Protein AF-A0A9J7LC23-F1 (afdb_monomer)

Structure (mmCIF, N/CA/C/O backbone):
data_AF-A0A9J7LC23-F1
#
_entry.id   AF-A0A9J7LC23-F1
#
loop_
_atom_site.group_PDB
_atom_site.id
_atom_site.type_symbol
_atom_site.label_atom_id
_atom_site.label_alt_id
_atom_site.label_comp_id
_atom_site.label_asym_id
_atom_site.label_entity_id
_atom_site.label_seq_id
_atom_site.pdbx_PDB_ins_code
_atom_site.Cartn_x
_atom_site.Cartn_y
_atom_site.Cartn_z
_atom_site.occupancy
_atom_site.B_iso_or_equiv
_atom_site.auth_seq_id
_atom_site.auth_comp_id
_atom_site.auth_asym_id
_atom_site.auth_atom_id
_atom_site.pdbx_PDB_model_num
ATOM 1 N N . MET A 1 1 ? 25.613 -33.381 60.802 1.00 32.06 1 MET A N 1
ATOM 2 C CA . MET A 1 1 ? 24.335 -33.764 60.168 1.00 32.06 1 MET A CA 1
ATOM 3 C C . MET A 1 1 ? 24.111 -32.871 58.954 1.00 32.06 1 MET A C 1
ATOM 5 O O . MET A 1 1 ? 24.142 -31.661 59.097 1.00 32.06 1 MET A O 1
ATOM 9 N N . ARG A 1 2 ? 24.038 -33.521 57.786 1.00 31.53 2 ARG A N 1
ATOM 10 C CA . ARG A 1 2 ? 23.637 -33.092 56.429 1.00 31.53 2 ARG A CA 1
ATOM 11 C C . ARG A 1 2 ? 23.646 -31.586 56.091 1.00 31.53 2 ARG A C 1
ATOM 13 O O . ARG A 1 2 ? 22.676 -30.879 56.330 1.00 31.53 2 ARG A O 1
ATOM 20 N N . LYS A 1 3 ? 24.725 -31.174 55.412 1.00 30.55 3 LYS A N 1
ATOM 21 C CA . LYS A 1 3 ? 24.761 -30.106 54.398 1.00 30.55 3 LYS A CA 1
ATOM 22 C C . LYS A 1 3 ? 24.692 -30.778 53.019 1.00 30.55 3 LYS A C 1
ATOM 24 O O . LYS A 1 3 ? 25.437 -31.730 52.805 1.00 30.55 3 LYS A O 1
ATOM 29 N N . CYS A 1 4 ? 23.865 -30.272 52.107 1.00 27.23 4 CYS A N 1
ATOM 30 C CA . CYS A 1 4 ? 23.938 -30.573 50.672 1.00 27.23 4 CYS A CA 1
ATOM 31 C C . CYS A 1 4 ? 24.033 -29.239 49.900 1.00 27.23 4 CYS A C 1
ATOM 33 O O . CYS A 1 4 ? 23.144 -28.406 50.082 1.00 27.23 4 CYS A O 1
ATOM 35 N N . PRO A 1 5 ? 25.111 -29.011 49.122 1.00 32.50 5 PRO A N 1
ATOM 36 C CA . PRO A 1 5 ? 25.377 -27.785 48.363 1.00 32.50 5 PRO A CA 1
ATOM 37 C C . PRO A 1 5 ? 25.158 -27.946 46.839 1.00 32.50 5 PRO A C 1
ATOM 39 O O . PRO A 1 5 ? 24.990 -29.058 46.345 1.00 32.50 5 PRO A O 1
ATOM 42 N N . LEU A 1 6 ? 25.193 -26.816 46.119 1.00 32.81 6 LEU A N 1
ATOM 43 C CA . LEU A 1 6 ? 25.265 -26.682 44.648 1.00 32.81 6 LEU A CA 1
ATOM 44 C C . LEU A 1 6 ? 26.458 -27.445 44.026 1.00 32.81 6 LEU A C 1
ATOM 46 O O . LEU A 1 6 ? 27.464 -27.644 44.715 1.00 32.81 6 LEU A O 1
ATOM 50 N N . PRO A 1 7 ? 26.412 -27.740 42.709 1.00 31.05 7 PRO A N 1
ATOM 51 C CA . PRO A 1 7 ? 27.570 -27.404 41.871 1.00 31.05 7 PRO A CA 1
ATOM 52 C C . PRO A 1 7 ? 27.243 -26.835 40.473 1.00 31.05 7 PRO A C 1
ATOM 54 O O . PRO A 1 7 ? 26.099 -26.812 40.026 1.00 31.05 7 PRO A O 1
ATOM 57 N N . ALA A 1 8 ? 28.313 -26.333 39.852 1.00 26.02 8 ALA A N 1
ATOM 58 C CA . ALA A 1 8 ? 28.423 -25.499 38.661 1.00 26.02 8 ALA A CA 1
ATOM 59 C C . ALA A 1 8 ? 28.655 -26.270 37.336 1.00 26.02 8 ALA A C 1
ATOM 61 O O . ALA A 1 8 ? 28.745 -27.493 37.338 1.00 26.02 8 ALA A O 1
ATOM 62 N N . LEU A 1 9 ? 28.738 -25.471 36.257 1.00 31.23 9 LEU A N 1
ATOM 63 C CA . LEU A 1 9 ? 29.171 -25.685 34.860 1.00 31.23 9 LEU A CA 1
ATOM 64 C C . LEU A 1 9 ? 29.963 -26.962 34.508 1.00 31.23 9 LEU A C 1
ATOM 66 O O . LEU A 1 9 ? 30.920 -27.271 35.206 1.00 31.23 9 LEU A O 1
ATOM 70 N N . GLU A 1 10 ? 29.672 -27.550 33.330 1.00 25.25 10 GLU A N 1
ATOM 71 C CA . GLU A 1 10 ? 30.610 -27.685 32.183 1.00 25.25 10 GLU A CA 1
ATOM 72 C C . GLU A 1 10 ? 30.010 -28.466 30.980 1.00 25.25 10 GLU A C 1
ATOM 74 O O . GLU A 1 10 ? 29.201 -29.374 31.163 1.00 25.25 10 GLU A O 1
ATOM 79 N N . ASN A 1 11 ? 30.497 -28.118 29.775 1.00 26.55 11 ASN A N 1
ATOM 80 C CA . ASN A 1 11 ? 30.554 -28.876 28.504 1.00 26.55 11 ASN A CA 1
ATOM 81 C C . ASN A 1 11 ? 29.507 -28.633 27.390 1.00 26.55 11 ASN A C 1
ATOM 83 O O . ASN A 1 11 ? 28.455 -29.266 27.312 1.00 26.55 11 ASN A O 1
ATOM 87 N N . TRP A 1 12 ? 29.918 -27.760 26.458 1.00 27.53 12 TRP A N 1
ATOM 88 C CA . TRP A 1 12 ? 29.681 -27.845 25.007 1.00 27.53 12 TRP A CA 1
ATOM 89 C C . TRP A 1 12 ? 30.161 -29.204 24.449 1.00 27.53 12 TRP A C 1
ATOM 91 O O . TRP A 1 12 ? 31.195 -29.683 24.913 1.00 27.53 12 TRP A O 1
ATOM 101 N N . PRO A 1 13 ? 29.502 -29.794 23.433 1.00 29.08 13 PRO A N 1
ATOM 102 C CA . PRO A 1 13 ? 30.122 -30.784 22.560 1.00 29.08 13 PRO A CA 1
ATOM 103 C C . PRO A 1 13 ? 30.668 -30.136 21.277 1.00 29.08 13 PRO A C 1
ATOM 105 O O . PRO A 1 13 ? 30.034 -29.253 20.696 1.00 29.08 13 PRO A O 1
ATOM 108 N N . ASP A 1 14 ? 31.853 -30.606 20.891 1.00 26.69 14 ASP A N 1
ATOM 109 C CA . ASP A 1 14 ? 32.702 -30.161 19.786 1.00 26.69 14 ASP A CA 1
ATOM 110 C C . ASP A 1 14 ? 32.121 -30.387 18.374 1.00 26.69 14 ASP A C 1
ATOM 112 O O . ASP A 1 14 ? 31.278 -31.255 18.133 1.00 26.69 14 ASP A O 1
ATOM 116 N N . GLU A 1 15 ? 32.640 -29.589 17.436 1.00 32.31 15 GLU A N 1
ATOM 117 C CA . GLU A 1 15 ? 32.504 -29.701 15.982 1.00 32.31 15 GLU A CA 1
ATOM 118 C C . GLU A 1 15 ? 33.113 -31.020 15.469 1.00 32.31 15 GLU A C 1
ATOM 120 O O . GLU A 1 15 ? 34.323 -31.080 15.305 1.00 32.31 15 GLU A O 1
ATOM 125 N N . ASP A 1 16 ? 32.317 -32.075 15.226 1.00 29.42 16 ASP A N 1
ATOM 126 C CA . ASP A 1 16 ? 32.736 -33.214 14.368 1.00 29.42 16 ASP A CA 1
ATOM 127 C C . ASP A 1 16 ? 31.615 -34.234 14.025 1.00 29.42 16 ASP A C 1
ATOM 129 O O . ASP A 1 16 ? 31.865 -35.425 13.837 1.00 29.42 16 ASP A O 1
ATOM 133 N N . GLU A 1 17 ? 30.347 -33.809 13.906 1.00 28.23 17 GLU A N 1
ATOM 134 C CA . GLU A 1 17 ? 29.225 -34.743 13.643 1.00 28.23 17 GLU A CA 1
ATOM 135 C C . GLU A 1 17 ? 28.311 -34.363 12.458 1.00 28.23 17 GLU A C 1
ATOM 137 O O . GLU A 1 17 ? 27.130 -34.706 12.438 1.00 28.23 17 GLU A O 1
ATOM 142 N N . PHE A 1 18 ? 28.848 -33.682 11.434 1.00 29.20 18 PHE A N 1
ATOM 143 C CA . PHE A 1 18 ? 28.101 -33.349 10.202 1.00 29.20 18 PHE A CA 1
ATOM 144 C C . PHE A 1 18 ? 28.693 -33.884 8.886 1.00 29.20 18 PHE A C 1
ATOM 146 O O . PHE A 1 18 ? 28.116 -33.655 7.824 1.00 29.20 18 PHE A O 1
ATOM 153 N N . GLU A 1 19 ? 29.765 -34.680 8.931 1.00 32.12 19 GLU A N 1
ATOM 154 C CA . GLU A 1 19 ? 30.256 -35.426 7.766 1.00 32.12 19 GLU A CA 1
ATOM 155 C C . GLU A 1 19 ? 30.184 -36.936 8.003 1.00 32.12 19 GLU A C 1
ATOM 157 O O . GLU A 1 19 ? 31.084 -37.522 8.599 1.00 32.12 19 GLU A O 1
ATOM 162 N N . ARG A 1 20 ? 29.100 -37.565 7.525 1.00 27.38 20 ARG A N 1
ATOM 163 C CA . ARG A 1 20 ? 29.040 -38.950 7.001 1.00 27.38 20 ARG A CA 1
ATOM 164 C C . ARG A 1 20 ? 27.586 -39.373 6.824 1.00 27.38 20 ARG A C 1
ATOM 166 O O . ARG A 1 20 ? 27.031 -40.015 7.699 1.00 27.38 20 ARG A O 1
ATOM 173 N N . PHE A 1 21 ? 26.998 -39.068 5.672 1.00 26.36 21 PHE A N 1
ATOM 174 C CA . PHE A 1 21 ? 26.036 -39.953 4.995 1.00 26.36 21 PHE A CA 1
ATOM 175 C C . PHE A 1 21 ? 25.965 -39.588 3.498 1.00 26.36 21 PHE A C 1
ATOM 177 O O . PHE A 1 21 ? 24.899 -39.422 2.919 1.00 26.36 21 PHE A O 1
ATOM 184 N N . GLU A 1 22 ? 27.132 -39.489 2.851 1.00 29.05 22 GLU A N 1
ATOM 185 C CA . GLU A 1 22 ? 27.269 -39.778 1.421 1.00 29.05 22 GLU A CA 1
ATOM 186 C C . GLU A 1 22 ? 27.842 -41.193 1.283 1.00 29.05 22 GLU A C 1
ATOM 188 O O . GLU A 1 22 ? 29.008 -41.418 1.597 1.00 29.05 22 GLU A O 1
ATOM 193 N N . ALA A 1 23 ? 27.025 -42.155 0.846 1.00 25.73 23 ALA A N 1
ATOM 194 C CA . ALA A 1 23 ? 27.471 -43.326 0.086 1.00 25.73 23 ALA A CA 1
ATOM 195 C C . ALA A 1 23 ? 26.273 -44.181 -0.365 1.00 25.73 23 ALA A C 1
ATOM 197 O O . ALA A 1 23 ? 25.417 -44.544 0.436 1.00 25.73 23 ALA A O 1
ATOM 198 N N . ALA A 1 24 ? 26.331 -44.592 -1.635 1.00 26.09 24 ALA A N 1
ATOM 199 C CA . ALA A 1 24 ? 25.597 -45.683 -2.287 1.00 26.09 24 ALA A CA 1
ATOM 200 C C . ALA A 1 24 ? 24.197 -45.387 -2.870 1.00 26.09 24 ALA A C 1
ATOM 202 O O . ALA A 1 24 ? 23.168 -45.825 -2.365 1.00 26.09 24 ALA A O 1
ATOM 203 N N . SER A 1 25 ? 24.198 -44.782 -4.063 1.00 25.88 25 SER A N 1
ATOM 204 C CA . SER A 1 25 ? 23.272 -45.155 -5.149 1.00 25.88 25 SER A CA 1
ATOM 205 C C . SER A 1 25 ? 23.960 -46.159 -6.091 1.00 25.88 25 SER A C 1
ATOM 207 O O . SER A 1 25 ? 25.163 -46.010 -6.318 1.00 25.88 25 SER A O 1
ATOM 209 N N . PRO A 1 26 ? 23.252 -47.128 -6.705 1.00 27.48 26 PRO A N 1
ATOM 210 C CA . PRO A 1 26 ? 23.720 -47.801 -7.910 1.00 27.48 26 PRO A CA 1
ATOM 211 C C . PRO A 1 26 ? 23.044 -47.216 -9.165 1.00 27.48 26 PRO A C 1
ATOM 213 O O . PRO A 1 26 ? 21.819 -47.149 -9.258 1.00 27.48 26 PRO A O 1
ATOM 216 N N . SER A 1 27 ? 23.854 -46.826 -10.149 1.00 25.41 27 SER A N 1
ATOM 217 C CA . SER A 1 27 ? 23.438 -46.526 -11.531 1.00 25.41 27 SER A CA 1
ATOM 218 C C . SER A 1 27 ? 23.042 -47.824 -12.272 1.00 25.41 27 SER A C 1
ATOM 220 O O . SER A 1 27 ? 23.494 -48.898 -11.861 1.00 25.41 27 SER A O 1
ATOM 222 N N . PRO A 1 28 ? 22.272 -47.781 -13.387 1.00 30.55 28 PRO A N 1
ATOM 223 C CA . PRO A 1 28 ? 22.924 -47.484 -14.671 1.00 30.55 28 PRO A CA 1
ATOM 224 C C . PRO A 1 28 ? 22.073 -46.793 -15.769 1.00 30.55 28 PRO A C 1
ATOM 226 O O . PRO A 1 28 ? 20.855 -46.925 -15.856 1.00 30.55 28 PRO A O 1
ATOM 229 N N . THR A 1 29 ? 22.831 -46.242 -16.727 1.00 22.58 29 THR A N 1
ATOM 230 C CA . THR A 1 29 ? 22.555 -46.032 -18.169 1.00 22.58 29 THR A CA 1
ATOM 231 C C . THR A 1 29 ? 21.808 -44.772 -18.632 1.00 22.58 29 THR A C 1
ATOM 233 O O . THR A 1 29 ? 20.589 -44.669 -18.564 1.00 22.58 29 THR A O 1
ATOM 236 N N . VAL A 1 30 ? 22.592 -43.869 -19.232 1.00 26.47 30 VAL A N 1
ATOM 237 C CA . VAL A 1 30 ? 22.204 -42.708 -20.048 1.00 26.47 30 VAL A CA 1
ATOM 238 C C . VAL A 1 30 ? 22.343 -43.084 -21.531 1.00 26.47 30 VAL A C 1
ATOM 240 O O . VAL A 1 30 ? 23.362 -43.682 -21.884 1.00 26.47 30 VAL A O 1
ATOM 243 N N . PRO A 1 31 ? 21.416 -42.697 -22.424 1.00 22.58 31 PRO A N 1
ATOM 244 C CA . PRO A 1 31 ? 21.761 -42.329 -23.786 1.00 22.58 31 PRO A CA 1
ATOM 245 C C . PRO A 1 31 ? 21.861 -40.801 -23.896 1.00 22.58 31 PRO A C 1
ATOM 247 O O . PRO A 1 31 ? 20.946 -40.069 -23.520 1.00 22.58 31 PRO A O 1
ATOM 250 N N . GLU A 1 32 ? 23.002 -40.341 -24.403 1.00 31.20 32 GLU A N 1
ATOM 251 C CA . GLU A 1 32 ? 23.309 -38.946 -24.705 1.00 31.20 32 GLU A CA 1
ATOM 252 C C . GLU A 1 32 ? 22.296 -38.341 -25.688 1.00 31.20 32 GLU A C 1
ATOM 254 O O . GLU A 1 32 ? 22.107 -38.844 -26.798 1.00 31.20 32 GLU A O 1
ATOM 259 N N . LYS A 1 33 ? 21.718 -37.199 -25.312 1.00 25.83 33 LYS A N 1
ATOM 260 C CA . LYS A 1 33 ? 21.393 -36.119 -26.245 1.00 25.83 33 LYS A CA 1
ATOM 261 C C . LYS A 1 33 ? 21.811 -34.802 -25.603 1.00 25.83 33 LYS A C 1
ATOM 263 O O . LYS A 1 33 ? 21.285 -34.427 -24.561 1.00 25.83 33 LYS A O 1
ATOM 268 N N . GLN A 1 34 ? 22.795 -34.157 -26.223 1.00 32.19 34 GLN A N 1
ATOM 269 C CA . GLN A 1 34 ? 23.109 -32.749 -26.019 1.00 32.19 34 GLN A CA 1
ATOM 270 C C . GLN A 1 34 ? 21.875 -31.921 -26.385 1.00 32.19 34 GLN A C 1
ATOM 272 O O . GLN A 1 34 ? 21.421 -32.001 -27.524 1.00 32.19 34 GLN A O 1
ATOM 277 N N . ASP A 1 35 ? 21.373 -31.137 -25.435 1.00 23.31 35 ASP A N 1
ATOM 278 C CA . ASP A 1 35 ? 20.671 -29.892 -25.732 1.00 23.31 35 ASP A CA 1
ATOM 279 C C . ASP A 1 35 ? 21.413 -28.786 -24.981 1.00 23.31 35 ASP A C 1
ATOM 281 O O . ASP A 1 35 ? 21.407 -28.699 -23.751 1.00 23.31 35 ASP A O 1
ATOM 285 N N . ASP A 1 36 ? 22.164 -28.024 -25.765 1.00 27.61 36 ASP A N 1
ATOM 286 C CA . ASP A 1 36 ? 22.870 -26.815 -25.382 1.00 27.61 36 ASP A CA 1
ATOM 287 C C . ASP A 1 36 ? 21.842 -25.678 -25.396 1.00 27.61 36 ASP A C 1
ATOM 289 O O . ASP A 1 36 ? 21.618 -25.025 -26.413 1.00 27.61 36 ASP A O 1
ATOM 293 N N . THR A 1 37 ? 21.135 -25.501 -24.282 1.00 25.16 37 THR A N 1
ATOM 294 C CA . THR A 1 37 ? 20.294 -24.323 -24.049 1.00 25.16 37 THR A CA 1
ATOM 295 C C . THR A 1 37 ? 20.549 -23.796 -22.651 1.00 25.16 37 THR A C 1
ATOM 297 O O . THR A 1 37 ? 20.062 -24.330 -21.654 1.00 25.16 37 THR A O 1
ATOM 300 N N . THR A 1 38 ? 21.326 -22.719 -22.602 1.00 26.05 38 THR A N 1
ATOM 301 C CA . THR A 1 38 ? 21.354 -21.729 -21.528 1.00 26.05 38 THR A CA 1
ATOM 302 C C . THR A 1 38 ? 19.918 -21.414 -21.085 1.00 26.05 38 THR A C 1
ATOM 304 O O . THR A 1 38 ? 19.105 -21.057 -21.941 1.00 26.05 38 THR A O 1
ATOM 307 N N . PRO A 1 39 ? 19.555 -21.522 -19.794 1.00 27.09 39 PRO A N 1
ATOM 308 C CA . PRO A 1 39 ? 18.258 -21.044 -19.338 1.00 27.09 39 PRO A CA 1
ATOM 309 C C . PRO A 1 39 ? 18.252 -19.517 -19.444 1.00 27.09 39 PRO A C 1
ATOM 311 O O . PRO A 1 39 ? 19.044 -18.850 -18.780 1.00 27.09 39 PRO A O 1
ATOM 314 N N . ALA A 1 40 ? 17.396 -18.982 -20.313 1.00 24.98 40 ALA A N 1
ATOM 315 C CA . ALA A 1 40 ? 17.080 -17.561 -20.357 1.00 24.98 40 ALA A CA 1
ATOM 316 C C . ALA A 1 40 ? 16.473 -17.109 -19.013 1.00 24.98 40 ALA A C 1
ATOM 318 O O . ALA A 1 40 ? 15.818 -17.899 -18.327 1.00 24.98 40 ALA A O 1
ATOM 319 N N . ASP A 1 41 ? 16.709 -15.850 -18.637 1.00 29.75 41 ASP A N 1
ATOM 320 C CA . ASP A 1 41 ? 16.121 -15.229 -17.446 1.00 29.75 41 ASP A CA 1
ATOM 321 C C . ASP A 1 41 ? 14.582 -15.375 -17.447 1.00 29.75 41 ASP A C 1
ATOM 323 O O . ASP A 1 41 ? 13.936 -15.063 -18.449 1.00 29.75 41 ASP A O 1
ATOM 327 N N . PRO A 1 42 ? 13.957 -15.833 -16.346 1.00 33.75 42 PRO A N 1
ATOM 328 C CA . PRO A 1 42 ? 12.547 -16.231 -16.328 1.00 33.75 42 PRO A CA 1
ATOM 329 C C . PRO A 1 42 ? 11.539 -15.069 -16.191 1.00 33.75 42 PRO A C 1
ATOM 331 O O . PRO A 1 42 ? 10.404 -15.307 -15.778 1.00 33.75 42 PRO A O 1
ATOM 334 N N . GLU A 1 43 ? 11.907 -13.822 -16.506 1.00 44.31 43 GLU A N 1
ATOM 335 C CA . GLU A 1 43 ? 11.048 -12.642 -16.269 1.00 44.31 43 GLU A CA 1
ATOM 336 C C . GLU A 1 43 ? 10.351 -12.059 -17.516 1.00 44.31 43 GLU A C 1
ATOM 338 O O . GLU A 1 43 ? 9.508 -11.184 -17.356 1.00 44.31 43 GLU A O 1
ATOM 343 N N . ASP A 1 44 ? 10.569 -12.599 -18.724 1.00 47.59 44 ASP A N 1
ATOM 344 C CA . ASP A 1 44 ? 10.080 -11.989 -19.985 1.00 47.59 44 ASP A CA 1
ATOM 345 C C . ASP A 1 44 ? 9.159 -12.879 -20.860 1.00 47.59 44 ASP A C 1
ATOM 347 O O . ASP A 1 44 ? 8.949 -12.619 -22.049 1.00 47.59 44 ASP A O 1
ATOM 351 N N . GLU A 1 45 ? 8.552 -13.939 -20.313 1.00 58.47 45 GLU A N 1
ATOM 352 C CA . GLU A 1 45 ? 7.641 -14.792 -21.098 1.00 58.47 45 GLU A CA 1
ATOM 353 C C . GLU A 1 45 ? 6.223 -14.201 -21.208 1.00 58.47 45 GLU A C 1
ATOM 355 O O . GLU A 1 45 ? 5.353 -14.404 -20.355 1.00 58.47 45 GLU A O 1
ATOM 360 N N . ARG A 1 46 ? 5.951 -13.500 -22.318 1.00 77.88 46 ARG A N 1
ATOM 361 C CA . ARG A 1 46 ? 4.587 -13.124 -22.721 1.00 77.88 46 ARG A CA 1
ATOM 362 C C . ARG A 1 46 ? 3.868 -14.326 -23.328 1.00 77.88 46 ARG A C 1
ATOM 364 O O . ARG A 1 46 ? 4.132 -14.727 -24.461 1.00 77.88 46 ARG A O 1
ATOM 371 N N . LEU A 1 47 ? 2.894 -14.862 -22.602 1.00 87.56 47 LEU A N 1
ATOM 372 C CA . LEU A 1 47 ? 2.095 -16.001 -23.048 1.00 87.56 47 LEU A CA 1
ATOM 373 C C . LEU A 1 47 ? 0.820 -15.522 -23.748 1.00 87.56 47 LEU A C 1
ATOM 375 O O . LEU A 1 47 ? 0.202 -14.562 -23.297 1.00 87.56 47 LEU A O 1
ATOM 379 N N . THR A 1 48 ? 0.404 -16.186 -24.828 1.00 89.69 48 THR A N 1
ATOM 380 C CA . THR A 1 48 ? -0.770 -15.795 -25.637 1.00 89.69 48 THR A CA 1
ATOM 381 C C . THR A 1 48 ? -1.749 -16.957 -25.777 1.00 89.69 48 THR A C 1
ATOM 383 O O . THR A 1 48 ? -1.324 -18.099 -25.935 1.00 89.69 48 THR A O 1
ATOM 386 N N . VAL A 1 49 ? -3.052 -16.674 -25.737 1.00 91.25 49 VAL A N 1
ATOM 387 C CA . VAL A 1 49 ? -4.126 -17.652 -25.983 1.00 91.25 49 VAL A CA 1
ATOM 388 C C . VAL A 1 49 ? -5.236 -17.023 -26.818 1.00 91.25 49 VAL A C 1
ATOM 390 O O . VAL A 1 49 ? -5.586 -15.860 -26.608 1.00 91.25 49 VAL A O 1
ATOM 393 N N . GLY A 1 50 ? -5.768 -17.783 -27.770 1.00 90.19 50 GLY A N 1
ATOM 394 C CA . GLY A 1 50 ? -6.856 -17.367 -28.642 1.00 90.19 50 GLY A CA 1
ATOM 395 C C . GLY A 1 50 ? -8.223 -17.944 -28.254 1.00 90.19 50 GLY A C 1
ATOM 396 O O . GLY A 1 50 ? -8.409 -18.481 -27.153 1.00 90.19 50 GLY A O 1
ATOM 397 N N . PRO A 1 51 ? -9.209 -17.844 -29.165 1.00 90.19 51 PRO A N 1
ATOM 398 C CA . PRO A 1 51 ? -10.584 -18.311 -28.957 1.00 90.19 51 PRO A CA 1
ATOM 399 C C . PRO A 1 51 ? -10.722 -19.805 -28.651 1.00 90.19 51 PRO A C 1
ATOM 401 O O . PRO A 1 51 ? -11.720 -20.231 -28.067 1.00 90.19 51 PRO A O 1
ATOM 404 N N . GLU A 1 52 ? -9.737 -20.619 -29.024 1.00 89.94 52 GLU A N 1
ATOM 405 C CA . GLU A 1 52 ? -9.668 -22.042 -28.693 1.00 89.94 52 GLU A CA 1
ATOM 406 C C . GLU A 1 52 ? -9.624 -22.304 -27.180 1.00 89.94 52 GLU A C 1
ATOM 408 O O . GLU A 1 52 ? -10.027 -23.381 -26.732 1.00 89.94 52 GLU A O 1
ATOM 413 N N . GLY A 1 53 ? -9.227 -21.303 -26.389 1.00 89.31 53 GLY A N 1
ATOM 414 C CA . GLY A 1 53 ? -9.028 -21.433 -24.955 1.00 89.31 53 GLY A CA 1
ATOM 415 C C . GLY A 1 53 ? -7.774 -22.241 -24.619 1.00 89.31 53 GLY A C 1
ATOM 416 O O . GLY A 1 53 ? -7.135 -22.864 -25.462 1.00 89.31 53 GLY A O 1
ATOM 417 N N . GLY A 1 54 ? -7.388 -22.230 -23.351 1.00 92.00 54 GLY A N 1
ATOM 418 C CA . GLY A 1 54 ? -6.143 -22.851 -22.929 1.00 92.00 54 GLY A CA 1
ATOM 419 C C . GLY A 1 54 ? -5.722 -22.441 -21.532 1.00 92.00 54 GLY A C 1
ATOM 420 O O . GLY A 1 54 ? -6.437 -21.741 -20.814 1.00 92.00 54 GLY A O 1
ATOM 421 N N . LYS A 1 55 ? -4.540 -22.905 -21.139 1.00 92.25 55 LYS A N 1
ATOM 422 C CA . LYS A 1 55 ? -3.941 -22.598 -19.846 1.00 92.25 55 LYS A CA 1
ATOM 423 C C . LYS A 1 55 ? -2.624 -21.870 -20.079 1.00 92.25 55 LYS A C 1
ATOM 425 O O . LYS A 1 55 ? -1.707 -22.445 -20.654 1.00 92.25 55 LYS A O 1
ATOM 430 N N . LEU A 1 56 ? -2.543 -20.628 -19.621 1.00 89.75 56 LEU A N 1
ATOM 431 C CA . LEU A 1 56 ? -1.315 -19.845 -19.581 1.00 89.75 56 LEU A CA 1
ATOM 432 C C . LEU A 1 56 ? -0.698 -20.016 -18.196 1.00 89.75 56 LEU A C 1
ATOM 434 O O . LEU A 1 56 ? -1.382 -19.815 -17.194 1.00 89.75 56 LEU A O 1
ATOM 438 N N . GLN A 1 57 ? 0.564 -20.420 -18.121 1.00 88.88 57 GLN A N 1
ATOM 439 C CA . GLN A 1 57 ? 1.238 -20.661 -16.851 1.00 88.88 57 GLN A CA 1
ATOM 440 C C . GLN A 1 57 ? 2.568 -19.917 -16.826 1.00 88.88 57 GLN A C 1
ATOM 442 O O . GLN A 1 57 ? 3.486 -20.287 -17.546 1.00 88.88 57 GLN A O 1
ATOM 447 N N . THR A 1 58 ? 2.652 -18.894 -15.981 1.00 82.12 58 THR A N 1
ATOM 448 C CA . THR A 1 58 ? 3.910 -18.234 -15.620 1.00 82.12 58 THR A CA 1
ATOM 449 C C . THR A 1 58 ? 4.498 -18.909 -14.372 1.00 82.12 58 THR A C 1
ATOM 451 O O . THR A 1 58 ? 3.862 -19.783 -13.770 1.00 82.12 58 THR A O 1
ATOM 454 N N . GLY A 1 59 ? 5.699 -18.507 -13.942 1.00 76.88 59 GLY A N 1
ATOM 455 C CA . GLY A 1 59 ? 6.308 -19.028 -12.709 1.00 76.88 59 GLY A CA 1
ATOM 456 C C . GLY A 1 59 ? 5.425 -18.851 -11.463 1.00 76.88 59 GLY A C 1
ATOM 457 O O . GLY A 1 59 ? 5.372 -19.738 -10.611 1.00 76.88 59 GLY A O 1
ATOM 458 N N . SER A 1 60 ? 4.670 -17.751 -11.386 1.00 82.50 60 SER A N 1
ATOM 459 C CA . SER A 1 60 ? 3.869 -17.360 -10.217 1.00 82.50 60 SER A CA 1
ATOM 460 C C . SER A 1 60 ? 2.356 -17.307 -10.453 1.00 82.50 60 SER A C 1
ATOM 462 O O . SER A 1 60 ? 1.599 -17.099 -9.503 1.00 82.50 60 SER A O 1
ATOM 464 N N . CYS A 1 61 ? 1.874 -17.537 -11.678 1.00 91.31 61 CYS A N 1
ATOM 465 C CA . CYS A 1 61 ? 0.453 -17.451 -12.012 1.00 91.31 61 CYS A CA 1
ATOM 466 C C . CYS A 1 61 ? 0.012 -18.526 -13.011 1.00 91.31 61 CYS A C 1
ATOM 468 O O . CYS A 1 61 ? 0.769 -19.031 -13.834 1.00 91.31 61 CYS A O 1
ATOM 470 N N . THR A 1 62 ? -1.256 -18.901 -12.934 1.00 93.12 62 THR A N 1
ATOM 471 C CA . THR A 1 62 ? -1.931 -19.788 -13.868 1.00 93.12 62 THR A CA 1
ATOM 472 C C . THR A 1 62 ? -3.262 -19.169 -14.269 1.00 93.12 62 THR A C 1
ATOM 474 O O . THR A 1 62 ? -4.162 -19.023 -13.445 1.00 93.12 62 THR A O 1
ATOM 477 N N . VAL A 1 63 ? -3.420 -18.870 -15.553 1.00 93.25 63 VAL A N 1
ATOM 478 C CA . VAL A 1 63 ? -4.648 -18.330 -16.137 1.00 93.25 63 VAL A CA 1
ATOM 479 C C . VAL A 1 63 ? -5.287 -19.402 -17.010 1.00 93.25 63 VAL A C 1
ATOM 481 O O . VAL A 1 63 ? -4.668 -19.916 -17.936 1.00 93.25 63 VAL A O 1
ATOM 484 N N . THR A 1 64 ? -6.525 -19.778 -16.703 1.00 95.12 64 THR A N 1
ATOM 485 C CA . THR A 1 64 ? -7.286 -20.786 -17.451 1.00 95.12 64 THR A CA 1
ATOM 486 C C . THR A 1 64 ? -8.427 -20.112 -18.197 1.00 95.12 64 THR A C 1
ATOM 488 O O . THR A 1 64 ? -9.359 -19.595 -17.578 1.00 95.12 64 THR A O 1
ATOM 491 N N . VAL A 1 65 ? -8.353 -20.145 -19.525 1.00 94.62 65 VAL A N 1
ATOM 492 C CA . VAL A 1 65 ? -9.310 -19.537 -20.450 1.00 94.62 65 VAL A CA 1
ATOM 493 C C . VAL A 1 65 ? -10.184 -20.636 -21.057 1.00 94.62 65 VAL A C 1
ATOM 495 O O . VAL A 1 65 ? -9.666 -21.492 -21.779 1.00 94.62 65 VAL A O 1
ATOM 498 N N . PRO A 1 66 ? -11.499 -20.664 -20.777 1.00 94.31 66 PRO A N 1
ATOM 499 C CA . PRO A 1 66 ? -12.400 -21.627 -21.402 1.00 94.31 66 PRO A CA 1
ATOM 500 C C . PRO A 1 66 ? -12.484 -21.440 -22.930 1.00 94.31 66 PRO A C 1
ATOM 502 O O . PRO A 1 66 ? -12.429 -20.305 -23.404 1.00 94.31 66 PRO A O 1
ATOM 505 N N . PRO A 1 67 ? -12.715 -22.510 -23.715 1.00 93.00 67 PRO A N 1
ATOM 506 C CA . PRO A 1 67 ? -12.953 -22.383 -25.152 1.00 93.00 67 PRO A CA 1
ATOM 507 C C . PRO A 1 67 ? -14.148 -21.470 -25.458 1.00 93.00 67 PRO A C 1
ATOM 509 O O . PRO A 1 67 ? -15.239 -21.638 -24.886 1.00 93.00 67 PRO A O 1
ATOM 512 N N . GLY A 1 68 ? -13.948 -20.513 -26.363 1.00 88.50 68 GLY A N 1
ATOM 513 C CA . GLY A 1 68 ? -14.921 -19.485 -26.730 1.00 88.50 68 GLY A CA 1
ATOM 514 C C . GLY A 1 68 ? -15.185 -18.445 -25.639 1.00 88.50 68 GLY A C 1
ATOM 515 O O . GLY A 1 68 ? -16.268 -17.876 -25.624 1.00 88.50 68 GLY A O 1
ATOM 516 N N . ALA A 1 69 ? -14.268 -18.254 -24.682 1.00 90.50 69 ALA A N 1
ATOM 517 C CA . ALA A 1 69 ? -14.344 -17.155 -23.714 1.00 90.50 69 ALA A CA 1
ATOM 518 C C . ALA A 1 69 ? -13.886 -15.812 -24.305 1.00 90.50 69 ALA A C 1
ATOM 520 O O . ALA A 1 69 ? -14.319 -14.768 -23.831 1.00 90.50 69 ALA A O 1
ATOM 521 N N . VAL A 1 70 ? -13.008 -15.848 -25.312 1.00 89.81 70 VAL A N 1
ATOM 522 C CA . VAL A 1 70 ? -12.437 -14.676 -25.986 1.00 89.81 70 VAL A CA 1
ATOM 523 C C . VAL A 1 70 ? -12.663 -14.776 -27.492 1.00 89.81 70 VAL A C 1
ATOM 525 O O . VAL A 1 70 ? -12.651 -15.873 -28.053 1.00 89.81 70 VAL A O 1
ATOM 528 N N . THR A 1 71 ? -12.862 -13.637 -28.150 1.00 87.00 71 THR A N 1
ATOM 529 C CA . THR A 1 71 ? -12.977 -13.540 -29.616 1.00 87.00 71 THR A CA 1
ATOM 530 C C . THR A 1 71 ? -11.647 -13.222 -30.291 1.00 87.00 71 THR A C 1
ATOM 532 O O . THR A 1 71 ? -11.447 -13.569 -31.452 1.00 87.00 71 THR A O 1
ATOM 535 N N . GLU A 1 72 ? -10.741 -12.575 -29.562 1.00 88.44 72 GLU A N 1
ATOM 536 C CA . GLU A 1 72 ? -9.404 -12.191 -30.006 1.00 88.44 72 GLU A CA 1
ATOM 537 C C . GLU A 1 72 ? -8.344 -12.786 -29.075 1.00 88.44 72 GLU A C 1
ATOM 539 O O . GLU A 1 72 ? -8.648 -13.247 -27.973 1.00 88.44 72 GLU A O 1
ATOM 544 N N . ASN A 1 73 ? -7.091 -12.781 -29.526 1.00 89.75 73 ASN A N 1
ATOM 545 C CA . ASN A 1 73 ? -5.984 -13.293 -28.732 1.00 89.75 73 ASN A CA 1
ATOM 546 C C . ASN A 1 73 ? -5.725 -12.386 -27.527 1.00 89.75 73 ASN A C 1
ATOM 548 O O . ASN A 1 73 ? -5.520 -11.181 -27.685 1.00 89.75 73 ASN A O 1
ATOM 552 N N . ILE A 1 74 ? -5.660 -12.985 -26.340 1.00 91.69 74 ILE A N 1
ATOM 553 C CA . ILE A 1 74 ? -5.258 -12.298 -25.114 1.00 91.69 74 ILE A CA 1
ATOM 554 C C . ILE A 1 74 ? -3.866 -12.747 -24.689 1.00 91.69 74 ILE A C 1
ATOM 556 O O . ILE A 1 74 ? -3.440 -13.869 -24.974 1.00 91.69 74 ILE A O 1
ATOM 560 N N . THR A 1 75 ? -3.159 -11.875 -23.978 1.00 90.69 75 THR A N 1
ATOM 561 C CA . THR A 1 75 ? -1.812 -12.145 -23.480 1.00 90.69 75 THR A CA 1
ATOM 562 C C . THR A 1 75 ? -1.727 -12.011 -21.971 1.00 90.69 75 THR A C 1
ATOM 564 O O . THR A 1 75 ? -2.323 -11.094 -21.415 1.00 90.69 75 THR A O 1
ATOM 567 N N . CYS A 1 76 ? -0.948 -12.883 -21.336 1.00 90.44 76 CYS A N 1
ATOM 568 C CA . CYS A 1 76 ? -0.622 -12.864 -19.915 1.00 90.44 76 CYS A CA 1
ATOM 569 C C . CYS A 1 76 ? 0.881 -12.638 -19.746 1.00 90.44 76 CYS A C 1
ATOM 571 O O . CYS A 1 76 ? 1.674 -13.370 -20.340 1.00 90.44 76 CYS A O 1
ATOM 573 N N . GLN A 1 77 ? 1.262 -11.658 -18.930 1.00 89.56 77 GLN A N 1
ATOM 574 C CA . GLN A 1 77 ? 2.662 -11.357 -18.620 1.00 89.56 77 GLN A CA 1
ATOM 575 C C . GLN A 1 77 ? 2.838 -10.956 -17.153 1.00 89.56 77 GLN A C 1
ATOM 577 O O . GLN A 1 77 ? 1.884 -10.515 -16.505 1.00 89.56 77 GLN A O 1
ATOM 582 N N . VAL A 1 78 ? 4.057 -11.119 -16.640 1.00 88.69 78 VAL A N 1
ATOM 583 C CA . VAL A 1 78 ? 4.468 -10.574 -15.343 1.00 88.69 78 VAL A CA 1
ATOM 584 C C . VAL A 1 78 ? 4.920 -9.131 -15.560 1.00 88.69 78 VAL A C 1
ATOM 586 O O . VAL A 1 78 ? 5.700 -8.860 -16.464 1.00 88.69 78 VAL A O 1
ATOM 589 N N . THR A 1 79 ? 4.401 -8.197 -14.769 1.00 84.38 79 THR A N 1
ATOM 590 C CA . THR A 1 79 ? 4.744 -6.772 -14.854 1.00 84.38 79 THR A CA 1
ATOM 591 C C . THR A 1 79 ? 5.668 -6.388 -13.707 1.00 84.38 79 THR A C 1
ATOM 593 O O . THR A 1 79 ? 5.466 -6.821 -12.569 1.00 84.38 79 THR A O 1
ATOM 596 N N . SER A 1 80 ? 6.654 -5.534 -13.991 1.00 80.44 80 SER A N 1
ATOM 597 C CA . SER A 1 80 ? 7.540 -4.999 -12.961 1.00 80.44 80 SER A CA 1
ATOM 598 C C . SER A 1 80 ? 6.748 -4.167 -11.943 1.00 80.44 80 SER A C 1
ATOM 600 O O . SER A 1 80 ? 5.961 -3.301 -12.339 1.00 80.44 80 SER A O 1
ATOM 602 N N . PRO A 1 81 ? 6.982 -4.347 -10.630 1.00 77.50 81 PRO A N 1
ATOM 603 C CA . PRO A 1 81 ? 6.421 -3.467 -9.609 1.00 77.50 81 PRO A CA 1
ATOM 604 C C . PRO A 1 81 ? 6.799 -1.991 -9.791 1.00 77.50 81 PRO A C 1
ATOM 606 O O . PRO A 1 81 ? 6.072 -1.127 -9.317 1.00 77.50 81 PRO A O 1
ATOM 609 N N . ASN A 1 82 ? 7.893 -1.678 -10.498 1.00 74.31 82 ASN A N 1
ATOM 610 C CA . ASN A 1 82 ? 8.286 -0.290 -10.767 1.00 74.31 82 ASN A CA 1
ATOM 611 C C . ASN A 1 82 ? 7.340 0.417 -11.758 1.00 74.31 82 ASN A C 1
ATOM 613 O O . ASN A 1 82 ? 7.175 1.633 -11.672 1.00 74.31 82 ASN A O 1
ATOM 617 N N . ASP A 1 83 ? 6.667 -0.330 -12.641 1.00 74.56 83 ASP A N 1
ATOM 618 C CA . ASP A 1 83 ? 5.784 0.228 -13.678 1.00 74.56 83 ASP A CA 1
ATOM 619 C C . ASP A 1 83 ? 4.377 0.560 -13.155 1.00 74.56 83 ASP A C 1
ATOM 621 O O . ASP A 1 83 ? 3.543 1.124 -13.870 1.00 74.56 83 ASP A O 1
ATOM 625 N N . ILE A 1 84 ? 4.073 0.170 -11.914 1.00 76.56 84 ILE A N 1
ATOM 626 C CA . ILE A 1 84 ? 2.730 0.203 -11.343 1.00 76.56 84 ILE A CA 1
ATOM 627 C C . ILE A 1 84 ? 2.781 0.793 -9.938 1.00 76.56 84 ILE A C 1
ATOM 629 O O . ILE A 1 84 ? 3.546 0.372 -9.082 1.00 76.56 84 ILE A O 1
ATOM 633 N N . THR A 1 85 ? 1.898 1.751 -9.659 1.00 76.44 85 THR A N 1
ATOM 634 C CA . THR A 1 85 ? 1.742 2.282 -8.300 1.00 76.44 85 THR A CA 1
ATOM 635 C C . THR A 1 85 ? 0.556 1.622 -7.609 1.00 76.44 85 THR A C 1
ATOM 637 O O . THR A 1 85 ? -0.589 1.801 -8.022 1.00 76.44 85 THR A O 1
ATOM 640 N N . LEU A 1 86 ? 0.831 0.883 -6.534 1.00 81.88 86 LEU A N 1
ATOM 641 C CA . LEU A 1 86 ? -0.189 0.299 -5.666 1.00 81.88 86 LEU A CA 1
ATOM 642 C C . LEU A 1 86 ? -0.572 1.294 -4.552 1.00 81.88 86 LEU A C 1
ATOM 644 O O . LEU A 1 86 ? 0.323 1.820 -3.887 1.00 81.88 86 LEU A O 1
ATOM 648 N N . PRO A 1 87 ? -1.871 1.542 -4.296 1.00 82.38 87 PRO A N 1
ATOM 649 C CA . PRO A 1 87 ? -2.337 2.401 -3.206 1.00 82.38 87 PRO A CA 1
ATOM 650 C C . PRO A 1 87 ? -2.283 1.667 -1.853 1.00 82.38 87 PRO A C 1
ATOM 652 O O . PRO A 1 87 ? -3.304 1.463 -1.196 1.00 82.38 87 PRO A O 1
ATOM 655 N N . LEU A 1 88 ? -1.088 1.224 -1.461 1.00 83.88 88 LEU A N 1
ATOM 656 C CA . LEU A 1 88 ? -0.856 0.490 -0.217 1.00 83.88 88 LEU A CA 1
ATOM 657 C C . LEU A 1 88 ? -1.119 1.390 0.995 1.00 83.88 88 LEU A C 1
ATOM 659 O O . LEU A 1 88 ? -0.653 2.531 1.050 1.00 83.88 88 LEU A O 1
ATOM 663 N N . LYS A 1 89 ? -1.876 0.878 1.969 1.00 80.00 89 LYS A N 1
ATOM 664 C CA . LYS A 1 89 ? -2.117 1.552 3.248 1.00 80.00 89 LYS A CA 1
ATOM 665 C C . LYS A 1 89 ? -1.026 1.189 4.254 1.00 80.00 89 LYS A C 1
ATOM 667 O O . LYS A 1 89 ? -0.255 0.253 4.065 1.00 80.00 89 LYS A O 1
ATOM 672 N N . ASP A 1 90 ? -1.014 1.924 5.361 1.00 75.06 90 ASP A N 1
ATOM 673 C CA . ASP A 1 90 ? -0.258 1.592 6.570 1.00 75.06 90 ASP A CA 1
ATOM 674 C C . ASP A 1 90 ? -0.428 0.103 6.942 1.00 75.06 90 ASP A C 1
ATOM 676 O O . ASP A 1 90 ? -1.513 -0.316 7.349 1.00 75.06 90 ASP A O 1
ATOM 680 N N . GLY A 1 91 ? 0.643 -0.683 6.778 1.00 77.19 91 GLY A N 1
ATOM 681 C CA . GLY A 1 91 ? 0.701 -2.103 7.140 1.00 77.19 91 GLY A CA 1
ATOM 682 C C . GLY A 1 91 ? 0.435 -3.104 6.007 1.00 77.19 91 GLY A C 1
ATOM 683 O O . GLY A 1 91 ? 0.621 -4.304 6.243 1.00 77.19 91 GLY A O 1
ATOM 684 N N . ASP A 1 92 ? 0.055 -2.634 4.813 1.00 87.38 92 ASP A N 1
ATOM 685 C CA . ASP A 1 92 ? -0.143 -3.458 3.612 1.00 87.38 92 ASP A CA 1
ATOM 686 C C . ASP A 1 92 ? 1.202 -3.842 2.965 1.00 87.38 92 ASP A C 1
ATOM 688 O O . ASP A 1 92 ? 2.147 -3.052 2.972 1.00 87.38 92 ASP A O 1
ATOM 692 N N . MET A 1 93 ? 1.294 -5.040 2.375 1.00 88.94 93 MET A N 1
ATOM 693 C CA . MET A 1 93 ? 2.513 -5.537 1.709 1.00 88.94 93 MET A CA 1
ATOM 694 C C . MET A 1 93 ? 2.221 -6.253 0.392 1.00 88.94 93 MET A C 1
ATOM 696 O O . MET A 1 93 ? 1.314 -7.083 0.334 1.00 88.94 93 MET A O 1
ATOM 700 N N . LEU A 1 94 ? 3.009 -5.996 -0.658 1.00 91.19 94 LEU A N 1
ATOM 701 C CA . LEU A 1 94 ? 2.909 -6.748 -1.913 1.00 91.19 94 LEU A CA 1
ATOM 702 C C . LEU A 1 94 ? 3.586 -8.115 -1.743 1.00 91.19 94 LEU A C 1
ATOM 704 O O . LEU A 1 94 ? 4.789 -8.182 -1.512 1.00 91.19 94 LEU A O 1
ATOM 708 N N . VAL A 1 95 ? 2.828 -9.207 -1.884 1.00 91.19 95 VAL A N 1
ATOM 709 C CA . VAL A 1 95 ? 3.320 -10.579 -1.628 1.00 91.19 95 VAL A CA 1
ATOM 710 C C . VAL A 1 95 ? 3.339 -11.484 -2.868 1.00 91.19 95 VAL A C 1
ATOM 712 O O . VAL A 1 95 ? 3.913 -12.577 -2.831 1.00 91.19 95 VAL A O 1
ATOM 715 N N . SER A 1 96 ? 2.772 -11.049 -3.995 1.00 91.56 96 SER A N 1
ATOM 716 C CA . SER A 1 96 ? 2.863 -11.739 -5.294 1.00 91.56 96 SER A CA 1
ATOM 717 C C . SER A 1 96 ? 3.580 -10.895 -6.341 1.00 91.56 96 SER A C 1
ATOM 719 O O . SER A 1 96 ? 3.790 -9.701 -6.147 1.00 91.56 96 SER A O 1
ATOM 721 N N . ASP A 1 97 ? 3.897 -11.512 -7.477 1.00 90.12 97 ASP A N 1
ATOM 722 C CA . ASP A 1 97 ? 4.170 -10.747 -8.692 1.00 90.12 97 ASP A CA 1
ATOM 723 C C . ASP A 1 97 ? 2.885 -10.078 -9.194 1.00 90.12 97 ASP A C 1
ATOM 725 O O . ASP A 1 97 ? 1.771 -10.495 -8.841 1.00 90.12 97 ASP A O 1
ATOM 729 N N . ILE A 1 98 ? 3.039 -9.044 -10.016 1.00 90.44 98 ILE A N 1
ATOM 730 C CA . ILE A 1 98 ? 1.920 -8.357 -10.655 1.00 90.44 98 ILE A CA 1
ATOM 731 C C . ILE A 1 98 ? 1.676 -9.008 -12.015 1.00 90.44 98 ILE A C 1
ATOM 733 O O . ILE A 1 98 ? 2.602 -9.157 -12.807 1.00 90.44 98 ILE A O 1
ATOM 737 N N . ILE A 1 99 ? 0.439 -9.421 -12.282 1.00 92.38 99 ILE A N 1
ATOM 738 C CA . ILE A 1 99 ? 0.072 -10.149 -13.501 1.00 92.38 99 ILE A CA 1
ATOM 739 C C . ILE A 1 99 ? -0.844 -9.284 -14.348 1.00 92.38 99 ILE A C 1
ATOM 741 O O . ILE A 1 99 ? -1.901 -8.867 -13.881 1.00 92.38 99 ILE A O 1
ATOM 745 N N . GLU A 1 100 ? -0.477 -9.052 -15.602 1.00 92.31 100 GLU A N 1
ATOM 746 C CA . GLU A 1 100 ? -1.265 -8.267 -16.547 1.00 92.31 100 GLU A CA 1
ATOM 747 C C . GLU A 1 100 ? -1.880 -9.159 -17.629 1.00 92.31 100 GLU A C 1
ATOM 749 O O . GLU A 1 100 ? -1.171 -9.856 -18.360 1.00 92.31 100 GLU A O 1
ATOM 754 N N . LEU A 1 101 ? -3.211 -9.094 -17.756 1.00 92.50 101 LEU A N 1
ATOM 755 C CA . LEU A 1 101 ? -3.947 -9.606 -18.908 1.00 92.50 101 LEU A CA 1
ATOM 756 C C . LEU A 1 101 ? -4.243 -8.467 -19.883 1.00 92.50 101 LEU A C 1
ATOM 758 O O . LEU A 1 101 ? -4.799 -7.442 -19.504 1.00 92.50 101 LEU A O 1
ATOM 762 N N . SER A 1 102 ? -3.892 -8.660 -21.150 1.00 89.75 102 SER A N 1
ATOM 763 C CA . SER A 1 102 ? -4.059 -7.671 -22.220 1.00 89.75 102 SER A CA 1
ATOM 764 C C . SER A 1 102 ? -4.743 -8.281 -23.448 1.00 89.75 102 SER A C 1
ATOM 766 O O . SER A 1 102 ? -4.583 -9.479 -23.675 1.00 89.75 102 SER A O 1
ATOM 768 N N . PRO A 1 103 ? -5.460 -7.490 -24.268 1.00 88.50 103 PRO A N 1
ATOM 769 C CA . PRO A 1 103 ? -5.621 -6.039 -24.155 1.00 88.50 103 PRO A CA 1
ATOM 770 C C . PRO A 1 103 ? -6.698 -5.632 -23.135 1.00 88.50 103 PRO A C 1
ATOM 772 O O . PRO A 1 103 ? -7.756 -6.260 -23.051 1.00 88.50 103 PRO A O 1
ATOM 775 N N . HIS A 1 104 ? -6.427 -4.568 -22.369 1.00 82.31 104 HIS A N 1
ATOM 776 C CA . HIS A 1 104 ? -7.386 -3.973 -21.425 1.00 82.31 104 HIS A CA 1
ATOM 777 C C . HIS A 1 104 ? -8.679 -3.557 -22.138 1.00 82.31 104 HIS A C 1
ATOM 779 O O . HIS A 1 104 ? -8.650 -3.122 -23.288 1.00 82.31 104 HIS A O 1
ATOM 785 N N . GLY A 1 105 ? -9.819 -3.712 -21.462 1.00 77.75 105 GLY A N 1
ATOM 786 C CA . GLY A 1 105 ? -11.150 -3.467 -22.036 1.00 77.75 105 GLY A CA 1
ATOM 787 C C . GLY A 1 105 ? -11.752 -4.655 -22.797 1.00 77.75 105 GLY A C 1
ATOM 788 O O . GLY A 1 105 ? -12.923 -4.610 -23.171 1.00 77.75 105 GLY A O 1
ATOM 789 N N . THR A 1 106 ? -10.998 -5.743 -22.988 1.00 85.75 106 THR A N 1
ATOM 790 C CA . THR A 1 106 ? -11.548 -7.005 -23.506 1.00 85.75 106 THR A CA 1
ATOM 791 C C . THR A 1 106 ? -12.405 -7.665 -22.437 1.00 85.75 106 THR A C 1
ATOM 793 O O . THR A 1 106 ? -11.898 -7.994 -21.367 1.00 85.75 106 THR A O 1
ATOM 796 N N . THR A 1 107 ? -13.683 -7.893 -22.733 1.00 89.88 107 THR A N 1
ATOM 797 C CA . THR A 1 107 ? -14.593 -8.662 -21.871 1.00 89.88 107 THR A CA 1
ATOM 798 C C . THR A 1 107 ? -14.669 -10.112 -22.341 1.00 89.88 107 THR A C 1
ATOM 800 O O . THR A 1 107 ? -14.413 -10.411 -23.507 1.00 89.88 107 THR A O 1
ATOM 803 N N . PHE A 1 108 ? -14.972 -11.024 -21.422 1.00 92.12 108 PHE A N 1
ATOM 804 C CA . PHE A 1 108 ? -15.013 -12.456 -21.679 1.00 92.12 108 PHE A CA 1
ATOM 805 C C . PHE A 1 108 ? -16.452 -12.965 -21.697 1.00 92.12 108 PHE A C 1
ATOM 807 O O . PHE A 1 108 ? -17.208 -12.751 -20.748 1.00 92.12 108 PHE A O 1
ATOM 814 N N . ASP A 1 109 ? -16.801 -13.728 -22.732 1.00 91.25 109 ASP A N 1
ATOM 815 C CA . ASP A 1 109 ? -18.111 -14.380 -22.862 1.00 91.25 109 ASP A CA 1
ATOM 816 C C . ASP A 1 109 ? -18.314 -15.483 -21.810 1.00 91.25 109 ASP A C 1
ATOM 818 O O . ASP A 1 109 ? -19.439 -15.851 -21.460 1.00 91.25 109 ASP A O 1
ATOM 822 N N . LYS A 1 110 ? -17.209 -16.027 -21.289 1.00 90.88 110 LYS A N 1
ATOM 823 C CA . LYS A 1 110 ? -17.177 -16.986 -20.182 1.00 90.88 110 LYS A CA 1
ATOM 824 C C . LYS A 1 110 ? -16.132 -16.548 -19.159 1.00 90.88 110 LYS A C 1
ATOM 826 O O . LYS A 1 110 ? -15.076 -16.065 -19.558 1.00 90.88 110 LYS A O 1
ATOM 831 N N . PRO A 1 111 ? -16.371 -16.763 -17.855 1.00 91.75 111 PRO A N 1
ATOM 832 C CA . PRO A 1 111 ? -15.419 -16.371 -16.826 1.00 91.75 111 PRO A CA 1
ATOM 833 C C . PRO A 1 111 ? -14.068 -17.075 -16.998 1.00 91.75 111 PRO A C 1
ATOM 835 O O . PRO A 1 111 ? -13.995 -18.303 -17.088 1.00 91.75 111 PRO A O 1
ATOM 838 N N . VAL A 1 112 ? -12.999 -16.286 -17.000 1.00 94.00 112 VAL A N 1
ATOM 839 C CA . VAL A 1 112 ? -11.611 -16.751 -16.992 1.00 94.00 112 VAL A CA 1
ATOM 840 C C . VAL A 1 112 ? -11.167 -16.926 -15.547 1.00 94.00 112 VAL A C 1
ATOM 842 O O . VAL A 1 112 ? -11.509 -16.135 -14.670 1.00 94.00 112 VAL A O 1
ATOM 845 N N . THR A 1 113 ? -10.413 -17.987 -15.279 1.00 94.44 113 THR A N 1
ATOM 846 C CA . THR A 1 113 ? -9.934 -18.292 -13.929 1.00 94.44 113 THR A CA 1
ATOM 847 C C . THR A 1 113 ? -8.473 -17.886 -13.781 1.00 94.44 113 THR A C 1
ATOM 849 O O . THR A 1 113 ? -7.632 -18.360 -14.542 1.00 94.44 113 THR A O 1
ATOM 852 N N . VAL A 1 114 ? -8.164 -17.063 -12.781 1.00 94.50 114 VAL A N 1
ATOM 853 C CA . VAL A 1 114 ? -6.810 -16.602 -12.447 1.00 94.50 114 VAL A CA 1
ATOM 854 C C . VAL A 1 114 ? -6.400 -17.214 -11.109 1.00 94.50 114 VAL A C 1
ATOM 856 O O . VAL A 1 114 ? -7.060 -17.007 -10.094 1.00 94.50 114 VAL A O 1
ATOM 859 N N . GLU A 1 115 ? -5.329 -18.004 -11.106 1.00 94.81 115 GLU A N 1
ATOM 860 C CA . GLU A 1 115 ? -4.721 -18.605 -9.916 1.00 94.81 115 GLU A CA 1
ATOM 861 C C . GLU A 1 115 ? -3.333 -18.003 -9.706 1.00 94.81 115 GLU A C 1
ATOM 863 O O . GLU A 1 115 ? -2.439 -18.218 -10.519 1.00 94.81 115 GLU A O 1
ATOM 868 N N . MET A 1 116 ? -3.138 -17.280 -8.607 1.00 93.94 116 MET A N 1
ATOM 869 C CA . MET A 1 116 ? -1.884 -16.590 -8.302 1.00 93.94 116 MET A CA 1
ATOM 870 C C . MET A 1 116 ? -1.239 -17.149 -7.039 1.00 93.94 116 MET A C 1
ATOM 872 O O . MET A 1 116 ? -1.919 -17.433 -6.048 1.00 93.94 116 MET A O 1
ATOM 876 N N . GLN A 1 117 ? 0.083 -17.290 -7.093 1.00 91.31 117 GLN A N 1
ATOM 877 C CA . GLN A 1 117 ? 0.929 -17.679 -5.971 1.00 91.31 117 GLN A CA 1
ATOM 878 C C . GLN A 1 117 ? 1.401 -16.437 -5.211 1.00 91.31 117 GLN A C 1
ATOM 880 O O . GLN A 1 117 ? 1.661 -15.394 -5.814 1.00 91.31 117 GLN A O 1
ATOM 885 N N . TYR A 1 118 ? 1.539 -16.545 -3.892 1.00 89.94 118 TYR A N 1
ATOM 886 C CA . TYR A 1 118 ? 2.059 -15.468 -3.049 1.00 89.94 118 TYR A CA 1
ATOM 887 C C . TYR A 1 118 ? 2.990 -15.998 -1.956 1.00 89.94 118 TYR A C 1
ATOM 889 O O . TYR A 1 118 ? 2.929 -17.167 -1.581 1.00 89.94 118 TYR A O 1
ATOM 897 N N . SER A 1 119 ? 3.840 -15.113 -1.434 1.00 84.00 119 SER A N 1
ATOM 898 C CA . SER A 1 119 ? 4.731 -15.406 -0.312 1.00 84.00 119 SER A CA 1
ATOM 899 C C . SER A 1 119 ? 3.950 -15.452 1.005 1.00 84.00 119 SER A C 1
ATOM 901 O O . SER A 1 119 ? 3.382 -14.446 1.434 1.00 84.00 119 SER A O 1
ATOM 903 N N . SER A 1 120 ? 3.914 -16.610 1.667 1.00 74.44 120 SER A N 1
ATOM 904 C CA . SER A 1 120 ? 3.253 -16.779 2.972 1.00 74.44 120 SER A CA 1
ATOM 905 C C . SER A 1 120 ? 4.125 -16.388 4.167 1.00 74.44 120 SER A C 1
ATOM 907 O O . SER A 1 120 ? 3.660 -16.434 5.304 1.00 74.44 120 SER A O 1
ATOM 909 N N . THR A 1 121 ? 5.386 -16.003 3.946 1.00 68.69 121 THR A N 1
ATOM 910 C CA . THR A 1 121 ? 6.319 -15.561 5.005 1.00 68.69 121 THR A CA 1
ATOM 911 C C . THR A 1 121 ? 5.783 -14.363 5.788 1.00 68.69 121 THR A C 1
ATOM 913 O O . THR A 1 121 ? 6.125 -14.180 6.952 1.00 68.69 121 THR A O 1
ATOM 916 N N . SER A 1 122 ? 4.924 -13.572 5.142 1.00 64.38 122 SER A N 1
ATOM 917 C CA . SER A 1 122 ? 4.366 -12.321 5.650 1.00 64.38 122 SER A CA 1
ATOM 918 C C . SER A 1 122 ? 2.879 -12.431 6.029 1.00 64.38 122 SER A C 1
ATOM 920 O O . SER A 1 122 ? 2.252 -11.432 6.379 1.00 64.38 122 SER A O 1
ATOM 922 N N . THR A 1 123 ? 2.307 -13.643 5.980 1.00 62.06 123 THR A N 1
ATOM 923 C CA . THR A 1 123 ? 0.967 -13.967 6.500 1.00 62.06 123 THR A CA 1
ATOM 924 C C . THR A 1 123 ? 1.117 -14.659 7.855 1.00 62.06 123 THR A C 1
ATOM 926 O O . THR A 1 123 ? 0.983 -15.874 7.982 1.00 62.06 123 THR A O 1
ATOM 929 N N . ASP A 1 124 ? 1.443 -13.868 8.871 1.00 66.12 124 ASP A N 1
ATOM 930 C CA . ASP A 1 124 ? 1.707 -14.252 10.269 1.00 66.12 124 ASP A CA 1
ATOM 931 C C . ASP A 1 124 ? 0.439 -14.590 11.087 1.00 66.12 124 ASP A C 1
ATOM 933 O O . ASP A 1 124 ? 0.475 -14.674 12.312 1.00 66.12 124 ASP A O 1
ATOM 937 N N . GLY A 1 125 ? -0.702 -14.785 10.419 1.00 70.44 125 GLY A N 1
ATOM 938 C CA . GLY A 1 125 ? -2.010 -15.010 11.040 1.00 70.44 125 GLY A CA 1
ATOM 939 C C . GLY A 1 125 ? -2.761 -13.726 11.413 1.00 70.44 125 GLY A C 1
ATOM 940 O O . GLY A 1 125 ? -3.994 -13.750 11.426 1.00 70.44 125 GLY A O 1
ATOM 941 N N . ALA A 1 126 ? -2.056 -12.610 11.635 1.00 73.62 126 ALA A N 1
ATOM 942 C CA . ALA A 1 126 ? -2.652 -11.281 11.807 1.00 73.62 126 ALA A CA 1
ATOM 943 C C . ALA A 1 126 ? -2.961 -10.615 10.456 1.00 73.62 126 ALA A C 1
ATOM 945 O O . ALA A 1 126 ? -3.862 -9.777 10.356 1.00 73.62 126 ALA A O 1
ATOM 946 N N . ARG A 1 127 ? -2.248 -11.022 9.399 1.00 86.50 127 ARG A N 1
ATOM 947 C CA . ARG A 1 127 ? -2.494 -10.589 8.021 1.00 86.50 127 ARG A CA 1
ATOM 948 C C . ARG A 1 127 ? -3.165 -11.656 7.164 1.00 86.50 127 ARG A C 1
ATOM 950 O O . ARG A 1 127 ? -2.868 -12.846 7.275 1.00 86.50 127 ARG A O 1
ATOM 957 N N . GLU A 1 128 ? -4.031 -11.209 6.264 1.00 88.19 128 GLU A N 1
ATOM 958 C CA . GLU A 1 128 ? -4.679 -12.027 5.245 1.00 88.19 128 GLU A CA 1
ATOM 959 C C . GLU A 1 128 ? -4.269 -11.586 3.828 1.00 88.19 128 GLU A C 1
ATOM 961 O O . GLU A 1 128 ? -4.120 -10.389 3.569 1.00 88.19 128 GLU A O 1
ATOM 966 N N . PRO A 1 129 ? -4.065 -12.533 2.897 1.00 91.69 129 PRO A N 1
ATOM 967 C CA . PRO A 1 129 ? -3.774 -12.219 1.507 1.00 91.69 129 PRO A CA 1
ATOM 968 C C . PRO A 1 129 ? -5.069 -11.865 0.766 1.00 91.69 129 PRO A C 1
ATOM 970 O O . PRO A 1 129 ? -6.037 -12.627 0.781 1.00 91.69 129 PRO A O 1
ATOM 973 N N . VAL A 1 130 ? -5.076 -10.729 0.072 1.00 91.81 130 VAL A N 1
ATOM 974 C CA . VAL A 1 130 ? -6.216 -10.249 -0.714 1.00 91.81 130 VAL A CA 1
ATOM 975 C C . VAL A 1 130 ? -5.761 -9.980 -2.142 1.00 91.81 130 VAL A C 1
ATOM 977 O O . VAL A 1 130 ? -4.776 -9.282 -2.366 1.00 91.81 130 VAL A O 1
ATOM 980 N N . MET A 1 131 ? -6.483 -10.524 -3.124 1.00 94.19 131 MET A N 1
ATOM 981 C CA . MET A 1 131 ? -6.226 -10.212 -4.529 1.00 94.19 131 MET A CA 1
ATOM 982 C C . MET A 1 131 ? -6.888 -8.887 -4.891 1.00 94.19 131 MET A C 1
ATOM 984 O O . MET A 1 131 ? -8.091 -8.704 -4.701 1.00 94.19 131 MET A O 1
ATOM 988 N N . TRP A 1 132 ? -6.096 -7.972 -5.424 1.00 94.12 132 TRP A N 1
ATOM 989 C CA . TRP A 1 132 ? -6.543 -6.719 -5.997 1.00 94.12 132 TRP A CA 1
ATOM 990 C C . TRP A 1 132 ? -6.585 -6.813 -7.520 1.00 94.12 132 TRP A C 1
ATOM 992 O O . TRP A 1 132 ? -5.778 -7.514 -8.130 1.00 94.12 132 TRP A O 1
ATOM 1002 N N . VAL A 1 133 ? -7.521 -6.083 -8.122 1.00 92.56 133 VAL A N 1
ATOM 1003 C CA . VAL A 1 133 ? -7.693 -5.963 -9.571 1.00 92.56 133 VAL A CA 1
ATOM 1004 C C . VAL A 1 133 ? -7.769 -4.496 -9.985 1.00 92.56 133 VAL A C 1
ATOM 1006 O O . VAL A 1 133 ? -8.340 -3.672 -9.266 1.00 92.56 133 VAL A O 1
ATOM 1009 N N . THR A 1 134 ? -7.219 -4.173 -11.151 1.00 89.81 134 THR A N 1
ATOM 1010 C CA . THR A 1 134 ? -7.351 -2.861 -11.791 1.00 89.81 134 THR A CA 1
ATOM 1011 C C . THR A 1 134 ? -7.463 -2.996 -13.309 1.00 89.81 134 THR A C 1
ATOM 1013 O O . THR A 1 134 ? -6.847 -3.873 -13.910 1.00 89.81 134 THR A O 1
ATOM 1016 N N . GLU A 1 135 ? -8.244 -2.115 -13.927 1.00 84.69 135 GLU A N 1
ATOM 1017 C CA . GLU A 1 135 ? -8.389 -2.015 -15.388 1.00 84.69 135 GLU A CA 1
ATOM 1018 C C . GLU A 1 135 ? -7.565 -0.859 -15.971 1.00 84.69 135 GLU A C 1
ATOM 1020 O O . GLU A 1 135 ? -7.169 -0.895 -17.132 1.00 84.69 135 GLU A O 1
ATOM 1025 N N . ASP A 1 136 ? -7.311 0.180 -15.172 1.00 78.06 136 ASP A N 1
ATOM 1026 C CA . ASP A 1 136 ? -6.660 1.420 -15.603 1.00 78.06 136 ASP A CA 1
ATOM 1027 C C . ASP A 1 136 ? -5.252 1.593 -15.014 1.00 78.06 136 ASP A C 1
ATOM 1029 O O . ASP A 1 136 ? -4.592 2.581 -15.316 1.00 78.06 136 ASP A O 1
ATOM 1033 N N . LYS A 1 137 ? -4.774 0.635 -14.205 1.00 75.88 137 LYS A N 1
ATOM 1034 C CA . LYS A 1 137 ? -3.509 0.674 -13.440 1.00 75.88 137 LYS A CA 1
ATOM 1035 C C . LYS A 1 137 ? -3.465 1.723 -12.322 1.00 75.88 137 LYS A C 1
ATOM 1037 O O . LYS A 1 137 ? -2.438 1.849 -11.656 1.00 75.88 137 LYS A O 1
ATOM 1042 N N . PHE A 1 138 ? -4.564 2.434 -12.068 1.00 70.06 138 PHE A N 1
ATOM 1043 C CA . PHE A 1 138 ? -4.638 3.493 -11.057 1.00 70.06 138 PHE A CA 1
ATOM 1044 C C . PHE A 1 138 ? -5.642 3.166 -9.951 1.00 70.06 138 PHE A C 1
ATOM 1046 O O . PHE A 1 138 ? -5.365 3.386 -8.773 1.00 70.06 138 PHE A O 1
ATOM 1053 N N . GLN A 1 139 ? -6.807 2.638 -10.319 1.00 80.44 139 GLN A N 1
ATOM 1054 C CA . GLN A 1 139 ? -7.899 2.314 -9.414 1.00 80.44 139 GLN A CA 1
ATOM 1055 C C . GLN A 1 139 ? -7.893 0.819 -9.122 1.00 80.44 139 GLN A C 1
ATOM 1057 O O . GLN A 1 139 ? -8.255 -0.003 -9.967 1.00 80.44 139 GLN A O 1
ATOM 1062 N N . TRP A 1 140 ? -7.475 0.476 -7.907 1.00 88.56 140 TRP A N 1
ATOM 1063 C CA . TRP A 1 140 ? -7.407 -0.900 -7.431 1.00 88.56 140 TRP A CA 1
ATOM 1064 C C . TRP A 1 140 ? -8.624 -1.241 -6.578 1.00 88.56 140 TRP A C 1
ATOM 1066 O O . TRP A 1 140 ? -9.042 -0.457 -5.725 1.00 88.56 140 TRP A O 1
ATOM 1076 N N . LYS A 1 141 ? -9.190 -2.426 -6.801 1.00 89.69 141 LYS A N 1
ATOM 1077 C CA . LYS A 1 141 ? -10.341 -2.944 -6.053 1.00 89.69 141 LYS A CA 1
ATOM 1078 C C . LYS A 1 141 ? -10.040 -4.331 -5.508 1.00 89.69 141 LYS A C 1
ATOM 1080 O O . LYS A 1 141 ? -9.392 -5.133 -6.174 1.00 89.69 141 LYS A O 1
ATOM 1085 N N . GLU A 1 142 ? -10.543 -4.620 -4.312 1.00 89.88 142 GLU A N 1
ATOM 1086 C CA . GLU A 1 142 ? -10.491 -5.966 -3.737 1.00 89.88 142 GLU A CA 1
ATOM 1087 C C . GLU A 1 142 ? -11.406 -6.905 -4.529 1.00 89.88 142 GLU A C 1
ATOM 1089 O O . GLU A 1 142 ? -12.579 -6.601 -4.762 1.00 89.88 142 GLU A O 1
ATOM 1094 N N . LEU A 1 143 ? -10.873 -8.053 -4.935 1.00 89.12 143 LEU A N 1
ATOM 1095 C CA . LEU A 1 143 ? -11.606 -9.071 -5.668 1.00 89.12 143 LEU A CA 1
ATOM 1096 C C . LEU A 1 143 ? -11.975 -10.234 -4.739 1.00 89.12 143 LEU A C 1
ATOM 1098 O O . LEU A 1 143 ? -11.192 -10.657 -3.887 1.00 89.12 143 LEU A O 1
ATOM 1102 N N . ILE A 1 144 ? -13.187 -10.769 -4.903 1.00 86.00 144 ILE A N 1
ATOM 1103 C CA . ILE A 1 144 ? -13.653 -11.921 -4.124 1.00 86.00 144 ILE A CA 1
ATOM 1104 C C . ILE A 1 144 ? -12.886 -13.161 -4.583 1.00 86.00 144 ILE A C 1
ATOM 1106 O O . ILE A 1 144 ? -13.037 -13.607 -5.720 1.00 86.00 144 ILE A O 1
ATOM 1110 N N . THR A 1 145 ? -12.080 -13.730 -3.689 1.00 88.69 145 THR A N 1
ATOM 1111 C CA . THR A 1 145 ? -11.226 -14.881 -3.994 1.00 88.69 145 THR A CA 1
ATOM 1112 C C . THR A 1 145 ? -11.605 -16.120 -3.202 1.00 88.69 145 THR A C 1
ATOM 1114 O O . THR A 1 145 ? -12.197 -16.061 -2.126 1.00 88.69 145 THR A O 1
ATOM 1117 N N . THR A 1 146 ? -11.227 -17.270 -3.750 1.00 84.38 146 THR A N 1
ATOM 1118 C CA . THR A 1 146 ? -11.274 -18.563 -3.073 1.00 84.38 146 THR A CA 1
ATOM 1119 C C . THR A 1 146 ? -9.851 -19.054 -2.838 1.00 84.38 146 THR A C 1
ATOM 1121 O O . THR A 1 146 ? -9.078 -19.187 -3.790 1.00 84.38 146 THR A O 1
ATOM 1124 N N . ALA A 1 147 ? -9.499 -19.346 -1.586 1.00 81.44 147 ALA A N 1
ATOM 1125 C CA . ALA A 1 147 ? -8.213 -19.950 -1.258 1.00 81.44 147 ALA A CA 1
ATOM 1126 C C . ALA A 1 147 ? -8.176 -21.403 -1.754 1.00 81.44 147 ALA A C 1
ATOM 1128 O O . ALA A 1 147 ? -9.025 -22.216 -1.386 1.00 81.44 147 ALA A O 1
ATOM 1129 N N . LYS A 1 148 ? -7.189 -21.732 -2.592 1.00 76.50 148 LYS A N 1
ATOM 1130 C CA . LYS A 1 148 ? -6.970 -23.107 -3.072 1.00 76.50 148 LYS A CA 1
ATOM 1131 C C . LYS A 1 148 ? -5.992 -23.882 -2.198 1.00 76.50 148 LYS A C 1
ATOM 1133 O O . LYS A 1 148 ? -6.142 -25.088 -2.024 1.00 76.50 148 LYS A O 1
ATOM 1138 N N . SER A 1 149 ? -4.981 -23.195 -1.679 1.00 79.50 149 SER A N 1
ATOM 1139 C CA . SER A 1 149 ? -3.986 -23.721 -0.744 1.00 79.50 149 SER A CA 1
ATOM 1140 C C . SER A 1 149 ? -3.474 -22.586 0.150 1.00 79.50 149 SER A C 1
ATOM 1142 O O . SER A 1 149 ? -3.914 -21.446 0.014 1.00 79.50 149 SER A O 1
ATOM 1144 N N . LYS A 1 150 ? -2.529 -22.882 1.054 1.00 74.81 150 LYS A N 1
ATOM 1145 C CA . LYS A 1 150 ? -1.926 -21.891 1.967 1.00 74.81 150 LYS A CA 1
ATOM 1146 C C . LYS A 1 150 ? -1.124 -20.773 1.277 1.00 74.81 150 LYS A C 1
ATOM 1148 O O . LYS A 1 150 ? -0.767 -19.816 1.951 1.00 74.81 150 LYS A O 1
ATOM 1153 N N . GLU A 1 151 ? -0.851 -20.897 -0.022 1.00 85.06 151 GLU A N 1
ATOM 1154 C CA . GLU A 1 151 ? 0.014 -19.991 -0.801 1.00 85.06 151 GLU A CA 1
ATOM 1155 C C . GLU A 1 151 ? -0.592 -19.640 -2.172 1.00 85.06 151 GLU A C 1
ATOM 1157 O O . GLU A 1 151 ? 0.091 -19.116 -3.052 1.00 85.06 151 GLU A O 1
ATOM 1162 N N . LYS A 1 152 ? -1.874 -19.969 -2.398 1.00 89.19 152 LYS A N 1
ATOM 1163 C CA . LYS A 1 152 ? -2.543 -19.746 -3.686 1.00 89.19 152 LYS A CA 1
ATOM 1164 C C . LYS A 1 152 ? -3.955 -19.206 -3.535 1.00 89.19 152 LYS A C 1
ATOM 1166 O O . LYS A 1 152 ? -4.813 -19.851 -2.921 1.00 89.19 152 LYS A O 1
ATOM 1171 N N . LEU A 1 153 ? -4.213 -18.080 -4.197 1.00 91.88 153 LEU A N 1
ATOM 1172 C CA . LEU A 1 153 ? -5.550 -17.515 -4.357 1.00 91.88 153 LEU A CA 1
ATOM 1173 C C . LEU A 1 153 ? -6.068 -17.747 -5.769 1.00 91.88 153 LEU A C 1
ATOM 1175 O O . LEU A 1 153 ? -5.323 -17.677 -6.745 1.00 91.88 153 LEU A O 1
ATOM 1179 N N . MET A 1 154 ? -7.368 -18.006 -5.861 1.00 93.12 154 MET A N 1
ATOM 1180 C CA . MET A 1 154 ? -8.083 -18.150 -7.118 1.00 93.12 154 MET A CA 1
ATOM 1181 C C . MET A 1 154 ? -9.197 -17.115 -7.230 1.00 93.12 154 MET A C 1
ATOM 1183 O O . MET A 1 154 ? -9.937 -16.877 -6.276 1.00 93.12 154 MET A O 1
ATOM 1187 N N . ALA A 1 155 ? -9.332 -16.566 -8.430 1.00 93.81 155 ALA A N 1
ATOM 1188 C CA . ALA A 1 155 ? -10.328 -15.593 -8.822 1.00 93.81 155 ALA A CA 1
ATOM 1189 C C . ALA A 1 155 ? -10.987 -15.981 -10.145 1.00 93.81 155 ALA A C 1
ATOM 1191 O O . ALA A 1 155 ? -10.344 -16.543 -11.031 1.00 93.81 155 ALA A O 1
ATOM 1192 N N . SER A 1 156 ? -12.261 -15.628 -10.288 1.00 91.81 156 SER A N 1
ATOM 1193 C CA . SER A 1 156 ? -12.989 -15.700 -11.553 1.00 91.81 156 SER A CA 1
ATOM 1194 C C . SER A 1 156 ? -13.216 -14.283 -12.061 1.00 91.81 156 SER A C 1
ATOM 1196 O O . SER A 1 156 ? -13.810 -13.470 -11.355 1.00 91.81 156 SER A O 1
ATOM 1198 N N . VAL A 1 157 ? -12.768 -13.994 -13.278 1.00 92.62 157 VAL A N 1
ATOM 1199 C CA . VAL A 1 157 ? -12.792 -12.656 -13.882 1.00 92.62 157 VAL A CA 1
ATOM 1200 C C . VAL A 1 157 ? -13.506 -12.693 -15.226 1.00 92.62 157 VAL A C 1
ATOM 1202 O O . VAL A 1 157 ? -13.499 -13.703 -15.927 1.00 92.62 157 VAL A O 1
ATOM 1205 N N . ASN A 1 158 ? -14.151 -11.591 -15.583 1.00 90.88 158 ASN A N 1
ATOM 1206 C CA . ASN A 1 158 ? -14.958 -11.451 -16.795 1.00 90.88 158 ASN A CA 1
ATOM 1207 C C . ASN A 1 158 ? -14.342 -10.485 -17.816 1.00 90.88 158 ASN A C 1
ATOM 1209 O O . ASN A 1 158 ? -15.004 -10.152 -18.793 1.00 90.88 158 ASN A O 1
ATOM 1213 N N . GLN A 1 159 ? -13.115 -10.018 -17.589 1.00 91.06 159 GLN A N 1
ATOM 1214 C CA . GLN A 1 159 ? -12.409 -9.110 -18.490 1.00 91.06 159 GLN A CA 1
ATOM 1215 C C . GLN A 1 159 ? -10.896 -9.119 -18.239 1.00 91.06 159 GLN A C 1
ATOM 1217 O O . GLN A 1 159 ? -10.435 -9.552 -17.178 1.00 91.06 159 GLN A O 1
ATOM 1222 N N . CYS A 1 160 ? -10.130 -8.632 -19.217 1.00 90.50 160 CYS A N 1
ATOM 1223 C CA . CYS A 1 160 ? -8.694 -8.390 -19.100 1.00 90.50 160 CYS A CA 1
ATOM 1224 C C . CYS A 1 160 ? -8.419 -7.265 -18.095 1.00 90.50 160 CYS A C 1
ATOM 1226 O O . CYS A 1 160 ? -9.023 -6.194 -18.164 1.00 90.50 160 CYS A O 1
ATOM 1228 N N . SER A 1 161 ? -7.523 -7.519 -17.145 1.00 92.62 161 SER A N 1
ATOM 1229 C CA . SER A 1 161 ? -7.165 -6.604 -16.060 1.00 92.62 161 SER A CA 1
ATOM 1230 C C . SER A 1 161 ? -5.776 -6.950 -15.516 1.00 92.62 161 SER A C 1
ATOM 1232 O O . SER A 1 161 ? -5.194 -7.980 -15.870 1.00 92.62 161 SER A O 1
ATOM 1234 N N . THR A 1 162 ? -5.252 -6.103 -14.637 1.00 93.12 162 THR A N 1
ATOM 1235 C CA . THR A 1 162 ? -4.020 -6.353 -13.886 1.00 93.12 162 THR A CA 1
ATOM 1236 C C . THR A 1 162 ? -4.344 -6.795 -12.460 1.00 93.12 162 THR A C 1
ATOM 1238 O O . THR A 1 162 ? -5.248 -6.250 -11.828 1.00 93.12 162 THR A O 1
ATOM 1241 N N . PHE A 1 163 ? -3.595 -7.772 -11.950 1.00 93.94 163 PHE A N 1
ATOM 1242 C CA . PHE A 1 163 ? -3.824 -8.424 -10.664 1.00 93.94 163 PHE A CA 1
ATOM 1243 C C . PHE A 1 163 ? -2.574 -8.398 -9.787 1.00 93.94 163 PHE A C 1
ATOM 1245 O O . PHE A 1 163 ? -1.462 -8.592 -10.274 1.00 93.94 163 PHE A O 1
ATOM 1252 N N . ALA A 1 164 ? -2.766 -8.222 -8.484 1.00 93.75 164 ALA A N 1
ATOM 1253 C CA . ALA A 1 164 ? -1.717 -8.320 -7.472 1.00 93.75 164 ALA A CA 1
ATOM 1254 C C . ALA A 1 164 ? -2.302 -8.908 -6.181 1.00 93.75 164 ALA A C 1
ATOM 1256 O O . ALA A 1 164 ? -3.475 -8.694 -5.890 1.00 93.75 164 ALA A O 1
ATOM 1257 N N . ILE A 1 165 ? -1.513 -9.635 -5.392 1.00 93.38 165 ILE A N 1
ATOM 1258 C CA . ILE A 1 165 ? -1.906 -10.085 -4.053 1.00 93.38 165 ILE A CA 1
ATOM 1259 C C . ILE A 1 165 ? -1.195 -9.216 -3.022 1.00 93.38 165 ILE A C 1
ATOM 1261 O O . ILE A 1 165 ? 0.036 -9.167 -2.967 1.00 93.38 165 ILE A O 1
ATOM 1265 N N . VAL A 1 166 ? -1.997 -8.568 -2.183 1.00 92.19 166 VAL A N 1
ATOM 1266 C CA . VAL A 1 166 ? -1.551 -7.711 -1.089 1.00 92.19 166 VAL A CA 1
ATOM 1267 C C . VAL A 1 166 ? -1.905 -8.385 0.233 1.00 92.19 166 VAL A C 1
ATOM 1269 O O . VAL A 1 166 ? -3.054 -8.765 0.452 1.00 92.19 166 VAL A O 1
ATOM 1272 N N . ALA A 1 167 ? -0.928 -8.546 1.119 1.00 91.06 167 ALA A N 1
ATOM 1273 C CA . ALA A 1 167 ? -1.165 -8.953 2.496 1.00 91.06 167 ALA A CA 1
ATOM 1274 C C . ALA A 1 167 ? -1.608 -7.731 3.304 1.00 91.06 167 ALA A C 1
ATOM 1276 O O . ALA A 1 167 ? -0.871 -6.751 3.398 1.00 91.06 167 ALA A O 1
ATOM 1277 N N . GLN A 1 168 ? -2.804 -7.795 3.880 1.00 90.12 168 GLN A N 1
ATOM 1278 C CA . GLN A 1 168 ? -3.405 -6.719 4.669 1.00 90.12 168 GLN A CA 1
ATOM 1279 C C . GLN A 1 168 ? -3.749 -7.212 6.065 1.00 90.12 168 GLN A C 1
ATOM 1281 O O . GLN A 1 168 ? -3.906 -8.412 6.276 1.00 90.12 168 GLN A O 1
ATOM 1286 N N . LEU A 1 169 ? -3.938 -6.297 7.014 1.00 88.56 169 LEU A N 1
ATOM 1287 C CA . LEU A 1 169 ? -4.488 -6.655 8.321 1.00 88.56 169 LEU A CA 1
ATOM 1288 C C . LEU A 1 169 ? -5.851 -7.326 8.176 1.00 88.56 169 LEU A C 1
ATOM 1290 O O . LEU A 1 169 ? -6.753 -6.773 7.537 1.00 88.56 169 LEU A O 1
ATOM 1294 N N . LYS A 1 170 ? -5.999 -8.480 8.824 1.00 89.00 170 LYS A N 1
ATOM 1295 C CA . LYS A 1 170 ? -7.210 -9.289 8.772 1.00 89.00 170 LYS A CA 1
ATOM 1296 C C . LYS A 1 170 ? -8.432 -8.482 9.208 1.00 89.00 170 LYS A C 1
ATOM 1298 O O . LYS A 1 170 ? -8.416 -7.845 10.263 1.00 89.00 170 LYS A O 1
ATOM 1303 N N . LYS A 1 171 ? -9.483 -8.503 8.388 1.00 90.25 171 LYS A N 1
ATOM 1304 C CA . LYS A 1 171 ? -10.727 -7.754 8.615 1.00 90.25 171 LYS A CA 1
ATOM 1305 C C . LYS A 1 171 ? -11.813 -8.674 9.149 1.00 90.25 171 LYS A C 1
ATOM 1307 O O . LYS A 1 171 ? -12.488 -9.370 8.389 1.00 90.25 171 LYS A O 1
ATOM 1312 N N . ASP A 1 172 ? -12.050 -8.620 10.454 1.00 92.19 172 ASP A N 1
ATOM 1313 C CA . ASP A 1 172 ? -13.191 -9.301 11.054 1.00 92.19 172 ASP A CA 1
ATOM 1314 C C . ASP A 1 172 ? -14.463 -8.478 10.818 1.00 92.19 172 ASP A C 1
ATOM 1316 O O . ASP A 1 172 ? -14.598 -7.365 11.331 1.00 92.19 172 ASP A O 1
ATOM 1320 N N . ARG A 1 173 ? -15.395 -9.013 10.021 1.00 92.62 173 ARG A N 1
ATOM 1321 C CA . ARG A 1 173 ? -16.640 -8.326 9.654 1.00 92.62 173 ARG A CA 1
ATOM 1322 C C . ARG A 1 173 ? -17.832 -8.894 10.418 1.00 92.62 173 ARG A C 1
ATOM 1324 O O . ARG A 1 173 ? -18.157 -10.071 10.262 1.00 92.62 173 ARG A O 1
ATOM 1331 N N . PHE A 1 174 ? -18.531 -8.051 11.174 1.00 91.81 174 PHE A N 1
ATOM 1332 C CA . PHE A 1 174 ? -19.677 -8.452 11.988 1.00 91.81 174 PHE A CA 1
ATOM 1333 C C . PHE A 1 174 ? -20.927 -7.620 11.678 1.00 91.81 174 PHE A C 1
ATOM 1335 O O . PHE A 1 174 ? -20.877 -6.390 11.772 1.00 91.81 174 PHE A O 1
ATOM 1342 N N . PRO A 1 175 ? -22.071 -8.258 11.376 1.00 91.19 175 PRO A N 1
ATOM 1343 C CA . PRO A 1 175 ? -23.349 -7.565 11.341 1.00 91.19 175 PRO A CA 1
ATOM 1344 C C . PRO A 1 175 ? -23.836 -7.314 12.775 1.00 91.19 175 PRO A C 1
ATOM 1346 O O . PRO A 1 175 ? -24.048 -8.253 13.544 1.00 91.19 175 PRO A O 1
ATOM 1349 N N . VAL A 1 176 ? -24.044 -6.049 13.135 1.00 90.06 176 VAL A N 1
ATOM 1350 C CA . VAL A 1 176 ? -24.546 -5.630 14.452 1.00 90.06 176 VAL A CA 1
ATOM 1351 C C . VAL A 1 176 ? -25.946 -5.050 14.305 1.00 90.06 176 VAL A C 1
ATOM 1353 O O . VAL A 1 176 ? -26.235 -4.323 13.359 1.00 90.06 176 VAL A O 1
ATOM 1356 N N . SER A 1 177 ? -26.832 -5.377 15.246 1.00 87.44 177 SER A N 1
ATOM 1357 C CA . SER A 1 177 ? -28.220 -4.896 15.293 1.00 87.44 177 SER A CA 1
ATOM 1358 C C . SER A 1 177 ? -28.527 -4.276 16.658 1.00 87.44 177 SER A C 1
ATOM 1360 O O . SER A 1 177 ? -27.643 -4.164 17.498 1.00 87.44 177 SER A O 1
ATOM 1362 N N . SER A 1 178 ? -29.781 -3.904 16.921 1.00 87.75 178 SER A N 1
ATOM 1363 C CA . SER A 1 178 ? -30.187 -3.261 18.180 1.00 87.75 178 SER A CA 1
ATOM 1364 C C . SER A 1 178 ? -30.127 -4.155 19.431 1.00 87.75 178 SER A C 1
ATOM 1366 O O . SER A 1 178 ? -30.546 -3.720 20.503 1.00 87.75 178 SER A O 1
ATOM 1368 N N . LYS A 1 179 ? -29.683 -5.411 19.306 1.00 87.88 179 LYS A N 1
ATOM 1369 C CA . LYS A 1 179 ? -29.538 -6.361 20.416 1.00 87.88 179 LYS A CA 1
ATOM 1370 C C . LYS A 1 179 ? -28.154 -6.248 21.045 1.00 87.88 179 LYS A C 1
ATOM 1372 O O . LYS A 1 179 ? -27.180 -6.002 20.338 1.00 87.88 179 LYS A O 1
ATOM 1377 N N . GLU A 1 180 ? -28.077 -6.529 22.343 1.00 90.31 180 GLU A N 1
ATOM 1378 C CA . GLU A 1 180 ? -26.794 -6.642 23.033 1.00 90.31 180 GLU A CA 1
ATOM 1379 C C . GLU A 1 180 ? -25.909 -7.691 22.344 1.00 90.31 180 GLU A C 1
ATOM 1381 O O . GLU A 1 180 ? -26.336 -8.826 22.110 1.00 90.31 180 GLU A O 1
ATOM 1386 N N . THR A 1 181 ? -24.702 -7.285 21.952 1.00 92.69 181 THR A N 1
ATOM 1387 C CA . THR A 1 181 ? -23.793 -8.110 21.149 1.00 92.69 181 THR A CA 1
ATOM 1388 C C . THR A 1 181 ? -22.350 -7.886 21.587 1.00 92.69 181 THR A C 1
ATOM 1390 O O . THR A 1 181 ? -21.901 -6.749 21.718 1.00 92.69 181 THR A O 1
ATOM 1393 N N . MET A 1 182 ? -21.603 -8.977 21.762 1.00 94.12 182 MET A N 1
ATOM 1394 C CA . MET A 1 182 ? -20.159 -8.956 21.994 1.00 94.12 182 MET A CA 1
ATOM 1395 C C . MET A 1 182 ? -19.439 -9.456 20.742 1.00 94.12 182 MET A C 1
ATOM 1397 O O . MET A 1 182 ? -19.597 -10.611 20.349 1.00 94.12 182 MET A O 1
ATOM 1401 N N . LEU A 1 183 ? -18.642 -8.594 20.123 1.00 95.50 183 LEU A N 1
ATOM 1402 C CA . LEU A 1 183 ? -17.772 -8.943 19.005 1.00 95.50 183 LEU A CA 1
ATOM 1403 C C . LEU A 1 183 ? -16.400 -9.328 19.547 1.00 95.50 183 LEU A C 1
ATOM 1405 O O . LEU A 1 183 ? -15.891 -8.659 20.439 1.00 95.50 183 LEU A O 1
ATOM 1409 N N . THR A 1 184 ? -15.793 -10.387 19.024 1.00 94.94 184 THR A N 1
ATOM 1410 C CA . THR A 1 184 ? -14.449 -10.838 19.422 1.00 94.94 184 THR A CA 1
ATOM 1411 C C . THR A 1 184 ? -13.574 -10.916 18.186 1.00 94.94 184 THR A C 1
ATOM 1413 O O . THR A 1 184 ? -13.976 -11.545 17.208 1.00 94.94 184 THR A O 1
ATOM 1416 N N . SER A 1 185 ? -12.397 -10.289 18.217 1.00 93.62 185 SER A N 1
ATOM 1417 C CA . SER A 1 185 ? -11.477 -10.367 17.083 1.00 93.62 185 SER A CA 1
ATOM 1418 C C . SER A 1 185 ? -10.895 -11.772 16.944 1.00 93.62 185 SER A C 1
ATOM 1420 O O . SER A 1 185 ? -10.544 -12.424 17.929 1.00 93.62 185 SER A O 1
ATOM 1422 N N . SER A 1 186 ? -10.767 -12.231 15.703 1.00 90.81 186 SER A N 1
ATOM 1423 C CA . SER A 1 186 ? -10.112 -13.491 15.376 1.00 90.81 186 SER A CA 1
ATOM 1424 C C . SER A 1 186 ? -8.584 -13.382 15.352 1.00 90.81 186 SER A C 1
ATOM 1426 O O . SER A 1 186 ? -7.920 -14.413 15.438 1.00 90.81 186 SER A O 1
ATOM 1428 N N . ALA A 1 187 ? -8.033 -12.166 15.246 1.00 88.12 187 ALA A N 1
ATOM 1429 C CA . ALA A 1 187 ? -6.592 -11.914 15.297 1.00 88.12 187 ALA A CA 1
ATOM 1430 C C . ALA A 1 187 ? -6.057 -11.945 16.739 1.00 88.12 187 ALA A C 1
ATOM 1432 O O . ALA A 1 187 ? -5.022 -12.554 16.993 1.00 88.12 187 ALA A O 1
ATOM 1433 N N . HIS A 1 188 ? -6.796 -11.364 17.694 1.00 90.50 188 HIS A N 1
ATOM 1434 C CA . HIS A 1 188 ? -6.441 -11.394 19.115 1.00 90.50 188 HIS A CA 1
ATOM 1435 C C . HIS A 1 188 ? -7.696 -11.560 20.004 1.00 90.50 188 HIS A C 1
ATOM 1437 O O . HIS A 1 188 ? -8.445 -10.599 20.182 1.00 90.50 188 HIS A O 1
ATOM 1443 N N . PRO A 1 189 ? -7.924 -12.726 20.646 1.00 90.50 189 PRO A N 1
ATOM 1444 C CA . PRO A 1 189 ? -9.177 -13.020 21.364 1.00 90.50 189 PRO A CA 1
ATOM 1445 C C . PRO A 1 189 ? -9.510 -12.110 22.557 1.00 90.50 189 PRO A C 1
ATOM 1447 O O . PRO A 1 189 ? -10.677 -11.979 22.923 1.00 90.50 189 PRO A O 1
ATOM 1450 N N . ALA A 1 190 ? -8.503 -11.488 23.182 1.00 92.44 190 ALA A N 1
ATOM 1451 C CA . ALA A 1 190 ? -8.728 -10.509 24.254 1.00 92.44 190 ALA A CA 1
ATOM 1452 C C . ALA A 1 190 ? -9.262 -9.156 23.745 1.00 92.44 190 ALA A C 1
ATOM 1454 O O . ALA A 1 190 ? -9.690 -8.335 24.553 1.00 92.44 190 ALA A O 1
ATOM 1455 N N . VAL A 1 191 ? -9.228 -8.913 22.428 1.00 95.88 191 VAL A N 1
ATOM 1456 C CA . VAL A 1 191 ? -9.799 -7.710 21.820 1.00 95.88 191 VAL A CA 1
ATOM 1457 C C . VAL A 1 191 ? -11.272 -7.962 21.521 1.00 95.88 191 VAL A C 1
ATOM 1459 O O . VAL A 1 191 ? -11.619 -8.803 20.684 1.00 95.88 191 VAL A O 1
ATOM 1462 N N . GLN A 1 192 ? -12.146 -7.237 22.218 1.00 96.25 192 GLN A N 1
ATOM 1463 C CA . GLN A 1 192 ? -13.596 -7.394 22.110 1.00 96.25 192 GLN A CA 1
ATOM 1464 C C . GLN A 1 192 ? -14.302 -6.040 22.069 1.00 96.25 192 GLN A C 1
ATOM 1466 O O . GLN A 1 192 ? -13.890 -5.102 22.747 1.00 96.25 192 GLN A O 1
ATOM 1471 N N . ILE A 1 193 ? -15.389 -5.950 21.303 1.00 96.31 193 ILE A N 1
ATOM 1472 C CA . ILE A 1 193 ? -16.220 -4.744 21.191 1.00 96.31 193 ILE A CA 1
ATOM 1473 C C . ILE A 1 193 ? -17.640 -5.077 21.637 1.00 96.31 193 ILE A C 1
ATOM 1475 O O . ILE A 1 193 ? -18.282 -5.971 21.084 1.00 96.31 193 ILE A O 1
ATOM 1479 N N . GLY A 1 194 ? -18.121 -4.375 22.656 1.00 94.00 194 GLY A N 1
ATOM 1480 C CA . GLY A 1 194 ? -19.414 -4.586 23.289 1.00 94.00 194 GLY A CA 1
ATOM 1481 C C . GLY A 1 194 ? -20.423 -3.526 22.959 1.00 94.00 194 GLY A C 1
ATOM 1482 O O . GLY A 1 194 ? -20.230 -2.361 23.285 1.00 94.00 194 GLY A O 1
ATOM 1483 N N . PHE A 1 195 ? -21.526 -3.968 22.373 1.00 93.94 195 PHE A N 1
ATOM 1484 C CA . PHE A 1 195 ? -22.691 -3.152 22.097 1.00 93.94 195 PHE A CA 1
ATOM 1485 C C . PHE A 1 195 ? -23.754 -3.454 23.148 1.00 93.94 195 PHE A C 1
ATOM 1487 O O . PHE A 1 195 ? -24.308 -4.557 23.122 1.00 93.94 195 PHE A O 1
ATOM 1494 N N . PRO A 1 196 ? -24.049 -2.508 24.052 1.00 92.38 196 PRO A N 1
ATOM 1495 C CA . PRO A 1 196 ? -25.250 -2.558 24.873 1.00 92.38 196 PRO A CA 1
ATOM 1496 C C . PRO A 1 196 ? -26.543 -2.656 24.047 1.00 92.38 196 PRO A C 1
ATOM 1498 O O . PRO A 1 196 ? -26.581 -2.437 22.831 1.00 92.38 196 PRO A O 1
ATOM 1501 N N . GLU A 1 197 ? -27.651 -2.981 24.713 1.00 89.94 197 GLU A N 1
ATOM 1502 C CA . GLU A 1 197 ? -28.958 -2.996 24.058 1.00 89.94 197 GLU A CA 1
ATOM 1503 C C . GLU A 1 197 ? -29.309 -1.596 23.518 1.00 89.94 197 GLU A C 1
ATOM 1505 O O . GLU A 1 197 ? -29.161 -0.593 24.212 1.00 89.94 197 GLU A O 1
ATOM 1510 N N . LYS A 1 198 ? -29.811 -1.522 22.278 1.00 84.56 198 LYS A N 1
ATOM 1511 C CA . LYS A 1 198 ? -30.230 -0.277 21.599 1.00 84.56 198 LYS A CA 1
ATOM 1512 C C . LYS A 1 198 ? -29.119 0.756 21.346 1.00 84.56 198 LYS A C 1
ATOM 1514 O O . LYS A 1 198 ? -29.445 1.878 20.945 1.00 84.56 198 LYS A O 1
ATOM 1519 N N . SER A 1 199 ? -27.839 0.383 21.448 1.00 83.06 199 SER A N 1
ATOM 1520 C CA . SER A 1 199 ? -26.715 1.254 21.054 1.00 83.06 199 SER A CA 1
ATOM 1521 C C . SER A 1 199 ? -26.806 1.721 19.602 1.00 83.06 199 SER A C 1
ATOM 1523 O O . SER A 1 199 ? -26.462 2.863 19.305 1.00 83.06 199 SER A O 1
ATOM 1525 N N . VAL A 1 200 ? -27.319 0.863 18.711 1.00 85.56 200 VAL A N 1
ATOM 1526 C CA . VAL A 1 200 ? -27.586 1.170 17.298 1.00 85.56 200 VAL A CA 1
ATOM 1527 C C . VAL A 1 200 ? -29.038 0.838 16.943 1.00 85.56 200 VAL A C 1
ATOM 1529 O O . VAL A 1 200 ? -29.559 -0.207 17.331 1.00 85.56 200 VAL A O 1
ATOM 1532 N N . LEU A 1 201 ? -29.721 1.736 16.224 1.00 81.44 201 LEU A N 1
ATOM 1533 C CA . LEU A 1 201 ? -31.118 1.526 15.794 1.00 81.44 201 LEU A CA 1
ATOM 1534 C C . LEU A 1 201 ? -31.204 0.810 14.449 1.00 81.44 201 LEU A C 1
ATOM 1536 O O . LEU A 1 201 ? -32.087 -0.015 14.228 1.00 81.44 201 LEU A O 1
ATOM 1540 N N . THR A 1 202 ? -30.287 1.146 13.549 1.00 84.62 202 THR A N 1
ATOM 1541 C CA . THR A 1 202 ? -30.166 0.537 12.229 1.00 84.62 202 THR A CA 1
ATOM 1542 C C . THR A 1 202 ? -29.089 -0.541 12.272 1.00 84.62 202 THR A C 1
ATOM 1544 O O . THR A 1 202 ? -28.047 -0.303 12.884 1.00 84.62 202 THR A O 1
ATOM 1547 N N . PRO A 1 203 ? -29.297 -1.706 11.635 1.00 86.00 203 PRO A N 1
ATOM 1548 C CA . PRO A 1 203 ? -28.237 -2.689 11.481 1.00 86.00 203 PRO A CA 1
ATOM 1549 C C . PRO A 1 203 ? -27.034 -2.087 10.750 1.00 86.00 203 PRO A C 1
ATOM 1551 O O . PRO A 1 203 ? -27.209 -1.418 9.732 1.00 86.00 203 PRO A O 1
ATOM 1554 N N . ILE A 1 204 ? -25.835 -2.324 11.272 1.00 90.62 204 ILE A N 1
ATOM 1555 C CA . ILE A 1 204 ? -24.574 -1.819 10.722 1.00 90.62 204 ILE A CA 1
ATOM 1556 C C . ILE A 1 204 ? -23.584 -2.964 10.525 1.00 90.62 204 ILE A C 1
ATOM 1558 O O . ILE A 1 204 ? -23.637 -3.971 11.231 1.00 90.62 204 ILE A O 1
ATOM 1562 N N . GLN A 1 205 ? -22.657 -2.786 9.588 1.00 92.31 205 GLN A N 1
ATOM 1563 C CA . GLN A 1 205 ? -21.505 -3.663 9.426 1.00 92.31 205 GLN A CA 1
ATOM 1564 C C . GLN A 1 205 ? -20.318 -3.049 10.175 1.00 92.31 205 GLN A C 1
ATOM 1566 O O . GLN A 1 205 ? -19.914 -1.922 9.883 1.00 92.31 205 GLN A O 1
ATOM 1571 N N . VAL A 1 206 ? -19.788 -3.775 11.158 1.00 93.19 206 VAL A N 1
ATOM 1572 C CA . VAL A 1 206 ? -18.616 -3.364 11.941 1.00 93.19 206 VAL A CA 1
ATOM 1573 C C . VAL A 1 206 ? -17.415 -4.178 11.484 1.00 93.19 206 VAL A C 1
ATOM 1575 O O . VAL A 1 206 ? -17.477 -5.406 11.433 1.00 93.19 206 VAL A O 1
ATOM 1578 N N . ASN A 1 207 ? -16.327 -3.485 11.168 1.00 93.69 207 ASN A N 1
ATOM 1579 C CA . ASN A 1 207 ? -15.052 -4.068 10.781 1.00 93.69 207 ASN A CA 1
ATOM 1580 C C . ASN A 1 207 ? -14.052 -3.865 11.926 1.00 93.69 207 ASN A C 1
ATOM 1582 O O . ASN A 1 207 ? -13.825 -2.730 12.349 1.00 93.69 207 ASN A O 1
ATOM 1586 N N . ILE A 1 208 ? -13.456 -4.953 12.413 1.00 94.38 208 ILE A N 1
ATOM 1587 C CA . ILE A 1 208 ? -12.411 -4.936 13.442 1.00 94.38 208 ILE A CA 1
ATOM 1588 C C . ILE A 1 208 ? -11.112 -5.435 12.810 1.00 94.38 208 ILE A C 1
ATOM 1590 O O . ILE A 1 208 ? -11.092 -6.491 12.178 1.00 94.38 208 ILE A O 1
ATOM 1594 N N . GLN A 1 209 ? -10.032 -4.679 12.987 1.00 93.88 209 GLN A N 1
ATOM 1595 C CA . GLN A 1 209 ? -8.671 -5.101 12.658 1.00 93.88 209 GLN A CA 1
ATOM 1596 C C . GLN A 1 209 ? -7.782 -4.895 13.886 1.00 93.88 209 GLN A C 1
ATOM 1598 O O . GLN A 1 209 ? -7.960 -3.931 14.635 1.00 93.88 209 GLN A O 1
ATOM 1603 N N . VAL A 1 210 ? -6.816 -5.788 14.085 1.00 93.38 210 VAL A N 1
ATOM 1604 C CA . VAL A 1 210 ? -5.852 -5.709 15.189 1.00 93.38 210 VAL A CA 1
ATOM 1605 C C . VAL A 1 210 ? -4.449 -5.711 14.605 1.00 93.38 210 VAL A C 1
ATOM 1607 O O . VAL A 1 210 ? -4.088 -6.620 13.863 1.00 93.38 210 VAL A O 1
ATOM 1610 N N . GLN A 1 211 ? -3.674 -4.681 14.931 1.00 92.06 211 GLN A N 1
ATOM 1611 C CA . GLN A 1 211 ? -2.268 -4.559 14.573 1.00 92.06 211 GLN A CA 1
ATOM 1612 C C . GLN A 1 211 ? -1.425 -4.833 15.818 1.00 92.06 211 GLN A C 1
ATOM 1614 O O . GLN A 1 211 ? -1.410 -4.050 16.771 1.00 92.06 211 GLN A O 1
ATOM 1619 N N . GLU A 1 212 ? -0.719 -5.958 15.786 1.00 90.12 212 GLU A N 1
ATOM 1620 C CA . GLU A 1 212 ? 0.239 -6.341 16.818 1.00 90.12 212 GLU A CA 1
ATOM 1621 C C . GLU A 1 212 ? 1.425 -5.367 16.839 1.00 90.12 212 GLU A C 1
ATOM 1623 O O . GLU A 1 212 ? 1.860 -4.881 15.787 1.00 90.12 212 GLU A O 1
ATOM 1628 N N . VAL A 1 213 ? 1.939 -5.088 18.039 1.00 91.12 213 VAL A N 1
ATOM 1629 C CA . VAL A 1 213 ? 3.080 -4.196 18.266 1.00 91.12 213 VAL A CA 1
ATOM 1630 C C . VAL A 1 213 ? 4.290 -5.035 18.695 1.00 91.12 213 VAL A C 1
ATOM 1632 O O . VAL A 1 213 ? 4.251 -5.641 19.769 1.00 91.12 213 VAL A O 1
ATOM 1635 N N . PRO A 1 214 ? 5.372 -5.079 17.894 1.00 88.31 214 PRO A N 1
ATOM 1636 C CA . PRO A 1 214 ? 6.603 -5.773 18.264 1.00 88.31 214 PRO A CA 1
ATOM 1637 C C . PRO A 1 214 ? 7.216 -5.222 19.559 1.00 88.31 214 PRO A C 1
ATOM 1639 O O . PRO A 1 214 ? 7.108 -4.032 19.871 1.00 88.31 214 PRO A O 1
ATOM 1642 N N . LYS A 1 215 ? 7.899 -6.075 20.329 1.00 88.62 215 LYS A N 1
ATOM 1643 C CA . LYS A 1 215 ? 8.494 -5.672 21.619 1.00 88.62 215 LYS A CA 1
ATOM 1644 C C . LYS A 1 215 ? 9.625 -4.667 21.432 1.00 88.62 215 LYS A C 1
ATOM 1646 O O . LYS A 1 215 ? 9.753 -3.723 22.212 1.00 88.62 215 LYS A O 1
ATOM 1651 N N . GLU A 1 216 ? 10.372 -4.833 20.349 1.00 88.00 216 GLU A N 1
ATOM 1652 C CA . GLU A 1 216 ? 11.474 -3.981 19.918 1.00 88.00 216 GLU A CA 1
ATOM 1653 C C . GLU A 1 216 ? 11.001 -2.538 19.690 1.00 88.00 216 GLU A C 1
ATOM 1655 O O . GLU A 1 216 ? 11.743 -1.593 19.945 1.00 88.00 216 GLU A O 1
ATOM 1660 N N . THR A 1 217 ? 9.739 -2.346 19.282 1.00 87.75 217 THR A N 1
ATOM 1661 C CA . THR A 1 217 ? 9.138 -1.017 19.103 1.00 87.75 217 THR A CA 1
ATOM 1662 C C . THR A 1 217 ? 9.084 -0.244 20.418 1.00 87.75 217 THR A C 1
ATOM 1664 O O . THR A 1 217 ? 9.450 0.927 20.469 1.00 87.75 217 THR A O 1
ATOM 1667 N N . VAL A 1 218 ? 8.666 -0.892 21.509 1.00 88.00 218 VAL A N 1
ATOM 1668 C CA . VAL A 1 218 ? 8.588 -0.241 22.827 1.00 88.00 218 VAL A CA 1
ATOM 1669 C C . VAL A 1 218 ? 9.983 0.075 23.361 1.00 88.00 218 VAL A C 1
ATOM 1671 O O . VAL A 1 218 ? 10.180 1.122 23.972 1.00 88.00 218 VAL A O 1
ATOM 1674 N N . GLU A 1 219 ? 10.957 -0.802 23.128 1.00 86.69 219 GLU A N 1
ATOM 1675 C CA . GLU A 1 219 ? 12.354 -0.571 23.513 1.00 86.69 219 GLU A CA 1
ATOM 1676 C C . GLU A 1 219 ? 12.974 0.602 22.746 1.00 86.69 219 GLU A C 1
ATOM 1678 O O . GLU A 1 219 ? 13.620 1.453 23.357 1.00 86.69 219 GLU A O 1
ATOM 1683 N N . ALA A 1 220 ? 12.704 0.704 21.443 1.00 85.19 220 ALA A N 1
ATOM 1684 C CA . ALA A 1 220 ? 13.155 1.815 20.613 1.00 85.19 220 ALA A CA 1
ATOM 1685 C C . ALA A 1 220 ? 12.533 3.157 21.032 1.00 85.19 220 ALA A C 1
ATOM 1687 O O . ALA A 1 220 ? 13.201 4.182 20.993 1.00 85.19 220 ALA A O 1
ATOM 1688 N N . ILE A 1 221 ? 11.272 3.179 21.467 1.00 85.81 221 ILE A N 1
ATOM 1689 C CA . ILE A 1 221 ? 10.613 4.427 21.888 1.00 85.81 221 ILE A CA 1
ATOM 1690 C C . ILE A 1 221 ? 11.030 4.830 23.312 1.00 85.81 221 ILE A C 1
ATOM 1692 O O . ILE A 1 221 ? 11.139 6.018 23.616 1.00 85.81 221 ILE A O 1
ATOM 1696 N N . LYS A 1 222 ? 11.359 3.868 24.186 1.00 83.25 222 LYS A N 1
ATOM 1697 C CA . LYS A 1 222 ? 11.854 4.135 25.551 1.00 83.25 222 LYS A CA 1
ATOM 1698 C C . LYS A 1 222 ? 13.101 5.021 25.591 1.00 83.25 222 LYS A C 1
ATOM 1700 O O . LYS A 1 222 ? 13.255 5.779 26.547 1.00 83.25 222 LYS A O 1
ATOM 1705 N N . SER A 1 223 ? 13.966 4.972 24.574 1.00 74.56 223 SER A N 1
ATOM 1706 C CA . SER A 1 223 ? 15.161 5.829 24.514 1.00 74.56 223 SER A CA 1
ATOM 1707 C C . SER A 1 223 ? 14.844 7.317 24.348 1.00 74.56 223 SER A C 1
ATOM 1709 O O . SER A 1 223 ? 15.676 8.155 24.678 1.00 74.56 223 SER A O 1
ATOM 1711 N N . HIS A 1 224 ? 13.642 7.655 23.881 1.00 69.94 224 HIS A N 1
ATOM 1712 C CA . HIS A 1 224 ? 13.212 9.027 23.612 1.00 69.94 224 HIS A CA 1
ATOM 1713 C C . HIS A 1 224 ? 12.560 9.701 24.839 1.00 69.94 224 HIS A C 1
ATOM 1715 O O . HIS A 1 224 ? 11.988 10.775 24.735 1.00 69.94 224 HIS A O 1
ATOM 1721 N N . SER A 1 225 ? 12.695 9.104 26.034 1.00 65.00 225 SER A N 1
ATOM 1722 C CA . SER A 1 225 ? 12.339 9.698 27.339 1.00 65.00 225 SER A CA 1
ATOM 1723 C C . SER A 1 225 ? 10.852 10.011 27.588 1.00 65.00 225 SER A C 1
ATOM 1725 O O . SER A 1 225 ? 10.516 10.631 28.594 1.00 65.00 225 SER A O 1
ATOM 1727 N N . TYR A 1 226 ? 9.931 9.472 26.785 1.00 72.25 226 TYR A N 1
ATOM 1728 C CA . TYR A 1 226 ? 8.478 9.626 26.978 1.00 72.25 226 TYR A CA 1
ATOM 1729 C C . TYR A 1 226 ? 7.891 8.901 28.210 1.00 72.25 226 TYR A C 1
ATOM 1731 O O . TYR A 1 226 ? 6.687 8.939 28.444 1.00 72.25 226 TYR A O 1
ATOM 1739 N N . GLY A 1 227 ? 8.709 8.189 28.995 1.00 80.62 227 GLY A N 1
ATOM 1740 C CA . GLY A 1 227 ? 8.240 7.416 30.155 1.00 80.62 227 GLY A CA 1
ATOM 1741 C C . GLY A 1 227 ? 7.371 6.202 29.797 1.00 80.62 227 GLY A C 1
ATOM 1742 O O . GLY A 1 227 ? 6.674 5.672 30.662 1.00 80.62 227 GLY A O 1
ATOM 1743 N N . LEU A 1 228 ? 7.387 5.757 28.532 1.00 87.62 228 LEU A N 1
ATOM 1744 C CA . LEU A 1 228 ? 6.624 4.602 28.056 1.00 87.62 228 LEU A CA 1
ATOM 1745 C C . LEU A 1 228 ? 7.094 3.315 28.750 1.00 87.62 228 LEU A C 1
ATOM 1747 O O . LEU A 1 228 ? 8.251 2.913 28.638 1.00 87.62 228 LEU A O 1
ATOM 1751 N N . ILE A 1 229 ? 6.181 2.617 29.417 1.00 88.00 229 ILE A N 1
ATOM 1752 C CA . ILE A 1 229 ? 6.448 1.334 30.076 1.00 88.00 229 ILE A CA 1
ATOM 1753 C C . ILE A 1 229 ? 6.061 0.179 29.152 1.00 88.00 229 ILE A C 1
ATOM 1755 O O . ILE A 1 229 ? 6.874 -0.726 28.924 1.00 88.00 229 ILE A O 1
ATOM 1759 N N . SER A 1 230 ? 4.825 0.210 28.648 1.00 91.25 230 SER A N 1
ATOM 1760 C CA . SER A 1 230 ? 4.231 -0.824 27.799 1.00 91.25 230 SER A CA 1
ATOM 1761 C C . SER A 1 230 ? 3.080 -0.267 26.950 1.00 91.25 230 SER A C 1
ATOM 1763 O O . SER A 1 230 ? 2.643 0.864 27.155 1.00 91.25 230 SER A O 1
ATOM 1765 N N . THR A 1 231 ? 2.562 -1.071 26.022 1.00 94.69 231 THR A N 1
ATOM 1766 C CA . THR A 1 231 ? 1.414 -0.738 25.161 1.00 94.69 231 THR A CA 1
ATOM 1767 C C . THR A 1 231 ? 0.498 -1.942 24.960 1.00 94.69 231 THR A C 1
ATOM 1769 O O . THR A 1 231 ? 0.933 -3.074 25.147 1.00 94.69 231 THR A O 1
ATOM 1772 N N . SER A 1 232 ? -0.760 -1.707 24.597 1.00 95.62 232 SER A N 1
ATOM 1773 C CA . SER A 1 232 ? -1.668 -2.701 24.011 1.00 95.62 232 SER A CA 1
ATOM 1774 C C . SER A 1 232 ? -1.412 -2.840 22.496 1.00 95.62 232 SER A C 1
ATOM 1776 O O . SER A 1 232 ? -0.703 -1.997 21.931 1.00 95.62 232 SER A O 1
ATOM 1778 N N . PRO A 1 233 ? -2.016 -3.826 21.802 1.00 94.69 233 PRO A N 1
ATOM 1779 C CA . PRO A 1 233 ? -2.087 -3.793 20.343 1.00 94.69 233 PRO A CA 1
ATOM 1780 C C . PRO A 1 233 ? -2.898 -2.575 19.871 1.00 94.69 233 PRO A C 1
ATOM 1782 O O . PRO A 1 233 ? -3.711 -2.023 20.627 1.00 94.69 233 PRO A O 1
ATOM 1785 N N . ILE A 1 234 ? -2.691 -2.174 18.616 1.00 94.38 234 ILE A N 1
ATOM 1786 C CA . ILE A 1 234 ? -3.461 -1.102 17.981 1.00 94.38 234 ILE A CA 1
ATOM 1787 C C . ILE A 1 234 ? -4.752 -1.712 17.434 1.00 94.38 234 ILE A C 1
ATOM 1789 O O . ILE A 1 234 ? -4.729 -2.581 16.560 1.00 94.38 234 ILE A O 1
ATOM 1793 N N . VAL A 1 235 ? -5.889 -1.250 17.944 1.00 95.25 235 VAL A N 1
ATOM 1794 C CA . VAL A 1 235 ? -7.216 -1.730 17.552 1.00 95.25 235 VAL A CA 1
ATOM 1795 C C . VAL A 1 235 ? -7.853 -0.727 16.606 1.00 95.25 235 VAL A C 1
ATOM 1797 O O . VAL A 1 235 ? -7.991 0.450 16.926 1.00 95.25 235 VAL A O 1
ATOM 1800 N N . ILE A 1 236 ? -8.258 -1.192 15.432 1.00 93.44 236 ILE A N 1
ATOM 1801 C CA . ILE A 1 236 ? -8.880 -0.369 14.398 1.00 93.44 236 ILE A CA 1
ATOM 1802 C C . ILE A 1 236 ? -10.328 -0.824 14.270 1.00 93.44 236 ILE A C 1
ATOM 1804 O O . ILE A 1 236 ? -10.591 -1.957 13.862 1.00 93.44 236 ILE A O 1
ATOM 1808 N N . VAL A 1 237 ? -11.266 0.061 14.606 1.00 93.19 237 VAL A N 1
ATOM 1809 C CA . VAL A 1 237 ? -12.701 -0.206 14.468 1.00 93.19 237 VAL A CA 1
ATOM 1810 C C . VAL A 1 237 ? -13.273 0.743 13.428 1.00 93.19 237 VAL A C 1
ATOM 1812 O O . VAL A 1 237 ? -13.058 1.951 13.500 1.00 93.19 237 VAL A O 1
ATOM 1815 N N . LYS A 1 238 ? -13.985 0.200 12.440 1.00 91.44 238 LYS A N 1
ATOM 1816 C CA . LYS A 1 238 ? -14.601 0.976 11.357 1.00 91.44 238 LYS A CA 1
ATOM 1817 C C . LYS A 1 238 ? -16.013 0.499 11.059 1.00 91.44 238 LYS A C 1
ATOM 1819 O O . LYS A 1 238 ? -16.350 -0.660 11.296 1.00 91.44 238 LYS A O 1
ATOM 1824 N N . THR A 1 239 ? -16.813 1.381 10.475 1.00 87.75 239 THR A N 1
ATOM 1825 C CA . THR A 1 239 ? -18.156 1.081 9.968 1.00 87.75 239 THR A CA 1
ATOM 1826 C C . THR A 1 239 ? -18.304 1.589 8.545 1.00 87.75 239 THR A C 1
ATOM 1828 O O . THR A 1 239 ? -17.733 2.615 8.192 1.00 87.75 239 THR A O 1
ATOM 1831 N N . ASP A 1 240 ? -19.111 0.905 7.738 1.00 80.88 240 ASP A N 1
ATOM 1832 C CA . ASP A 1 240 ? -19.315 1.272 6.326 1.00 80.88 240 ASP A CA 1
ATOM 1833 C C . ASP A 1 240 ? -20.150 2.562 6.150 1.00 80.88 240 ASP A C 1
ATOM 1835 O O . ASP A 1 240 ? -20.248 3.112 5.056 1.00 80.88 240 ASP A O 1
ATOM 1839 N N . SER A 1 241 ? -20.769 3.055 7.226 1.00 77.38 241 SER A N 1
ATOM 1840 C CA . SER A 1 241 ? -21.581 4.275 7.251 1.00 77.38 241 SER A CA 1
ATOM 1841 C C . SER A 1 241 ? -21.313 5.091 8.513 1.00 77.38 241 SER A C 1
ATOM 1843 O O . SER A 1 241 ? -20.920 4.528 9.534 1.00 77.38 241 SER A O 1
ATOM 1845 N N . VAL A 1 242 ? -21.605 6.394 8.481 1.00 77.31 242 VAL A N 1
ATOM 1846 C CA . VAL A 1 242 ? -21.572 7.252 9.676 1.00 77.31 242 VAL A CA 1
ATOM 1847 C C . VAL A 1 242 ? -22.664 6.808 10.653 1.00 77.31 242 VAL A C 1
ATOM 1849 O O . VAL A 1 242 ? -23.853 6.865 10.333 1.00 77.31 242 VAL A O 1
ATOM 1852 N N . VAL A 1 243 ? -22.268 6.365 11.848 1.00 78.31 243 VAL A N 1
ATOM 1853 C CA . VAL A 1 243 ? -23.182 5.849 12.878 1.00 78.31 243 VAL A CA 1
ATOM 1854 C C . VAL A 1 243 ? -23.344 6.868 14.000 1.00 78.31 243 VAL A C 1
ATOM 1856 O O . VAL A 1 243 ? -22.371 7.447 14.474 1.00 78.31 243 VAL A O 1
ATOM 1859 N N . LYS A 1 244 ? -24.586 7.060 14.456 1.00 76.56 244 LYS A N 1
ATOM 1860 C CA . LYS A 1 244 ? -24.887 7.754 15.713 1.00 76.56 244 LYS A CA 1
ATOM 1861 C C . LYS A 1 244 ? -25.216 6.718 16.776 1.00 76.56 244 LYS A C 1
ATOM 1863 O O . LYS A 1 244 ? -26.194 5.985 16.627 1.00 76.56 244 LYS A O 1
ATOM 1868 N N . PHE A 1 245 ? -24.404 6.665 17.822 1.00 85.19 245 PHE A N 1
ATOM 1869 C CA . PHE A 1 245 ? -24.625 5.767 18.949 1.00 85.19 245 PHE A CA 1
ATOM 1870 C C . PHE A 1 245 ? -25.597 6.400 19.945 1.00 85.19 245 PHE A C 1
ATOM 1872 O O . PHE A 1 245 ? -25.453 7.572 20.290 1.00 85.19 245 PHE A O 1
ATOM 1879 N N . ASN A 1 246 ? -26.587 5.631 20.402 1.00 84.31 246 ASN A N 1
ATOM 1880 C CA . ASN A 1 246 ? -27.486 6.068 21.480 1.00 84.31 246 ASN A CA 1
ATOM 1881 C C . ASN A 1 246 ? -26.913 5.783 22.869 1.00 84.31 246 ASN A C 1
ATOM 1883 O O . ASN A 1 246 ? -27.274 6.453 23.827 1.00 84.31 246 ASN A O 1
ATOM 1887 N N . GLU A 1 247 ? -26.052 4.772 22.958 1.00 86.94 247 GLU A N 1
ATOM 1888 C CA . GLU A 1 247 ? -25.397 4.313 24.178 1.00 86.94 247 GLU A CA 1
ATOM 1889 C C . GLU A 1 247 ? -23.914 4.107 23.881 1.00 86.94 247 GLU A C 1
ATOM 1891 O O . GLU A 1 247 ? -23.553 3.766 22.750 1.00 86.94 247 GLU A O 1
ATOM 1896 N N . LEU A 1 248 ? -23.063 4.305 24.889 1.00 89.94 248 LEU A N 1
ATOM 1897 C CA . LEU A 1 248 ? -21.621 4.128 24.737 1.00 89.94 248 LEU A CA 1
ATOM 1898 C C . LEU A 1 248 ? -21.281 2.664 24.436 1.00 89.94 248 LEU A C 1
ATOM 1900 O O . LEU A 1 248 ? -21.854 1.744 25.017 1.00 89.94 248 LEU A O 1
ATOM 1904 N N . VAL A 1 249 ? -20.324 2.455 23.538 1.00 92.75 249 VAL A N 1
ATOM 1905 C CA . VAL A 1 249 ? -19.831 1.129 23.153 1.00 92.75 249 VAL A CA 1
ATOM 1906 C C . VAL A 1 249 ? -18.592 0.810 23.982 1.00 92.75 249 VAL A C 1
ATOM 1908 O O . VAL A 1 249 ? -17.713 1.656 24.133 1.00 92.75 249 VAL A O 1
ATOM 1911 N N . THR A 1 250 ? -18.504 -0.404 24.516 1.00 95.25 250 THR A N 1
ATOM 1912 C CA . THR A 1 250 ? -17.350 -0.848 25.308 1.00 95.25 250 THR A CA 1
ATOM 1913 C C . THR A 1 250 ? -16.275 -1.428 24.395 1.00 95.25 250 THR A C 1
ATOM 1915 O O . THR A 1 250 ? -16.546 -2.330 23.607 1.00 95.25 250 THR A O 1
ATOM 1918 N N . VAL A 1 251 ? -15.039 -0.965 24.527 1.00 96.69 251 VAL A N 1
ATOM 1919 C CA . VAL A 1 251 ? -13.852 -1.526 23.876 1.00 96.69 251 VAL A CA 1
ATOM 1920 C C . VAL A 1 251 ? -13.012 -2.229 24.935 1.00 96.69 251 VAL A C 1
ATOM 1922 O O . VAL A 1 251 ? -12.704 -1.649 25.975 1.00 96.69 251 VAL A O 1
ATOM 1925 N N . ARG A 1 252 ? -12.650 -3.486 24.677 1.00 97.00 252 ARG A N 1
ATOM 1926 C CA . ARG A 1 252 ? -11.798 -4.310 25.540 1.00 97.00 252 ARG A CA 1
ATOM 1927 C C . ARG A 1 252 ? -10.503 -4.629 24.821 1.00 97.00 252 ARG A C 1
ATOM 1929 O O . ARG A 1 252 ? -10.539 -5.084 23.678 1.00 97.00 252 ARG A O 1
ATOM 1936 N N . VAL A 1 253 ? -9.380 -4.414 25.493 1.00 97.00 253 VAL A N 1
ATOM 1937 C CA . VAL A 1 253 ? -8.034 -4.721 24.995 1.00 97.00 253 VAL A CA 1
ATOM 1938 C C . VAL A 1 253 ? -7.224 -5.436 26.078 1.00 97.00 253 VAL A C 1
ATOM 1940 O O . VAL A 1 253 ? -7.504 -5.244 27.264 1.00 97.00 253 VAL A O 1
ATOM 1943 N N . PRO A 1 254 ? -6.221 -6.262 25.729 1.00 96.12 254 PRO A N 1
ATOM 1944 C CA . PRO A 1 254 ? -5.352 -6.853 26.740 1.00 96.12 254 PRO A CA 1
ATOM 1945 C C . PRO A 1 254 ? -4.573 -5.762 27.484 1.00 96.12 254 PRO A C 1
ATOM 1947 O O . PRO A 1 254 ? -4.167 -4.754 26.901 1.00 96.12 254 PRO A O 1
ATOM 1950 N N . HIS A 1 255 ? -4.339 -5.975 28.777 1.00 94.75 255 HIS A N 1
ATOM 1951 C CA . HIS A 1 255 ? -3.579 -5.045 29.600 1.00 94.75 255 HIS A CA 1
ATOM 1952 C C . HIS A 1 255 ? -2.150 -4.884 29.046 1.00 94.75 255 HIS A C 1
ATOM 1954 O O . HIS A 1 255 ? -1.486 -5.903 28.828 1.00 94.75 255 HIS A O 1
ATOM 1960 N N . PRO A 1 256 ? -1.626 -3.650 28.879 1.00 92.62 256 PRO A N 1
ATOM 1961 C CA . PRO A 1 256 ? -0.318 -3.403 28.268 1.00 92.62 256 PRO A CA 1
ATOM 1962 C C . PRO A 1 256 ? 0.836 -4.236 28.844 1.00 92.62 256 PRO A C 1
ATOM 1964 O O . PRO A 1 256 ? 1.605 -4.846 28.102 1.00 92.62 256 PRO A O 1
ATOM 1967 N N . GLN A 1 257 ? 0.978 -4.303 30.171 1.00 89.88 257 GLN A N 1
ATOM 1968 C CA . GLN A 1 257 ? 1.980 -5.167 30.818 1.00 89.88 257 GLN A CA 1
ATOM 1969 C C . GLN A 1 257 ? 1.815 -6.663 30.501 1.00 89.88 257 GLN A C 1
ATOM 1971 O O . GLN A 1 257 ? 2.806 -7.328 30.197 1.00 89.88 257 GLN A O 1
ATOM 1976 N N . HIS A 1 258 ? 0.585 -7.191 30.550 1.00 88.94 258 HIS A N 1
ATOM 1977 C CA . HIS A 1 258 ? 0.313 -8.601 30.257 1.00 88.94 258 HIS A CA 1
ATOM 1978 C C . HIS A 1 258 ? 0.610 -8.919 28.786 1.00 88.94 258 HIS A C 1
ATOM 1980 O O . HIS A 1 258 ? 1.310 -9.886 28.498 1.00 88.94 258 HIS A O 1
ATOM 1986 N N . TYR A 1 259 ? 0.152 -8.061 27.872 1.00 89.94 259 TYR A N 1
ATOM 1987 C CA . TYR A 1 259 ? 0.384 -8.176 26.433 1.00 89.94 259 TYR A CA 1
ATOM 1988 C C . TYR A 1 259 ? 1.880 -8.245 26.085 1.00 89.94 259 TYR A C 1
ATOM 1990 O O . TYR A 1 259 ? 2.316 -9.164 25.396 1.00 89.94 259 TYR A O 1
ATOM 1998 N N . MET A 1 260 ? 2.699 -7.346 26.643 1.00 87.94 260 MET A N 1
ATOM 1999 C CA . MET A 1 260 ? 4.143 -7.339 26.368 1.00 87.94 260 MET A CA 1
ATOM 2000 C C . MET A 1 260 ? 4.959 -8.306 27.242 1.00 87.94 260 MET A C 1
ATOM 2002 O O . MET A 1 260 ? 6.153 -8.514 26.998 1.00 87.94 260 MET A O 1
ATOM 2006 N N . GLY A 1 261 ? 4.353 -8.917 28.263 1.00 86.12 261 GLY A N 1
ATOM 2007 C CA . GLY A 1 261 ? 5.064 -9.710 29.270 1.00 86.12 261 GLY A CA 1
ATOM 2008 C C . GLY A 1 261 ? 6.039 -8.879 30.116 1.00 86.12 261 GLY A C 1
ATOM 2009 O O . GLY A 1 261 ? 7.044 -9.403 30.600 1.00 86.12 261 GLY A O 1
ATOM 2010 N N . ILE A 1 262 ? 5.766 -7.583 30.280 1.00 84.44 262 ILE A N 1
ATOM 2011 C CA . ILE A 1 262 ? 6.572 -6.642 31.065 1.00 84.44 262 ILE A CA 1
ATOM 2012 C C . ILE A 1 262 ? 5.971 -6.553 32.467 1.00 84.44 262 ILE A C 1
ATOM 2014 O O . ILE A 1 262 ? 4.760 -6.463 32.623 1.00 84.44 262 ILE A O 1
ATOM 2018 N N . ARG A 1 263 ? 6.811 -6.557 33.507 1.00 80.31 263 ARG A N 1
ATOM 2019 C CA . ARG A 1 263 ? 6.374 -6.342 34.896 1.00 80.31 263 ARG A CA 1
ATOM 2020 C C . ARG A 1 263 ? 7.024 -5.086 35.451 1.00 80.31 263 ARG A C 1
ATOM 2022 O O . ARG A 1 263 ? 8.190 -5.121 35.842 1.00 80.31 263 ARG A O 1
ATOM 2029 N N . HIS A 1 264 ? 6.272 -3.992 35.490 1.00 79.75 264 HIS A N 1
ATOM 2030 C CA . HIS A 1 264 ? 6.727 -2.738 36.081 1.00 79.75 264 HIS A CA 1
ATOM 2031 C C . HIS A 1 264 ? 6.214 -2.621 37.519 1.00 79.75 264 HIS A C 1
ATOM 2033 O O . HIS A 1 264 ? 5.051 -2.893 37.798 1.00 79.75 264 HIS A O 1
ATOM 2039 N N . LYS A 1 265 ? 7.105 -2.262 38.450 1.00 70.69 265 LYS A N 1
ATOM 2040 C CA . LYS A 1 265 ? 6.805 -2.186 39.893 1.00 70.69 265 LYS A CA 1
ATOM 2041 C C . LYS A 1 265 ? 6.635 -0.752 40.417 1.00 70.69 265 LYS A C 1
ATOM 2043 O O . LYS A 1 265 ? 6.335 -0.591 41.596 1.00 70.69 265 LYS A O 1
ATOM 2048 N N . GLY A 1 266 ? 6.883 0.261 39.585 1.00 75.06 266 GLY A N 1
ATOM 2049 C CA . GLY A 1 266 ? 6.689 1.673 39.922 1.00 75.06 266 GLY A CA 1
ATOM 2050 C C . GLY A 1 266 ? 5.251 2.146 39.692 1.00 75.06 266 GLY A C 1
ATOM 2051 O O . GLY A 1 266 ? 4.377 1.373 39.304 1.00 75.06 266 GLY A O 1
ATOM 2052 N N . SER A 1 267 ? 4.997 3.428 39.963 1.00 80.38 267 SER A N 1
ATOM 2053 C CA . SER A 1 267 ? 3.686 4.050 39.754 1.00 80.38 267 SER A CA 1
ATOM 2054 C C . SER A 1 267 ? 3.431 4.321 38.270 1.00 80.38 267 SER A C 1
ATOM 2056 O O . SER A 1 267 ? 4.014 5.253 37.703 1.00 80.38 267 SER A O 1
ATOM 2058 N N . SER A 1 268 ? 2.517 3.570 37.662 1.00 84.94 268 SER A N 1
ATOM 2059 C CA . SER A 1 268 ? 2.092 3.754 36.274 1.00 84.94 268 SER A CA 1
ATOM 2060 C C . SER A 1 268 ? 0.669 4.309 36.159 1.00 84.94 268 SER A C 1
ATOM 2062 O O . SER A 1 268 ? -0.148 4.205 37.078 1.00 84.94 268 SER A O 1
ATOM 2064 N N . LYS A 1 269 ? 0.376 4.927 35.012 1.00 88.56 269 LYS A N 1
ATOM 2065 C CA . LYS A 1 269 ? -0.965 5.354 34.597 1.00 88.56 269 LYS A CA 1
ATOM 2066 C C . LYS A 1 269 ? -1.262 4.815 33.203 1.00 88.56 269 LYS A C 1
ATOM 2068 O O . LYS A 1 269 ? -0.389 4.820 32.337 1.00 88.56 269 LYS A O 1
ATOM 2073 N N . LEU A 1 270 ? -2.505 4.389 32.995 1.00 92.19 270 LEU A N 1
ATOM 2074 C CA . LEU A 1 270 ? -3.008 4.004 31.680 1.00 92.19 270 LEU A CA 1
ATOM 2075 C C . LEU A 1 270 ? -3.525 5.240 30.941 1.00 92.19 270 LEU A C 1
ATOM 2077 O O . LEU A 1 270 ? -4.225 6.064 31.536 1.00 92.19 270 LEU A O 1
ATOM 2081 N N . ARG A 1 271 ? -3.188 5.352 29.657 1.00 92.06 271 ARG A N 1
ATOM 2082 C CA . ARG A 1 271 ? -3.668 6.389 28.742 1.00 92.06 271 ARG A CA 1
ATOM 2083 C C . ARG A 1 271 ? -4.279 5.760 27.501 1.00 92.06 271 ARG A C 1
ATOM 2085 O O . ARG A 1 271 ? -3.695 4.838 26.939 1.00 92.06 271 ARG A O 1
ATOM 2092 N N . VAL A 1 272 ? -5.433 6.254 27.071 1.00 94.25 272 VAL A N 1
ATOM 2093 C CA . VAL A 1 272 ? -6.094 5.827 25.833 1.00 94.25 272 VAL A CA 1
ATOM 2094 C C . VAL A 1 272 ? -5.806 6.857 24.754 1.00 94.25 272 VAL A C 1
ATOM 2096 O O . VAL A 1 272 ? -6.220 8.008 24.866 1.00 94.25 272 VAL A O 1
ATOM 2099 N N . MET A 1 273 ? -5.118 6.429 23.702 1.00 93.88 273 MET A N 1
ATOM 2100 C CA . MET A 1 273 ? -4.843 7.252 22.531 1.00 93.88 273 MET A CA 1
ATOM 2101 C C . MET A 1 273 ? -5.825 6.896 21.417 1.00 93.88 273 MET A C 1
ATOM 2103 O O . MET A 1 273 ? -6.082 5.715 21.175 1.00 93.88 273 MET A O 1
ATOM 2107 N N . SER A 1 274 ? -6.347 7.914 20.736 1.00 93.38 274 SER A N 1
ATOM 2108 C CA . SER A 1 274 ? -7.279 7.785 19.613 1.00 93.38 274 SER A CA 1
ATOM 2109 C C . SER A 1 274 ? -6.750 8.513 18.377 1.00 93.38 274 SER A C 1
ATOM 2111 O O . SER A 1 274 ? -6.172 9.596 18.502 1.00 93.38 274 SER A O 1
ATOM 2113 N N . ARG A 1 275 ? -6.958 7.952 17.184 1.00 91.56 275 ARG A N 1
ATOM 2114 C CA . ARG A 1 275 ? -6.671 8.615 15.903 1.00 91.56 275 ARG A CA 1
ATOM 2115 C C . ARG A 1 275 ? -7.803 8.405 14.909 1.00 91.56 275 ARG A C 1
ATOM 2117 O O . ARG A 1 275 ? -7.982 7.302 14.382 1.00 91.56 275 ARG A O 1
ATOM 2124 N N . ASP A 1 276 ? -8.502 9.501 14.633 1.00 86.38 276 ASP A N 1
ATOM 2125 C CA . ASP A 1 276 ? -9.683 9.521 13.779 1.00 86.38 276 ASP A CA 1
ATOM 2126 C C . ASP A 1 276 ? -9.336 9.347 12.302 1.00 86.38 276 ASP A C 1
ATOM 2128 O O . ASP A 1 276 ? -8.229 9.623 11.830 1.00 86.38 276 ASP A O 1
ATOM 2132 N N . GLU A 1 277 ? -10.307 8.844 11.545 1.00 74.75 277 GLU A N 1
ATOM 2133 C CA . GLU A 1 277 ? -10.148 8.670 10.109 1.00 74.75 277 GLU A CA 1
ATOM 2134 C C . GLU A 1 277 ? -10.033 10.037 9.417 1.00 74.75 277 GLU A C 1
ATOM 2136 O O . GLU A 1 277 ? -10.863 10.922 9.610 1.00 74.75 277 GLU A O 1
ATOM 2141 N N . GLY A 1 278 ? -8.970 10.221 8.630 1.00 66.75 278 GLY A N 1
ATOM 2142 C CA . GLY A 1 278 ? -8.663 11.481 7.943 1.00 66.75 278 GLY A CA 1
ATOM 2143 C C . GLY A 1 278 ? -7.657 12.384 8.668 1.00 66.75 278 GLY A C 1
ATOM 2144 O O . GLY A 1 278 ? -7.035 13.229 8.013 1.00 66.75 278 GLY A O 1
ATOM 2145 N N . THR A 1 279 ? -7.413 12.172 9.968 1.00 75.69 279 THR A N 1
ATOM 2146 C CA . THR A 1 279 ? -6.372 12.889 10.722 1.00 75.69 279 THR A CA 1
ATOM 2147 C C . THR A 1 279 ? -5.068 12.092 10.779 1.00 75.69 279 THR A C 1
ATOM 2149 O O . THR A 1 279 ? -5.038 10.855 10.747 1.00 75.69 279 THR A O 1
ATOM 2152 N N . GLU A 1 280 ? -3.946 12.807 10.822 1.00 71.62 280 GLU A N 1
ATOM 2153 C CA . GLU A 1 280 ? -2.625 12.190 10.999 1.00 71.62 280 GLU A CA 1
ATOM 2154 C C . GLU A 1 280 ? -2.187 12.147 12.460 1.00 71.62 280 GLU A C 1
ATOM 2156 O O . GLU A 1 280 ? -1.406 11.272 12.828 1.00 71.62 280 GLU A O 1
ATOM 2161 N N . ASP A 1 281 ? -2.787 12.993 13.294 1.00 83.38 281 ASP A N 1
ATOM 2162 C CA . ASP A 1 281 ? -2.396 13.159 14.685 1.00 83.38 281 ASP A CA 1
ATOM 2163 C C . ASP A 1 281 ? -3.185 12.242 15.622 1.00 83.38 281 ASP A C 1
ATOM 2165 O O . ASP A 1 281 ? -4.408 12.091 15.514 1.00 83.38 281 ASP A O 1
ATOM 2169 N N . TRP A 1 282 ? -2.457 11.643 16.561 1.00 90.44 282 TRP A N 1
ATOM 2170 C CA . TRP A 1 282 ? -3.013 10.905 17.688 1.00 90.44 282 TRP A CA 1
ATOM 2171 C C . TRP A 1 282 ? -3.334 11.856 18.840 1.00 90.44 282 TRP A C 1
ATOM 2173 O O . TRP A 1 282 ? -2.567 12.773 19.128 1.00 90.44 282 TRP A O 1
ATOM 2183 N N . ARG A 1 283 ? -4.445 11.607 19.535 1.00 91.38 283 ARG A N 1
ATOM 2184 C CA . ARG A 1 283 ? -4.915 12.413 20.671 1.00 91.38 283 ARG A CA 1
ATOM 2185 C C . ARG A 1 283 ? -5.091 11.559 21.919 1.00 91.38 283 ARG A C 1
ATOM 2187 O O . ARG A 1 283 ? -5.586 10.437 21.825 1.00 91.38 283 ARG A O 1
ATOM 2194 N N . ASP A 1 284 ? -4.712 12.095 23.077 1.00 91.00 284 ASP A N 1
ATOM 2195 C CA . ASP A 1 284 ? -5.031 11.489 24.375 1.00 91.00 284 ASP A CA 1
ATOM 2196 C C . ASP A 1 284 ? -6.511 11.752 24.700 1.00 91.00 284 ASP A C 1
ATOM 2198 O O . ASP A 1 284 ? -6.907 12.893 24.929 1.00 91.00 284 ASP A O 1
ATOM 2202 N N . VAL A 1 285 ? -7.325 10.693 24.719 1.00 91.12 285 VAL A N 1
ATOM 2203 C CA . VAL A 1 285 ? -8.764 10.745 25.042 1.00 91.12 285 VAL A CA 1
ATOM 2204 C C . VAL A 1 285 ? -9.065 10.204 26.442 1.00 91.12 285 VAL A C 1
ATOM 2206 O O . VAL A 1 285 ? -10.221 9.970 26.787 1.00 91.12 285 VAL A O 1
ATOM 2209 N N . THR A 1 286 ? -8.048 10.005 27.286 1.00 90.50 286 THR A N 1
ATOM 2210 C CA . THR A 1 286 ? -8.195 9.392 28.621 1.00 90.50 286 THR A CA 1
ATOM 2211 C C . THR A 1 286 ? -9.176 10.142 29.525 1.00 90.50 286 THR A C 1
ATOM 2213 O O . THR A 1 286 ? -9.839 9.521 30.349 1.00 90.50 286 THR A O 1
ATOM 2216 N N . SER A 1 287 ? -9.283 11.468 29.394 1.00 86.81 287 SER A N 1
ATOM 2217 C CA . SER A 1 287 ? -10.244 12.288 30.149 1.00 86.81 287 SER A CA 1
ATOM 2218 C C . SER A 1 287 ? -11.679 12.198 29.620 1.00 86.81 287 SER A C 1
ATOM 2220 O O . SER A 1 287 ? -12.613 12.534 30.346 1.00 86.81 287 SER A O 1
ATOM 2222 N N . GLU A 1 288 ? -11.857 11.765 28.372 1.00 88.50 288 GLU A N 1
ATOM 2223 C CA . GLU A 1 288 ? -13.149 11.674 27.685 1.00 88.50 288 GLU A CA 1
ATOM 2224 C C . GLU A 1 288 ? -13.792 10.289 27.843 1.00 88.50 288 GLU A C 1
ATOM 2226 O O . GLU A 1 288 ? -15.014 10.159 27.745 1.00 88.50 288 GLU A O 1
ATOM 2231 N N . VAL A 1 289 ? -12.984 9.259 28.116 1.00 91.31 289 VAL A N 1
ATOM 2232 C CA . VAL A 1 289 ? -13.421 7.860 28.226 1.00 91.31 289 VAL A CA 1
ATOM 2233 C C . VAL A 1 289 ? -13.389 7.356 29.668 1.00 91.31 289 VAL A C 1
ATOM 2235 O O . VAL A 1 289 ? -12.536 7.730 30.472 1.00 91.31 289 VAL A O 1
ATOM 2238 N N . GLN A 1 290 ? -14.301 6.444 30.008 1.00 91.31 290 GLN A N 1
ATOM 2239 C CA . GLN A 1 290 ? -14.279 5.768 31.308 1.00 91.31 290 GLN A CA 1
ATOM 2240 C C . GLN A 1 290 ? -13.408 4.517 31.223 1.00 91.31 290 GLN A C 1
ATOM 2242 O O . GLN A 1 290 ? -13.876 3.481 30.761 1.00 91.31 290 GLN A O 1
ATOM 2247 N N . ILE A 1 291 ? -12.150 4.616 31.654 1.00 93.69 291 ILE A N 1
ATOM 2248 C CA . ILE A 1 291 ? -11.200 3.496 31.657 1.00 93.69 291 ILE A CA 1
ATOM 2249 C C . ILE A 1 291 ? -11.269 2.678 32.956 1.00 93.69 291 ILE A C 1
ATOM 2251 O O . ILE A 1 291 ? -11.244 3.223 34.061 1.00 93.69 291 ILE A O 1
ATOM 2255 N N . GLN A 1 292 ? -11.291 1.353 32.825 1.00 93.62 292 GLN A N 1
ATOM 2256 C CA . GLN A 1 292 ? -11.226 0.401 33.927 1.00 93.62 292 GLN A CA 1
ATOM 2257 C C . GLN A 1 292 ? -10.266 -0.746 33.590 1.00 93.62 292 GLN A C 1
ATOM 2259 O O . GLN A 1 292 ? -10.401 -1.403 32.564 1.00 93.62 292 GLN A O 1
ATOM 2264 N N . ALA A 1 293 ? -9.312 -1.027 34.479 1.00 91.06 293 ALA A N 1
ATOM 2265 C CA . ALA A 1 293 ? -8.475 -2.222 34.389 1.00 91.06 293 ALA A CA 1
ATOM 2266 C C . ALA A 1 293 ? -9.095 -3.352 35.227 1.00 91.06 293 ALA A C 1
ATOM 2268 O O . ALA A 1 293 ? -9.306 -3.193 36.432 1.00 91.06 293 ALA A O 1
ATOM 2269 N N . ILE A 1 294 ? -9.398 -4.486 34.593 1.00 91.06 294 ILE A N 1
ATOM 2270 C CA . ILE A 1 294 ? -10.014 -5.666 35.207 1.00 91.06 294 ILE A CA 1
ATOM 2271 C C . ILE A 1 294 ? -9.115 -6.875 34.929 1.00 91.06 294 ILE A C 1
ATOM 2273 O O . ILE A 1 294 ? -9.198 -7.509 33.878 1.00 91.06 294 ILE A O 1
ATOM 2277 N N . GLY A 1 295 ? -8.242 -7.206 35.884 1.00 88.12 295 GLY A N 1
ATOM 2278 C CA . GLY A 1 295 ? -7.268 -8.287 35.710 1.00 88.12 295 GLY A CA 1
ATOM 2279 C C . GLY A 1 295 ? -6.327 -8.007 34.534 1.00 88.12 295 GLY A C 1
ATOM 2280 O O . GLY A 1 295 ? -5.659 -6.977 34.518 1.00 88.12 295 GLY A O 1
ATOM 2281 N N . ASP A 1 296 ? -6.312 -8.908 33.549 1.00 91.19 296 ASP A N 1
ATOM 2282 C CA . ASP A 1 296 ? -5.457 -8.823 32.355 1.00 91.19 296 ASP A CA 1
ATOM 2283 C C . ASP A 1 296 ? -6.115 -8.080 31.176 1.00 91.19 296 ASP A C 1
ATOM 2285 O O . ASP A 1 296 ? -5.613 -8.129 30.051 1.00 91.19 296 ASP A O 1
ATOM 2289 N N . ILE A 1 297 ? -7.241 -7.397 31.404 1.00 94.88 297 ILE A N 1
ATOM 2290 C CA . ILE A 1 297 ? -8.001 -6.665 30.382 1.00 94.88 297 ILE A CA 1
ATOM 2291 C C . ILE A 1 297 ? -8.181 -5.210 30.820 1.00 94.88 297 ILE A C 1
ATOM 2293 O O . ILE A 1 297 ? -8.396 -4.912 31.996 1.00 94.88 297 ILE A O 1
ATOM 2297 N N . VAL A 1 298 ? -8.107 -4.295 29.859 1.00 96.19 298 VAL A N 1
ATOM 2298 C CA . VAL A 1 298 ? -8.492 -2.893 30.012 1.00 96.19 298 VAL A CA 1
ATOM 2299 C C . VAL A 1 298 ? -9.761 -2.658 29.205 1.00 96.19 298 VAL A C 1
ATOM 2301 O O . VAL A 1 298 ? -9.821 -2.978 28.018 1.00 96.19 298 VAL A O 1
ATOM 2304 N N . GLU A 1 299 ? -10.772 -2.101 29.859 1.00 96.44 299 GLU A N 1
ATOM 2305 C CA . GLU A 1 299 ? -12.054 -1.749 29.263 1.00 96.44 299 GLU A CA 1
ATOM 2306 C C . GLU A 1 299 ? -12.214 -0.230 29.262 1.00 96.44 299 GLU A C 1
ATOM 2308 O O . GLU A 1 299 ? -11.897 0.437 30.247 1.00 96.44 299 GLU A O 1
ATOM 2313 N N . PHE A 1 300 ? -12.703 0.327 28.160 1.00 96.06 300 PHE A N 1
ATOM 2314 C CA . PHE A 1 300 ? -13.075 1.735 28.080 1.00 96.06 300 P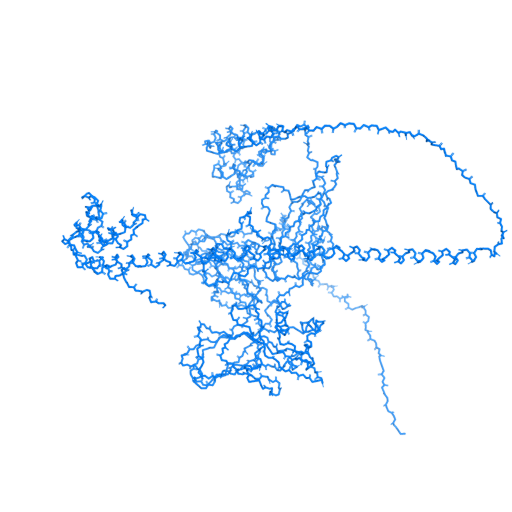HE A CA 1
ATOM 2315 C C . PHE A 1 300 ? -14.292 1.932 27.181 1.00 96.06 300 PHE A C 1
ATOM 2317 O O . PHE A 1 300 ? -14.577 1.107 26.315 1.00 96.06 300 PHE A O 1
ATOM 2324 N N . THR A 1 301 ? -15.041 3.009 27.399 1.00 94.75 301 THR A N 1
ATOM 2325 C CA . THR A 1 301 ? -16.275 3.295 26.658 1.00 94.75 301 THR A CA 1
ATOM 2326 C C . THR A 1 301 ? -16.085 4.434 25.661 1.00 94.75 301 THR A C 1
ATOM 2328 O O . THR A 1 301 ? -15.460 5.445 25.976 1.00 94.75 301 THR A O 1
ATOM 2331 N N . VAL A 1 302 ? -16.621 4.274 24.448 1.00 92.94 302 VAL A N 1
ATOM 2332 C CA . VAL A 1 302 ? -16.488 5.231 23.337 1.00 92.94 302 VAL A CA 1
ATOM 2333 C C . VAL A 1 302 ? -17.842 5.563 22.707 1.00 92.94 302 VAL A C 1
ATOM 2335 O O . VAL A 1 302 ? -18.787 4.776 22.762 1.00 92.94 302 VAL A O 1
ATOM 2338 N N . ASN A 1 303 ? -17.937 6.744 22.095 1.00 88.75 303 ASN A N 1
ATOM 2339 C CA . ASN A 1 303 ? -19.129 7.251 21.396 1.00 88.75 303 ASN A CA 1
ATOM 2340 C C . ASN A 1 303 ? -18.907 7.474 19.888 1.00 88.75 303 ASN A C 1
ATOM 2342 O O . ASN A 1 303 ? -19.774 8.014 19.206 1.00 88.75 303 ASN A O 1
ATOM 2346 N N . HIS A 1 304 ? -17.737 7.104 19.385 1.00 88.50 304 HIS A N 1
ATOM 2347 C CA . HIS A 1 304 ? -17.355 7.092 17.979 1.00 88.50 304 HIS A CA 1
ATOM 2348 C C . HIS A 1 304 ? -16.362 5.943 17.792 1.00 88.50 304 HIS A C 1
ATOM 2350 O O . HIS A 1 304 ? -15.850 5.427 18.784 1.00 88.50 304 HIS A O 1
ATOM 2356 N N . PHE A 1 305 ? -16.118 5.520 16.553 1.00 91.19 305 PHE A N 1
ATOM 2357 C CA . PHE A 1 305 ? -15.083 4.533 16.248 1.00 91.19 305 PHE A CA 1
ATOM 2358 C C . PHE A 1 305 ? -13.881 5.192 15.595 1.00 91.19 305 PHE A C 1
ATOM 2360 O O . PHE A 1 305 ? -14.019 6.139 14.825 1.00 91.19 305 PHE A O 1
ATOM 2367 N N . SER A 1 306 ? -12.710 4.679 15.948 1.00 91.88 306 SER A N 1
ATOM 2368 C CA . SER A 1 306 ? -11.418 5.258 15.627 1.00 91.88 306 SER A CA 1
ATOM 2369 C C . SER A 1 306 ? -10.333 4.177 15.693 1.00 91.88 306 SER A C 1
ATOM 2371 O O . SER A 1 306 ? -10.620 2.981 15.854 1.00 91.88 306 SER A O 1
ATOM 2373 N N . ARG A 1 307 ? -9.071 4.584 15.562 1.00 93.88 307 ARG A N 1
ATOM 2374 C CA . ARG A 1 307 ? -7.917 3.745 15.908 1.00 93.88 307 ARG A CA 1
ATOM 2375 C C . ARG A 1 307 ? -7.565 3.973 17.371 1.00 93.88 307 ARG A C 1
ATOM 2377 O O . ARG A 1 307 ? -7.332 5.113 17.750 1.00 93.88 307 ARG A O 1
ATOM 2384 N N . TYR A 1 308 ? -7.479 2.911 18.163 1.00 95.44 308 TYR A N 1
ATOM 2385 C CA . TYR A 1 308 ? -7.202 2.983 19.596 1.00 95.44 308 TYR A CA 1
ATOM 2386 C C . TYR A 1 308 ? -5.928 2.238 19.968 1.00 95.44 308 TYR A C 1
ATOM 2388 O O . TYR A 1 308 ? -5.672 1.140 19.475 1.00 95.44 308 TYR A O 1
ATOM 2396 N N . VAL A 1 309 ? -5.170 2.802 20.902 1.00 95.88 309 VAL A N 1
ATOM 2397 C CA . VAL A 1 309 ? -4.084 2.103 21.593 1.00 95.88 309 VAL A CA 1
ATOM 2398 C C . VAL A 1 309 ? -4.040 2.549 23.050 1.00 95.88 309 VAL A C 1
ATOM 2400 O O . VAL A 1 309 ? -4.231 3.727 23.354 1.00 95.88 309 VAL A O 1
ATOM 2403 N N . VAL A 1 310 ? -3.819 1.606 23.965 1.00 95.81 310 VAL A N 1
ATOM 2404 C CA . VAL A 1 310 ? -3.670 1.891 25.392 1.00 95.81 310 VAL A CA 1
ATOM 2405 C C . VAL A 1 310 ? -2.192 1.871 25.742 1.00 95.81 310 VAL A C 1
ATOM 2407 O O . VAL A 1 310 ? -1.526 0.844 25.620 1.00 95.81 310 VAL A O 1
ATOM 2410 N N . LEU A 1 311 ? -1.689 3.009 26.200 1.00 93.69 311 LEU A N 1
ATOM 2411 C CA . LEU A 1 311 ? -0.321 3.178 26.659 1.00 93.69 311 LEU A CA 1
ATOM 2412 C C . LEU A 1 311 ? -0.269 3.076 28.177 1.00 93.69 311 LEU A C 1
ATOM 2414 O O . LEU A 1 311 ? -1.133 3.594 28.883 1.00 93.69 311 LEU A O 1
ATOM 2418 N N . GLU A 1 312 ? 0.780 2.448 28.687 1.00 91.00 312 GLU A N 1
ATOM 2419 C CA . GLU A 1 312 ? 1.110 2.485 30.101 1.00 91.00 312 GLU A CA 1
ATOM 2420 C C . GLU A 1 312 ? 2.381 3.303 30.300 1.00 91.00 312 GLU A C 1
ATOM 2422 O O . GLU A 1 312 ? 3.422 2.989 29.721 1.00 91.00 312 GLU A O 1
ATOM 2427 N N . ILE A 1 313 ? 2.280 4.361 31.103 1.00 89.62 313 ILE A N 1
ATOM 2428 C CA . ILE A 1 313 ? 3.296 5.414 31.209 1.00 89.62 313 ILE A CA 1
ATOM 2429 C C . ILE A 1 313 ? 3.644 5.653 32.677 1.00 89.62 313 ILE A C 1
ATOM 2431 O O . ILE A 1 313 ? 2.790 5.518 33.560 1.00 89.62 313 ILE A O 1
ATOM 2435 N N . GLU A 1 314 ? 4.896 6.005 32.954 1.00 86.19 314 GLU A N 1
ATOM 2436 C CA . GLU A 1 314 ? 5.345 6.366 34.297 1.00 86.19 314 GLU A CA 1
ATOM 2437 C C . GLU A 1 314 ? 4.724 7.694 34.756 1.00 86.19 314 GLU A C 1
ATOM 2439 O O . GLU A 1 314 ? 4.652 8.668 34.014 1.00 86.19 314 GLU A O 1
ATOM 2444 N N . THR A 1 315 ? 4.265 7.745 36.009 1.00 72.38 315 THR A N 1
ATOM 2445 C CA . THR A 1 315 ? 3.463 8.868 36.534 1.00 72.38 315 THR A CA 1
ATOM 2446 C C . THR A 1 315 ? 4.205 10.216 36.559 1.00 72.38 315 THR A C 1
ATOM 2448 O O . THR A 1 315 ? 3.551 11.256 36.656 1.00 72.38 315 THR A O 1
ATOM 2451 N N . SER A 1 316 ? 5.539 10.214 36.484 1.00 66.88 316 SER A N 1
ATOM 2452 C CA . SER A 1 316 ? 6.383 11.417 36.497 1.00 66.88 316 SER A CA 1
ATOM 2453 C C . SER A 1 316 ? 6.441 12.169 35.165 1.00 66.88 316 SER A C 1
ATOM 2455 O O . SER A 1 316 ? 6.790 13.347 35.177 1.00 66.88 316 SER A O 1
ATOM 2457 N N . ASN A 1 317 ? 6.089 11.527 34.045 1.00 62.62 317 ASN A N 1
ATOM 2458 C CA . ASN A 1 317 ? 6.188 12.101 32.701 1.00 62.62 317 ASN A CA 1
ATOM 2459 C C . ASN A 1 317 ? 4.767 12.265 32.153 1.00 62.62 317 ASN A C 1
ATOM 2461 O O . ASN A 1 317 ? 4.001 11.302 32.116 1.00 62.62 317 ASN A O 1
ATOM 2465 N N . GLY A 1 318 ? 4.353 13.480 31.793 1.00 56.88 318 GLY A N 1
ATOM 2466 C CA . GLY A 1 318 ? 2.950 13.668 31.435 1.00 56.88 318 GLY A CA 1
ATOM 2467 C C . GLY A 1 318 ? 2.562 15.053 30.967 1.00 56.88 318 GLY A C 1
ATOM 2468 O O . GLY A 1 318 ? 1.613 15.606 31.522 1.00 56.88 318 GLY A O 1
ATOM 2469 N N . ASP A 1 319 ? 3.238 15.570 29.942 1.00 61.00 319 ASP A N 1
ATOM 2470 C CA . ASP A 1 319 ? 2.573 16.531 29.064 1.00 61.00 319 ASP A CA 1
ATOM 2471 C C . ASP A 1 319 ? 1.696 15.752 28.059 1.00 61.00 319 ASP A C 1
ATOM 2473 O O . ASP A 1 319 ? 2.228 14.927 27.311 1.00 61.00 319 ASP A O 1
ATOM 2477 N N . PRO A 1 320 ? 0.359 15.923 28.059 1.00 63.78 320 PRO A N 1
ATOM 2478 C CA . PRO A 1 320 ? -0.538 15.225 27.138 1.00 63.78 320 PRO A CA 1
ATOM 2479 C C . PRO A 1 320 ? -0.237 15.476 25.655 1.00 63.78 320 PRO A C 1
ATOM 2481 O O . PRO A 1 320 ? -0.535 14.608 24.835 1.00 63.78 320 PRO A O 1
ATOM 2484 N N . GLU A 1 321 ? 0.342 16.630 25.301 1.00 66.62 321 GLU A N 1
ATOM 2485 C CA . GLU A 1 321 ? 0.614 16.984 23.899 1.00 66.62 321 GLU A CA 1
ATOM 2486 C C . GLU A 1 321 ? 1.758 16.153 23.294 1.00 66.62 321 GLU A C 1
ATOM 2488 O O . GLU A 1 321 ? 1.706 15.782 22.121 1.00 66.62 321 GLU A O 1
ATOM 2493 N N . GLU A 1 322 ? 2.751 15.763 24.096 1.00 74.06 322 GLU A N 1
ATOM 2494 C CA . GLU A 1 322 ? 3.886 14.952 23.632 1.00 74.06 322 GLU A CA 1
ATOM 2495 C C . GLU A 1 322 ? 3.520 13.468 23.465 1.00 74.06 322 GLU A C 1
ATOM 2497 O O . GLU A 1 322 ? 4.112 12.755 22.651 1.00 74.06 322 GLU A O 1
ATOM 2502 N N . LEU A 1 323 ? 2.492 12.992 24.178 1.00 82.25 323 LEU A N 1
ATOM 2503 C CA . LEU A 1 323 ? 2.074 11.587 24.139 1.00 82.25 323 LEU A CA 1
ATOM 2504 C C . LEU A 1 323 ? 1.522 11.161 22.775 1.00 82.25 323 LEU A C 1
ATOM 2506 O O . LEU A 1 323 ? 1.615 9.984 22.427 1.00 82.25 323 LEU A O 1
ATOM 2510 N N . GLY A 1 324 ? 0.990 12.098 21.983 1.00 84.06 324 GLY A N 1
ATOM 2511 C CA . GLY A 1 324 ? 0.535 11.843 20.611 1.00 84.06 324 GLY A CA 1
ATOM 2512 C C . GLY A 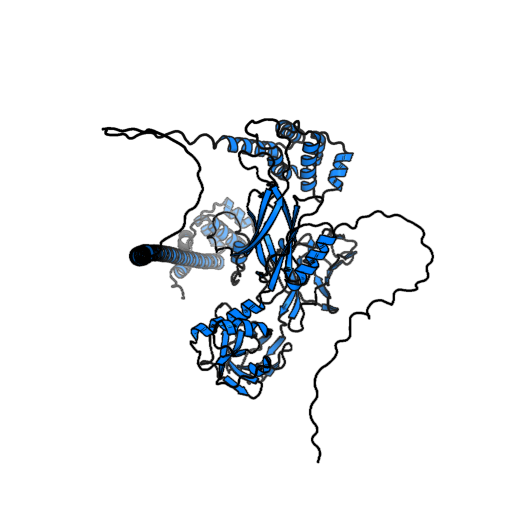1 324 ? 1.649 11.352 19.679 1.00 84.06 324 GLY A C 1
ATOM 2513 O O . GLY A 1 324 ? 1.381 10.622 18.723 1.00 84.06 324 GLY A O 1
ATOM 2514 N N . GLN A 1 325 ? 2.911 11.675 19.981 1.00 86.81 325 GLN A N 1
ATOM 2515 C CA . GLN A 1 325 ? 4.058 11.232 19.185 1.00 86.81 325 GLN A CA 1
ATOM 2516 C C . GLN A 1 325 ? 4.331 9.735 19.362 1.00 86.81 325 GLN A C 1
ATOM 2518 O O . GLN A 1 325 ? 4.744 9.079 18.409 1.00 86.81 325 GLN A O 1
ATOM 2523 N N . ILE A 1 326 ? 4.026 9.161 20.532 1.00 89.44 326 ILE A N 1
ATOM 2524 C CA . ILE A 1 326 ? 4.366 7.769 20.850 1.00 89.44 326 ILE A CA 1
ATOM 2525 C C . ILE A 1 326 ? 3.654 6.788 19.898 1.00 89.44 326 ILE A C 1
ATOM 2527 O O . ILE A 1 326 ? 4.350 6.024 19.227 1.00 89.44 326 ILE A O 1
ATOM 2531 N N . PRO A 1 327 ? 2.309 6.788 19.742 1.00 89.69 327 PRO A N 1
ATOM 2532 C CA . PRO A 1 327 ? 1.663 5.896 18.778 1.00 89.69 327 PRO A CA 1
ATOM 2533 C C . PRO A 1 327 ? 2.064 6.189 17.328 1.00 89.69 327 PRO A C 1
ATOM 2535 O O . PRO A 1 327 ? 2.098 5.278 16.501 1.00 89.69 327 PRO A O 1
ATOM 2538 N N . GLN A 1 328 ? 2.383 7.446 17.005 1.00 88.69 328 GLN A N 1
ATOM 2539 C CA . GLN A 1 328 ? 2.847 7.815 15.672 1.00 88.69 328 GLN A CA 1
ATOM 2540 C C . GLN A 1 328 ? 4.208 7.177 15.362 1.00 88.69 328 GLN A C 1
ATOM 2542 O O . GLN A 1 328 ? 4.386 6.594 14.292 1.00 88.69 328 GLN A O 1
ATOM 2547 N N . GLU A 1 329 ? 5.146 7.211 16.307 1.00 87.00 329 GLU A N 1
ATOM 2548 C CA . GLU A 1 329 ? 6.422 6.503 16.218 1.00 87.00 329 GLU A CA 1
ATOM 2549 C C . GLU A 1 329 ? 6.240 4.986 16.173 1.00 87.00 329 GLU A C 1
ATOM 2551 O O . GLU A 1 329 ? 6.905 4.330 15.372 1.00 87.00 329 GLU A O 1
ATOM 2556 N N . MET A 1 330 ? 5.297 4.429 16.945 1.00 89.12 330 MET A N 1
ATOM 2557 C CA . MET A 1 330 ? 4.962 3.002 16.868 1.00 89.12 330 MET A CA 1
ATOM 2558 C C . MET A 1 330 ? 4.520 2.615 15.458 1.00 89.12 330 MET A C 1
ATOM 2560 O O . MET A 1 330 ? 5.084 1.693 14.874 1.00 89.12 330 MET A O 1
ATOM 2564 N N . CYS A 1 331 ? 3.557 3.337 14.877 1.00 87.31 331 CYS A N 1
ATOM 2565 C CA . CYS A 1 331 ? 3.124 3.106 13.500 1.00 87.31 331 CYS A CA 1
ATOM 2566 C C . CYS A 1 331 ? 4.293 3.249 12.519 1.00 87.31 331 CYS A C 1
ATOM 2568 O O . CYS A 1 331 ? 4.463 2.413 11.636 1.00 87.31 331 CYS A O 1
ATOM 2570 N N . ASN A 1 332 ? 5.129 4.277 12.678 1.00 85.31 332 ASN A N 1
ATOM 2571 C CA . ASN A 1 332 ? 6.291 4.479 11.817 1.00 85.31 332 ASN A CA 1
ATOM 2572 C C . ASN A 1 332 ? 7.262 3.295 11.880 1.00 85.31 332 ASN A C 1
ATOM 2574 O O . ASN A 1 332 ? 7.738 2.868 10.834 1.00 85.31 332 ASN A O 1
ATOM 2578 N N . PHE A 1 333 ? 7.525 2.762 13.073 1.00 85.88 333 PHE A N 1
ATOM 2579 C CA . PHE A 1 333 ? 8.401 1.613 13.275 1.00 85.88 333 PHE A CA 1
ATOM 2580 C C . PHE A 1 333 ? 7.802 0.334 12.682 1.00 85.88 333 PHE A C 1
ATOM 2582 O O . PHE A 1 333 ? 8.486 -0.371 11.951 1.00 85.88 333 PHE A O 1
ATOM 2589 N N . ILE A 1 334 ? 6.516 0.061 12.934 1.00 85.25 334 ILE A N 1
ATOM 2590 C CA . ILE A 1 334 ? 5.810 -1.130 12.426 1.00 85.25 334 ILE A CA 1
ATOM 2591 C C . ILE A 1 334 ? 5.789 -1.160 10.891 1.00 85.25 334 ILE A C 1
ATOM 2593 O O . ILE A 1 334 ? 5.876 -2.229 10.290 1.00 85.25 334 ILE A O 1
ATOM 2597 N N . HIS A 1 335 ? 5.670 0.004 10.246 1.00 83.38 335 HIS A N 1
ATOM 2598 C CA . HIS A 1 335 ? 5.612 0.112 8.785 1.00 83.38 335 HIS A CA 1
ATOM 2599 C C . HIS A 1 335 ? 6.986 0.272 8.119 1.00 83.38 335 HIS A C 1
ATOM 2601 O O . HIS A 1 335 ? 7.061 0.303 6.889 1.00 83.38 335 HIS A O 1
ATOM 2607 N N . GLN A 1 336 ? 8.064 0.417 8.893 1.00 86.44 336 GLN A N 1
ATOM 2608 C CA . GLN A 1 336 ? 9.422 0.509 8.370 1.00 86.44 336 GLN A CA 1
ATOM 2609 C C . GLN A 1 336 ? 10.081 -0.869 8.318 1.00 86.44 336 GLN A C 1
ATOM 2611 O O . GLN A 1 336 ? 9.958 -1.688 9.221 1.00 86.44 336 GLN A O 1
ATOM 2616 N N . CYS A 1 337 ? 10.822 -1.101 7.245 1.00 87.69 337 CYS A N 1
ATOM 2617 C CA . CYS A 1 337 ? 11.672 -2.258 7.049 1.00 87.69 337 CYS A CA 1
ATOM 2618 C C . CYS A 1 337 ? 13.126 -1.801 6.977 1.00 87.69 337 CYS A C 1
ATOM 2620 O O . CYS A 1 337 ? 13.456 -0.869 6.237 1.00 87.69 337 CYS A O 1
ATOM 2622 N N . ASP A 1 338 ? 13.984 -2.493 7.720 1.00 90.75 338 ASP A N 1
ATOM 2623 C CA . ASP A 1 338 ? 15.430 -2.372 7.596 1.00 90.75 338 ASP A CA 1
ATOM 2624 C C . ASP A 1 338 ? 15.883 -3.068 6.304 1.00 90.75 338 ASP A C 1
ATOM 2626 O O . ASP A 1 338 ? 15.640 -4.263 6.090 1.00 90.75 338 ASP A O 1
ATOM 2630 N N . VAL A 1 339 ? 16.542 -2.315 5.429 1.00 92.81 339 VAL A N 1
ATOM 2631 C CA . VAL A 1 339 ? 16.963 -2.758 4.098 1.00 92.81 339 VAL A CA 1
ATOM 2632 C C . VAL A 1 339 ? 18.415 -2.390 3.828 1.00 92.81 339 VAL A C 1
ATOM 2634 O O . VAL A 1 339 ? 18.954 -1.455 4.422 1.00 92.81 339 VAL A O 1
ATOM 2637 N N . LYS A 1 340 ? 19.030 -3.107 2.890 1.00 94.38 340 LYS A N 1
ATOM 2638 C CA . LYS A 1 340 ? 20.321 -2.754 2.303 1.00 94.38 340 LYS A CA 1
ATOM 2639 C C . LYS A 1 340 ? 20.205 -2.738 0.782 1.00 94.38 340 LYS A C 1
ATOM 2641 O O . LYS A 1 340 ? 19.501 -3.560 0.189 1.00 94.38 340 LYS A O 1
ATOM 2646 N N . PHE A 1 341 ? 20.912 -1.804 0.162 1.00 93.56 341 PHE A N 1
ATOM 2647 C CA . PHE A 1 341 ? 21.073 -1.733 -1.282 1.00 93.56 341 PHE A CA 1
ATOM 2648 C C . PHE A 1 341 ? 22.307 -2.522 -1.704 1.00 93.56 341 PHE A C 1
ATOM 2650 O O . PHE A 1 341 ? 23.369 -2.423 -1.086 1.00 93.56 341 PHE A O 1
ATOM 2657 N N . ILE A 1 342 ? 22.157 -3.295 -2.770 1.00 93.12 342 ILE A N 1
ATOM 2658 C CA . ILE A 1 342 ? 23.223 -4.053 -3.412 1.00 93.12 342 ILE A CA 1
ATOM 2659 C C . ILE A 1 342 ? 23.437 -3.434 -4.790 1.00 93.12 342 ILE A C 1
ATOM 2661 O O . ILE A 1 342 ? 22.492 -3.311 -5.569 1.00 93.12 342 ILE A O 1
ATOM 2665 N N . VAL A 1 343 ? 24.674 -3.027 -5.074 1.00 92.75 343 VAL A N 1
ATOM 2666 C CA . VAL A 1 343 ? 25.076 -2.462 -6.367 1.00 92.75 343 VAL A CA 1
ATOM 2667 C C . VAL A 1 343 ? 26.199 -3.317 -6.919 1.00 92.75 343 VAL A C 1
ATOM 2669 O O . VAL A 1 343 ? 27.250 -3.452 -6.297 1.00 92.75 343 VAL A O 1
ATOM 2672 N N . LEU A 1 344 ? 25.962 -3.914 -8.078 1.00 90.38 344 LEU A N 1
ATOM 2673 C CA . LEU A 1 344 ? 26.844 -4.891 -8.697 1.00 90.38 344 LEU A CA 1
ATOM 2674 C C . LEU A 1 344 ? 27.052 -4.563 -10.174 1.00 90.38 344 LEU A C 1
ATOM 2676 O O . LEU A 1 344 ? 26.264 -3.855 -1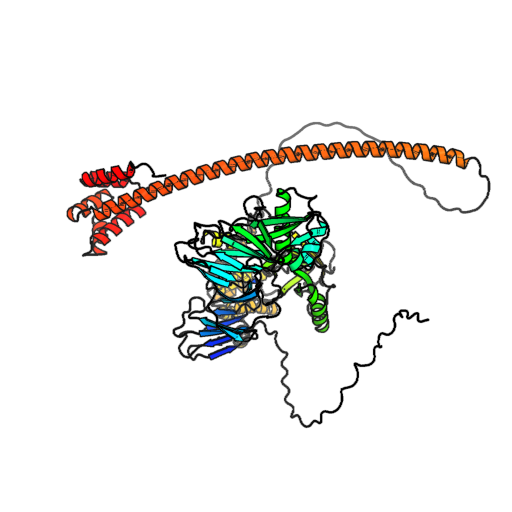0.789 1.00 90.38 344 LEU A O 1
ATOM 2680 N N . GLN A 1 345 ? 28.114 -5.100 -10.750 1.00 86.75 345 GLN A N 1
ATOM 2681 C CA . GLN A 1 345 ? 28.464 -4.996 -12.160 1.00 86.75 345 GLN A CA 1
ATOM 2682 C C . GLN A 1 345 ? 28.824 -6.391 -12.658 1.00 86.75 345 GLN A C 1
ATOM 2684 O O . GLN A 1 345 ? 29.503 -7.147 -11.959 1.00 86.75 345 GLN A O 1
ATOM 2689 N N . GLN A 1 346 ? 28.358 -6.754 -13.847 1.00 82.44 346 GLN A N 1
ATOM 2690 C CA . GLN A 1 346 ? 28.699 -8.048 -14.432 1.00 82.44 346 GLN A CA 1
ATOM 2691 C C . GLN A 1 346 ? 30.152 -8.017 -14.933 1.00 82.44 346 GLN A C 1
ATOM 2693 O O . GLN A 1 346 ? 30.610 -6.993 -15.444 1.00 82.44 346 GLN A O 1
ATOM 2698 N N . GLU A 1 347 ? 30.902 -9.111 -14.769 1.00 76.44 347 GLU A N 1
ATOM 2699 C CA . GLU A 1 347 ? 32.320 -9.164 -15.169 1.00 76.44 347 GLU A CA 1
ATOM 2700 C C . GLU A 1 347 ? 32.553 -8.901 -16.667 1.00 76.44 347 GLU A C 1
ATOM 2702 O O . GLU A 1 347 ? 33.583 -8.340 -17.040 1.00 76.44 347 GLU A O 1
ATOM 2707 N N . ASP A 1 348 ? 31.605 -9.287 -17.517 1.00 75.19 348 ASP A N 1
ATOM 2708 C CA . ASP A 1 348 ? 31.631 -9.108 -18.973 1.00 75.19 348 ASP A CA 1
ATOM 2709 C C . ASP A 1 348 ? 31.138 -7.722 -19.430 1.00 75.19 348 ASP A C 1
ATOM 2711 O O . ASP A 1 348 ? 31.504 -7.267 -20.516 1.00 75.19 348 ASP A O 1
ATOM 2715 N N . ASN A 1 349 ? 30.348 -7.029 -18.606 1.00 77.06 349 ASN A N 1
ATOM 2716 C CA . ASN A 1 349 ? 29.795 -5.713 -18.897 1.00 77.06 349 ASN A CA 1
ATOM 2717 C C . ASN A 1 349 ? 29.792 -4.812 -17.657 1.00 77.06 349 ASN A C 1
ATOM 2719 O O . ASN A 1 349 ? 28.768 -4.566 -17.020 1.00 77.06 349 ASN A O 1
ATOM 2723 N N . THR A 1 350 ? 30.952 -4.238 -17.363 1.00 76.94 350 THR A N 1
ATOM 2724 C CA . THR A 1 350 ? 31.143 -3.324 -16.230 1.00 76.94 350 THR A CA 1
ATOM 2725 C C . THR A 1 350 ? 30.465 -1.960 -16.404 1.00 76.94 350 THR A C 1
ATOM 2727 O O . THR A 1 350 ? 30.336 -1.218 -15.434 1.00 76.94 350 THR A O 1
ATOM 2730 N N . ASN A 1 351 ? 29.966 -1.622 -17.597 1.00 76.69 351 ASN A N 1
ATOM 2731 C CA . ASN A 1 351 ? 29.152 -0.417 -17.806 1.00 76.69 351 ASN A CA 1
ATOM 2732 C C . ASN A 1 351 ? 27.692 -0.616 -17.366 1.00 76.69 351 ASN A C 1
ATOM 2734 O O . ASN A 1 351 ? 26.984 0.368 -17.139 1.00 76.69 351 ASN A O 1
ATOM 2738 N N . ALA A 1 352 ? 27.239 -1.868 -17.252 1.00 82.50 352 ALA A N 1
ATOM 2739 C CA . ALA A 1 352 ? 25.937 -2.208 -16.706 1.00 82.50 352 ALA A CA 1
ATOM 2740 C C . ALA A 1 352 ? 26.028 -2.330 -15.180 1.00 82.50 352 ALA A C 1
ATOM 2742 O O . ALA A 1 352 ? 26.692 -3.209 -14.633 1.00 82.50 352 ALA A O 1
ATOM 2743 N N . ILE A 1 353 ? 25.346 -1.420 -14.497 1.00 84.94 353 ILE A N 1
ATOM 2744 C CA . ILE A 1 353 ? 25.166 -1.404 -13.055 1.00 84.94 353 ILE A CA 1
ATOM 2745 C C . ILE A 1 353 ? 23.825 -2.067 -12.745 1.00 84.94 353 ILE A C 1
ATOM 2747 O O . ILE A 1 353 ? 22.767 -1.601 -13.168 1.00 84.94 353 ILE A O 1
ATOM 2751 N N . PHE A 1 354 ? 23.887 -3.134 -11.971 1.00 87.00 354 PHE A N 1
ATOM 2752 C CA . PHE A 1 354 ? 22.758 -3.852 -11.413 1.00 87.00 354 PHE A CA 1
ATOM 2753 C C . PHE A 1 354 ? 22.485 -3.349 -9.996 1.00 87.00 354 PHE A C 1
ATOM 2755 O O . PHE A 1 354 ? 23.385 -3.335 -9.154 1.00 87.00 354 PHE A O 1
ATOM 2762 N N . VAL A 1 355 ? 21.253 -2.930 -9.730 1.00 89.31 355 VAL A N 1
ATOM 2763 C CA . VAL A 1 355 ? 20.823 -2.400 -8.436 1.00 89.31 355 VAL A CA 1
ATOM 2764 C C . VAL A 1 355 ? 19.649 -3.217 -7.912 1.00 89.31 355 VAL A C 1
ATOM 2766 O O . VAL A 1 355 ? 18.629 -3.350 -8.589 1.00 89.31 355 VAL A O 1
ATOM 2769 N N . GLU A 1 356 ? 19.766 -3.698 -6.676 1.00 89.38 356 GLU A N 1
ATOM 2770 C CA . GLU A 1 356 ? 18.680 -4.350 -5.941 1.00 89.38 356 GLU A CA 1
ATOM 2771 C C . GLU A 1 356 ? 18.555 -3.814 -4.513 1.00 89.38 356 GLU A C 1
ATOM 2773 O O . GLU A 1 356 ? 19.536 -3.409 -3.885 1.00 89.38 356 GLU A O 1
ATOM 2778 N N . CYS A 1 357 ? 17.336 -3.847 -3.975 1.00 90.50 357 CYS A N 1
ATOM 2779 C CA . CYS A 1 357 ? 17.047 -3.504 -2.585 1.00 90.50 357 CYS A CA 1
ATOM 2780 C C . CYS A 1 357 ? 16.450 -4.716 -1.863 1.00 90.50 357 CYS A C 1
ATOM 2782 O O . CYS A 1 357 ? 15.396 -5.214 -2.256 1.00 90.50 357 CYS A O 1
ATOM 2784 N N . HIS A 1 358 ? 17.110 -5.178 -0.799 1.00 90.44 358 HIS A N 1
ATOM 2785 C CA . HIS A 1 358 ? 16.695 -6.354 -0.029 1.00 90.44 358 HIS A CA 1
ATOM 2786 C C . HIS A 1 358 ? 16.524 -6.024 1.448 1.00 90.44 358 HIS A C 1
ATOM 2788 O O . HIS A 1 358 ? 17.203 -5.145 1.979 1.00 90.44 358 HIS A O 1
ATOM 2794 N N . LYS A 1 359 ? 15.677 -6.794 2.146 1.00 89.94 359 LYS A N 1
ATOM 2795 C CA . LYS A 1 359 ? 15.654 -6.808 3.619 1.00 89.94 359 LYS A CA 1
ATOM 2796 C C . LYS A 1 359 ? 17.071 -7.035 4.151 1.00 89.94 359 LYS A C 1
ATOM 2798 O O . LYS A 1 359 ? 17.786 -7.901 3.642 1.00 89.94 359 LYS A O 1
ATOM 2803 N N . ALA A 1 360 ? 17.460 -6.308 5.197 1.00 90.50 360 ALA A N 1
ATOM 2804 C CA . ALA A 1 360 ? 18.826 -6.333 5.722 1.00 90.50 360 ALA A CA 1
ATOM 2805 C C . ALA A 1 360 ? 19.295 -7.750 6.105 1.00 90.50 360 ALA A C 1
ATOM 2807 O O . ALA A 1 360 ? 20.446 -8.098 5.862 1.00 90.50 360 ALA A O 1
ATOM 2808 N N . CYS A 1 361 ? 18.391 -8.595 6.613 1.00 88.19 361 CYS A N 1
ATOM 2809 C CA . CYS A 1 361 ? 18.669 -9.993 6.957 1.00 88.19 361 CYS A CA 1
ATOM 2810 C C . CYS A 1 361 ? 18.929 -10.917 5.750 1.00 88.19 361 CYS A C 1
ATOM 2812 O O . CYS A 1 361 ? 19.532 -11.975 5.909 1.00 88.19 361 CYS A O 1
ATOM 2814 N N . ASN A 1 362 ? 18.475 -10.539 4.552 1.00 89.75 362 ASN A N 1
ATOM 2815 C CA . ASN A 1 362 ? 18.636 -11.321 3.324 1.00 89.75 362 ASN A CA 1
ATOM 2816 C C . ASN A 1 362 ? 19.776 -10.800 2.437 1.00 89.75 362 ASN A C 1
ATOM 2818 O O . ASN A 1 362 ? 20.289 -11.553 1.611 1.00 89.75 362 ASN A O 1
ATOM 2822 N N . ALA A 1 363 ? 20.174 -9.536 2.603 1.00 90.38 363 ALA A N 1
ATOM 2823 C CA . ALA A 1 363 ? 21.098 -8.850 1.706 1.00 90.38 363 ALA A CA 1
ATOM 2824 C C . ALA A 1 363 ? 22.448 -9.569 1.553 1.00 90.38 363 ALA A C 1
ATOM 2826 O O . ALA A 1 363 ? 22.907 -9.774 0.433 1.00 90.38 363 ALA A O 1
ATOM 2827 N N . ASP A 1 364 ? 23.050 -10.031 2.650 1.00 91.62 364 ASP A N 1
ATOM 2828 C CA . ASP A 1 364 ? 24.369 -10.680 2.606 1.00 91.62 364 ASP A CA 1
ATOM 2829 C C . ASP A 1 364 ? 24.314 -12.046 1.883 1.00 91.62 364 ASP A C 1
ATOM 2831 O O . ASP A 1 364 ? 25.236 -12.429 1.149 1.00 91.62 364 ASP A O 1
ATOM 2835 N N . ARG A 1 365 ? 23.187 -12.767 2.015 1.00 92.44 365 ARG A N 1
ATOM 2836 C CA . ARG A 1 365 ? 22.931 -14.027 1.296 1.00 92.44 365 ARG A CA 1
ATOM 2837 C C . ARG A 1 365 ? 22.768 -13.790 -0.204 1.00 92.44 365 ARG A C 1
ATOM 2839 O O . ARG A 1 365 ? 23.373 -14.517 -0.995 1.00 92.44 365 ARG A O 1
ATOM 2846 N N . GLU A 1 366 ? 21.975 -12.794 -0.598 1.00 90.81 366 GLU A N 1
ATOM 2847 C CA . GLU A 1 366 ? 21.756 -12.476 -2.016 1.00 90.81 366 GLU A CA 1
ATOM 2848 C C . GLU A 1 366 ? 23.021 -11.902 -2.668 1.00 90.81 366 GLU A C 1
ATOM 2850 O O . GLU A 1 366 ? 23.382 -12.331 -3.762 1.00 90.81 366 GLU A O 1
ATOM 2855 N N . TYR A 1 367 ? 23.778 -11.049 -1.972 1.00 92.50 367 TYR A N 1
ATOM 2856 C CA . TYR A 1 367 ? 25.084 -10.566 -2.434 1.00 92.50 367 TYR A CA 1
ATOM 2857 C C . TYR A 1 367 ? 26.029 -11.731 -2.759 1.00 92.50 367 TYR A C 1
ATOM 2859 O O . TYR A 1 367 ? 26.548 -11.836 -3.869 1.00 92.50 367 TYR A O 1
ATOM 2867 N N . THR A 1 368 ? 26.172 -12.683 -1.830 1.00 91.81 368 THR A N 1
ATOM 2868 C CA . THR A 1 368 ? 27.016 -13.874 -2.022 1.00 91.81 368 THR A CA 1
ATOM 2869 C C . THR A 1 368 ? 26.569 -14.716 -3.222 1.00 91.81 368 THR A C 1
ATOM 2871 O O . THR A 1 368 ? 27.398 -15.254 -3.961 1.00 91.81 368 THR A O 1
ATOM 2874 N N . LYS A 1 369 ? 25.255 -14.843 -3.436 1.00 92.44 369 LYS A N 1
ATOM 2875 C CA . LYS A 1 369 ? 24.674 -15.571 -4.570 1.00 92.44 369 LYS A CA 1
ATOM 2876 C C . LYS A 1 369 ? 25.030 -14.918 -5.908 1.00 92.44 369 LYS A C 1
ATOM 2878 O O . LYS A 1 369 ? 25.387 -15.649 -6.831 1.00 92.44 369 LYS A O 1
ATOM 2883 N N . TYR A 1 370 ? 24.975 -13.591 -6.020 1.00 89.62 370 TYR A N 1
ATOM 2884 C CA . TYR A 1 370 ? 25.362 -12.895 -7.251 1.00 89.62 370 TYR A CA 1
ATOM 2885 C C . TYR A 1 370 ? 26.869 -12.928 -7.494 1.00 89.62 370 TYR A C 1
ATOM 2887 O O . TYR A 1 370 ? 27.292 -13.177 -8.621 1.00 89.62 370 TYR A O 1
ATOM 2895 N N . THR A 1 371 ? 27.689 -12.800 -6.452 1.00 88.56 371 THR A N 1
ATOM 2896 C CA . THR A 1 371 ? 29.148 -12.913 -6.593 1.00 88.56 371 THR A CA 1
ATOM 2897 C C . THR A 1 371 ? 29.561 -14.278 -7.152 1.00 88.56 371 THR A C 1
ATOM 2899 O O . THR A 1 371 ? 30.430 -14.361 -8.017 1.00 88.56 371 THR A O 1
ATOM 2902 N N . ARG A 1 372 ? 28.877 -15.365 -6.762 1.00 89.69 372 ARG A N 1
ATOM 2903 C CA . ARG A 1 372 ? 29.087 -16.704 -7.355 1.00 89.69 372 ARG A CA 1
ATOM 2904 C C . ARG A 1 372 ? 28.669 -16.809 -8.825 1.00 89.69 372 ARG A C 1
ATOM 2906 O O . ARG A 1 372 ? 29.131 -17.715 -9.509 1.00 89.69 372 ARG A O 1
ATOM 2913 N N . ARG A 1 373 ? 27.795 -15.920 -9.303 1.00 87.81 373 ARG A N 1
ATOM 2914 C CA . ARG A 1 373 ? 27.329 -15.846 -10.698 1.00 87.81 373 ARG A CA 1
ATOM 2915 C C . ARG A 1 373 ? 28.188 -14.924 -11.577 1.00 87.81 373 ARG A C 1
ATOM 2917 O O . ARG A 1 373 ? 27.819 -14.697 -12.720 1.00 87.81 373 ARG A O 1
ATOM 2924 N N . GLY A 1 374 ? 29.314 -14.410 -11.071 1.00 85.75 374 GLY A N 1
ATOM 2925 C CA . GLY A 1 374 ? 30.222 -13.554 -11.846 1.00 85.75 374 GLY A CA 1
ATOM 2926 C C . GLY A 1 374 ? 29.884 -12.061 -11.797 1.00 85.75 374 GLY A C 1
ATOM 2927 O O . GLY A 1 374 ? 30.289 -11.310 -12.681 1.00 85.75 374 GLY A O 1
ATOM 2928 N N . TYR A 1 375 ? 29.147 -11.617 -10.776 1.00 89.12 375 TYR A N 1
ATOM 2929 C CA . TYR A 1 375 ? 28.973 -10.194 -10.486 1.00 89.12 375 TYR A CA 1
ATOM 2930 C C . TYR A 1 375 ? 30.050 -9.704 -9.511 1.00 89.12 375 TYR A C 1
ATOM 2932 O O . TYR A 1 375 ? 30.447 -10.419 -8.591 1.00 89.12 375 TYR A O 1
ATOM 2940 N N . LYS A 1 376 ? 30.501 -8.460 -9.680 1.00 86.69 376 LYS A N 1
ATOM 2941 C CA . LYS A 1 376 ? 31.443 -7.776 -8.786 1.00 86.69 376 LYS A CA 1
ATOM 2942 C C . LYS A 1 376 ? 30.888 -6.429 -8.355 1.00 86.69 376 LYS A C 1
ATOM 2944 O O . LYS A 1 376 ? 30.268 -5.730 -9.144 1.00 86.69 376 LYS A O 1
ATOM 2949 N N . GLY A 1 377 ? 31.144 -6.042 -7.116 1.00 87.25 377 GLY A N 1
ATOM 2950 C CA . GLY A 1 377 ? 30.744 -4.741 -6.597 1.00 87.25 377 GLY A CA 1
ATOM 2951 C C . GLY A 1 377 ? 31.260 -4.515 -5.179 1.00 87.25 377 GLY A C 1
ATOM 2952 O O . GLY A 1 377 ? 31.948 -5.382 -4.634 1.00 87.25 377 GLY A O 1
ATOM 2953 N N . PRO A 1 378 ? 30.987 -3.337 -4.602 1.00 90.69 378 PRO A N 1
ATOM 2954 C CA . PRO A 1 378 ? 31.211 -3.077 -3.184 1.00 90.69 378 PRO A CA 1
ATOM 2955 C C . PRO A 1 378 ? 30.294 -3.934 -2.300 1.00 90.69 378 PRO A C 1
ATOM 2957 O O . PRO A 1 378 ? 29.294 -4.481 -2.765 1.00 90.69 378 PRO A O 1
ATOM 2960 N N . GLU A 1 379 ? 30.622 -4.013 -1.009 1.00 90.50 379 GLU A N 1
ATOM 2961 C CA . GLU A 1 379 ? 29.753 -4.650 -0.015 1.00 90.50 379 GLU A CA 1
ATOM 2962 C C . GLU A 1 379 ? 28.363 -3.984 0.041 1.00 90.50 379 GLU A C 1
ATOM 2964 O O . GLU A 1 379 ? 28.231 -2.804 -0.312 1.00 90.50 379 GLU A O 1
ATOM 2969 N N . PRO A 1 380 ? 27.319 -4.717 0.482 1.00 92.81 380 PRO A N 1
ATOM 2970 C CA . PRO A 1 380 ? 25.987 -4.154 0.676 1.00 92.81 380 PRO A CA 1
ATOM 2971 C C . PRO A 1 380 ? 26.014 -2.871 1.513 1.00 92.81 380 PRO A C 1
ATOM 2973 O O . PRO A 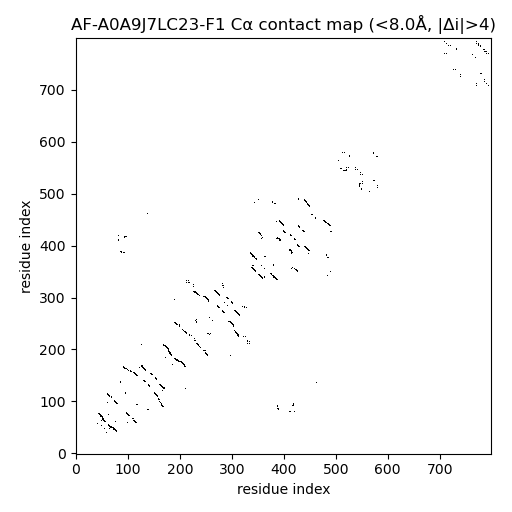1 380 ? 26.825 -2.734 2.429 1.00 92.81 380 PRO A O 1
ATOM 2976 N N . SER A 1 381 ? 25.101 -1.944 1.220 1.00 94.50 381 SER A N 1
ATOM 2977 C CA . SER A 1 381 ? 25.033 -0.654 1.912 1.00 94.50 381 SER A CA 1
ATOM 2978 C C . SER A 1 381 ? 24.868 -0.787 3.427 1.00 94.50 381 SER A C 1
ATOM 2980 O O . SER A 1 381 ? 24.448 -1.823 3.950 1.00 94.50 381 SER A O 1
ATOM 2982 N N . GLU A 1 382 ? 25.063 0.327 4.132 1.00 92.75 382 GLU A N 1
ATOM 2983 C CA . GLU A 1 382 ? 24.559 0.459 5.498 1.00 92.75 382 GLU A CA 1
ATOM 2984 C C . GLU A 1 382 ? 23.042 0.220 5.550 1.00 92.75 382 GLU A C 1
ATOM 2986 O O . GLU A 1 382 ? 22.320 0.433 4.566 1.00 92.75 382 GLU A O 1
ATOM 2991 N N . THR A 1 383 ? 22.564 -0.245 6.704 1.00 93.00 383 THR A N 1
ATOM 2992 C CA . THR A 1 383 ? 21.141 -0.501 6.922 1.00 93.00 383 THR A CA 1
ATOM 2993 C C . THR A 1 383 ? 20.375 0.815 6.944 1.00 93.00 383 THR A C 1
ATOM 2995 O O . THR A 1 383 ? 20.641 1.691 7.766 1.00 93.00 383 THR A O 1
ATOM 2998 N N . VAL A 1 384 ? 19.374 0.929 6.076 1.00 92.56 384 VAL A N 1
ATOM 2999 C CA . VAL A 1 384 ? 18.466 2.077 6.021 1.00 92.56 384 VAL A CA 1
ATOM 3000 C C . VAL A 1 384 ? 17.021 1.623 6.188 1.00 92.56 384 VAL A C 1
ATOM 3002 O O . VAL A 1 384 ? 16.689 0.473 5.919 1.00 92.56 384 VAL A O 1
ATOM 3005 N N . ARG A 1 385 ? 16.140 2.534 6.613 1.00 89.81 385 ARG A N 1
ATOM 3006 C CA . ARG A 1 385 ? 14.708 2.248 6.792 1.00 89.81 385 ARG A CA 1
ATOM 3007 C C . ARG A 1 385 ? 13.870 2.774 5.636 1.00 89.81 385 ARG A C 1
ATOM 3009 O O . ARG A 1 385 ? 13.892 3.980 5.353 1.00 89.81 385 ARG A O 1
ATOM 3016 N N . LEU A 1 386 ? 13.096 1.880 5.023 1.00 89.81 386 LEU A N 1
ATOM 3017 C CA . LEU A 1 386 ? 12.103 2.176 3.985 1.00 89.81 386 LEU A CA 1
ATOM 3018 C C . LEU A 1 386 ? 10.727 1.642 4.375 1.00 89.81 386 LEU A C 1
ATOM 3020 O O . LEU A 1 386 ? 10.621 0.720 5.174 1.00 89.81 386 LEU A O 1
ATOM 3024 N N . ARG A 1 387 ? 9.671 2.224 3.807 1.00 88.19 387 ARG A N 1
ATOM 3025 C CA . ARG A 1 387 ? 8.304 1.702 3.919 1.00 88.19 387 ARG A CA 1
ATOM 3026 C C . ARG A 1 387 ? 7.925 0.953 2.656 1.00 88.19 387 ARG A C 1
ATOM 3028 O O . ARG A 1 387 ? 8.435 1.269 1.583 1.00 88.19 387 ARG A O 1
ATOM 3035 N N . GLU A 1 388 ? 7.002 0.013 2.772 1.00 87.12 388 GLU A N 1
ATOM 3036 C CA . GLU A 1 388 ? 6.430 -0.651 1.604 1.00 87.12 388 GLU A CA 1
ATOM 3037 C C . GLU A 1 388 ? 5.825 0.379 0.625 1.00 87.12 388 GLU A C 1
ATOM 3039 O O . GLU A 1 388 ? 5.140 1.317 1.035 1.00 87.12 388 GLU A O 1
ATOM 3044 N N . GLY A 1 389 ? 6.117 0.242 -0.671 1.00 85.81 389 GLY A N 1
ATOM 3045 C CA . GLY A 1 389 ? 5.696 1.175 -1.719 1.00 85.81 389 GLY A CA 1
ATOM 3046 C C . GLY A 1 389 ? 6.491 2.488 -1.766 1.00 85.81 389 GLY A C 1
ATOM 3047 O O . GLY A 1 389 ? 6.200 3.351 -2.598 1.00 85.81 389 GLY A O 1
ATOM 3048 N N . GLN A 1 390 ? 7.498 2.675 -0.902 1.00 87.25 390 GLN A N 1
ATOM 3049 C CA . GLN A 1 390 ? 8.340 3.871 -0.918 1.00 87.25 390 GLN A CA 1
ATOM 3050 C C . GLN A 1 390 ? 9.119 3.955 -2.235 1.00 87.25 390 GLN A C 1
ATOM 3052 O O . GLN A 1 390 ? 9.842 3.032 -2.612 1.00 87.25 390 GLN A O 1
ATOM 3057 N N . ARG A 1 391 ? 9.021 5.109 -2.901 1.00 87.50 391 ARG A N 1
ATOM 3058 C CA . ARG A 1 391 ? 9.794 5.407 -4.108 1.00 87.50 391 ARG A CA 1
ATOM 3059 C C . ARG A 1 391 ? 11.189 5.901 -3.743 1.00 87.50 391 ARG A C 1
ATOM 3061 O O . ARG A 1 391 ? 11.339 6.823 -2.936 1.00 87.50 391 ARG A O 1
ATOM 3068 N N . VAL A 1 392 ? 12.189 5.317 -4.382 1.00 89.62 392 VAL A N 1
ATOM 3069 C CA . VAL A 1 392 ? 13.598 5.665 -4.242 1.00 89.62 392 VAL A CA 1
ATOM 3070 C C . VAL A 1 392 ? 14.115 6.125 -5.595 1.00 89.62 392 VAL A C 1
ATOM 3072 O O . VAL A 1 392 ? 14.062 5.380 -6.568 1.00 89.62 392 VAL A O 1
ATOM 3075 N N . GLU A 1 393 ? 14.591 7.362 -5.665 1.00 89.50 393 GLU A N 1
ATOM 3076 C CA . GLU A 1 393 ? 15.281 7.902 -6.830 1.00 89.50 393 GLU A CA 1
ATOM 3077 C C . GLU A 1 393 ? 16.774 7.569 -6.760 1.00 89.50 393 GLU A C 1
ATOM 3079 O O . GLU A 1 393 ? 17.411 7.707 -5.714 1.00 89.50 393 GLU A O 1
ATOM 3084 N N . VAL A 1 394 ? 17.324 7.135 -7.887 1.00 89.25 394 VAL A N 1
ATOM 3085 C CA . VAL A 1 394 ? 18.720 6.751 -8.061 1.00 89.25 394 VAL A CA 1
ATOM 3086 C C . VAL A 1 394 ? 19.418 7.807 -8.908 1.00 89.25 394 VAL A C 1
ATOM 3088 O O . VAL A 1 394 ? 18.984 8.125 -10.017 1.00 89.25 394 VAL A O 1
ATOM 3091 N N . SER A 1 395 ? 20.526 8.347 -8.409 1.00 87.62 395 SER A N 1
ATOM 3092 C CA . SER A 1 395 ? 21.365 9.283 -9.156 1.00 87.62 395 SER A CA 1
ATOM 3093 C C . SER A 1 395 ? 22.820 8.827 -9.198 1.00 87.62 395 SER A C 1
ATOM 3095 O O . SER A 1 395 ? 23.277 8.053 -8.357 1.00 87.62 395 SER A O 1
ATOM 3097 N N . LEU A 1 396 ? 23.540 9.290 -10.217 1.00 87.88 396 LEU A N 1
ATOM 3098 C CA . LEU A 1 396 ? 24.966 9.046 -10.394 1.00 87.88 396 LEU A CA 1
ATOM 3099 C C . LEU A 1 396 ? 25.716 10.356 -10.150 1.00 87.88 396 LEU A C 1
ATOM 3101 O O . LEU A 1 396 ? 25.319 11.399 -10.674 1.00 87.88 396 LEU A O 1
ATOM 3105 N N . VAL A 1 397 ? 26.773 10.299 -9.343 1.00 85.69 397 VAL A N 1
ATOM 3106 C CA . VAL A 1 397 ? 27.627 11.444 -8.994 1.00 85.69 397 VAL A CA 1
ATOM 3107 C C . VAL A 1 397 ? 29.093 11.076 -9.208 1.00 85.69 397 VAL A C 1
ATOM 3109 O O . VAL A 1 397 ? 29.486 9.940 -8.958 1.00 85.69 397 VAL A O 1
ATOM 3112 N N . GLY A 1 398 ? 29.908 12.037 -9.643 1.00 85.06 398 GLY A N 1
ATOM 3113 C CA . GLY A 1 398 ? 31.321 11.851 -9.991 1.00 85.06 398 GLY A CA 1
ATOM 3114 C C . GLY A 1 398 ? 31.557 12.124 -11.474 1.00 85.06 398 GLY A C 1
ATOM 3115 O O . GLY A 1 398 ? 30.740 12.784 -12.112 1.00 85.06 398 GLY A O 1
ATOM 3116 N N . ASN A 1 399 ? 32.644 11.598 -12.041 1.00 83.75 399 ASN A N 1
ATOM 3117 C CA . ASN A 1 399 ? 32.870 11.611 -13.494 1.00 83.75 399 ASN A CA 1
ATOM 3118 C C . ASN A 1 399 ? 32.176 10.414 -14.164 1.00 83.75 399 ASN A C 1
ATOM 3120 O O . ASN A 1 399 ? 32.759 9.717 -14.993 1.00 83.75 399 ASN A O 1
ATOM 3124 N N . VAL A 1 400 ? 30.933 10.151 -13.768 1.00 83.94 400 VAL A N 1
ATOM 3125 C CA . VAL A 1 400 ? 30.082 9.115 -14.348 1.00 83.94 400 VAL A CA 1
ATOM 3126 C C . VAL A 1 400 ? 28.691 9.685 -14.577 1.00 83.94 400 VAL A C 1
ATOM 3128 O O . VAL A 1 400 ? 28.111 10.319 -13.695 1.00 83.94 400 VAL A O 1
ATOM 3131 N N . SER A 1 401 ? 28.129 9.411 -15.747 1.00 80.50 401 SER A N 1
ATOM 3132 C CA . SER A 1 401 ? 26.767 9.799 -16.090 1.00 80.50 401 SER A CA 1
ATOM 3133 C C . SER A 1 401 ? 25.972 8.607 -16.594 1.00 80.50 401 SER A C 1
ATOM 3135 O O . SER A 1 401 ? 26.517 7.588 -17.026 1.00 80.50 401 SER A O 1
ATOM 3137 N N . PHE A 1 402 ? 24.646 8.732 -16.544 1.00 79.50 402 PHE A N 1
ATOM 3138 C CA . PHE A 1 402 ? 23.775 7.809 -17.259 1.00 79.50 402 PHE A CA 1
ATOM 3139 C C . PHE A 1 402 ? 24.120 7.891 -18.748 1.00 79.50 402 PHE A C 1
ATOM 3141 O O . PHE A 1 402 ? 24.195 8.991 -19.305 1.00 79.50 402 PHE A O 1
ATOM 3148 N N . ALA A 1 403 ? 24.324 6.749 -19.404 1.00 72.38 403 ALA A N 1
ATOM 3149 C CA . ALA A 1 403 ? 24.509 6.729 -20.846 1.00 72.38 403 ALA A CA 1
ATOM 3150 C C . ALA A 1 403 ? 23.235 7.300 -21.499 1.00 72.38 403 ALA A C 1
ATOM 3152 O O . ALA A 1 403 ? 22.160 6.715 -21.400 1.00 72.38 403 ALA A O 1
ATOM 3153 N N . SER A 1 404 ? 23.357 8.489 -22.100 1.00 51.31 404 SER A N 1
ATOM 3154 C CA . SER A 1 404 ? 22.275 9.424 -22.475 1.00 51.31 404 SER A CA 1
ATOM 3155 C C . SER A 1 404 ? 21.270 8.928 -23.533 1.00 51.31 404 SER A C 1
ATOM 3157 O O . SER A 1 404 ? 20.541 9.727 -24.114 1.00 51.31 404 SER A O 1
ATOM 3159 N N . PHE A 1 405 ? 21.203 7.632 -23.816 1.00 44.69 405 PHE A N 1
ATOM 3160 C CA . PHE A 1 405 ? 20.443 7.116 -24.951 1.00 44.69 405 PHE A CA 1
ATOM 3161 C C . PHE A 1 405 ? 18.978 6.774 -24.638 1.00 44.69 405 PHE A C 1
ATOM 3163 O O . PHE A 1 405 ? 18.217 6.530 -25.568 1.00 44.69 405 PHE A O 1
ATOM 3170 N N . TYR A 1 406 ? 18.536 6.821 -23.372 1.00 41.03 406 TYR A N 1
ATOM 3171 C CA . TYR A 1 406 ? 17.152 6.502 -22.991 1.00 41.03 406 TYR A CA 1
ATOM 3172 C C . TYR A 1 406 ? 16.674 7.336 -21.790 1.00 41.03 406 TYR A C 1
ATOM 3174 O O . TYR A 1 406 ? 17.472 7.715 -20.929 1.00 41.03 406 TYR A O 1
ATOM 3182 N N . ARG A 1 407 ? 15.354 7.571 -21.675 1.00 44.62 407 ARG A N 1
ATOM 3183 C CA . ARG A 1 407 ? 14.723 7.874 -20.376 1.00 44.62 407 ARG A CA 1
ATOM 3184 C C . ARG A 1 407 ? 14.831 6.612 -19.515 1.00 44.62 407 ARG A C 1
ATOM 3186 O O . ARG A 1 407 ? 13.886 5.839 -19.444 1.00 44.62 407 ARG A O 1
ATOM 3193 N N . VAL A 1 408 ? 16.005 6.366 -18.940 1.00 52.53 408 VAL A N 1
ATOM 3194 C CA . VAL A 1 408 ? 16.180 5.314 -17.935 1.00 52.53 408 VAL A CA 1
ATOM 3195 C C . VAL A 1 408 ? 15.255 5.679 -16.785 1.00 52.53 408 VAL A C 1
ATOM 3197 O O . VAL A 1 408 ? 15.322 6.814 -16.302 1.00 52.53 408 VAL A O 1
ATOM 3200 N N . ASP A 1 409 ? 14.364 4.770 -16.390 1.00 60.66 409 ASP A N 1
ATOM 3201 C CA . ASP A 1 409 ? 13.608 4.985 -15.167 1.00 60.66 409 ASP A CA 1
ATOM 3202 C C . ASP A 1 409 ? 14.611 5.006 -14.014 1.00 60.66 409 ASP A C 1
ATOM 3204 O O . ASP A 1 409 ? 15.336 4.047 -13.768 1.00 60.66 409 ASP A O 1
ATOM 3208 N N . LYS A 1 410 ? 14.736 6.160 -13.365 1.00 77.31 410 LYS A N 1
ATOM 3209 C CA . LYS A 1 410 ? 15.704 6.380 -12.284 1.00 77.31 410 LYS A CA 1
ATOM 3210 C C . LYS A 1 410 ? 15.105 6.005 -10.940 1.00 77.31 410 LYS A C 1
ATOM 3212 O O . LYS A 1 410 ? 15.569 6.490 -9.913 1.00 77.31 410 LYS A O 1
ATOM 3217 N N . ARG A 1 411 ? 14.010 5.250 -10.932 1.00 80.94 411 ARG A N 1
ATOM 3218 C CA . ARG A 1 411 ? 13.203 5.033 -9.743 1.00 80.94 411 ARG A CA 1
ATOM 3219 C C . ARG A 1 411 ? 13.023 3.556 -9.477 1.00 80.94 411 ARG A C 1
ATOM 3221 O O . ARG A 1 411 ? 12.913 2.732 -10.374 1.00 80.94 411 ARG A O 1
ATOM 3228 N N . VAL A 1 412 ? 13.003 3.262 -8.192 1.00 84.75 412 VAL A N 1
ATOM 3229 C CA . VAL A 1 412 ? 12.848 1.933 -7.627 1.00 84.75 412 VAL A CA 1
ATOM 3230 C C . VAL A 1 412 ? 11.739 2.035 -6.591 1.00 84.75 412 VAL A C 1
ATOM 3232 O O . VAL A 1 412 ? 11.765 2.934 -5.749 1.00 84.75 412 VAL A O 1
ATOM 3235 N N . ILE A 1 413 ? 10.749 1.151 -6.650 1.00 86.56 413 ILE A N 1
ATOM 3236 C CA . ILE A 1 413 ? 9.673 1.087 -5.659 1.00 86.56 413 ILE A CA 1
ATOM 3237 C C . ILE A 1 413 ? 9.967 -0.074 -4.720 1.00 86.56 413 ILE A C 1
ATOM 3239 O O . ILE A 1 413 ? 10.038 -1.224 -5.143 1.00 86.56 413 ILE A O 1
ATOM 3243 N N . PHE A 1 414 ? 10.177 0.222 -3.438 1.00 88.25 414 PHE A N 1
ATOM 3244 C CA . PHE A 1 414 ? 10.511 -0.814 -2.470 1.00 88.25 414 PHE A CA 1
ATOM 3245 C C . PHE A 1 414 ? 9.299 -1.692 -2.144 1.00 88.25 414 PHE A C 1
ATOM 3247 O O . PHE A 1 414 ? 8.303 -1.206 -1.607 1.00 88.25 414 PHE A O 1
ATOM 3254 N N . HIS A 1 415 ? 9.437 -2.993 -2.395 1.00 88.56 415 HIS A N 1
ATOM 3255 C CA . HIS A 1 415 ? 8.521 -4.025 -1.932 1.00 88.56 415 HIS A CA 1
ATOM 3256 C C . HIS A 1 415 ? 9.298 -5.120 -1.212 1.00 88.56 415 HIS A C 1
ATOM 3258 O O . HIS A 1 415 ? 10.251 -5.692 -1.740 1.00 88.56 415 HIS A O 1
ATOM 3264 N N . SER A 1 416 ? 8.905 -5.409 0.020 1.00 84.88 416 SER A N 1
ATOM 3265 C CA . SER A 1 416 ? 9.708 -6.203 0.946 1.00 84.88 416 SER A CA 1
ATOM 3266 C C . SER A 1 416 ? 9.809 -7.688 0.566 1.00 84.88 416 SER A C 1
ATOM 3268 O O . SER A 1 416 ? 10.829 -8.318 0.850 1.00 84.88 416 SER A O 1
ATOM 3270 N N . GLU A 1 417 ? 8.793 -8.233 -0.108 1.00 83.62 417 GLU A N 1
ATOM 3271 C CA . GLU A 1 417 ? 8.772 -9.604 -0.650 1.00 83.62 417 GLU A CA 1
ATOM 3272 C C . GLU A 1 417 ? 9.046 -9.661 -2.163 1.00 83.62 417 GLU A C 1
ATOM 3274 O O . GLU A 1 417 ? 9.191 -10.745 -2.728 1.00 83.62 417 GLU A O 1
ATOM 3279 N N . ARG A 1 418 ? 9.124 -8.503 -2.828 1.00 83.12 418 ARG A N 1
ATOM 3280 C CA . ARG A 1 418 ? 9.406 -8.368 -4.263 1.00 83.12 418 ARG A CA 1
ATOM 3281 C C . ARG A 1 418 ? 10.547 -7.368 -4.440 1.00 83.12 418 ARG A C 1
ATOM 3283 O O . ARG A 1 418 ? 10.283 -6.205 -4.746 1.00 83.12 418 ARG A O 1
ATOM 3290 N N . PRO A 1 419 ? 11.803 -7.791 -4.186 1.00 76.75 419 PRO A N 1
ATOM 3291 C CA . PRO A 1 419 ? 12.942 -6.889 -4.207 1.00 76.75 419 PRO A CA 1
ATOM 3292 C C . PRO A 1 419 ? 13.032 -6.247 -5.592 1.00 76.75 419 PRO A C 1
ATOM 3294 O O . PRO A 1 419 ? 13.111 -6.958 -6.598 1.00 76.75 419 PRO A O 1
ATOM 3297 N N . PRO A 1 420 ? 12.968 -4.914 -5.673 1.00 75.44 420 PRO A N 1
ATOM 3298 C CA . PRO A 1 420 ? 12.923 -4.246 -6.955 1.00 75.44 420 PRO A CA 1
ATOM 3299 C C . PRO A 1 420 ? 14.300 -4.302 -7.616 1.00 75.44 420 PRO A C 1
ATOM 3301 O O . PRO A 1 420 ? 15.331 -4.148 -6.953 1.00 75.44 420 PRO A O 1
ATOM 3304 N N . ARG A 1 421 ? 14.297 -4.507 -8.934 1.00 79.69 421 ARG A N 1
ATOM 3305 C CA . ARG A 1 421 ? 15.496 -4.586 -9.771 1.00 79.69 421 ARG A CA 1
ATOM 3306 C C . ARG A 1 421 ? 15.593 -3.367 -10.662 1.00 79.69 421 ARG A C 1
ATOM 3308 O O . ARG A 1 421 ? 14.595 -2.950 -11.252 1.00 79.69 421 ARG A O 1
ATOM 3315 N N . LEU A 1 422 ? 16.794 -2.817 -10.784 1.00 83.50 422 LEU A N 1
ATOM 3316 C CA . LEU A 1 422 ? 17.077 -1.741 -11.720 1.00 83.50 422 LEU A CA 1
ATOM 3317 C C . LEU A 1 422 ? 18.414 -1.977 -12.423 1.00 83.50 422 LEU A C 1
ATOM 3319 O O . LEU A 1 422 ? 19.454 -2.120 -11.785 1.00 83.50 422 LEU A O 1
ATOM 3323 N N . ASN A 1 423 ? 18.368 -1.965 -13.754 1.00 82.69 423 ASN A N 1
ATOM 3324 C CA . ASN A 1 423 ? 19.536 -2.051 -14.621 1.00 82.69 423 ASN A CA 1
ATOM 3325 C C . ASN A 1 423 ? 19.861 -0.663 -15.176 1.00 82.69 423 ASN A C 1
ATOM 3327 O O . ASN A 1 423 ? 19.052 -0.060 -15.881 1.00 82.69 423 ASN A O 1
ATOM 3331 N N . ILE A 1 424 ? 21.049 -0.156 -14.866 1.00 81.81 424 ILE A N 1
ATOM 3332 C CA . ILE A 1 424 ? 21.526 1.162 -15.284 1.00 81.81 424 ILE A CA 1
ATOM 3333 C C . ILE A 1 424 ? 22.732 0.975 -16.193 1.00 81.81 424 ILE A C 1
ATOM 3335 O O . ILE A 1 424 ? 23.693 0.316 -15.821 1.00 81.81 424 ILE A O 1
ATOM 3339 N N . ILE A 1 425 ? 22.732 1.619 -17.356 1.00 81.56 425 ILE A N 1
ATOM 3340 C CA . ILE A 1 425 ? 23.940 1.727 -18.179 1.00 81.56 425 ILE A CA 1
ATOM 3341 C C . ILE A 1 425 ? 24.604 3.067 -17.865 1.00 81.56 425 ILE A C 1
ATOM 3343 O O . ILE A 1 425 ? 24.027 4.132 -18.114 1.00 81.56 425 ILE A O 1
ATOM 3347 N N . ALA A 1 426 ? 25.811 3.018 -17.311 1.00 82.19 426 ALA A N 1
ATOM 3348 C CA . ALA A 1 426 ? 26.608 4.190 -16.976 1.00 82.19 426 ALA A CA 1
ATOM 3349 C C . ALA A 1 426 ? 27.809 4.336 -17.916 1.00 82.19 426 ALA A C 1
ATOM 3351 O O . ALA A 1 426 ? 28.299 3.368 -18.497 1.00 82.19 426 ALA A O 1
ATOM 3352 N N . ARG A 1 427 ? 28.289 5.572 -18.059 1.00 81.75 427 ARG A N 1
ATOM 3353 C CA . ARG A 1 427 ? 29.493 5.915 -18.820 1.00 81.75 427 ARG A CA 1
ATOM 3354 C C . ARG A 1 427 ? 30.409 6.805 -17.992 1.00 81.75 427 ARG A C 1
ATOM 3356 O O . ARG A 1 427 ? 29.926 7.602 -17.193 1.00 81.75 427 ARG A O 1
ATOM 3363 N N . ALA A 1 428 ? 31.712 6.683 -18.218 1.00 81.12 428 ALA A N 1
ATOM 3364 C CA . ALA A 1 428 ? 32.693 7.621 -17.692 1.00 81.12 428 ALA A CA 1
ATOM 3365 C C . ALA A 1 428 ? 32.625 8.942 -18.477 1.00 81.12 428 ALA A C 1
ATOM 3367 O O . ALA A 1 428 ? 32.690 8.939 -19.709 1.00 81.12 428 ALA A O 1
ATOM 3368 N N . ASP A 1 429 ? 32.504 10.060 -17.770 1.00 73.19 429 ASP A N 1
ATOM 3369 C CA . ASP A 1 429 ? 32.546 11.394 -18.357 1.00 73.19 429 ASP A CA 1
ATOM 3370 C C . ASP A 1 429 ? 34.001 11.838 -18.541 1.00 73.19 429 ASP A C 1
ATOM 3372 O O . ASP A 1 429 ? 34.842 11.672 -17.653 1.00 73.19 429 ASP A O 1
ATOM 3376 N N . GLN A 1 430 ? 34.309 12.421 -19.702 1.00 64.56 430 GLN A N 1
ATOM 3377 C CA . GLN A 1 430 ? 35.628 12.998 -19.951 1.00 64.56 430 GLN A CA 1
ATOM 3378 C C . GLN A 1 430 ? 35.818 14.264 -19.111 1.00 64.56 430 GLN A C 1
ATOM 3380 O O . GLN A 1 430 ? 35.058 15.226 -19.230 1.00 64.56 430 GLN A O 1
ATOM 3385 N N . VAL A 1 431 ? 36.880 14.291 -18.308 1.00 57.16 431 VAL A N 1
ATOM 3386 C CA . VAL A 1 431 ? 37.351 15.515 -17.655 1.00 57.16 431 VAL A CA 1
ATOM 3387 C C . VAL A 1 431 ? 38.134 16.326 -18.692 1.00 57.16 431 VAL A C 1
ATOM 3389 O O . VAL A 1 431 ? 38.997 15.786 -19.387 1.00 57.16 431 VAL A O 1
ATOM 3392 N N . GLN A 1 432 ? 37.817 17.617 -18.850 1.00 47.00 432 GLN A N 1
ATOM 3393 C CA . GLN A 1 432 ? 38.503 18.490 -19.811 1.00 47.00 432 GLN A CA 1
ATOM 3394 C C . GLN A 1 432 ? 40.019 18.493 -19.554 1.00 47.00 432 GLN A C 1
ATOM 3396 O O . GLN A 1 432 ? 40.479 19.093 -18.589 1.00 47.00 432 GLN A O 1
ATOM 3401 N N . GLY A 1 433 ? 40.788 17.855 -20.442 1.00 50.62 433 GLY A N 1
ATOM 3402 C CA . GLY A 1 433 ? 42.256 17.878 -20.427 1.00 50.62 433 GLY A CA 1
ATOM 3403 C C . GLY A 1 433 ? 42.951 16.537 -20.177 1.00 50.62 433 GLY A C 1
ATOM 3404 O O . GLY A 1 433 ? 44.152 16.464 -20.420 1.00 50.62 433 GLY A O 1
ATOM 3405 N N . GLU A 1 434 ? 42.238 15.476 -19.782 1.00 47.78 434 GLU A N 1
ATOM 3406 C CA . GLU A 1 434 ? 42.840 14.163 -19.496 1.00 47.78 434 GLU A CA 1
ATOM 3407 C C . GLU A 1 434 ? 42.100 13.035 -20.240 1.00 47.78 434 GLU A C 1
ATOM 3409 O O . GLU A 1 434 ? 40.975 12.662 -19.911 1.00 47.78 434 GLU A O 1
ATOM 3414 N N . GLU A 1 435 ? 42.727 12.492 -21.290 1.00 43.97 435 GLU A N 1
ATOM 3415 C CA . GLU A 1 435 ? 42.197 11.344 -22.035 1.00 43.97 435 GLU A CA 1
ATOM 3416 C C . GLU A 1 435 ? 42.505 10.028 -21.300 1.00 43.97 435 GLU A C 1
ATOM 3418 O O . GLU A 1 435 ? 43.670 9.690 -21.093 1.00 43.97 435 GLU A O 1
ATOM 3423 N N . GLY A 1 436 ? 41.474 9.230 -20.992 1.00 54.75 436 GLY A N 1
ATOM 3424 C CA . GLY A 1 436 ? 41.637 7.831 -20.571 1.00 54.75 436 GLY A CA 1
ATOM 3425 C C . GLY A 1 436 ? 41.454 7.520 -19.083 1.00 54.75 436 GLY A C 1
ATOM 3426 O O . GLY A 1 436 ? 41.798 6.414 -18.675 1.00 54.75 436 GLY A O 1
ATOM 3427 N N . LEU A 1 437 ? 40.920 8.442 -18.279 1.00 60.28 437 LEU A N 1
ATOM 3428 C CA . LEU A 1 437 ? 40.608 8.159 -16.876 1.00 60.28 437 LEU A CA 1
ATOM 3429 C C . LEU A 1 437 ? 39.367 7.270 -16.731 1.00 60.28 437 LEU A C 1
ATOM 3431 O O . LEU A 1 437 ? 38.330 7.538 -17.338 1.00 60.28 437 LEU A O 1
ATOM 3435 N N . GLU A 1 438 ? 39.474 6.240 -15.888 1.00 71.88 438 GLU A N 1
ATOM 3436 C CA . GLU A 1 438 ? 38.326 5.462 -15.415 1.00 71.88 438 GLU A CA 1
ATOM 3437 C C . GLU A 1 438 ? 37.283 6.392 -14.767 1.00 71.88 438 GLU A C 1
ATOM 3439 O O . GLU A 1 438 ? 37.611 7.346 -14.055 1.00 71.88 438 GLU A O 1
ATOM 3444 N N . GLY A 1 439 ? 36.006 6.118 -15.022 1.00 75.56 439 GLY A N 1
ATOM 3445 C CA . GLY A 1 439 ? 34.886 6.776 -14.363 1.00 75.56 439 GLY A CA 1
ATOM 3446 C C . GLY A 1 439 ? 34.812 6.327 -12.910 1.00 75.56 439 GLY A C 1
ATOM 3447 O O . GLY A 1 439 ? 34.438 5.193 -12.631 1.00 75.56 439 GLY A O 1
ATOM 3448 N N . ILE A 1 440 ? 35.164 7.200 -11.978 1.00 82.06 440 ILE A N 1
ATOM 3449 C CA . ILE A 1 440 ? 35.038 6.992 -10.540 1.00 82.06 440 ILE A CA 1
ATOM 3450 C C . ILE A 1 440 ? 33.854 7.819 -10.052 1.00 82.06 440 ILE A C 1
ATOM 3452 O O . ILE A 1 440 ? 33.856 9.051 -10.063 1.00 82.06 440 ILE A O 1
ATOM 3456 N N . GLY A 1 441 ? 32.830 7.134 -9.570 1.00 86.31 441 GLY A N 1
ATOM 3457 C CA . GLY A 1 441 ? 31.652 7.811 -9.068 1.00 86.31 441 GLY A CA 1
ATOM 3458 C C . GLY A 1 441 ? 30.974 7.067 -7.949 1.00 86.31 441 GLY A C 1
ATOM 3459 O O . GLY A 1 441 ? 31.527 6.169 -7.314 1.00 86.31 441 GLY A O 1
ATOM 3460 N N . SER A 1 442 ? 29.751 7.472 -7.670 1.00 87.44 442 SER A N 1
ATOM 3461 C CA . SER A 1 442 ? 28.899 6.808 -6.705 1.00 87.44 442 SER A CA 1
ATOM 3462 C C . SER A 1 442 ? 27.451 6.838 -7.151 1.00 87.44 442 SER A C 1
ATOM 3464 O O . SER A 1 442 ? 26.983 7.817 -7.735 1.00 87.44 442 SER A O 1
ATOM 3466 N N . VAL A 1 443 ? 26.747 5.763 -6.824 1.00 90.06 443 VAL A N 1
ATOM 3467 C CA . VAL A 1 443 ? 25.294 5.679 -6.897 1.00 90.06 443 VAL A CA 1
ATOM 3468 C C . VAL A 1 443 ? 24.734 6.250 -5.601 1.00 90.06 443 VAL A C 1
ATOM 3470 O O . VAL A 1 443 ? 25.103 5.798 -4.516 1.00 90.06 443 VAL A O 1
ATOM 3473 N N . MET A 1 444 ? 23.867 7.250 -5.700 1.00 90.81 444 MET A N 1
ATOM 3474 C CA . MET A 1 444 ? 23.161 7.836 -4.565 1.00 90.81 444 MET A CA 1
ATOM 3475 C C . MET A 1 444 ? 21.684 7.461 -4.606 1.00 90.81 444 MET A C 1
ATOM 3477 O O . MET A 1 444 ? 21.052 7.497 -5.663 1.00 90.81 444 MET A O 1
ATOM 3481 N N . PHE A 1 445 ? 21.135 7.145 -3.436 1.00 92.69 445 PHE A N 1
ATOM 3482 C CA . PHE A 1 445 ? 19.745 6.737 -3.266 1.00 92.69 445 PHE A CA 1
ATOM 3483 C C . PHE A 1 445 ? 18.978 7.781 -2.462 1.00 92.69 445 PHE A C 1
ATOM 3485 O O . PHE A 1 445 ? 19.367 8.107 -1.341 1.00 92.69 445 PHE A O 1
ATOM 3492 N N . PHE A 1 446 ? 17.863 8.273 -2.995 1.00 90.38 446 PHE A N 1
ATOM 3493 C CA . PHE A 1 446 ? 17.026 9.288 -2.359 1.00 90.38 446 PHE A CA 1
ATOM 3494 C C . PHE A 1 446 ? 15.609 8.766 -2.151 1.00 90.38 446 PHE A C 1
ATOM 3496 O O . PHE A 1 446 ? 14.912 8.452 -3.110 1.00 90.38 446 PHE A O 1
ATOM 3503 N N . ALA A 1 447 ? 15.139 8.717 -0.906 1.00 87.88 447 ALA A N 1
ATOM 3504 C CA . ALA A 1 447 ? 13.734 8.446 -0.631 1.00 87.88 447 ALA A CA 1
ATOM 3505 C C . ALA A 1 447 ? 12.889 9.678 -0.984 1.00 87.88 447 ALA A C 1
ATOM 3507 O O . ALA A 1 447 ? 13.059 10.755 -0.400 1.00 87.88 447 ALA A O 1
ATOM 3508 N N . LEU A 1 448 ? 11.960 9.501 -1.921 1.00 83.94 448 LEU A N 1
ATOM 3509 C CA . LEU A 1 448 ? 10.949 10.496 -2.272 1.00 83.94 448 LEU A CA 1
ATOM 3510 C C . LEU A 1 448 ? 9.786 10.418 -1.278 1.00 83.94 448 LEU A C 1
ATOM 3512 O O . LEU A 1 448 ? 9.437 9.307 -0.889 1.00 83.94 448 LEU A O 1
ATOM 3516 N N . PRO A 1 449 ? 9.154 11.531 -0.872 1.00 69.00 449 PRO A N 1
ATOM 3517 C CA . PRO A 1 449 ? 8.033 11.491 0.067 1.00 69.00 449 PRO A CA 1
ATOM 3518 C C . PRO A 1 449 ? 6.869 10.642 -0.470 1.00 69.00 449 PRO A C 1
ATOM 3520 O O . PRO A 1 449 ? 6.552 10.675 -1.660 1.00 69.00 449 PRO A O 1
ATOM 3523 N N . ILE A 1 450 ? 6.216 9.885 0.419 1.00 63.97 450 ILE A N 1
ATOM 3524 C CA . ILE A 1 450 ? 4.981 9.168 0.081 1.00 63.97 450 ILE A CA 1
ATOM 3525 C C . ILE A 1 450 ? 3.859 10.203 0.029 1.00 63.97 450 ILE A C 1
ATOM 3527 O O . ILE A 1 450 ? 3.459 10.745 1.057 1.00 63.97 450 ILE A O 1
ATOM 3531 N N . ILE A 1 451 ? 3.348 10.482 -1.168 1.00 54.06 451 ILE A N 1
ATOM 3532 C CA . ILE A 1 451 ? 2.163 11.323 -1.337 1.00 54.06 451 ILE A CA 1
ATOM 3533 C C . ILE A 1 451 ? 0.943 10.428 -1.118 1.00 54.06 451 ILE A C 1
ATOM 3535 O O . ILE A 1 451 ? 0.524 9.703 -2.020 1.00 54.06 451 ILE A O 1
ATOM 3539 N N . VAL A 1 452 ? 0.383 10.458 0.091 1.00 44.91 452 VAL A N 1
ATOM 3540 C CA . VAL A 1 452 ? -0.906 9.820 0.374 1.00 44.91 452 VAL A CA 1
ATOM 3541 C C . VAL A 1 452 ? -1.992 10.702 -0.233 1.00 44.91 452 VAL A C 1
ATOM 3543 O O . VAL A 1 452 ? -2.312 11.769 0.293 1.00 44.91 452 VAL A O 1
ATOM 3546 N N . VAL A 1 453 ? -2.549 10.287 -1.370 1.00 41.22 453 VAL A N 1
ATOM 3547 C CA . VAL A 1 453 ? -3.709 10.965 -1.951 1.00 41.22 453 VAL A CA 1
ATOM 3548 C C . VAL A 1 453 ? -4.902 10.706 -1.030 1.00 41.22 453 VAL A C 1
ATOM 3550 O O . VAL A 1 453 ? -5.460 9.612 -1.021 1.00 41.22 453 VAL A O 1
ATOM 3553 N N . LYS A 1 454 ? -5.279 11.706 -0.227 1.00 36.97 454 LYS A N 1
ATOM 3554 C CA . LYS A 1 454 ? -6.532 11.700 0.539 1.00 36.97 454 LYS A CA 1
ATOM 3555 C C . LYS A 1 454 ? -7.680 11.803 -0.468 1.00 36.97 454 LYS A C 1
ATOM 3557 O O . LYS A 1 454 ? -7.977 12.884 -0.969 1.00 36.97 454 LYS A O 1
ATOM 3562 N N . THR A 1 455 ? -8.251 10.672 -0.863 1.00 34.69 455 THR A N 1
ATOM 3563 C CA . THR A 1 455 ? -9.377 10.635 -1.799 1.00 34.69 455 THR A CA 1
ATOM 3564 C C . THR A 1 455 ? -10.691 10.838 -1.055 1.00 34.69 455 THR A C 1
ATOM 3566 O O . THR A 1 455 ? -11.174 9.890 -0.450 1.00 34.69 455 THR A O 1
ATOM 3569 N N . ASP A 1 456 ? -11.281 12.025 -1.188 1.00 36.19 456 ASP A N 1
ATOM 3570 C CA . ASP A 1 456 ? -12.746 12.169 -1.293 1.00 36.19 456 ASP A CA 1
ATOM 3571 C C . ASP A 1 456 ? -13.169 12.588 -2.717 1.00 36.19 456 ASP A C 1
ATOM 3573 O O . ASP A 1 456 ? -14.353 12.624 -3.033 1.00 36.19 456 ASP A O 1
ATOM 3577 N N . ASP A 1 457 ? -12.207 12.869 -3.607 1.00 37.25 457 ASP A N 1
ATOM 3578 C CA . ASP A 1 457 ? -12.474 13.371 -4.955 1.00 37.25 457 ASP A CA 1
ATOM 3579 C C . ASP A 1 457 ? -11.676 12.564 -5.997 1.00 37.25 457 ASP A C 1
ATOM 3581 O O . ASP A 1 457 ? -10.478 12.782 -6.221 1.00 37.25 457 ASP A O 1
ATOM 3585 N N . GLU A 1 458 ? -12.347 11.591 -6.624 1.00 41.81 458 GLU A N 1
ATOM 3586 C CA . GLU A 1 458 ? -11.786 10.615 -7.581 1.00 41.81 458 GLU A CA 1
ATOM 3587 C C . GLU A 1 458 ? -11.093 11.273 -8.793 1.00 41.81 458 GLU A C 1
ATOM 3589 O O . GLU A 1 458 ? -10.261 10.662 -9.470 1.00 41.81 458 GLU A O 1
ATOM 3594 N N . THR A 1 459 ? -11.410 12.539 -9.066 1.00 38.34 459 THR A N 1
ATOM 3595 C CA . THR A 1 459 ? -10.902 13.300 -10.214 1.00 38.34 459 THR A CA 1
ATOM 3596 C C . THR A 1 459 ? -9.557 13.978 -9.924 1.00 38.34 459 THR A C 1
ATOM 3598 O O . THR A 1 459 ? -8.658 13.930 -10.760 1.00 38.34 459 THR A O 1
ATOM 3601 N N . ARG A 1 460 ? -9.352 14.523 -8.712 1.00 41.56 460 ARG A N 1
ATOM 3602 C CA . ARG A 1 460 ? -8.087 15.193 -8.323 1.00 41.56 460 ARG A CA 1
ATOM 3603 C C . ARG A 1 460 ? -6.946 14.208 -8.071 1.00 41.56 460 ARG A C 1
ATOM 3605 O O . ARG A 1 460 ? -5.783 14.562 -8.255 1.00 41.56 460 ARG A O 1
ATOM 3612 N N . ALA A 1 461 ? -7.271 12.973 -7.688 1.00 40.56 461 ALA A N 1
ATOM 3613 C CA . ALA A 1 461 ? -6.301 11.890 -7.544 1.00 40.56 461 ALA A CA 1
ATOM 3614 C C . ALA A 1 461 ? -5.600 11.565 -8.869 1.00 40.56 461 ALA A C 1
ATOM 3616 O O . ALA A 1 461 ? -4.382 11.403 -8.899 1.00 40.56 461 ALA A O 1
ATOM 3617 N N . ARG A 1 462 ? -6.361 11.538 -9.973 1.00 40.38 462 ARG A N 1
ATOM 3618 C CA . ARG A 1 462 ? -5.814 11.318 -11.317 1.00 40.38 462 ARG A CA 1
ATOM 3619 C C . ARG A 1 462 ? -4.865 12.445 -11.719 1.00 40.38 462 ARG A C 1
ATOM 3621 O O . ARG A 1 462 ? -3.761 12.153 -12.157 1.00 40.38 462 ARG A O 1
ATOM 3628 N N . ASP A 1 463 ? -5.230 13.704 -11.483 1.00 37.25 463 ASP A N 1
ATOM 3629 C CA . ASP A 1 463 ? -4.394 14.851 -11.864 1.00 37.25 463 ASP A CA 1
ATOM 3630 C C . ASP A 1 463 ? -3.118 14.991 -11.017 1.00 37.25 463 ASP A C 1
ATOM 3632 O O . ASP A 1 463 ? -2.081 15.375 -11.549 1.00 37.25 463 ASP A O 1
ATOM 3636 N N . LEU A 1 464 ? -3.132 14.627 -9.730 1.00 41.97 464 LEU A N 1
ATOM 3637 C CA . LEU A 1 464 ? -1.925 14.615 -8.884 1.00 41.97 464 LEU A CA 1
ATOM 3638 C C . LEU A 1 464 ? -0.970 13.460 -9.222 1.00 41.97 464 LEU A C 1
ATOM 3640 O O . LEU A 1 464 ? 0.245 13.613 -9.101 1.00 41.97 464 LEU A O 1
ATOM 3644 N N . ILE A 1 465 ? -1.505 12.319 -9.662 1.00 43.34 465 ILE A N 1
ATOM 3645 C CA . ILE A 1 465 ? -0.703 11.183 -10.135 1.00 43.34 465 ILE A CA 1
ATOM 3646 C C . ILE A 1 465 ? -0.141 11.467 -11.542 1.00 43.34 465 ILE A C 1
ATOM 3648 O O . ILE A 1 465 ? 0.990 11.078 -11.829 1.00 43.34 465 ILE A O 1
ATOM 3652 N N . ASN A 1 466 ? -0.887 12.189 -12.388 1.00 39.94 466 ASN A N 1
ATOM 3653 C CA . ASN A 1 466 ? -0.530 12.484 -13.781 1.00 39.94 466 ASN A CA 1
ATOM 3654 C C . ASN A 1 466 ? 0.316 13.768 -13.952 1.00 39.94 466 ASN A C 1
ATOM 3656 O O . ASN A 1 466 ? 1.064 13.894 -14.921 1.00 39.94 466 ASN A O 1
ATOM 3660 N N . CYS A 1 467 ? 0.284 14.707 -12.997 1.00 31.81 467 CYS A N 1
ATOM 3661 C CA . CYS A 1 467 ? 1.171 15.876 -12.962 1.00 31.81 467 CYS A CA 1
ATOM 3662 C C . CYS A 1 467 ? 2.580 15.508 -12.453 1.00 31.81 467 CYS A C 1
ATOM 3664 O O . CYS A 1 467 ? 3.049 16.015 -11.437 1.00 31.81 467 CYS A O 1
ATOM 3666 N N . GLN A 1 468 ? 3.281 14.639 -13.182 1.00 39.09 468 GLN A N 1
ATOM 3667 C CA . GLN A 1 468 ? 4.738 14.476 -13.093 1.00 39.09 468 GLN A CA 1
ATOM 3668 C C . GLN A 1 468 ? 5.418 14.982 -14.370 1.00 39.09 468 GLN A C 1
ATOM 3670 O O . GLN A 1 468 ? 6.315 14.352 -14.928 1.00 39.09 468 GLN A O 1
ATOM 3675 N N . SER A 1 469 ? 4.992 16.146 -14.857 1.00 31.39 469 SER A N 1
ATOM 3676 C CA . SER A 1 469 ? 5.774 16.909 -15.827 1.00 31.39 469 SER A CA 1
ATOM 3677 C C . SER A 1 469 ? 6.997 17.536 -15.134 1.00 31.39 469 SER A C 1
ATOM 3679 O O . SER A 1 469 ? 6.843 18.118 -14.056 1.00 31.39 469 SER A O 1
ATOM 3681 N N . PRO A 1 470 ? 8.204 17.471 -15.731 1.00 27.72 470 PRO A N 1
ATOM 3682 C CA . PRO A 1 470 ? 9.441 18.003 -15.161 1.00 27.72 470 PRO A CA 1
ATOM 3683 C C . PRO A 1 470 ? 9.479 19.529 -15.312 1.00 27.72 470 PRO A C 1
ATOM 3685 O O . PRO A 1 470 ? 10.227 20.087 -16.108 1.00 27.72 470 PRO A O 1
ATOM 3688 N N . GLY A 1 471 ? 8.617 20.225 -14.583 1.00 29.42 471 GLY A N 1
ATOM 3689 C CA . GLY A 1 471 ? 8.496 21.669 -14.681 1.00 29.42 471 GLY A CA 1
ATOM 3690 C C . GLY A 1 471 ? 7.671 22.218 -13.533 1.00 29.42 471 GLY A C 1
ATOM 3691 O O . GLY A 1 471 ? 6.457 22.297 -13.641 1.00 29.42 471 GLY A O 1
ATOM 3692 N N . LYS A 1 472 ? 8.367 22.644 -12.473 1.00 32.38 472 LYS A N 1
ATOM 3693 C CA . LYS A 1 472 ? 7.849 23.333 -11.275 1.00 32.38 472 LYS A CA 1
ATOM 3694 C C . LYS A 1 472 ? 7.073 22.447 -10.288 1.00 32.38 472 LYS A C 1
ATOM 3696 O O . LYS A 1 472 ? 5.854 22.506 -10.203 1.00 32.38 472 LYS A O 1
ATOM 3701 N N . GLN A 1 473 ? 7.811 21.731 -9.444 1.00 31.81 473 GLN A N 1
ATOM 3702 C CA . GLN A 1 473 ? 7.341 21.369 -8.105 1.00 31.81 473 GLN A CA 1
ATOM 3703 C C . GLN A 1 473 ? 8.314 21.955 -7.084 1.00 31.81 473 GLN A C 1
ATOM 3705 O O . GLN A 1 473 ? 9.533 21.818 -7.225 1.00 31.81 473 GLN A O 1
ATOM 3710 N N . GLU A 1 474 ? 7.771 22.648 -6.084 1.00 30.08 474 GLU A N 1
ATOM 3711 C CA . GLU A 1 474 ? 8.483 22.937 -4.844 1.00 30.08 474 GLU A CA 1
ATOM 3712 C C . GLU A 1 474 ? 9.089 21.630 -4.330 1.00 30.08 474 GLU A C 1
ATOM 3714 O O . GLU A 1 474 ? 8.394 20.631 -4.147 1.00 30.08 474 GLU A O 1
ATOM 3719 N N . ARG A 1 475 ? 10.416 21.625 -4.185 1.00 37.31 475 ARG A N 1
ATOM 3720 C CA . ARG A 1 475 ? 11.198 20.485 -3.714 1.00 37.31 475 ARG A CA 1
ATOM 3721 C C . ARG A 1 475 ? 10.812 20.186 -2.269 1.00 37.31 475 ARG A C 1
ATOM 3723 O O . ARG A 1 475 ? 11.438 20.689 -1.341 1.00 37.31 475 ARG A O 1
ATOM 3730 N N . GLN A 1 476 ? 9.807 19.346 -2.073 1.00 46.78 476 GLN A N 1
ATOM 3731 C CA . GLN A 1 476 ? 9.678 18.597 -0.834 1.00 46.78 476 GLN A CA 1
ATOM 3732 C C . GLN A 1 476 ? 10.975 17.776 -0.705 1.00 46.78 476 GLN A C 1
ATOM 3734 O O . GLN A 1 476 ? 11.307 17.006 -1.606 1.00 46.78 476 GLN A O 1
ATOM 3739 N N . ALA A 1 477 ? 11.788 18.066 0.315 1.00 51.31 477 ALA A N 1
ATOM 3740 C CA . ALA A 1 477 ? 13.192 17.659 0.357 1.00 51.31 477 ALA A CA 1
ATOM 3741 C C . ALA A 1 477 ? 13.341 16.127 0.307 1.00 51.31 477 ALA A C 1
ATOM 3743 O O . ALA A 1 477 ? 12.991 15.422 1.251 1.00 51.31 477 ALA A O 1
ATOM 3744 N N . SER A 1 478 ? 13.861 15.611 -0.807 1.00 75.00 478 SER A N 1
ATOM 3745 C CA . SER A 1 478 ? 14.240 14.207 -0.963 1.00 75.00 478 SER A CA 1
ATOM 3746 C C . SER A 1 478 ? 15.296 13.834 0.081 1.00 75.00 478 SER A C 1
ATOM 3748 O O . SER A 1 478 ? 16.316 14.519 0.196 1.00 75.00 478 SER A O 1
ATOM 3750 N N . ARG A 1 479 ? 15.081 12.749 0.833 1.00 85.69 479 ARG A N 1
ATOM 3751 C CA . ARG A 1 479 ? 15.997 12.314 1.901 1.00 85.69 479 ARG A CA 1
ATOM 3752 C C . ARG A 1 479 ? 17.055 11.367 1.339 1.00 85.69 479 ARG A C 1
ATOM 3754 O O . ARG A 1 479 ? 16.703 10.290 0.863 1.00 85.69 479 ARG A O 1
ATOM 3761 N N . LEU A 1 480 ? 18.334 11.737 1.430 1.00 88.50 480 LEU A N 1
ATOM 3762 C CA . LEU A 1 480 ? 19.445 10.842 1.085 1.00 88.50 480 LEU A CA 1
ATOM 3763 C C . LEU A 1 480 ? 19.436 9.615 2.015 1.00 88.50 480 LEU A C 1
ATOM 3765 O O . LEU A 1 480 ? 19.313 9.755 3.232 1.00 88.50 480 LEU A O 1
ATOM 3769 N N . LEU A 1 481 ? 19.532 8.423 1.429 1.00 90.19 481 LEU A N 1
ATOM 3770 C CA . LEU A 1 481 ? 19.558 7.141 2.132 1.00 90.19 481 LEU A CA 1
ATOM 3771 C C . LEU A 1 481 ? 20.989 6.650 2.318 1.00 90.19 481 LEU A C 1
ATOM 3773 O O . LEU A 1 481 ? 21.419 6.432 3.442 1.00 90.19 481 LEU A O 1
ATOM 3777 N N . CYS A 1 482 ? 21.708 6.466 1.213 1.00 90.69 482 CYS A N 1
ATOM 3778 C CA . CYS A 1 482 ? 23.090 6.006 1.205 1.00 90.69 482 CYS A CA 1
ATOM 3779 C C . CYS A 1 482 ? 23.770 6.361 -0.123 1.00 90.69 482 CYS A C 1
ATOM 3781 O O . CYS A 1 482 ? 23.118 6.761 -1.097 1.00 90.69 482 CYS A O 1
ATOM 3783 N N . GLN A 1 483 ? 25.092 6.208 -0.140 1.00 91.31 483 GLN A N 1
ATOM 3784 C CA . GLN A 1 483 ? 25.951 6.401 -1.299 1.00 91.31 483 GLN A CA 1
ATOM 3785 C C . GLN A 1 483 ? 26.863 5.182 -1.439 1.00 91.31 483 GLN A C 1
ATOM 3787 O O . GLN A 1 483 ? 27.507 4.782 -0.472 1.00 91.31 483 GLN A O 1
ATOM 3792 N N . ILE A 1 484 ? 26.933 4.610 -2.639 1.00 91.00 484 ILE A N 1
ATOM 3793 C CA . ILE A 1 484 ? 27.716 3.403 -2.911 1.00 91.00 484 ILE A CA 1
ATOM 3794 C C . ILE A 1 484 ? 28.712 3.688 -4.041 1.00 91.00 484 ILE A C 1
ATOM 3796 O O . ILE A 1 484 ? 28.288 4.121 -5.116 1.00 91.00 484 ILE A O 1
ATOM 3800 N N . PRO A 1 485 ? 30.026 3.487 -3.830 1.00 89.06 485 PRO A N 1
ATOM 3801 C CA . PRO A 1 485 ? 31.041 3.801 -4.829 1.00 89.06 485 PRO A CA 1
ATOM 3802 C C . PRO A 1 485 ? 31.007 2.817 -6.003 1.00 89.06 485 PRO A C 1
ATOM 3804 O O . PRO A 1 485 ? 30.837 1.615 -5.817 1.00 89.06 485 PRO A O 1
ATOM 3807 N N . ILE A 1 486 ? 31.225 3.328 -7.213 1.00 88.25 486 ILE A N 1
ATOM 3808 C CA . ILE A 1 486 ? 31.276 2.547 -8.453 1.00 88.25 486 ILE A CA 1
ATOM 3809 C C . ILE A 1 486 ? 32.475 2.952 -9.308 1.00 88.25 486 ILE A C 1
ATOM 381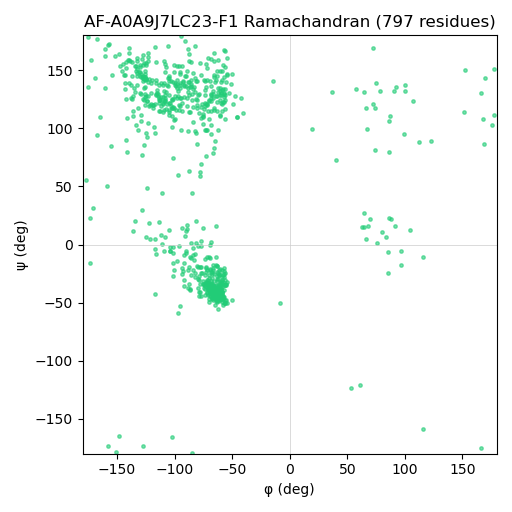1 O O . ILE A 1 486 ? 32.950 4.091 -9.251 1.00 88.25 486 ILE A O 1
ATOM 3815 N N . LYS A 1 487 ? 32.945 2.008 -10.126 1.00 85.06 487 LYS A N 1
ATOM 3816 C CA . LYS A 1 487 ? 34.010 2.225 -11.107 1.00 85.06 487 LYS A CA 1
ATOM 3817 C C . LYS A 1 487 ? 33.534 1.784 -12.482 1.00 85.06 487 LYS A C 1
ATOM 3819 O O . LYS A 1 487 ? 33.114 0.645 -12.651 1.00 85.06 487 LYS A O 1
ATOM 3824 N N . ILE A 1 488 ? 33.604 2.681 -13.453 1.00 82.25 488 ILE A N 1
ATOM 3825 C CA . ILE A 1 488 ? 33.172 2.468 -14.832 1.00 82.25 488 ILE A CA 1
ATOM 3826 C C . ILE A 1 488 ? 34.403 2.592 -15.728 1.00 82.25 488 ILE A C 1
ATOM 3828 O O . ILE A 1 488 ? 35.056 3.637 -15.707 1.00 82.25 488 ILE A O 1
ATOM 3832 N N . PRO A 1 489 ? 34.771 1.566 -16.510 1.00 73.56 489 PRO A N 1
ATOM 3833 C CA . PRO A 1 489 ? 35.927 1.679 -17.383 1.00 73.56 489 PRO A CA 1
ATOM 3834 C C . PRO A 1 489 ? 35.687 2.723 -18.474 1.00 73.56 489 PRO A C 1
ATOM 3836 O O . PRO A 1 489 ? 34.588 2.886 -19.007 1.00 73.56 489 PRO A O 1
ATOM 3839 N N . TYR A 1 490 ? 36.756 3.415 -18.851 1.00 66.19 490 TYR A N 1
ATOM 3840 C CA . TYR A 1 490 ? 36.709 4.348 -19.964 1.00 66.19 490 TYR A CA 1
ATOM 3841 C C . TYR A 1 490 ? 36.607 3.596 -21.298 1.00 66.19 490 TYR A C 1
ATOM 3843 O O . TYR A 1 490 ? 37.511 2.843 -21.668 1.00 66.19 490 TYR A O 1
ATOM 3851 N N . GLN A 1 491 ? 35.540 3.836 -22.063 1.00 58.50 491 GLN A N 1
ATOM 3852 C CA . GLN A 1 491 ? 35.456 3.390 -23.453 1.00 58.50 491 GLN A CA 1
ATOM 3853 C C . GLN A 1 491 ? 35.925 4.502 -24.390 1.00 58.50 491 GLN A C 1
ATOM 3855 O O . GLN A 1 491 ? 35.305 5.556 -24.519 1.00 58.50 491 GLN A O 1
ATOM 3860 N N . ARG A 1 492 ? 37.037 4.242 -25.083 1.00 44.62 492 ARG A N 1
ATOM 3861 C CA . ARG A 1 492 ? 37.569 5.116 -26.127 1.00 44.62 492 ARG A CA 1
ATOM 3862 C C . ARG A 1 492 ? 36.649 5.008 -27.349 1.00 44.62 492 ARG A C 1
ATOM 3864 O O . ARG A 1 492 ? 36.775 4.068 -28.131 1.00 44.62 492 ARG A O 1
ATOM 3871 N N . GLN A 1 493 ? 35.729 5.954 -27.535 1.00 42.53 493 GLN A N 1
ATOM 3872 C CA . GLN A 1 493 ? 35.161 6.168 -28.867 1.00 42.53 493 GLN A CA 1
ATOM 3873 C C . GLN A 1 493 ? 36.327 6.510 -29.812 1.00 42.53 493 GLN A C 1
ATOM 3875 O O . GLN A 1 493 ? 37.209 7.298 -29.462 1.00 42.53 493 GLN A O 1
ATOM 3880 N N . LEU A 1 494 ? 36.382 5.883 -30.988 1.00 31.31 494 LEU A N 1
ATOM 3881 C CA . LEU A 1 494 ? 37.312 6.249 -32.060 1.00 31.31 494 LEU A CA 1
ATOM 3882 C C . LEU A 1 494 ? 36.943 7.657 -32.560 1.00 31.31 494 LEU A C 1
ATOM 3884 O O . LEU A 1 494 ? 36.210 7.812 -33.531 1.00 31.31 494 LEU A O 1
ATOM 3888 N N . ILE A 1 495 ? 37.424 8.691 -31.867 1.00 30.19 495 ILE A N 1
ATOM 3889 C CA . ILE A 1 495 ? 37.247 10.091 -32.254 1.00 30.19 495 ILE A CA 1
ATOM 3890 C C . ILE A 1 495 ? 38.149 10.356 -33.464 1.00 30.19 495 ILE A C 1
ATOM 3892 O O . ILE A 1 495 ? 39.350 10.600 -33.337 1.00 30.19 495 ILE A O 1
ATOM 3896 N N . LEU A 1 496 ? 37.570 10.325 -34.663 1.00 29.05 496 LEU A N 1
ATOM 3897 C CA . LEU A 1 496 ? 38.147 11.007 -35.816 1.00 29.05 496 LEU A CA 1
ATOM 3898 C C . LEU A 1 496 ? 37.933 12.515 -35.637 1.00 29.05 496 LEU A C 1
ATOM 3900 O O . LEU A 1 496 ? 36.874 13.032 -35.959 1.00 29.05 496 LEU A O 1
ATOM 3904 N N . GLY A 1 497 ? 38.975 13.199 -35.160 1.00 26.66 497 GLY A N 1
ATOM 3905 C CA . GLY A 1 497 ? 39.252 14.609 -35.449 1.00 26.66 497 GLY A CA 1
ATOM 3906 C C . GLY A 1 497 ? 38.349 15.660 -34.793 1.00 26.66 497 GLY A C 1
ATOM 3907 O O . GLY A 1 497 ? 37.162 15.771 -35.069 1.00 26.66 497 GLY A O 1
ATOM 3908 N N . ARG A 1 498 ? 38.979 16.541 -34.006 1.00 35.69 498 ARG A N 1
ATOM 3909 C CA . ARG A 1 498 ? 38.422 17.820 -33.543 1.00 35.69 498 ARG A CA 1
ATOM 3910 C C . ARG A 1 498 ? 37.743 18.604 -34.677 1.00 35.69 498 ARG A C 1
ATOM 3912 O O . ARG A 1 498 ? 38.402 19.225 -35.505 1.00 35.69 498 ARG A O 1
ATOM 3919 N N . GLY A 1 499 ? 36.426 18.671 -34.604 1.00 27.50 499 GLY A N 1
ATOM 3920 C CA . GLY A 1 499 ? 35.552 19.680 -35.186 1.00 27.50 499 GLY A CA 1
ATOM 3921 C C . GLY A 1 499 ? 34.247 19.582 -34.407 1.00 27.50 499 GLY A C 1
ATOM 3922 O O . GLY A 1 499 ? 33.840 18.466 -34.102 1.00 27.50 499 GLY A O 1
ATOM 3923 N N . ARG A 1 500 ? 33.651 20.710 -33.992 1.00 33.91 500 ARG A N 1
ATOM 3924 C CA . ARG A 1 500 ? 32.390 20.734 -33.223 1.00 33.91 500 ARG A CA 1
ATOM 3925 C C . ARG A 1 500 ? 31.427 19.687 -33.795 1.00 33.91 500 ARG A C 1
ATOM 3927 O O . ARG A 1 500 ? 31.050 19.805 -34.961 1.00 33.91 500 ARG A O 1
ATOM 3934 N N . SER A 1 501 ? 31.131 18.650 -33.009 1.00 33.44 501 SER A N 1
ATOM 3935 C CA . SER A 1 501 ? 30.337 17.516 -33.471 1.00 33.44 501 SER A CA 1
ATOM 3936 C C . SER A 1 501 ? 28.990 18.037 -33.943 1.00 33.44 501 SER A C 1
ATOM 3938 O O . SER A 1 501 ? 28.278 18.698 -33.190 1.00 33.44 501 SER A O 1
ATOM 3940 N N . ARG A 1 502 ? 28.658 17.747 -35.201 1.00 37.09 502 ARG A N 1
ATOM 3941 C CA . ARG A 1 502 ? 27.258 17.685 -35.619 1.00 37.09 502 ARG A CA 1
ATOM 3942 C C . ARG A 1 502 ? 26.532 16.704 -34.682 1.00 37.09 502 ARG A C 1
ATOM 3944 O O . ARG A 1 502 ? 27.181 15.737 -34.270 1.00 37.09 502 ARG A O 1
ATOM 3951 N N . PRO A 1 503 ? 25.247 16.927 -34.367 1.00 43.34 503 PRO A N 1
ATOM 3952 C CA . PRO A 1 503 ? 24.440 15.949 -33.642 1.00 43.34 503 PRO A CA 1
ATOM 3953 C C . PRO A 1 503 ? 24.612 14.563 -34.279 1.00 43.34 503 PRO A C 1
ATOM 3955 O O . PRO A 1 503 ? 24.566 14.423 -35.511 1.00 43.34 503 PRO A O 1
ATOM 3958 N N . GLU A 1 504 ? 24.944 13.561 -33.458 1.00 55.78 504 GLU A N 1
ATOM 3959 C CA . GLU A 1 504 ? 25.104 12.183 -33.925 1.00 55.78 504 GLU A CA 1
ATOM 3960 C C . GLU A 1 504 ? 23.777 11.720 -34.536 1.00 55.78 504 GLU A C 1
ATOM 3962 O O . GLU A 1 504 ? 22.705 12.004 -34.009 1.00 55.78 504 GLU A O 1
ATOM 3967 N N . ILE A 1 505 ? 23.819 10.979 -35.648 1.00 59.34 505 ILE A N 1
ATOM 3968 C CA . ILE A 1 505 ? 22.600 10.540 -36.349 1.00 59.34 505 ILE A CA 1
ATOM 3969 C C . ILE A 1 505 ? 21.629 9.750 -35.446 1.00 59.34 505 ILE A C 1
ATOM 3971 O O . ILE A 1 505 ? 20.422 9.767 -35.686 1.00 59.34 505 ILE A O 1
ATOM 3975 N N . CYS A 1 506 ? 22.159 9.127 -34.384 1.00 59.91 506 CYS A N 1
ATOM 3976 C CA . CYS A 1 506 ? 21.426 8.428 -33.329 1.00 59.91 506 CYS A CA 1
ATOM 3977 C C . CYS A 1 506 ? 20.374 9.298 -32.636 1.00 59.91 506 CYS A C 1
ATOM 3979 O O . CYS A 1 506 ? 19.333 8.780 -32.236 1.00 59.91 506 CYS A O 1
ATOM 3981 N N . GLU A 1 507 ? 20.629 10.603 -32.487 1.00 57.72 507 GLU A N 1
ATOM 3982 C CA . GLU A 1 507 ? 19.717 11.535 -31.809 1.00 57.72 507 GLU A CA 1
ATOM 3983 C C . GLU A 1 507 ? 18.364 11.617 -32.528 1.00 57.72 507 GLU A C 1
ATOM 3985 O O . GLU A 1 507 ? 17.326 11.808 -31.900 1.00 57.72 507 GLU A O 1
ATOM 3990 N N . TYR A 1 508 ? 18.355 11.347 -33.835 1.00 66.69 508 TYR A N 1
ATOM 3991 C CA . TYR A 1 508 ? 17.160 11.360 -34.671 1.00 66.69 508 TYR A CA 1
ATOM 3992 C C . TYR A 1 508 ? 16.467 9.996 -34.791 1.00 66.69 508 TYR A C 1
ATOM 3994 O O . TYR A 1 508 ? 15.364 9.912 -35.332 1.00 66.69 508 TYR A O 1
ATOM 4002 N N . PHE A 1 509 ? 17.077 8.908 -34.308 1.00 73.00 509 PHE A N 1
ATOM 4003 C CA . PHE A 1 509 ? 16.511 7.562 -34.459 1.00 73.00 509 PHE A CA 1
ATOM 4004 C C . PHE A 1 509 ? 15.204 7.392 -33.695 1.00 73.00 509 PHE A C 1
ATOM 4006 O O . PHE A 1 509 ? 14.333 6.665 -34.161 1.00 73.00 509 PHE A O 1
ATOM 4013 N N . TYR A 1 510 ? 15.030 8.088 -32.571 1.00 65.19 510 TYR A N 1
ATOM 4014 C CA . TYR A 1 510 ? 13.782 8.042 -31.813 1.00 65.19 510 TYR A CA 1
ATOM 4015 C C . TYR A 1 510 ? 12.629 8.725 -32.561 1.00 65.19 510 TYR A C 1
ATOM 4017 O O . TYR A 1 510 ? 11.543 8.159 -32.662 1.00 65.19 510 TYR A O 1
ATOM 4025 N N . ASP A 1 511 ? 12.875 9.892 -33.157 1.00 68.31 511 ASP A N 1
ATOM 4026 C CA . ASP A 1 511 ? 11.865 10.609 -33.947 1.00 68.31 511 ASP A CA 1
ATOM 4027 C C . ASP A 1 511 ? 11.470 9.816 -35.195 1.00 68.31 511 ASP A C 1
ATOM 4029 O O . ASP A 1 511 ? 10.293 9.669 -35.526 1.00 68.31 511 ASP A O 1
ATOM 4033 N N . ILE A 1 512 ? 12.468 9.226 -35.853 1.00 71.31 512 ILE A N 1
ATOM 4034 C CA . ILE A 1 512 ? 12.260 8.367 -37.014 1.00 71.31 512 ILE A CA 1
ATOM 4035 C C . ILE A 1 512 ? 11.513 7.101 -36.598 1.00 71.31 512 ILE A C 1
ATOM 4037 O O . ILE A 1 512 ? 10.553 6.731 -37.257 1.00 71.31 512 ILE A O 1
ATOM 4041 N N . LYS A 1 513 ? 11.878 6.454 -35.489 1.00 72.81 513 LYS A N 1
ATOM 4042 C CA . LYS A 1 513 ? 11.165 5.290 -34.945 1.00 72.81 513 LYS A CA 1
ATOM 4043 C C . LYS A 1 513 ? 9.686 5.597 -34.706 1.00 72.81 513 LYS A C 1
ATOM 4045 O O . LYS A 1 513 ? 8.833 4.798 -35.096 1.00 72.81 513 LYS A O 1
ATOM 4050 N N . GLU A 1 514 ? 9.379 6.725 -34.071 1.00 68.69 514 GLU A N 1
ATOM 4051 C CA . GLU A 1 514 ? 8.000 7.116 -33.770 1.00 68.69 514 GLU A CA 1
ATOM 4052 C C . GLU A 1 514 ? 7.202 7.401 -35.054 1.00 68.69 514 GLU A C 1
ATOM 4054 O O . GLU A 1 514 ? 6.083 6.899 -35.197 1.00 68.69 514 GLU A O 1
ATOM 4059 N N . GLY A 1 515 ? 7.803 8.088 -36.032 1.00 66.12 515 GLY A N 1
ATOM 4060 C CA . GLY A 1 515 ? 7.159 8.429 -37.305 1.00 66.12 515 GLY A CA 1
ATOM 4061 C C . GLY A 1 515 ? 7.084 7.295 -38.341 1.00 66.12 515 GLY A C 1
ATOM 4062 O O . GLY A 1 515 ? 6.141 7.241 -39.129 1.00 66.12 515 GLY A O 1
ATOM 4063 N N . VAL A 1 516 ? 8.050 6.372 -38.352 1.00 70.44 516 VAL A N 1
ATOM 4064 C CA . VAL A 1 516 ? 8.182 5.289 -39.349 1.00 70.44 516 VAL A CA 1
ATOM 4065 C C . VAL A 1 516 ? 7.477 4.014 -38.911 1.00 70.44 516 VAL A C 1
ATOM 4067 O O . VAL A 1 516 ? 7.014 3.278 -39.773 1.00 70.44 516 VAL A O 1
ATOM 4070 N N . SER A 1 517 ? 7.404 3.760 -37.600 1.00 64.81 517 SER A N 1
ATOM 4071 C CA . SER A 1 517 ? 6.938 2.553 -36.890 1.00 64.81 517 SER A CA 1
ATOM 4072 C C . SER A 1 517 ? 6.261 1.417 -37.686 1.00 64.81 517 SER A C 1
ATOM 4074 O O . SER A 1 517 ? 6.671 0.275 -37.528 1.00 64.81 517 SER A O 1
ATOM 4076 N N . LYS A 1 518 ? 5.253 1.655 -38.536 1.00 66.88 518 LYS A N 1
ATOM 4077 C CA . LYS A 1 518 ? 4.560 0.609 -39.327 1.00 66.88 518 LYS A CA 1
ATOM 4078 C C . LYS A 1 518 ? 5.203 0.268 -40.686 1.00 66.88 518 LYS A C 1
ATOM 4080 O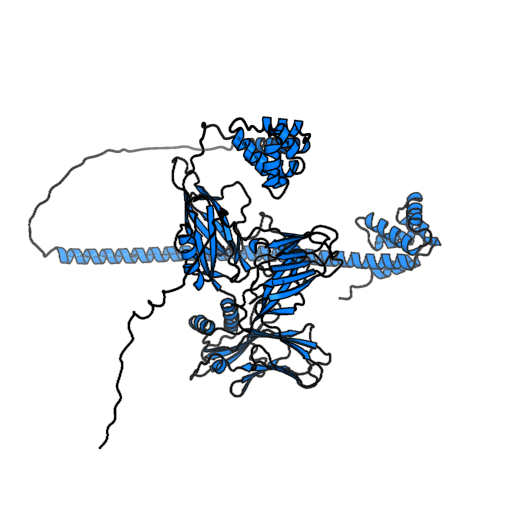 O . LYS A 1 518 ? 4.960 -0.818 -41.200 1.00 66.88 518 LYS A O 1
ATOM 4085 N N . ASN A 1 519 ? 6.051 1.140 -41.229 1.00 75.06 519 ASN A N 1
ATOM 4086 C CA . ASN A 1 519 ? 6.656 1.051 -42.567 1.00 75.06 519 ASN A CA 1
ATOM 4087 C C . ASN A 1 519 ? 8.183 0.841 -42.514 1.00 75.06 519 ASN A C 1
ATOM 4089 O O . ASN A 1 519 ? 8.904 1.086 -43.483 1.00 75.06 519 ASN A O 1
ATOM 4093 N N . TRP A 1 520 ? 8.704 0.379 -41.375 1.00 81.94 520 TRP A N 1
ATOM 4094 C CA . TRP A 1 520 ? 10.139 0.166 -41.177 1.00 81.94 520 TRP A CA 1
ATOM 4095 C C . TRP A 1 520 ? 10.736 -0.872 -42.142 1.00 81.94 520 TRP A C 1
ATOM 4097 O O . TRP A 1 520 ? 11.915 -0.783 -42.468 1.00 81.94 520 TRP A O 1
ATOM 4107 N N . MET A 1 521 ? 9.936 -1.819 -42.650 1.00 79.69 521 MET A N 1
ATOM 4108 C CA . MET A 1 521 ? 10.381 -2.793 -43.658 1.00 79.69 521 MET A CA 1
ATOM 4109 C C . MET A 1 521 ? 10.680 -2.131 -45.013 1.00 79.69 521 MET A C 1
ATOM 4111 O O . MET A 1 521 ? 11.669 -2.481 -45.659 1.00 79.69 521 MET A O 1
ATOM 4115 N N . ASP A 1 522 ? 9.881 -1.138 -45.418 1.00 79.56 522 ASP A N 1
ATOM 4116 C CA . ASP A 1 522 ? 10.122 -0.357 -46.639 1.00 79.56 522 ASP A CA 1
ATOM 4117 C C . ASP A 1 522 ? 11.370 0.518 -46.476 1.00 79.56 522 ASP A C 1
ATOM 4119 O O . ASP A 1 522 ? 12.212 0.602 -47.374 1.00 79.56 522 ASP A O 1
ATOM 4123 N N . LEU A 1 523 ? 11.548 1.107 -45.287 1.00 83.56 523 LEU A N 1
ATOM 4124 C CA . LEU A 1 523 ? 12.778 1.813 -44.936 1.00 83.56 523 LEU A CA 1
ATOM 4125 C C . LEU A 1 523 ? 13.995 0.881 -44.995 1.00 83.56 523 LEU A C 1
ATOM 4127 O O . LEU A 1 523 ? 15.006 1.242 -45.592 1.00 83.56 523 LEU A O 1
ATOM 4131 N N . ALA A 1 524 ? 13.895 -0.329 -44.439 1.00 83.50 524 ALA A N 1
ATOM 4132 C CA . ALA A 1 524 ? 14.970 -1.319 -44.445 1.00 83.50 524 ALA A CA 1
ATOM 4133 C C . ALA A 1 524 ? 15.399 -1.688 -45.868 1.00 83.50 524 ALA A C 1
ATOM 4135 O O . ALA A 1 524 ? 16.594 -1.751 -46.170 1.00 83.50 524 ALA A O 1
ATOM 4136 N N . PHE A 1 525 ? 14.427 -1.870 -46.763 1.00 83.81 525 PHE A N 1
ATOM 4137 C CA . PHE A 1 525 ? 14.683 -2.137 -48.172 1.00 83.81 525 PHE A CA 1
ATOM 4138 C C . PHE A 1 525 ? 15.442 -0.981 -48.840 1.00 83.81 525 PHE A C 1
ATOM 4140 O O . PHE A 1 525 ? 16.445 -1.203 -49.521 1.00 83.81 525 PHE A O 1
ATOM 4147 N N . HIS A 1 526 ? 15.025 0.266 -48.598 1.00 82.00 526 HIS A N 1
ATOM 4148 C CA . HIS A 1 526 ? 15.682 1.454 -49.153 1.00 82.00 526 HIS A CA 1
ATOM 4149 C C . HIS A 1 526 ? 17.036 1.788 -48.509 1.00 82.00 526 HIS A C 1
ATOM 4151 O O . HIS A 1 526 ? 17.849 2.462 -49.143 1.00 82.00 526 HIS A O 1
ATOM 4157 N N . LEU A 1 527 ? 17.310 1.268 -47.311 1.00 82.38 527 LEU A N 1
ATOM 4158 C CA . LEU A 1 527 ? 18.623 1.291 -46.655 1.00 82.38 527 LEU A CA 1
ATOM 4159 C C . LEU A 1 527 ? 19.533 0.120 -47.082 1.00 82.38 527 LEU A C 1
ATOM 4161 O O . LEU A 1 527 ? 20.664 0.017 -46.614 1.00 82.38 527 LEU A O 1
ATOM 4165 N N . GLY A 1 528 ? 19.077 -0.750 -47.994 1.00 79.19 528 GLY A N 1
ATOM 4166 C CA . GLY A 1 528 ? 19.899 -1.802 -48.601 1.00 79.19 528 GLY A CA 1
ATOM 4167 C C . GLY A 1 528 ? 19.979 -3.110 -47.804 1.00 79.19 528 GLY A C 1
ATOM 4168 O O . GLY A 1 528 ? 20.938 -3.877 -47.978 1.00 79.19 528 GLY A O 1
ATOM 4169 N N . PHE A 1 529 ? 19.004 -3.381 -46.932 1.00 80.81 529 PHE A N 1
ATOM 4170 C CA . PHE A 1 529 ? 18.841 -4.677 -46.265 1.00 80.81 529 PHE A CA 1
ATOM 4171 C C . PHE A 1 529 ? 18.136 -5.681 -47.182 1.00 80.81 529 PHE A C 1
ATOM 4173 O O . PHE A 1 529 ? 17.215 -5.336 -47.923 1.00 80.81 529 PHE A O 1
ATOM 4180 N N . LYS A 1 530 ? 18.573 -6.946 -47.151 1.00 80.50 530 LYS A N 1
ATOM 4181 C CA . LYS A 1 530 ? 17.946 -8.025 -47.930 1.00 80.50 530 LYS A CA 1
ATOM 4182 C C . LYS A 1 530 ? 16.774 -8.621 -47.149 1.00 80.50 530 LYS A C 1
ATOM 4184 O O . LYS A 1 530 ? 16.758 -8.580 -45.925 1.00 80.50 530 LYS A O 1
ATOM 4189 N N . GLY A 1 531 ? 15.822 -9.251 -47.842 1.00 69.12 531 GLY A N 1
ATOM 4190 C CA . GLY A 1 531 ? 14.617 -9.818 -47.212 1.00 69.12 531 GLY A CA 1
ATOM 4191 C C . GLY A 1 531 ? 14.892 -10.793 -46.057 1.00 69.12 531 GLY A C 1
ATOM 4192 O O . GLY A 1 531 ? 14.142 -10.809 -45.085 1.00 69.12 531 GLY A O 1
ATOM 4193 N N . ALA A 1 532 ? 15.995 -11.547 -46.111 1.00 72.12 532 ALA A N 1
ATOM 4194 C CA . ALA A 1 532 ? 16.420 -12.420 -45.015 1.00 72.12 532 ALA A CA 1
ATOM 4195 C C . ALA A 1 532 ? 16.840 -11.636 -43.756 1.00 72.12 532 ALA A C 1
ATOM 4197 O O . ALA A 1 532 ? 16.441 -12.004 -42.654 1.00 72.12 532 ALA A O 1
ATOM 4198 N N . ASP A 1 533 ? 17.569 -10.526 -43.916 1.00 72.12 533 ASP A N 1
ATOM 4199 C CA . ASP A 1 533 ? 18.008 -9.672 -42.804 1.00 72.12 533 ASP A CA 1
ATOM 4200 C C . ASP A 1 533 ? 16.811 -8.947 -42.172 1.00 72.12 533 ASP A C 1
ATOM 4202 O O . ASP A 1 533 ? 16.699 -8.870 -40.953 1.00 72.12 533 ASP A O 1
ATOM 4206 N N . ILE A 1 534 ? 15.863 -8.496 -43.001 1.00 77.31 534 ILE A N 1
ATOM 4207 C CA . ILE A 1 534 ? 14.617 -7.858 -42.548 1.00 77.31 534 ILE A CA 1
ATOM 4208 C C . ILE A 1 534 ? 13.760 -8.854 -41.758 1.00 77.31 534 ILE A C 1
ATOM 4210 O O . ILE A 1 534 ? 13.227 -8.511 -40.707 1.00 77.31 534 ILE A O 1
ATOM 4214 N N . THR A 1 535 ? 13.662 -10.103 -42.224 1.00 75.38 535 THR A N 1
ATOM 4215 C CA . THR A 1 535 ? 12.898 -11.155 -41.530 1.00 75.38 535 THR A CA 1
ATOM 4216 C C . THR A 1 535 ? 13.560 -11.550 -40.207 1.00 75.38 535 THR A C 1
ATOM 4218 O O . THR A 1 535 ? 12.865 -11.800 -39.228 1.00 75.38 535 THR A O 1
ATOM 4221 N N . ASN A 1 536 ? 14.895 -11.547 -40.141 1.00 75.38 536 ASN A N 1
ATOM 4222 C CA . ASN A 1 536 ? 15.642 -11.797 -38.907 1.00 75.38 536 ASN A CA 1
ATOM 4223 C C . ASN A 1 536 ? 15.447 -10.661 -37.882 1.00 75.38 536 ASN A C 1
ATOM 4225 O O . ASN A 1 536 ? 15.131 -10.918 -36.723 1.00 75.38 536 ASN A O 1
ATOM 4229 N N . ILE A 1 537 ? 15.523 -9.400 -38.324 1.00 73.50 537 ILE A N 1
ATOM 4230 C CA . ILE A 1 537 ? 15.224 -8.227 -37.485 1.00 73.50 537 ILE A CA 1
ATOM 4231 C C . ILE A 1 537 ? 13.756 -8.245 -37.023 1.00 73.50 537 ILE A C 1
ATOM 4233 O O . ILE A 1 537 ? 13.468 -7.926 -35.874 1.00 73.50 537 ILE A O 1
ATOM 4237 N N . ALA A 1 538 ? 12.812 -8.668 -37.867 1.00 74.69 538 ALA A N 1
ATOM 4238 C CA . ALA A 1 538 ? 11.412 -8.819 -37.468 1.00 74.69 538 ALA A CA 1
ATOM 4239 C C . ALA A 1 538 ? 11.213 -9.947 -36.439 1.00 74.69 538 ALA A C 1
ATOM 4241 O O . ALA A 1 538 ? 10.401 -9.808 -35.533 1.00 74.69 538 ALA A O 1
ATOM 4242 N N . GLY A 1 539 ? 11.951 -11.053 -36.572 1.00 60.97 539 GLY A N 1
ATOM 4243 C CA . GLY A 1 539 ? 11.816 -12.227 -35.709 1.00 60.97 539 GLY A CA 1
ATOM 4244 C C . GLY A 1 539 ? 12.430 -12.072 -34.316 1.00 60.97 539 GLY A C 1
ATOM 4245 O O . GLY A 1 539 ? 11.993 -12.756 -33.396 1.00 60.97 539 GLY A O 1
ATOM 4246 N N . ARG A 1 540 ? 13.417 -11.180 -34.144 1.00 70.19 540 ARG A N 1
ATOM 4247 C CA . ARG A 1 540 ? 14.110 -10.958 -32.859 1.00 70.19 540 ARG A CA 1
ATOM 4248 C C . ARG A 1 540 ? 13.566 -9.793 -32.022 1.00 70.19 540 ARG A C 1
ATOM 4250 O O . ARG A 1 540 ? 14.081 -9.553 -30.938 1.00 70.19 540 ARG A O 1
ATOM 4257 N N . ASN A 1 541 ? 12.555 -9.067 -32.510 1.00 68.94 541 ASN A N 1
ATOM 4258 C CA . ASN A 1 541 ? 12.010 -7.875 -31.851 1.00 68.94 541 ASN A CA 1
ATOM 4259 C C . ASN A 1 541 ? 10.493 -7.977 -31.629 1.00 68.94 541 ASN A C 1
ATOM 4261 O O . ASN A 1 541 ? 9.766 -8.498 -32.467 1.00 68.94 541 ASN A O 1
ATOM 4265 N N . TYR A 1 542 ? 10.023 -7.435 -30.502 1.00 52.88 542 TYR A N 1
ATOM 4266 C CA . TYR A 1 542 ? 8.647 -7.574 -30.003 1.00 52.88 542 TYR A CA 1
ATOM 4267 C C . TYR A 1 542 ? 7.591 -6.749 -30.759 1.00 52.88 542 TYR A C 1
ATOM 4269 O O . TYR A 1 542 ? 6.446 -7.180 -30.899 1.00 52.88 542 TYR A O 1
ATOM 4277 N N . ASP A 1 543 ? 7.945 -5.553 -31.234 1.00 70.88 543 ASP A N 1
ATOM 4278 C CA . ASP A 1 543 ? 7.045 -4.677 -31.983 1.00 70.88 543 ASP A CA 1
ATOM 4279 C C . ASP A 1 543 ? 7.753 -3.985 -33.156 1.00 70.88 543 ASP A C 1
ATOM 4281 O O . ASP A 1 543 ? 8.979 -3.926 -33.248 1.00 70.88 543 ASP A O 1
ATOM 4285 N N . ALA A 1 544 ? 6.962 -3.427 -34.074 1.00 71.62 544 ALA A N 1
ATOM 4286 C CA . ALA A 1 544 ? 7.475 -2.778 -35.280 1.00 71.62 544 ALA A CA 1
ATOM 4287 C C . ALA A 1 544 ? 8.353 -1.544 -34.970 1.00 71.62 544 ALA A C 1
ATOM 4289 O O . ALA A 1 544 ? 9.227 -1.175 -35.753 1.00 71.62 544 ALA A O 1
ATOM 4290 N N . LYS A 1 545 ? 8.170 -0.936 -33.792 1.00 73.56 545 LYS A N 1
ATOM 4291 C CA . LYS A 1 545 ? 8.995 0.161 -33.277 1.00 73.56 545 LYS A CA 1
ATOM 4292 C C . LYS A 1 545 ? 10.371 -0.326 -32.813 1.00 73.56 545 LYS A C 1
ATOM 4294 O O . LYS A 1 545 ? 11.369 0.326 -33.113 1.00 73.56 545 LYS A O 1
ATOM 4299 N N . ALA A 1 546 ? 10.446 -1.448 -32.107 1.00 70.44 546 ALA A N 1
ATOM 4300 C CA . ALA A 1 546 ? 11.686 -2.111 -31.729 1.00 70.44 546 ALA A CA 1
ATOM 4301 C C . ALA A 1 546 ? 12.410 -2.633 -32.971 1.00 70.44 546 ALA A C 1
ATOM 4303 O O . ALA A 1 546 ? 13.599 -2.377 -33.112 1.00 70.44 546 ALA A O 1
ATOM 4304 N N . SER A 1 547 ? 11.691 -3.227 -33.931 1.00 78.00 547 SER A N 1
ATOM 4305 C CA . SER A 1 547 ? 12.267 -3.627 -35.220 1.00 78.00 547 SER A CA 1
ATOM 4306 C C . SER A 1 547 ? 12.818 -2.436 -36.010 1.00 78.00 547 SER A C 1
ATOM 4308 O O . SER A 1 547 ? 13.888 -2.537 -36.601 1.00 78.00 547 SER A O 1
ATOM 4310 N N . CYS A 1 548 ? 12.130 -1.288 -36.000 1.00 78.56 548 CYS A N 1
ATOM 4311 C CA . CYS A 1 548 ? 12.625 -0.060 -36.624 1.00 78.56 548 CYS A CA 1
ATOM 4312 C C . CYS A 1 548 ? 13.879 0.475 -35.923 1.00 78.56 548 CYS A C 1
ATOM 4314 O O . CYS A 1 548 ? 14.813 0.914 -36.587 1.00 78.56 548 CYS A O 1
ATOM 4316 N N . MET A 1 549 ? 13.912 0.447 -34.591 1.00 76.75 549 MET A N 1
ATOM 4317 C CA . MET A 1 549 ? 15.069 0.902 -33.819 1.00 76.75 549 MET A CA 1
ATOM 4318 C C . MET A 1 549 ? 16.283 0.001 -34.055 1.00 76.75 549 MET A C 1
ATOM 4320 O O . MET A 1 549 ? 17.388 0.479 -34.293 1.00 76.75 549 MET A O 1
ATOM 4324 N N . ASP A 1 550 ? 16.062 -1.308 -34.039 1.00 76.56 550 ASP A N 1
ATOM 4325 C CA . ASP A 1 550 ? 17.085 -2.308 -34.296 1.00 76.56 550 ASP A CA 1
ATOM 4326 C C . ASP A 1 550 ? 17.599 -2.238 -35.743 1.00 76.56 550 ASP A C 1
ATOM 4328 O O . ASP A 1 550 ? 18.805 -2.276 -35.970 1.00 76.56 550 ASP A O 1
ATOM 4332 N N . LEU A 1 551 ? 16.719 -1.991 -36.721 1.00 83.50 551 LEU A N 1
ATOM 4333 C CA . LEU A 1 551 ? 17.117 -1.676 -38.095 1.00 83.50 551 LEU A CA 1
ATOM 4334 C C . LEU A 1 551 ? 18.058 -0.465 -38.160 1.00 83.50 551 LEU A C 1
ATOM 4336 O O . LEU A 1 551 ? 19.078 -0.527 -38.843 1.00 83.50 551 LEU A O 1
ATOM 4340 N N . LEU A 1 552 ? 17.701 0.649 -37.514 1.00 80.94 552 LEU A N 1
ATOM 4341 C CA . LEU A 1 552 ? 18.484 1.888 -37.569 1.00 80.94 552 LEU A CA 1
ATOM 4342 C C . LEU A 1 552 ? 19.857 1.710 -36.904 1.00 80.94 552 LEU A C 1
ATOM 4344 O O . LEU A 1 552 ? 20.869 2.144 -37.458 1.00 80.94 552 LEU A O 1
ATOM 4348 N N . ASN A 1 553 ? 19.900 0.990 -35.781 1.00 76.38 553 ASN A N 1
ATOM 4349 C CA . ASN A 1 553 ? 21.138 0.619 -35.098 1.00 76.38 553 ASN A CA 1
ATOM 4350 C C . ASN A 1 553 ? 22.012 -0.304 -35.962 1.00 76.38 553 ASN A C 1
ATOM 4352 O O . ASN A 1 553 ? 23.214 -0.078 -36.099 1.00 76.38 553 ASN A O 1
ATOM 4356 N N . GLU A 1 554 ? 21.419 -1.314 -36.599 1.00 74.88 554 GLU A N 1
ATOM 4357 C CA . GLU A 1 554 ? 22.130 -2.249 -37.472 1.00 74.88 554 GLU A CA 1
ATOM 4358 C C . GLU A 1 554 ? 22.627 -1.567 -38.757 1.00 74.88 554 GLU A C 1
ATOM 4360 O O . GLU A 1 554 ? 23.727 -1.849 -39.234 1.00 74.88 554 GLU A O 1
ATOM 4365 N N . TRP A 1 555 ? 21.859 -0.616 -39.298 1.00 82.44 555 TRP A N 1
ATOM 4366 C CA . TRP A 1 555 ? 22.255 0.197 -40.449 1.00 82.44 555 TRP A CA 1
ATOM 4367 C C . TRP A 1 555 ? 23.468 1.064 -40.122 1.00 82.44 555 TRP A C 1
ATOM 4369 O O . TRP A 1 555 ? 24.447 1.072 -40.871 1.00 82.44 555 TRP A O 1
ATOM 4379 N N . GLN A 1 556 ? 23.448 1.733 -38.971 1.00 76.56 556 GLN A N 1
ATOM 4380 C CA . GLN A 1 556 ? 24.578 2.527 -38.506 1.00 76.56 556 GLN A CA 1
ATOM 4381 C C . GLN A 1 556 ? 25.812 1.660 -38.232 1.00 76.56 556 GLN A C 1
ATOM 4383 O O . GLN A 1 556 ? 26.925 2.037 -38.598 1.00 76.56 556 GLN A O 1
ATOM 4388 N N . ARG A 1 557 ? 25.624 0.473 -37.644 1.00 68.88 557 ARG A N 1
ATOM 4389 C CA . ARG A 1 557 ? 26.698 -0.500 -37.402 1.00 68.88 557 ARG A CA 1
ATOM 4390 C C . ARG A 1 557 ? 27.335 -0.988 -38.706 1.00 68.88 557 ARG A C 1
ATOM 4392 O O . ARG A 1 557 ? 28.542 -1.212 -38.747 1.00 68.88 557 ARG A O 1
ATOM 4399 N N . ARG A 1 558 ? 26.532 -1.155 -39.762 1.00 72.75 558 ARG A N 1
ATOM 4400 C CA . ARG A 1 558 ? 26.969 -1.629 -41.082 1.00 72.75 558 ARG A CA 1
ATOM 4401 C C . ARG A 1 558 ? 27.684 -0.551 -41.900 1.00 72.75 558 ARG A C 1
ATOM 4403 O O . ARG A 1 558 ? 28.703 -0.850 -42.516 1.00 72.75 558 ARG A O 1
ATOM 4410 N N . GLU A 1 559 ? 27.158 0.671 -41.922 1.00 69.81 559 GLU A N 1
ATOM 4411 C CA . GLU A 1 559 ? 27.635 1.751 -42.801 1.00 69.81 559 GLU A CA 1
ATOM 4412 C C . GLU A 1 559 ? 28.601 2.733 -42.100 1.00 69.81 559 GLU A C 1
ATOM 4414 O O . GLU A 1 559 ? 29.307 3.499 -42.763 1.00 69.81 559 GLU A O 1
ATOM 4419 N N . GLY A 1 560 ? 28.684 2.718 -40.764 1.00 68.19 560 GLY A N 1
ATOM 4420 C CA . GLY A 1 560 ? 29.619 3.532 -39.982 1.00 68.19 560 GLY A CA 1
ATOM 4421 C C . GLY A 1 560 ? 29.528 5.024 -40.324 1.00 68.19 560 GLY A C 1
ATOM 4422 O O . GLY A 1 560 ? 28.457 5.620 -40.282 1.00 68.19 560 GLY A O 1
ATOM 4423 N N . ASN A 1 561 ? 30.645 5.638 -40.727 1.00 62.25 561 ASN A N 1
ATOM 4424 C CA . ASN A 1 561 ? 30.699 7.067 -41.080 1.00 62.25 561 ASN A CA 1
ATOM 4425 C C . ASN A 1 561 ? 29.942 7.430 -42.376 1.00 62.25 561 ASN A C 1
ATOM 4427 O O . ASN A 1 561 ? 29.755 8.615 -42.659 1.00 62.25 561 ASN A O 1
ATOM 4431 N N . ALA A 1 562 ? 29.522 6.445 -43.178 1.00 64.81 562 ALA A N 1
ATOM 4432 C CA . ALA A 1 562 ? 28.685 6.668 -44.358 1.00 64.81 562 ALA A CA 1
ATOM 4433 C C . ALA A 1 562 ? 27.187 6.781 -44.008 1.00 64.81 562 ALA A C 1
ATOM 4435 O O . ALA A 1 562 ? 26.402 7.278 -44.823 1.00 64.81 562 ALA A O 1
ATOM 4436 N N . ALA A 1 563 ? 26.794 6.398 -42.784 1.00 70.75 563 ALA A N 1
ATOM 4437 C CA . ALA A 1 563 ? 25.447 6.566 -42.246 1.00 70.75 563 ALA A CA 1
ATOM 4438 C C . ALA A 1 563 ? 25.181 8.042 -41.905 1.00 70.75 563 ALA A C 1
ATOM 4440 O O . ALA A 1 563 ? 25.237 8.470 -40.755 1.00 70.75 563 ALA A O 1
ATOM 4441 N N . THR A 1 564 ? 24.936 8.857 -42.933 1.00 77.12 564 THR A N 1
ATOM 4442 C CA . THR A 1 564 ? 24.667 10.293 -42.777 1.00 77.12 564 THR A CA 1
ATOM 4443 C C . THR A 1 564 ? 23.172 10.595 -42.794 1.00 77.12 564 THR A C 1
ATOM 4445 O O . THR A 1 564 ? 22.384 9.895 -43.435 1.00 77.12 564 THR A O 1
ATOM 4448 N N . ILE A 1 565 ? 22.773 11.694 -42.141 1.00 75.25 565 ILE A N 1
ATOM 4449 C CA . ILE A 1 565 ? 21.370 12.137 -42.104 1.00 75.25 565 ILE A CA 1
ATOM 4450 C C . ILE A 1 565 ? 20.801 12.362 -43.512 1.00 75.25 565 ILE A C 1
ATOM 4452 O O . ILE A 1 565 ? 19.611 12.184 -43.742 1.00 75.25 565 ILE A O 1
ATOM 4456 N N . GLN A 1 566 ? 21.658 12.701 -44.480 1.00 73.94 566 GLN A N 1
ATOM 4457 C CA . GLN A 1 566 ? 21.264 12.891 -45.871 1.00 73.94 566 GLN A CA 1
ATOM 4458 C C . GLN A 1 566 ? 20.863 11.572 -46.544 1.00 73.94 566 GLN A C 1
ATOM 4460 O O . GLN A 1 566 ? 19.852 11.533 -47.242 1.00 73.94 566 GLN A O 1
ATOM 4465 N N . VAL A 1 567 ? 21.613 10.494 -46.292 1.00 79.75 567 VAL A N 1
ATOM 4466 C CA . VAL A 1 567 ? 21.302 9.145 -46.797 1.00 79.75 567 VAL A CA 1
ATOM 4467 C C . VAL A 1 567 ? 20.009 8.631 -46.166 1.00 79.75 567 VAL A C 1
ATOM 4469 O O . VAL A 1 567 ? 19.155 8.085 -46.863 1.00 79.75 567 VAL A O 1
ATOM 4472 N N . LEU A 1 568 ? 19.816 8.884 -44.869 1.00 81.94 568 LEU A N 1
ATOM 4473 C CA . LEU A 1 568 ? 18.601 8.502 -44.153 1.00 81.94 568 LEU A CA 1
ATOM 4474 C C . LEU A 1 568 ? 17.369 9.275 -44.650 1.00 81.94 568 LEU A C 1
ATOM 4476 O O . LEU A 1 568 ? 16.336 8.670 -44.918 1.00 81.94 568 LEU A O 1
ATOM 4480 N N . LYS A 1 569 ? 17.486 10.591 -44.875 1.00 79.06 569 LYS A N 1
ATOM 4481 C CA . LYS A 1 569 ? 16.428 11.407 -45.498 1.00 79.06 569 LYS A CA 1
ATOM 4482 C C . LYS A 1 569 ? 16.080 10.919 -46.898 1.00 79.06 569 LYS A C 1
ATOM 4484 O O . LYS A 1 569 ? 14.906 10.835 -47.242 1.00 79.06 569 LYS A O 1
ATOM 4489 N N . GLU A 1 570 ? 17.077 10.581 -47.709 1.00 78.31 570 GLU A N 1
ATOM 4490 C CA . GLU A 1 570 ? 16.844 10.063 -49.055 1.00 78.31 570 GLU A CA 1
ATOM 4491 C C . GLU A 1 570 ? 16.136 8.698 -49.028 1.00 78.31 570 GLU A C 1
ATOM 4493 O O . GLU A 1 570 ? 15.219 8.469 -49.817 1.00 78.31 570 GLU A O 1
ATOM 4498 N N . ALA A 1 571 ? 16.498 7.819 -48.090 1.00 82.50 571 ALA A N 1
ATOM 4499 C CA . ALA A 1 571 ? 15.824 6.540 -47.884 1.00 82.50 571 ALA A CA 1
ATOM 4500 C C . ALA A 1 571 ? 14.375 6.717 -47.393 1.00 82.50 571 ALA A C 1
ATOM 4502 O O . ALA A 1 571 ? 13.472 6.082 -47.935 1.00 82.50 571 ALA A O 1
ATOM 4503 N N . LEU A 1 572 ? 14.129 7.635 -46.450 1.00 82.44 572 LEU A N 1
ATOM 4504 C CA . LEU A 1 572 ? 12.786 7.989 -45.969 1.00 82.44 572 LEU A CA 1
ATOM 4505 C C . LEU A 1 572 ? 11.909 8.575 -47.089 1.00 82.44 572 LEU A C 1
ATOM 4507 O O . LEU A 1 572 ? 10.740 8.212 -47.215 1.00 82.44 572 LEU A O 1
ATOM 4511 N N . LEU A 1 573 ? 12.473 9.432 -47.950 1.00 79.56 573 LEU A N 1
ATOM 4512 C CA . LEU A 1 573 ? 11.776 9.987 -49.115 1.00 79.56 573 LEU A CA 1
ATOM 4513 C C . LEU A 1 573 ? 11.429 8.910 -50.149 1.00 79.56 573 LEU A C 1
ATOM 4515 O O . LEU A 1 573 ? 10.324 8.929 -50.696 1.00 79.56 573 LEU A O 1
ATOM 4519 N N . LYS A 1 574 ? 12.346 7.969 -50.408 1.00 77.19 574 LYS A N 1
ATOM 4520 C CA . LYS A 1 574 ? 12.119 6.835 -51.320 1.00 77.19 574 LYS A CA 1
ATOM 4521 C C . LYS A 1 574 ? 11.080 5.854 -50.773 1.00 77.19 574 LYS A C 1
ATOM 4523 O O . LYS A 1 574 ? 10.276 5.360 -51.552 1.00 77.19 574 LYS A O 1
ATOM 4528 N N . ALA A 1 575 ? 11.031 5.680 -49.453 1.00 80.38 575 ALA A N 1
ATOM 4529 C CA . ALA A 1 575 ? 10.018 4.895 -48.750 1.00 80.38 575 ALA A CA 1
ATOM 4530 C C . ALA A 1 575 ? 8.657 5.616 -48.596 1.00 80.38 575 ALA A C 1
ATOM 4532 O O . ALA A 1 575 ? 7.746 5.089 -47.964 1.00 80.38 575 ALA A O 1
ATOM 4533 N N . GLY A 1 576 ? 8.495 6.828 -49.148 1.00 75.50 576 GLY A N 1
ATOM 4534 C CA . GLY A 1 576 ? 7.229 7.572 -49.134 1.00 75.50 576 GLY A CA 1
ATOM 4535 C C . GLY A 1 576 ? 6.917 8.323 -47.832 1.00 75.50 576 GLY A C 1
ATOM 4536 O O . GLY A 1 576 ? 5.814 8.842 -47.680 1.00 75.50 576 GLY A O 1
ATOM 4537 N N . MET A 1 577 ? 7.873 8.441 -46.909 1.00 79.88 577 MET A N 1
ATOM 4538 C CA . MET A 1 577 ? 7.674 8.981 -45.556 1.00 79.88 577 MET A CA 1
ATOM 4539 C C . MET A 1 577 ? 8.066 10.463 -45.456 1.00 79.88 577 MET A C 1
ATOM 4541 O O . MET A 1 577 ? 8.955 10.844 -44.697 1.00 79.88 577 MET A O 1
ATOM 4545 N N . ARG A 1 578 ? 7.403 11.319 -46.250 1.00 75.25 578 ARG A N 1
ATOM 4546 C CA . ARG A 1 578 ? 7.708 12.765 -46.332 1.00 75.25 578 ARG A CA 1
ATOM 4547 C C . ARG A 1 578 ? 7.453 13.522 -45.026 1.00 75.25 578 ARG A C 1
ATOM 4549 O O . ARG A 1 578 ? 8.285 14.333 -44.650 1.00 75.25 578 ARG A O 1
ATOM 4556 N N . ASN A 1 579 ? 6.381 13.187 -44.306 1.00 75.81 579 ASN A N 1
ATOM 4557 C CA . ASN A 1 579 ? 6.016 13.860 -43.052 1.00 75.81 579 ASN A CA 1
ATOM 4558 C C . ASN A 1 579 ? 7.133 13.771 -41.995 1.00 75.81 579 ASN A C 1
ATOM 4560 O O . ASN A 1 579 ? 7.459 14.764 -41.357 1.00 75.81 579 ASN A O 1
ATOM 4564 N N . VAL A 1 580 ? 7.779 12.605 -41.879 1.00 76.75 580 VAL A N 1
ATOM 4565 C CA . VAL A 1 580 ? 8.897 12.376 -40.943 1.00 76.75 580 VAL A CA 1
ATOM 4566 C C . VAL A 1 580 ? 10.126 13.199 -41.341 1.00 76.75 580 VAL A C 1
ATOM 4568 O O . VAL A 1 580 ? 10.853 13.697 -40.488 1.00 76.75 580 VAL A O 1
ATOM 4571 N N . VAL A 1 581 ? 10.359 13.375 -42.646 1.00 77.19 581 VAL A N 1
ATOM 4572 C CA . VAL A 1 581 ? 11.458 14.200 -43.174 1.00 77.19 581 VAL A CA 1
ATOM 4573 C C . VAL A 1 581 ? 11.210 15.690 -42.926 1.00 77.19 581 VAL A C 1
ATOM 4575 O O . VAL A 1 581 ? 12.166 16.419 -42.661 1.00 77.19 581 VAL A O 1
ATOM 4578 N N . ASP A 1 582 ? 9.956 16.138 -42.986 1.00 75.12 582 ASP A N 1
ATOM 4579 C CA . ASP A 1 582 ? 9.568 17.523 -42.704 1.00 75.12 582 ASP A CA 1
ATOM 4580 C C . ASP A 1 582 ? 9.721 17.857 -41.208 1.00 75.12 582 ASP A C 1
ATOM 4582 O O . ASP A 1 582 ? 10.369 18.851 -40.882 1.00 75.12 582 ASP A O 1
ATOM 4586 N N . GLU A 1 583 ? 9.281 16.972 -40.305 1.00 73.56 583 GLU A N 1
ATOM 4587 C CA . GLU A 1 583 ? 9.509 17.099 -38.851 1.00 73.56 583 GLU A CA 1
ATOM 4588 C C . GLU A 1 583 ? 11.007 17.127 -38.496 1.00 73.56 583 GLU A C 1
ATOM 4590 O O . GLU A 1 583 ? 11.468 17.960 -37.713 1.00 73.56 583 GLU A O 1
ATOM 4595 N N . LEU A 1 584 ? 11.801 16.270 -39.142 1.00 73.31 584 LEU A N 1
ATOM 4596 C CA . LEU A 1 584 ? 13.263 16.274 -39.046 1.00 73.31 584 LEU A CA 1
ATOM 4597 C C . LEU A 1 584 ? 13.893 17.588 -39.523 1.00 73.31 584 LEU A C 1
ATOM 4599 O O . LEU A 1 584 ? 14.900 18.035 -38.974 1.00 73.31 584 LEU A O 1
ATOM 4603 N N . ASN A 1 585 ? 13.351 18.192 -40.583 1.00 75.31 585 ASN A N 1
ATOM 4604 C CA . ASN A 1 585 ? 13.858 19.449 -41.129 1.00 75.31 585 ASN A CA 1
ATOM 4605 C C . ASN A 1 585 ? 13.542 20.644 -40.231 1.00 75.31 585 ASN A C 1
ATOM 4607 O O . ASN A 1 585 ? 14.344 21.575 -40.194 1.00 75.31 585 ASN A O 1
ATOM 4611 N N . ASP A 1 586 ? 12.411 20.637 -39.532 1.00 72.44 586 ASP A N 1
ATOM 4612 C CA . ASP A 1 586 ? 12.044 21.726 -38.630 1.00 72.44 586 ASP A CA 1
ATOM 4613 C C . ASP A 1 586 ? 12.880 21.703 -37.343 1.00 72.44 586 ASP A C 1
ATOM 4615 O O . ASP A 1 586 ? 13.401 22.750 -36.955 1.00 72.44 586 ASP A O 1
ATOM 4619 N N . LYS A 1 587 ? 13.191 20.521 -36.791 1.00 64.88 587 LYS A N 1
ATOM 4620 C CA . LYS A 1 587 ? 14.153 20.389 -35.676 1.00 64.88 587 LYS A CA 1
ATOM 4621 C C . LYS A 1 587 ? 15.556 20.883 -36.029 1.00 64.88 587 LYS A C 1
ATOM 4623 O O . LYS A 1 587 ? 16.187 21.601 -35.260 1.00 64.88 587 LYS A O 1
ATOM 4628 N N . LEU A 1 588 ? 16.018 20.577 -37.242 1.00 64.88 588 LEU A N 1
ATOM 4629 C CA . LEU A 1 588 ? 17.312 21.058 -37.739 1.00 64.88 588 LEU A CA 1
ATOM 4630 C C . LEU A 1 588 ? 17.358 22.583 -37.959 1.00 64.88 588 LEU A C 1
ATOM 4632 O O . LEU A 1 588 ? 18.450 23.139 -38.082 1.00 64.88 588 LEU A O 1
ATOM 4636 N N . LYS A 1 589 ? 16.207 23.269 -38.046 1.00 59.75 589 LYS A N 1
ATOM 4637 C CA . LYS A 1 589 ? 1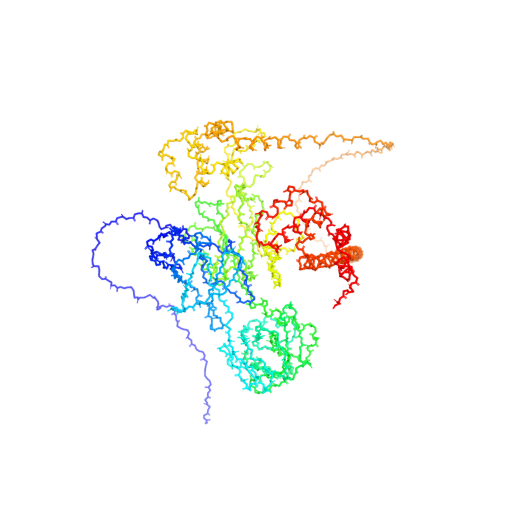6.140 24.739 -38.117 1.00 59.75 589 LYS A CA 1
ATOM 4638 C C . LYS A 1 589 ? 16.134 25.379 -36.731 1.00 59.75 589 LYS A C 1
ATOM 4640 O O . LYS A 1 589 ? 16.779 26.412 -36.574 1.00 59.75 589 LYS A O 1
ATOM 4645 N N . GLU A 1 590 ? 15.451 24.785 -35.751 1.00 53.50 590 GLU A N 1
ATOM 4646 C CA . GLU A 1 590 ? 15.363 25.310 -34.378 1.00 53.50 590 GLU A CA 1
ATOM 4647 C C . GLU A 1 590 ? 16.741 25.380 -33.698 1.00 53.50 590 GLU A C 1
ATOM 4649 O O . GLU A 1 590 ? 17.093 26.425 -33.145 1.00 53.50 590 GLU A O 1
ATOM 4654 N N . GLU A 1 591 ? 17.582 24.357 -33.881 1.00 48.88 591 GLU A N 1
ATOM 4655 C CA . GLU A 1 591 ? 18.970 24.310 -33.380 1.00 48.88 591 GLU A CA 1
ATOM 4656 C C . GLU A 1 591 ? 19.897 25.380 -34.001 1.00 48.88 591 GLU A C 1
ATOM 4658 O O . GLU A 1 591 ? 20.955 25.694 -33.457 1.00 48.88 591 GLU A O 1
ATOM 4663 N N . GLY A 1 592 ? 19.511 25.987 -35.131 1.00 38.16 592 GLY A N 1
ATOM 4664 C CA . GLY A 1 592 ? 20.273 27.050 -35.797 1.00 38.16 592 GLY A CA 1
ATOM 4665 C C . GLY A 1 592 ? 19.986 28.469 -35.289 1.00 38.16 592 GLY A C 1
ATOM 4666 O O . GLY A 1 592 ? 20.705 29.404 -35.653 1.00 38.16 592 GLY A O 1
ATOM 4667 N N . THR A 1 593 ? 18.945 28.661 -34.471 1.00 36.03 593 THR A N 1
ATOM 4668 C CA . THR A 1 593 ? 18.415 29.994 -34.112 1.00 36.03 593 THR A CA 1
ATOM 4669 C C . THR A 1 593 ? 18.841 30.508 -32.736 1.00 36.03 593 THR A C 1
ATOM 4671 O O . THR A 1 593 ? 18.789 31.715 -32.507 1.00 36.03 593 THR A O 1
ATOM 4674 N N . GLU A 1 594 ? 19.356 29.655 -31.846 1.00 33.31 594 GLU A N 1
ATOM 4675 C CA . GLU A 1 594 ? 19.825 30.063 -30.507 1.00 33.31 594 GLU A CA 1
ATOM 4676 C C . GLU A 1 594 ? 21.206 30.755 -30.509 1.00 33.31 594 GLU A C 1
ATOM 4678 O O . GLU A 1 594 ? 21.685 31.219 -29.479 1.00 33.31 594 GLU A O 1
ATOM 4683 N N . SER A 1 595 ? 21.858 30.899 -31.668 1.00 31.72 595 SER A N 1
ATOM 4684 C CA . SER A 1 595 ? 23.213 31.473 -31.774 1.00 31.72 595 SER A CA 1
ATOM 4685 C C . SER A 1 595 ? 23.274 32.987 -32.049 1.00 31.72 595 SER A C 1
ATOM 4687 O O . SER A 1 595 ? 24.328 33.472 -32.460 1.00 31.72 595 SER A O 1
ATOM 4689 N N . ARG A 1 596 ? 22.178 33.755 -31.906 1.00 32.03 596 ARG A N 1
ATOM 4690 C CA . ARG A 1 596 ? 22.132 35.154 -32.398 1.00 32.03 596 ARG A CA 1
ATOM 4691 C C . ARG A 1 596 ? 21.546 36.236 -31.484 1.00 32.03 596 ARG A C 1
ATOM 4693 O O . ARG A 1 596 ? 21.243 37.321 -31.970 1.00 32.03 596 ARG A O 1
ATOM 4700 N N . THR A 1 597 ? 21.469 36.020 -30.175 1.00 29.42 597 THR A N 1
ATOM 4701 C CA . THR A 1 597 ? 21.097 37.089 -29.226 1.00 29.42 597 THR A CA 1
ATOM 4702 C C . THR A 1 597 ? 22.143 37.221 -28.126 1.00 29.42 597 THR A C 1
ATOM 4704 O O . THR A 1 597 ? 22.028 36.608 -27.070 1.00 29.42 597 THR A O 1
ATOM 4707 N N . GLY A 1 598 ? 23.193 37.999 -28.391 1.00 30.22 598 GLY A N 1
ATOM 4708 C CA . GLY A 1 598 ? 24.261 38.235 -27.419 1.00 30.22 598 GLY A CA 1
ATOM 4709 C C . GLY A 1 598 ? 25.300 39.272 -27.835 1.00 30.22 598 GLY A C 1
ATOM 4710 O O . GLY A 1 598 ? 26.412 39.217 -27.336 1.00 30.22 598 GLY A O 1
ATOM 4711 N N . GLU A 1 599 ? 24.976 40.197 -28.738 1.00 32.88 599 GLU A N 1
ATOM 4712 C CA . GLU A 1 599 ? 25.808 41.372 -29.022 1.00 32.88 599 GLU A CA 1
ATOM 4713 C C . GLU A 1 599 ? 24.881 42.561 -29.270 1.00 32.88 599 GLU A C 1
ATOM 4715 O O . GLU A 1 599 ? 24.401 42.753 -30.378 1.00 32.88 599 GLU A O 1
ATOM 4720 N N . ASP A 1 600 ? 24.545 43.280 -28.200 1.00 26.98 600 ASP A N 1
ATOM 4721 C CA . ASP A 1 600 ? 24.337 44.732 -28.195 1.00 26.98 600 ASP A CA 1
ATOM 4722 C C . ASP A 1 600 ? 23.893 45.158 -26.789 1.00 26.98 600 ASP A C 1
ATOM 4724 O O . ASP A 1 600 ? 22.826 44.775 -26.323 1.00 26.98 600 ASP A O 1
ATOM 4728 N N . VAL A 1 601 ? 24.761 45.887 -26.084 1.00 28.62 601 VAL A N 1
ATOM 4729 C CA . VAL A 1 601 ? 24.535 47.237 -25.529 1.00 28.62 601 VAL A CA 1
ATOM 4730 C C . VAL A 1 601 ? 25.780 47.596 -24.707 1.00 28.62 601 VAL A C 1
ATOM 4732 O O . VAL A 1 601 ? 25.989 47.142 -23.585 1.00 28.62 601 VAL A O 1
ATOM 4735 N N . VAL A 1 602 ? 26.624 48.435 -25.308 1.00 30.06 602 VAL A N 1
ATOM 4736 C CA . VAL A 1 602 ? 27.655 49.240 -24.638 1.00 30.06 602 VAL A CA 1
ATOM 4737 C C . VAL A 1 602 ? 27.058 50.618 -24.329 1.00 30.06 602 VAL A C 1
ATOM 4739 O O . VAL A 1 602 ? 26.261 51.110 -25.131 1.00 30.06 602 VAL A O 1
ATOM 4742 N N . ARG A 1 603 ? 27.603 51.269 -23.282 1.00 26.41 603 ARG A N 1
ATOM 4743 C CA . ARG A 1 603 ? 27.543 52.701 -22.869 1.00 26.41 603 ARG A CA 1
ATOM 4744 C C . ARG A 1 603 ? 26.642 52.895 -21.643 1.00 26.41 603 ARG A C 1
ATOM 4746 O O . ARG A 1 603 ? 25.516 52.431 -21.648 1.00 26.41 603 ARG A O 1
ATOM 4753 N N . GLU A 1 604 ? 27.110 53.463 -20.529 1.00 24.70 604 GLU A N 1
ATOM 4754 C CA . GLU A 1 604 ? 27.755 54.782 -20.336 1.00 24.70 604 GLU A CA 1
ATOM 4755 C C . GLU A 1 604 ? 28.898 54.701 -19.282 1.00 24.70 604 GLU A C 1
ATOM 4757 O O . GLU A 1 604 ? 28.752 54.041 -18.261 1.00 24.70 604 GLU A O 1
ATOM 4762 N N . ALA A 1 605 ? 30.143 55.105 -19.579 1.00 24.47 605 ALA A N 1
ATOM 4763 C CA . ALA A 1 605 ? 30.749 56.450 -19.455 1.00 24.47 605 ALA A CA 1
ATOM 4764 C C . ALA A 1 605 ? 30.926 56.962 -17.997 1.00 24.47 605 ALA A C 1
ATOM 4766 O O . ALA A 1 605 ? 29.996 57.483 -17.400 1.00 24.47 605 ALA A O 1
ATOM 4767 N N . SER A 1 606 ? 32.146 56.856 -17.434 1.00 25.84 606 SER A N 1
ATOM 4768 C CA . SER A 1 606 ? 33.112 57.972 -17.190 1.00 25.84 606 SER A CA 1
ATOM 4769 C C . SER A 1 606 ? 33.078 58.464 -15.718 1.00 25.84 606 SER A C 1
ATOM 4771 O O . SER A 1 606 ? 32.000 58.485 -15.149 1.00 25.84 606 SER A O 1
ATOM 4773 N N . THR A 1 607 ? 34.156 58.754 -14.967 1.00 25.28 607 THR A N 1
ATOM 4774 C CA . THR A 1 607 ? 35.359 59.594 -15.200 1.00 25.28 607 THR A CA 1
ATOM 4775 C C . THR A 1 607 ? 36.412 59.462 -14.061 1.00 25.28 607 THR A C 1
ATOM 4777 O O . THR A 1 607 ? 36.015 59.221 -12.925 1.00 25.28 607 THR A O 1
ATOM 4780 N N . HIS A 1 608 ? 37.682 59.808 -14.370 1.00 28.78 608 HIS A N 1
ATOM 4781 C CA . HIS A 1 608 ? 38.835 60.214 -13.509 1.00 28.78 608 HIS A CA 1
ATOM 4782 C C . HIS A 1 608 ? 39.561 59.127 -12.685 1.00 28.78 608 HIS A C 1
ATOM 4784 O O . HIS A 1 608 ? 38.926 58.442 -11.899 1.00 28.78 608 HIS A O 1
ATOM 4790 N N . ASP A 1 609 ? 40.853 58.799 -12.850 1.00 25.25 609 ASP A N 1
ATOM 4791 C CA . ASP A 1 609 ? 42.153 59.488 -13.091 1.00 25.25 609 ASP A CA 1
ATOM 4792 C C . ASP A 1 609 ? 42.954 59.841 -11.814 1.00 25.25 609 ASP A C 1
ATOM 4794 O O . ASP A 1 609 ? 42.417 60.407 -10.866 1.00 25.25 609 ASP A O 1
ATOM 4798 N N . THR A 1 610 ? 44.267 59.559 -11.892 1.00 28.20 610 THR A N 1
ATOM 4799 C CA . THR A 1 610 ? 45.419 59.805 -10.990 1.00 28.20 610 THR A CA 1
ATOM 4800 C C . THR A 1 610 ? 45.568 58.849 -9.790 1.00 28.20 610 THR A C 1
ATOM 4802 O O . THR A 1 610 ? 44.605 58.600 -9.083 1.00 28.20 610 THR A O 1
ATOM 4805 N N . GLY A 1 611 ? 46.715 58.244 -9.447 1.00 26.20 611 GLY A N 1
ATOM 4806 C CA . GLY A 1 611 ? 48.097 58.262 -9.944 1.00 26.20 611 GLY A CA 1
ATOM 4807 C C . GLY A 1 611 ? 49.087 57.931 -8.796 1.00 26.20 611 GLY A C 1
ATOM 4808 O O . GLY A 1 611 ? 48.806 58.301 -7.662 1.00 26.20 611 GLY A O 1
ATOM 4809 N N . GLN A 1 612 ? 50.238 57.317 -9.139 1.00 28.75 612 GLN A N 1
ATOM 4810 C CA . GLN A 1 612 ? 51.522 57.154 -8.387 1.00 28.75 612 GLN A CA 1
ATOM 4811 C C . GLN A 1 612 ? 51.661 55.943 -7.422 1.00 28.75 612 GLN A C 1
ATOM 4813 O O . GLN A 1 612 ? 50.873 55.811 -6.495 1.00 28.75 612 GLN A O 1
ATOM 4818 N N . GLN A 1 613 ? 52.503 54.924 -7.722 1.00 27.92 613 GLN A N 1
ATOM 4819 C CA . GLN A 1 613 ? 53.999 54.808 -7.641 1.00 27.92 613 GLN A CA 1
ATOM 4820 C C . GLN A 1 613 ? 54.492 54.650 -6.181 1.00 27.92 613 GLN A C 1
ATOM 4822 O O . GLN A 1 613 ? 53.967 55.336 -5.317 1.00 27.92 613 GLN A O 1
ATOM 4827 N N . ASP A 1 614 ? 55.463 53.820 -5.778 1.00 26.81 614 ASP A N 1
ATOM 4828 C CA . ASP A 1 614 ? 56.502 52.999 -6.426 1.00 26.81 614 ASP A CA 1
ATOM 4829 C C . ASP A 1 614 ? 57.106 52.015 -5.371 1.00 26.81 614 ASP A C 1
ATOM 4831 O O . ASP A 1 614 ? 56.780 52.104 -4.188 1.00 26.81 614 ASP A O 1
ATOM 4835 N N . ASP A 1 615 ? 58.020 51.145 -5.835 1.00 28.20 615 ASP A N 1
ATOM 4836 C CA . ASP A 1 615 ? 59.192 50.556 -5.134 1.00 28.20 615 ASP A CA 1
ATOM 4837 C C . ASP A 1 615 ? 59.242 49.042 -4.786 1.00 28.20 615 ASP A C 1
ATOM 4839 O O . ASP A 1 615 ? 58.905 48.583 -3.700 1.00 28.20 615 ASP A O 1
ATOM 4843 N N . ALA A 1 616 ? 59.766 48.295 -5.773 1.00 28.05 616 ALA A N 1
ATOM 4844 C CA . ALA A 1 616 ? 61.053 47.564 -5.776 1.00 28.05 616 ALA A CA 1
ATOM 4845 C C . ALA A 1 616 ? 61.344 46.339 -4.854 1.00 28.05 616 ALA A C 1
ATOM 4847 O O . ALA A 1 616 ? 61.491 46.430 -3.640 1.00 28.05 616 ALA A O 1
ATOM 4848 N N . ILE A 1 617 ? 61.581 45.214 -5.552 1.00 28.12 617 ILE A N 1
ATOM 4849 C CA . ILE A 1 617 ? 62.328 43.949 -5.279 1.00 28.12 617 ILE A CA 1
ATOM 4850 C C . ILE A 1 617 ? 63.858 44.263 -5.296 1.00 28.12 617 ILE A C 1
ATOM 4852 O O . ILE A 1 617 ? 64.179 45.221 -6.013 1.00 28.12 617 ILE A O 1
ATOM 4856 N N . PRO A 1 618 ? 64.822 43.581 -4.595 1.00 40.03 618 PRO A N 1
ATOM 4857 C CA . PRO A 1 618 ? 65.264 42.178 -4.863 1.00 40.03 618 PRO A CA 1
ATOM 4858 C C . PRO A 1 618 ? 65.871 41.370 -3.676 1.00 40.03 618 PRO A C 1
ATOM 4860 O O . PRO A 1 618 ? 66.290 41.938 -2.675 1.00 40.03 618 PRO A O 1
ATOM 4863 N N . ASP A 1 619 ? 65.670 40.049 -3.579 1.00 28.70 619 ASP A N 1
ATOM 4864 C CA . ASP A 1 619 ? 66.335 38.851 -4.171 1.00 28.70 619 ASP A CA 1
ATOM 4865 C C . ASP A 1 619 ? 67.329 38.158 -3.209 1.00 28.70 619 ASP A C 1
ATOM 4867 O O . ASP A 1 619 ? 68.166 38.805 -2.589 1.00 28.70 619 ASP A O 1
ATOM 4871 N N . ASP A 1 620 ? 67.164 36.828 -3.140 1.00 29.70 620 ASP A N 1
ATOM 4872 C CA . ASP A 1 620 ? 68.103 35.708 -2.920 1.00 29.70 620 ASP A CA 1
ATOM 4873 C C . ASP A 1 620 ? 69.314 35.804 -1.964 1.00 29.70 620 ASP A C 1
ATOM 4875 O O . ASP A 1 620 ? 70.202 36.629 -2.130 1.00 29.70 620 ASP A O 1
ATOM 4879 N N . GLU A 1 621 ? 69.460 34.788 -1.093 1.00 29.38 621 GLU A N 1
ATOM 4880 C CA . GLU A 1 621 ? 70.541 33.785 -1.239 1.00 29.38 621 GLU A CA 1
ATOM 4881 C C . GLU A 1 621 ? 70.385 32.564 -0.298 1.00 29.38 621 GLU A C 1
ATOM 4883 O O . GLU A 1 621 ? 69.957 32.657 0.852 1.00 29.38 621 GLU A O 1
ATOM 4888 N N . GLN A 1 622 ? 70.750 31.392 -0.829 1.00 30.06 622 GLN A N 1
ATOM 4889 C CA . GLN A 1 622 ? 70.756 30.061 -0.207 1.00 30.06 622 GLN A CA 1
ATOM 4890 C C . GLN A 1 622 ? 72.033 29.785 0.613 1.00 30.06 622 GLN A C 1
ATOM 4892 O O . GLN A 1 622 ? 73.116 30.152 0.177 1.00 30.06 622 GLN A O 1
ATOM 4897 N N . ALA A 1 623 ? 71.923 29.004 1.700 1.00 30.80 623 ALA A N 1
ATOM 4898 C CA . ALA A 1 623 ? 72.876 27.979 2.200 1.00 30.80 623 ALA A CA 1
ATOM 4899 C C . ALA A 1 623 ? 72.417 27.546 3.615 1.00 30.80 623 ALA A C 1
ATOM 4901 O O . ALA A 1 623 ? 71.929 28.370 4.373 1.00 30.80 623 ALA A O 1
ATOM 4902 N N . GLY A 1 624 ? 72.488 26.308 4.105 1.00 27.45 624 GLY A N 1
ATOM 4903 C CA . GLY A 1 624 ? 73.326 25.173 3.744 1.00 27.45 624 GLY A CA 1
ATOM 4904 C C . GLY A 1 624 ? 74.132 24.692 4.967 1.00 27.45 624 GLY A C 1
ATOM 4905 O O . GLY A 1 624 ? 75.261 25.120 5.132 1.00 27.45 624 GLY A O 1
ATOM 4906 N N . ILE A 1 625 ? 73.547 23.765 5.747 1.00 29.53 625 ILE A N 1
ATOM 4907 C CA . ILE A 1 625 ? 74.174 22.663 6.530 1.00 29.53 625 ILE A CA 1
ATOM 4908 C C . ILE A 1 625 ? 75.121 22.997 7.714 1.00 29.53 625 ILE A C 1
ATOM 4910 O O . ILE A 1 625 ? 76.142 23.654 7.555 1.00 29.53 625 ILE A O 1
ATOM 4914 N N . GLY A 1 626 ? 74.888 22.344 8.868 1.00 26.64 626 GLY A N 1
ATOM 4915 C CA . GLY A 1 626 ? 75.950 22.035 9.844 1.00 26.64 626 GLY A CA 1
ATOM 4916 C C . GLY A 1 626 ? 75.473 21.543 11.221 1.00 26.64 626 GLY A C 1
ATOM 4917 O O . GLY A 1 626 ? 74.989 22.334 12.019 1.00 26.64 626 GLY A O 1
ATOM 4918 N N . TYR A 1 627 ? 75.658 20.250 11.515 1.00 28.88 627 TYR A N 1
ATOM 4919 C CA . TYR A 1 627 ? 75.555 19.644 12.856 1.00 28.88 627 TYR A CA 1
ATOM 4920 C C . TYR A 1 627 ? 76.902 19.734 13.606 1.00 28.88 627 TYR A C 1
ATOM 4922 O O . TYR A 1 627 ? 77.926 19.457 12.986 1.00 28.88 627 TYR A O 1
ATOM 4930 N N . MET A 1 628 ? 76.901 20.023 14.919 1.00 28.47 628 MET A N 1
ATOM 4931 C CA . MET A 1 628 ? 77.455 19.176 16.009 1.00 28.47 628 MET A CA 1
ATOM 4932 C C . MET A 1 62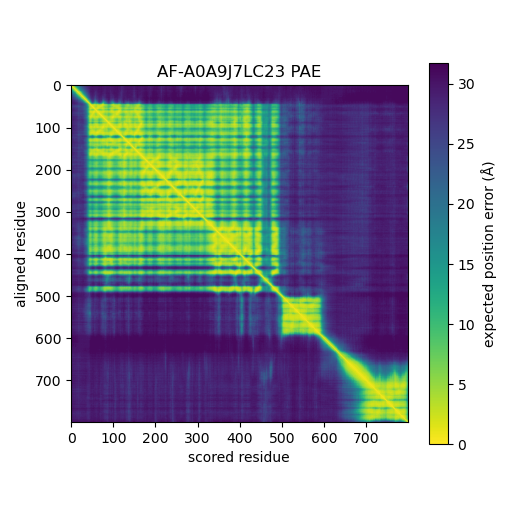8 ? 77.620 19.920 17.359 1.00 28.47 628 MET A C 1
ATOM 4934 O O . MET A 1 628 ? 78.232 20.978 17.418 1.00 28.47 628 MET A O 1
ATOM 4938 N N . GLU A 1 629 ? 77.091 19.263 18.403 1.00 28.84 629 GLU A N 1
ATOM 4939 C CA . GLU A 1 629 ? 77.593 19.047 19.783 1.00 28.84 629 GLU A CA 1
ATOM 4940 C C . GLU A 1 629 ? 77.949 20.202 20.753 1.00 28.84 629 GLU A C 1
ATOM 4942 O O . GLU A 1 629 ? 78.747 21.085 20.456 1.00 28.84 629 GLU A O 1
ATOM 4947 N N . GLY A 1 630 ? 77.461 20.073 22.003 1.00 31.56 630 GLY A N 1
ATOM 4948 C CA . GLY A 1 630 ? 78.059 20.694 23.200 1.00 31.56 630 GLY A CA 1
ATOM 4949 C C . GLY A 1 630 ? 77.078 21.012 24.342 1.00 31.56 630 GLY A C 1
ATOM 4950 O O . GLY A 1 630 ? 76.213 21.863 24.190 1.00 31.56 630 GLY A O 1
ATOM 4951 N N . GLU A 1 631 ? 77.225 20.336 25.484 1.00 31.81 631 GLU A N 1
ATOM 4952 C CA . GLU A 1 631 ? 76.360 20.344 26.681 1.00 31.81 631 GLU A CA 1
ATOM 4953 C C . GLU A 1 631 ? 76.498 21.568 27.629 1.00 31.81 631 GLU A C 1
ATOM 4955 O O . GLU A 1 631 ? 77.574 22.148 27.754 1.00 31.81 631 GLU A O 1
ATOM 4960 N N . GLY A 1 632 ? 75.426 21.838 28.404 1.00 33.38 632 GLY A N 1
ATOM 4961 C CA . GLY A 1 632 ? 75.377 22.639 29.654 1.00 33.38 632 GLY A CA 1
ATOM 4962 C C . GLY A 1 632 ? 75.102 24.141 29.451 1.00 33.38 632 GLY A C 1
ATOM 4963 O O . GLY A 1 632 ? 75.750 24.776 28.638 1.00 33.38 632 GLY A O 1
ATOM 4964 N N . VAL A 1 633 ? 74.197 24.851 30.138 1.00 37.38 633 VAL A N 1
ATOM 4965 C CA . VAL A 1 633 ? 73.646 24.784 31.508 1.00 37.38 633 VAL A CA 1
ATOM 4966 C C . VAL A 1 633 ? 72.371 25.669 31.485 1.00 37.38 633 VAL A C 1
ATOM 4968 O O . VAL A 1 633 ? 72.451 26.838 31.122 1.00 37.38 633 VAL A O 1
ATOM 4971 N N . LEU A 1 634 ? 71.137 25.154 31.565 1.00 43.84 634 LEU A N 1
ATOM 4972 C CA . LEU A 1 634 ? 70.344 24.821 32.766 1.00 43.84 634 LEU A CA 1
ATOM 4973 C C . LEU A 1 634 ? 70.442 25.825 33.935 1.00 43.84 634 LEU A C 1
ATOM 4975 O O . LEU A 1 634 ? 71.048 25.514 34.946 1.00 43.84 634 LEU A O 1
ATOM 4979 N N . GLU A 1 635 ? 69.823 27.005 33.786 1.00 43.97 635 GLU A N 1
ATOM 4980 C CA . GLU A 1 635 ? 69.064 27.688 34.871 1.00 43.97 635 GLU A CA 1
ATOM 4981 C C . GLU A 1 635 ? 68.308 28.950 34.390 1.00 43.97 635 GLU A C 1
ATOM 4983 O O . GLU A 1 635 ? 67.354 29.385 35.027 1.00 43.97 635 GLU A O 1
ATOM 4988 N N . HIS A 1 636 ? 68.621 29.499 33.208 1.00 41.31 636 HIS A N 1
ATOM 4989 C CA . HIS A 1 636 ? 67.885 30.648 32.642 1.00 41.31 636 HIS A CA 1
ATOM 4990 C C . HIS A 1 636 ? 66.622 30.287 31.828 1.00 41.31 636 HIS A C 1
ATOM 4992 O O . HIS A 1 636 ? 65.808 31.164 31.532 1.00 41.31 636 HIS A O 1
ATOM 4998 N N . ALA A 1 637 ? 66.419 29.010 31.489 1.00 43.41 637 ALA A N 1
ATOM 4999 C CA . ALA A 1 637 ? 65.309 28.573 30.635 1.00 43.41 637 ALA A CA 1
ATOM 5000 C C . ALA A 1 637 ? 63.971 28.399 31.385 1.00 43.41 637 ALA A C 1
ATOM 5002 O O . ALA A 1 637 ? 62.911 28.602 30.794 1.00 43.41 637 ALA A O 1
ATOM 5003 N N . GLU A 1 638 ? 63.981 28.085 32.687 1.00 43.47 638 GLU A N 1
ATOM 5004 C CA . GLU A 1 638 ? 62.733 27.820 33.426 1.00 43.47 638 GLU A CA 1
ATOM 5005 C C . GLU A 1 638 ? 61.931 29.084 33.763 1.00 43.47 638 GLU A C 1
ATOM 5007 O O . GLU A 1 638 ? 60.701 29.040 33.789 1.00 43.47 638 GLU A O 1
ATOM 5012 N N . VAL A 1 639 ? 62.590 30.226 33.988 1.00 48.72 639 VAL A N 1
ATOM 5013 C CA . VAL A 1 639 ? 61.889 31.495 34.265 1.00 48.72 639 VAL A CA 1
ATOM 5014 C C . VAL A 1 639 ? 61.381 32.131 32.969 1.00 48.72 639 VAL A C 1
ATOM 5016 O O . VAL A 1 639 ? 60.263 32.641 32.932 1.00 48.72 639 VAL A O 1
ATOM 5019 N N . SER A 1 640 ? 62.157 32.034 31.885 1.00 47.75 640 SER A N 1
ATOM 5020 C CA . SER A 1 640 ? 61.760 32.553 30.572 1.00 47.75 640 SER A CA 1
ATOM 5021 C C . SER A 1 640 ? 60.607 31.739 29.961 1.00 47.75 640 SER A C 1
ATOM 5023 O O . SER A 1 640 ? 59.657 32.323 29.447 1.00 47.75 640 SER A O 1
ATOM 5025 N N . GLY A 1 641 ? 60.595 30.411 30.140 1.00 48.12 641 GLY A N 1
ATOM 5026 C CA . GLY A 1 641 ? 59.496 29.547 29.692 1.00 48.12 641 GLY A CA 1
ATOM 5027 C C . GLY A 1 641 ? 58.168 29.778 30.426 1.00 48.12 641 GLY A C 1
ATOM 5028 O O . GLY A 1 641 ? 57.111 29.731 29.802 1.00 48.12 641 GLY A O 1
ATOM 5029 N N . ARG A 1 642 ? 58.191 30.096 31.730 1.00 49.88 642 ARG A N 1
ATOM 5030 C CA . ARG A 1 642 ? 56.960 30.371 32.502 1.00 49.88 642 ARG A CA 1
ATOM 5031 C C . ARG A 1 642 ? 56.318 31.716 32.149 1.00 49.88 642 ARG A C 1
ATOM 5033 O O . ARG A 1 642 ? 55.094 31.808 32.149 1.00 49.88 642 ARG A O 1
ATOM 5040 N N . ILE A 1 643 ? 57.123 32.732 31.828 1.00 52.22 643 ILE A N 1
ATOM 5041 C CA . ILE A 1 643 ? 56.630 34.045 31.375 1.00 52.22 643 ILE A CA 1
ATOM 5042 C C . ILE A 1 643 ? 56.070 33.933 29.948 1.00 52.22 643 ILE A C 1
ATOM 5044 O O . ILE A 1 643 ? 54.972 34.420 29.692 1.00 52.22 643 ILE A O 1
ATOM 5048 N N . CYS A 1 644 ? 56.749 33.194 29.063 1.00 46.91 644 CYS A N 1
ATOM 5049 C CA . CYS A 1 644 ? 56.292 32.961 27.689 1.00 46.91 644 CYS A CA 1
ATOM 5050 C C . CYS A 1 644 ? 54.962 32.175 27.645 1.00 46.91 644 CYS A C 1
ATOM 5052 O O . CYS A 1 644 ? 54.025 32.585 26.967 1.00 46.91 644 CYS A O 1
ATOM 5054 N N . GLN A 1 645 ? 54.804 31.135 28.477 1.00 50.41 645 GLN A N 1
ATOM 5055 C CA . GLN A 1 645 ? 53.544 30.379 28.582 1.00 50.41 645 GLN A CA 1
ATOM 5056 C C . GLN A 1 645 ? 52.385 31.187 29.203 1.00 50.41 645 GLN A C 1
ATOM 5058 O O . GLN A 1 645 ? 51.219 30.979 28.858 1.00 50.41 645 GLN A O 1
ATOM 5063 N N . GLN A 1 646 ? 52.660 32.122 30.122 1.00 51.66 646 GLN A N 1
ATOM 5064 C CA . GLN A 1 646 ? 51.623 33.005 30.678 1.00 51.66 646 GLN A CA 1
ATOM 5065 C C . GLN A 1 646 ? 51.163 34.080 29.688 1.00 51.66 646 GLN A C 1
ATOM 5067 O O . GLN A 1 646 ? 49.977 34.413 29.665 1.00 51.66 646 GLN A O 1
ATOM 5072 N N . GLU A 1 647 ? 52.067 34.613 28.868 1.00 54.34 647 GLU A N 1
ATOM 5073 C CA . GLU A 1 647 ? 51.716 35.580 27.825 1.00 54.34 647 GLU A CA 1
ATOM 5074 C C . GLU A 1 647 ? 50.957 34.917 26.668 1.00 54.34 647 GLU A C 1
ATOM 5076 O O . GLU A 1 647 ? 49.931 35.457 26.253 1.00 54.34 647 GLU A O 1
ATOM 5081 N N . GLU A 1 648 ? 51.360 33.716 26.234 1.00 53.44 648 GLU A N 1
ATOM 5082 C CA . GLU A 1 648 ? 50.648 32.924 25.215 1.00 53.44 648 GLU A CA 1
ATOM 5083 C C . GLU A 1 648 ? 49.237 32.518 25.660 1.00 53.44 648 GLU A C 1
ATOM 5085 O O . GLU A 1 648 ? 48.285 32.615 24.892 1.00 53.44 648 GLU A O 1
ATOM 5090 N N . THR A 1 649 ? 49.048 32.113 26.920 1.00 56.78 649 THR A N 1
ATOM 5091 C CA . THR A 1 649 ? 47.711 31.736 27.424 1.00 56.78 649 THR A CA 1
ATOM 5092 C C . THR A 1 649 ? 46.780 32.931 27.630 1.00 56.78 649 THR A C 1
ATOM 5094 O O . THR A 1 649 ? 45.557 32.769 27.603 1.00 56.78 649 THR A O 1
ATOM 5097 N N . LYS A 1 650 ? 47.323 34.138 27.830 1.00 63.56 650 LYS A N 1
ATOM 5098 C CA . LYS A 1 650 ? 46.537 35.374 27.924 1.00 63.56 650 LYS A CA 1
ATOM 5099 C C . LYS A 1 650 ? 46.118 35.872 26.541 1.00 63.56 650 LYS A C 1
ATOM 5101 O O . LYS A 1 650 ? 44.945 36.188 26.359 1.00 63.56 650 LYS A O 1
ATOM 5106 N N . THR A 1 651 ? 47.030 35.864 25.568 1.00 61.22 651 THR A N 1
ATOM 5107 C CA . THR A 1 651 ? 46.707 36.210 24.177 1.00 61.22 651 THR A CA 1
ATOM 5108 C C . THR A 1 651 ? 45.715 35.222 23.564 1.00 61.22 651 THR A C 1
ATOM 5110 O O . THR A 1 651 ? 44.781 35.678 22.911 1.00 61.22 651 THR A O 1
ATOM 5113 N N . LEU A 1 652 ? 45.814 33.916 23.864 1.00 60.97 652 LEU A N 1
ATOM 5114 C CA . LEU A 1 652 ? 44.829 32.915 23.421 1.00 60.97 652 LEU A CA 1
ATOM 5115 C C . LEU A 1 652 ? 43.416 33.191 23.967 1.00 60.97 652 LEU A C 1
ATOM 5117 O O . LEU A 1 652 ? 42.432 33.137 23.233 1.00 60.97 652 LEU A O 1
ATOM 5121 N N . LYS A 1 653 ? 43.304 33.534 25.257 1.00 66.81 653 LYS A N 1
ATOM 5122 C CA . LYS A 1 653 ? 42.010 33.848 25.888 1.00 66.81 653 LYS A CA 1
ATOM 5123 C C . LYS A 1 653 ? 41.382 35.120 25.328 1.00 66.81 653 LYS A C 1
ATOM 5125 O O . LYS A 1 653 ? 40.161 35.184 25.179 1.00 66.81 653 LYS A O 1
ATOM 5130 N N . ASP A 1 654 ? 42.199 36.120 25.015 1.00 71.19 654 ASP A N 1
ATOM 5131 C CA . ASP A 1 654 ? 41.728 37.361 24.403 1.00 71.19 654 ASP A CA 1
ATOM 5132 C C . ASP A 1 654 ? 41.287 37.130 22.943 1.00 71.19 654 ASP A C 1
ATOM 5134 O O . ASP A 1 654 ? 40.276 37.696 22.515 1.00 71.19 654 ASP A O 1
ATOM 5138 N N . THR A 1 655 ? 41.957 36.238 22.196 1.00 72.31 655 THR A N 1
ATOM 5139 C CA . THR A 1 655 ? 41.518 35.830 20.850 1.00 72.31 655 THR A CA 1
ATOM 5140 C C . THR A 1 655 ? 40.241 34.994 20.865 1.00 72.31 655 THR A C 1
ATOM 5142 O O . THR A 1 655 ? 39.357 35.252 20.048 1.00 72.31 655 THR A O 1
ATOM 5145 N N . ASP A 1 656 ? 40.083 34.069 21.816 1.00 77.38 656 ASP A N 1
ATOM 5146 C CA . ASP A 1 656 ? 38.867 33.255 21.959 1.00 77.38 656 ASP A CA 1
ATOM 5147 C C . ASP A 1 656 ? 37.656 34.123 22.302 1.00 77.38 656 ASP A C 1
ATOM 5149 O O . ASP A 1 656 ? 36.577 33.962 21.733 1.00 77.38 656 ASP A O 1
ATOM 5153 N N . LYS A 1 657 ? 37.842 35.119 23.174 1.00 79.19 657 LYS A N 1
ATOM 5154 C CA . LYS A 1 657 ? 36.786 36.070 23.533 1.00 79.19 657 LYS A CA 1
ATOM 5155 C C . LYS A 1 657 ? 36.372 36.951 22.351 1.00 79.19 657 LYS A C 1
ATOM 5157 O O . LYS A 1 657 ? 35.190 37.255 22.194 1.00 79.19 657 LYS A O 1
ATOM 5162 N N . LEU A 1 658 ? 37.327 37.344 21.505 1.00 80.75 658 LEU A N 1
ATOM 5163 C CA . LEU A 1 658 ? 37.053 38.095 20.279 1.00 80.75 658 LEU A CA 1
ATOM 5164 C C . LEU A 1 658 ? 36.348 37.234 19.219 1.00 80.75 658 LEU A C 1
ATOM 5166 O O . LEU A 1 658 ? 35.484 37.740 18.503 1.00 80.75 658 LEU A O 1
ATOM 5170 N N . LEU A 1 659 ? 36.701 35.951 19.111 1.00 78.19 659 LEU A N 1
ATOM 5171 C CA . LEU A 1 659 ? 36.032 34.990 18.232 1.00 78.19 659 LEU A CA 1
ATOM 5172 C C . LEU A 1 659 ? 34.588 34.740 18.675 1.00 78.19 659 LEU A C 1
ATOM 5174 O O . LEU A 1 659 ? 33.696 34.824 17.835 1.00 78.19 659 LEU A O 1
ATOM 5178 N N . LEU A 1 660 ? 34.344 34.542 19.974 1.00 80.56 660 LEU A N 1
ATOM 5179 C CA . LEU A 1 660 ? 32.994 34.362 20.520 1.00 80.56 660 LEU A CA 1
ATOM 5180 C C . LEU A 1 660 ? 32.092 35.562 20.202 1.00 80.56 660 LEU A C 1
ATOM 5182 O O . LEU A 1 660 ? 31.002 35.394 19.668 1.00 80.56 660 LEU A O 1
ATOM 5186 N N . ALA A 1 661 ? 32.592 36.783 20.418 1.00 81.25 661 ALA A N 1
ATOM 5187 C CA . ALA A 1 661 ? 31.844 38.004 20.118 1.00 81.25 661 ALA A CA 1
ATOM 5188 C C . ALA A 1 661 ? 31.527 38.165 18.617 1.00 81.25 661 ALA A C 1
ATOM 5190 O O . ALA A 1 661 ? 30.502 38.741 18.250 1.00 81.25 661 ALA A O 1
ATOM 5191 N N . LYS A 1 662 ? 32.398 37.664 17.728 1.00 85.50 662 LYS A N 1
ATOM 5192 C CA . LYS A 1 662 ? 32.139 37.646 16.279 1.00 85.50 662 LYS A CA 1
ATOM 5193 C C . LYS A 1 662 ? 31.112 36.584 15.894 1.00 85.50 662 LYS A C 1
ATOM 5195 O O . LYS A 1 662 ? 30.304 36.853 15.010 1.00 85.50 662 LYS A O 1
ATOM 5200 N N . ILE A 1 663 ? 31.138 35.416 16.537 1.00 80.75 663 ILE A N 1
ATOM 5201 C CA . ILE A 1 663 ? 30.153 34.347 16.326 1.00 80.75 663 ILE A CA 1
ATOM 5202 C C . ILE A 1 663 ? 28.762 34.841 16.738 1.00 80.75 663 ILE A C 1
ATOM 5204 O O . ILE A 1 663 ? 27.855 34.813 15.912 1.00 80.75 663 ILE A O 1
ATOM 5208 N N . GLU A 1 664 ? 28.630 35.435 17.926 1.00 85.81 664 GLU A N 1
ATOM 5209 C CA . GLU A 1 664 ? 27.366 36.013 18.410 1.00 85.81 664 GLU A CA 1
ATOM 5210 C C . GLU A 1 664 ? 26.829 37.124 17.482 1.00 85.81 664 GLU A C 1
ATOM 5212 O O . GLU A 1 664 ? 25.621 37.279 17.307 1.00 85.81 664 GLU A O 1
ATOM 5217 N N . ASP A 1 665 ? 27.701 37.919 16.847 1.00 88.56 665 ASP A N 1
ATOM 5218 C CA . ASP A 1 665 ? 27.275 38.931 15.869 1.00 88.56 665 ASP A CA 1
ATOM 5219 C C . ASP A 1 665 ? 26.775 38.324 14.551 1.00 88.56 665 ASP A C 1
ATOM 5221 O O . ASP A 1 665 ? 25.842 38.856 13.941 1.00 88.56 665 ASP A O 1
ATOM 5225 N N . VAL A 1 666 ? 27.366 37.209 14.114 1.00 86.19 666 VAL A N 1
ATOM 5226 C CA . VAL A 1 666 ? 26.916 36.463 12.931 1.00 86.19 666 VAL A CA 1
ATOM 5227 C C . VAL A 1 666 ? 25.592 35.755 13.208 1.00 86.19 666 VAL A C 1
ATOM 5229 O O . VAL A 1 666 ? 24.690 35.849 12.375 1.00 86.19 666 VAL A O 1
ATOM 5232 N N . GLU A 1 667 ? 25.440 35.123 14.370 1.00 84.31 667 GLU A N 1
ATOM 5233 C CA . GLU A 1 667 ? 24.192 34.481 14.801 1.00 84.31 667 GLU A CA 1
ATOM 5234 C C . GLU A 1 667 ? 23.051 35.498 14.860 1.00 84.31 667 GLU A C 1
ATOM 5236 O O . GLU A 1 667 ? 22.037 35.326 14.184 1.00 84.31 667 GLU A O 1
ATOM 5241 N N . ARG A 1 668 ? 23.270 36.649 15.508 1.00 88.31 668 ARG A N 1
ATOM 5242 C CA . ARG A 1 668 ? 22.281 37.737 15.560 1.00 88.31 668 ARG A CA 1
ATOM 5243 C C . ARG A 1 668 ? 21.898 38.249 14.169 1.00 88.31 668 ARG A C 1
ATOM 5245 O O . ARG A 1 668 ? 20.753 38.633 13.926 1.00 88.31 668 ARG A O 1
ATOM 5252 N N . LYS A 1 669 ? 22.845 38.303 13.227 1.00 86.81 669 LYS A N 1
ATOM 5253 C CA . LYS A 1 669 ? 22.567 38.678 11.828 1.00 86.81 669 LYS A CA 1
ATOM 5254 C C . LYS A 1 669 ? 21.777 37.600 11.088 1.00 86.81 669 LYS A C 1
ATOM 5256 O O . LYS A 1 669 ? 20.940 37.957 10.260 1.00 86.81 669 LYS A O 1
ATOM 5261 N N . MET A 1 670 ? 22.034 36.320 11.359 1.00 84.56 670 MET A N 1
ATOM 5262 C CA . MET A 1 670 ? 21.256 35.214 10.801 1.00 84.56 670 MET A CA 1
ATOM 5263 C C . MET A 1 670 ? 19.824 35.220 11.331 1.00 84.56 670 MET A C 1
ATOM 5265 O O . MET A 1 670 ? 18.908 35.186 10.515 1.00 84.56 670 MET A O 1
ATOM 5269 N N . GLU A 1 671 ? 19.620 35.359 12.641 1.00 86.00 671 GLU A N 1
ATOM 5270 C CA . GLU A 1 671 ? 18.291 35.426 13.270 1.00 86.00 671 GLU A CA 1
ATOM 5271 C C . GLU A 1 671 ? 17.444 36.556 12.678 1.00 86.00 671 GLU A C 1
ATOM 5273 O O . GLU A 1 671 ? 16.357 36.313 12.161 1.00 86.00 671 GLU A O 1
ATOM 5278 N N . ASN A 1 672 ? 17.997 37.771 12.594 1.00 88.31 672 ASN A N 1
ATOM 5279 C CA . ASN A 1 672 ? 17.300 38.901 11.971 1.00 88.31 672 ASN A CA 1
ATOM 5280 C C . ASN A 1 672 ? 16.914 38.636 10.505 1.00 88.31 672 ASN A C 1
ATOM 5282 O O . ASN A 1 672 ? 15.898 39.134 10.019 1.00 88.31 672 ASN A O 1
ATOM 5286 N N . LYS A 1 673 ? 17.732 37.876 9.770 1.00 87.19 673 LYS A N 1
ATOM 5287 C CA . LYS A 1 673 ? 17.465 37.550 8.365 1.00 87.19 673 LYS A CA 1
ATOM 5288 C C . LYS A 1 673 ? 16.416 36.448 8.229 1.00 87.19 673 LYS A C 1
ATOM 5290 O O . LYS A 1 673 ? 15.617 36.497 7.295 1.00 87.19 673 LYS A O 1
ATOM 5295 N N . ILE A 1 674 ? 16.394 35.502 9.166 1.00 85.56 674 ILE A N 1
ATOM 5296 C CA . ILE A 1 674 ? 15.347 34.486 9.297 1.00 85.56 674 ILE A CA 1
ATOM 5297 C C . ILE A 1 674 ? 14.008 35.163 9.609 1.00 85.56 674 ILE A C 1
ATOM 5299 O O . ILE A 1 674 ? 13.033 34.901 8.912 1.00 85.56 674 ILE A O 1
ATOM 5303 N N . ASP A 1 675 ? 13.968 36.109 10.547 1.00 85.81 675 ASP A N 1
ATOM 5304 C CA . ASP A 1 675 ? 12.744 36.841 10.898 1.00 85.81 675 ASP A CA 1
ATOM 5305 C C . ASP A 1 675 ? 12.201 37.676 9.729 1.00 85.81 675 ASP A C 1
ATOM 5307 O O . ASP A 1 675 ? 10.996 37.679 9.455 1.00 85.81 675 ASP A O 1
ATOM 5311 N N . GLN A 1 676 ? 13.087 38.334 8.973 1.00 87.25 676 GLN A N 1
ATOM 5312 C CA . GLN A 1 676 ? 12.705 39.053 7.752 1.00 87.25 676 GLN A CA 1
ATOM 5313 C C . GLN A 1 676 ? 12.128 38.120 6.680 1.00 87.25 676 GLN A C 1
ATOM 5315 O O . GLN A 1 676 ? 11.143 38.469 6.026 1.00 87.25 676 GLN A O 1
ATOM 5320 N N . LEU A 1 677 ? 12.719 36.936 6.494 1.00 86.25 677 LEU A N 1
ATOM 5321 C CA . LEU A 1 677 ? 12.214 35.934 5.554 1.00 86.25 677 LEU A CA 1
ATOM 5322 C C . LEU A 1 677 ? 10.862 35.377 6.004 1.00 86.25 677 LEU A C 1
ATOM 5324 O O . LEU A 1 677 ? 9.946 35.314 5.189 1.00 86.25 677 LEU A O 1
ATOM 5328 N N . ASN A 1 678 ? 10.713 35.043 7.285 1.00 83.62 678 ASN A N 1
ATOM 5329 C CA . ASN A 1 678 ? 9.463 34.542 7.854 1.00 83.62 678 ASN A CA 1
ATOM 5330 C C . ASN A 1 678 ? 8.327 35.559 7.705 1.00 83.62 678 ASN A C 1
ATOM 5332 O O . ASN A 1 678 ? 7.224 35.186 7.311 1.00 83.62 678 ASN A O 1
ATOM 5336 N N . THR A 1 679 ? 8.611 36.844 7.930 1.00 87.00 679 THR A N 1
ATOM 5337 C CA . THR A 1 679 ? 7.631 37.925 7.735 1.00 87.00 679 THR A CA 1
ATOM 5338 C C . THR A 1 679 ? 7.202 38.022 6.268 1.00 87.00 679 THR A C 1
ATOM 5340 O O . THR A 1 679 ? 6.014 38.002 5.964 1.00 87.00 679 THR A O 1
ATOM 5343 N N . ASN A 1 680 ? 8.159 38.023 5.333 1.00 87.56 680 ASN A N 1
ATOM 5344 C CA . ASN A 1 680 ? 7.871 38.103 3.897 1.00 87.56 680 ASN A CA 1
ATOM 5345 C C . ASN A 1 680 ? 7.094 36.871 3.384 1.00 87.56 680 ASN A C 1
ATOM 5347 O O . ASN A 1 680 ? 6.176 36.991 2.573 1.00 87.56 680 ASN A O 1
ATOM 5351 N N . ILE A 1 681 ? 7.423 35.676 3.884 1.00 86.06 681 ILE A N 1
ATOM 5352 C CA . ILE A 1 681 ? 6.680 34.446 3.580 1.00 86.06 681 ILE A CA 1
ATOM 5353 C C . ILE A 1 681 ? 5.252 34.534 4.132 1.00 86.06 681 ILE A C 1
ATOM 5355 O O . ILE A 1 681 ? 4.311 34.216 3.405 1.00 86.06 681 ILE A O 1
ATOM 5359 N N . GLY A 1 682 ? 5.080 35.009 5.369 1.00 86.50 682 GLY A N 1
ATOM 5360 C CA . GLY A 1 682 ? 3.771 35.225 5.987 1.00 86.50 682 GLY A CA 1
ATOM 5361 C C . GLY A 1 682 ? 2.888 36.176 5.177 1.00 86.50 682 GLY A C 1
ATOM 5362 O O . GLY A 1 682 ? 1.741 35.843 4.876 1.00 86.50 682 GLY A O 1
ATOM 5363 N N . ASP A 1 683 ? 3.443 37.303 4.731 1.00 87.50 683 ASP A N 1
ATOM 5364 C CA . ASP A 1 683 ? 2.727 38.286 3.912 1.00 87.50 683 ASP A CA 1
ATOM 5365 C C . ASP A 1 683 ? 2.319 37.710 2.544 1.00 87.50 683 ASP A C 1
ATOM 5367 O O . ASP A 1 683 ? 1.183 37.898 2.094 1.00 87.50 683 ASP A O 1
ATOM 5371 N N . ARG A 1 684 ? 3.205 36.944 1.888 1.00 85.94 684 ARG A N 1
ATOM 5372 C CA . ARG A 1 684 ? 2.884 36.272 0.614 1.00 85.94 684 ARG A CA 1
ATOM 5373 C C . ARG A 1 684 ? 1.825 35.184 0.784 1.00 85.94 684 ARG A C 1
ATOM 5375 O O . ARG A 1 684 ? 0.958 35.059 -0.081 1.00 85.94 684 ARG A O 1
ATOM 5382 N N . LEU A 1 685 ? 1.864 34.423 1.879 1.00 82.00 685 LEU A N 1
ATOM 5383 C CA . LEU A 1 685 ? 0.843 33.421 2.200 1.00 82.00 685 LEU A CA 1
ATOM 5384 C C . LEU A 1 685 ? -0.516 34.074 2.461 1.00 82.00 685 LEU A C 1
ATOM 5386 O O . LEU A 1 685 ? -1.524 33.600 1.940 1.00 82.00 685 LEU A O 1
ATOM 5390 N N . ALA A 1 686 ? -0.555 35.187 3.197 1.00 83.31 686 ALA A N 1
ATOM 5391 C CA . ALA A 1 686 ? -1.782 35.945 3.421 1.00 83.31 686 ALA A CA 1
ATOM 5392 C C . ALA A 1 686 ? -2.366 36.481 2.103 1.00 83.31 686 ALA A C 1
ATOM 5394 O O . ALA A 1 686 ? -3.566 36.347 1.854 1.00 83.31 686 ALA A O 1
ATOM 5395 N N . GLN A 1 687 ? -1.516 37.014 1.219 1.00 86.62 687 GLN A N 1
ATOM 5396 C CA . GLN A 1 687 ? -1.934 37.493 -0.099 1.00 86.62 687 GLN A CA 1
ATOM 5397 C C . GLN A 1 687 ? -2.494 36.363 -0.974 1.00 86.62 687 GLN A C 1
ATOM 5399 O O . GLN A 1 687 ? -3.521 36.541 -1.632 1.00 86.62 687 GLN A O 1
ATOM 5404 N N . LEU A 1 688 ? -1.846 35.197 -0.973 1.00 83.62 688 LEU A N 1
ATOM 5405 C CA . LEU A 1 688 ? -2.289 34.045 -1.752 1.00 83.62 688 LEU A CA 1
ATOM 5406 C C . LEU A 1 688 ? -3.600 33.463 -1.204 1.00 83.62 688 LEU A C 1
ATOM 5408 O O . LEU A 1 688 ? -4.506 33.163 -1.978 1.00 83.62 688 LEU A O 1
ATOM 5412 N N . ASN A 1 689 ? -3.746 33.377 0.120 1.00 80.56 689 ASN A N 1
ATOM 5413 C CA . ASN A 1 689 ? -4.992 32.951 0.759 1.00 80.56 689 ASN A CA 1
ATOM 5414 C C . ASN A 1 689 ? -6.158 33.886 0.422 1.00 80.56 689 ASN A C 1
ATOM 5416 O O . ASN A 1 689 ? -7.255 33.408 0.136 1.00 80.56 689 ASN A O 1
ATOM 5420 N N . GLN A 1 690 ? -5.924 35.201 0.380 1.00 85.19 690 GLN A N 1
ATOM 5421 C CA . GLN A 1 690 ? -6.943 36.155 -0.056 1.00 85.19 690 GLN A CA 1
ATOM 5422 C C . GLN A 1 690 ? -7.338 35.927 -1.524 1.00 85.19 690 GLN A C 1
ATOM 5424 O O . GLN A 1 690 ? -8.524 35.902 -1.842 1.00 85.19 690 GLN A O 1
ATOM 5429 N N . GLN A 1 691 ? -6.366 35.688 -2.413 1.00 85.44 691 GLN A N 1
ATOM 5430 C CA . GLN A 1 691 ? -6.645 35.375 -3.821 1.00 85.44 691 GLN A CA 1
ATOM 5431 C C . GLN A 1 691 ? -7.449 34.081 -3.989 1.00 85.44 691 GLN A C 1
ATOM 5433 O O . GLN A 1 691 ? -8.365 34.030 -4.812 1.00 85.44 691 GLN A O 1
ATOM 5438 N N . PHE A 1 692 ? -7.139 33.043 -3.209 1.00 77.56 692 PHE A N 1
ATOM 5439 C CA . PHE A 1 692 ? -7.918 31.807 -3.209 1.00 77.56 692 PHE A CA 1
ATOM 5440 C C . PHE A 1 692 ? -9.341 32.038 -2.710 1.00 77.56 692 PHE A C 1
ATOM 5442 O O . PHE A 1 692 ? -10.281 31.563 -3.345 1.00 77.56 692 PHE A O 1
ATOM 5449 N N . HIS A 1 693 ? -9.517 32.798 -1.628 1.00 79.62 693 HIS A N 1
ATOM 5450 C CA . HIS A 1 693 ? -10.842 33.127 -1.113 1.00 79.62 693 HIS A CA 1
ATOM 5451 C C . HIS A 1 693 ? -11.686 33.870 -2.161 1.00 79.62 693 HIS A C 1
ATOM 5453 O O . HIS A 1 693 ? -12.818 33.473 -2.434 1.00 79.62 693 HIS A O 1
ATOM 5459 N N . ASP A 1 694 ? -11.115 34.871 -2.835 1.00 81.50 694 ASP A N 1
ATOM 5460 C CA . ASP A 1 694 ? -11.805 35.622 -3.891 1.00 81.50 694 ASP A CA 1
ATOM 5461 C C . ASP A 1 694 ? -12.175 34.729 -5.091 1.00 81.50 694 ASP A C 1
ATOM 5463 O O . ASP A 1 694 ? -13.253 34.873 -5.678 1.00 81.50 694 ASP A O 1
ATOM 5467 N N . MET A 1 695 ? -11.309 33.775 -5.449 1.00 79.38 695 MET A N 1
ATOM 5468 C CA . MET A 1 695 ? -11.568 32.809 -6.519 1.00 79.38 695 MET A CA 1
ATOM 5469 C C . MET A 1 695 ? -12.690 31.833 -6.152 1.00 79.38 695 MET A C 1
ATOM 5471 O O . MET A 1 695 ? -13.563 31.583 -6.982 1.00 79.38 695 MET A O 1
ATOM 5475 N N . VAL A 1 696 ? -12.707 31.324 -4.917 1.00 74.62 696 VAL A N 1
ATOM 5476 C CA . VAL A 1 696 ? -13.774 30.446 -4.411 1.00 74.62 696 VAL A CA 1
ATOM 5477 C C . VAL A 1 696 ? -15.109 31.183 -4.414 1.00 74.62 696 VAL A C 1
ATOM 5479 O O . VAL A 1 696 ? -16.068 30.697 -5.008 1.00 74.62 696 VAL A O 1
ATOM 5482 N N . MET A 1 697 ? -15.154 32.405 -3.878 1.00 77.81 697 MET A N 1
ATOM 5483 C CA . MET A 1 697 ? -16.369 33.227 -3.874 1.00 77.81 697 MET A CA 1
ATOM 5484 C C . MET A 1 697 ? -16.878 33.529 -5.293 1.00 77.81 697 MET A C 1
ATOM 5486 O O . MET A 1 697 ? -18.086 33.643 -5.517 1.00 77.81 697 MET A O 1
ATOM 5490 N N . LYS A 1 698 ? -15.972 33.661 -6.271 1.00 76.38 698 LYS A N 1
ATOM 5491 C CA . LYS A 1 698 ? -16.338 33.815 -7.684 1.00 76.38 698 LYS A CA 1
ATOM 5492 C C . LYS A 1 698 ? -16.925 32.523 -8.259 1.00 76.38 698 LYS A C 1
ATOM 5494 O O . LYS A 1 698 ? -17.984 32.578 -8.875 1.00 76.38 698 LYS A O 1
ATOM 5499 N N . LEU A 1 699 ? -16.287 31.378 -8.023 1.00 74.38 699 LEU A N 1
ATOM 5500 C CA . LEU A 1 699 ? -16.765 30.075 -8.497 1.00 74.38 699 LEU A CA 1
ATOM 5501 C C . LEU A 1 699 ? -18.122 29.698 -7.890 1.00 74.38 699 LEU A C 1
ATOM 5503 O O . LEU A 1 699 ? -18.984 29.187 -8.600 1.00 74.38 699 LEU A O 1
ATOM 5507 N N . GLU A 1 700 ? -18.347 29.989 -6.609 1.00 72.75 700 GLU A N 1
ATOM 5508 C CA . GLU A 1 700 ? -19.642 29.779 -5.954 1.00 72.75 700 GLU A CA 1
ATOM 5509 C C . GLU A 1 700 ? -20.741 30.649 -6.574 1.00 72.75 700 GLU A C 1
ATOM 5511 O O . GLU A 1 700 ? -21.850 30.167 -6.820 1.00 72.75 700 GLU A O 1
ATOM 5516 N N . ARG A 1 701 ? -20.433 31.916 -6.885 1.00 74.38 701 ARG A N 1
ATOM 5517 C CA . ARG A 1 701 ? -21.366 32.816 -7.577 1.00 74.38 701 ARG A CA 1
ATOM 5518 C C . ARG A 1 701 ? -21.696 32.303 -8.980 1.00 74.38 701 ARG A C 1
ATOM 5520 O O . ARG A 1 701 ? -22.875 32.216 -9.317 1.00 74.38 701 ARG A O 1
ATOM 5527 N N . ASP A 1 702 ? -20.682 31.920 -9.753 1.00 77.31 702 ASP A N 1
ATOM 5528 C CA . ASP A 1 702 ? -20.844 31.419 -11.122 1.00 77.31 702 ASP A CA 1
ATOM 5529 C C . ASP A 1 702 ? -21.630 30.091 -11.135 1.00 77.31 702 ASP A C 1
ATOM 5531 O O . ASP A 1 702 ? -22.539 29.901 -11.946 1.00 77.31 702 ASP A O 1
ATOM 5535 N N . SER A 1 703 ? -21.359 29.196 -10.179 1.00 77.62 703 SER A N 1
ATOM 5536 C CA . SER A 1 703 ? -22.090 27.937 -9.985 1.00 77.62 703 SER A CA 1
ATOM 5537 C C . SER A 1 703 ? -23.566 28.173 -9.639 1.00 77.62 703 SER A C 1
ATOM 5539 O O . SER A 1 703 ? -24.460 27.577 -10.250 1.00 77.62 703 SER A O 1
ATOM 5541 N N . LEU A 1 704 ? -23.856 29.106 -8.723 1.00 78.94 704 LEU A N 1
ATOM 5542 C CA . LEU A 1 704 ? -25.229 29.467 -8.364 1.00 78.94 704 LEU A CA 1
ATOM 5543 C C . LEU A 1 704 ? -25.990 30.077 -9.553 1.00 78.94 704 LEU A C 1
ATOM 5545 O O . LEU A 1 704 ? -27.175 29.786 -9.750 1.00 78.94 704 LEU A O 1
ATOM 5549 N N . GLU A 1 705 ? -25.334 30.907 -10.365 1.00 78.94 705 GLU A N 1
ATOM 5550 C CA . GLU A 1 705 ? -25.924 31.471 -11.582 1.00 78.94 705 GLU A CA 1
ATOM 5551 C C . GLU A 1 705 ? -26.226 30.392 -12.630 1.00 78.94 705 GLU A C 1
ATOM 5553 O O . GLU A 1 705 ? -27.328 30.379 -13.193 1.00 78.94 705 GLU A O 1
ATOM 5558 N N . GLN A 1 706 ? -25.320 29.429 -12.826 1.00 80.06 706 GLN A N 1
ATOM 5559 C CA . GLN A 1 706 ? -25.554 28.277 -13.701 1.00 80.06 706 GLN A CA 1
ATOM 5560 C C . GLN A 1 706 ? -26.702 27.393 -13.203 1.00 80.06 706 GLN A C 1
ATOM 5562 O O . GLN A 1 706 ? -27.549 26.971 -13.996 1.00 80.06 706 GLN A O 1
ATOM 5567 N N . GLN A 1 707 ? -26.796 27.157 -11.892 1.00 81.56 707 GLN A N 1
ATOM 5568 C CA . GLN A 1 707 ? -27.893 26.391 -11.303 1.00 81.56 707 GLN A CA 1
ATOM 5569 C C . GLN A 1 707 ? -29.243 27.089 -11.522 1.00 81.56 707 GLN A C 1
ATOM 5571 O O . GLN A 1 707 ? -30.219 26.453 -11.931 1.00 81.56 707 GLN A O 1
ATOM 5576 N N . ARG A 1 708 ? -29.311 28.411 -11.319 1.00 82.12 708 ARG A N 1
ATOM 5577 C CA . ARG A 1 708 ? -30.522 29.207 -11.589 1.00 82.12 708 ARG A CA 1
ATOM 5578 C C . ARG A 1 708 ? -30.909 29.170 -13.065 1.00 82.12 708 ARG A C 1
ATOM 5580 O O . ARG A 1 708 ? -32.095 29.036 -13.377 1.00 82.12 708 ARG A O 1
ATOM 5587 N N . LEU A 1 709 ? -29.932 29.233 -13.970 1.00 84.94 709 LEU A N 1
ATOM 5588 C CA . LEU A 1 709 ? -30.159 29.096 -15.407 1.00 84.94 709 LEU A CA 1
ATOM 5589 C C . LEU A 1 709 ? -30.718 27.716 -15.769 1.00 84.94 709 LEU A C 1
ATOM 5591 O O . LEU A 1 709 ? -31.684 27.636 -16.526 1.00 84.94 709 LEU A O 1
ATOM 5595 N N . ALA A 1 710 ? -30.183 26.640 -15.191 1.00 83.25 710 ALA A N 1
ATOM 5596 C CA . ALA A 1 710 ? -30.682 25.286 -15.420 1.00 83.25 710 ALA A CA 1
ATOM 5597 C C . ALA A 1 710 ? -32.149 25.124 -14.977 1.00 83.25 710 ALA A C 1
ATOM 5599 O O . ALA A 1 710 ? -32.960 24.540 -15.701 1.00 83.25 710 ALA A O 1
ATOM 5600 N N . ILE A 1 711 ? -32.521 25.701 -13.828 1.00 83.56 711 ILE A N 1
ATOM 5601 C CA . ILE A 1 711 ? -33.908 25.701 -13.335 1.00 83.56 711 ILE A CA 1
ATOM 5602 C C . ILE A 1 711 ? -34.818 26.511 -14.273 1.00 83.56 711 ILE A C 1
ATOM 5604 O O . ILE A 1 711 ? -35.927 26.069 -14.591 1.00 83.56 711 ILE A O 1
ATOM 5608 N N . ALA A 1 712 ? -34.356 27.663 -14.766 1.00 85.12 712 ALA A N 1
ATOM 5609 C CA . ALA A 1 712 ? -35.105 28.472 -15.726 1.00 85.12 712 ALA A CA 1
ATOM 5610 C C . ALA A 1 712 ? -35.332 27.722 -17.051 1.00 85.12 712 ALA A C 1
ATOM 5612 O O . ALA A 1 712 ? -36.468 27.635 -17.512 1.00 85.12 712 ALA A O 1
ATOM 5613 N N . ILE A 1 713 ? -34.291 27.099 -17.616 1.00 85.81 713 ILE A N 1
ATOM 5614 C CA . ILE A 1 713 ? -34.366 26.275 -18.836 1.00 85.81 713 ILE A CA 1
ATOM 5615 C C . ILE A 1 713 ? -35.353 25.112 -18.657 1.00 85.81 713 ILE A C 1
ATOM 5617 O O . ILE A 1 713 ? -36.196 24.874 -19.523 1.00 85.81 713 ILE A O 1
ATOM 5621 N N . SER A 1 714 ? -35.294 24.415 -17.519 1.00 84.62 714 SER A N 1
ATOM 5622 C CA . SER A 1 714 ? -36.233 23.341 -17.169 1.00 84.62 714 SER A CA 1
ATOM 5623 C C . SER A 1 714 ? -37.683 23.837 -17.125 1.00 84.62 714 SER A C 1
ATOM 5625 O O . SER A 1 714 ? -38.582 23.205 -17.686 1.00 84.62 714 SER A O 1
ATOM 5627 N N . THR A 1 715 ? -37.903 25.012 -16.530 1.00 84.56 715 THR A N 1
ATOM 5628 C CA . THR A 1 715 ? -39.226 25.646 -16.445 1.00 84.56 715 THR A CA 1
ATOM 5629 C C . THR A 1 715 ? -39.765 25.972 -17.838 1.00 84.56 715 THR A C 1
ATOM 5631 O O . THR A 1 715 ? -40.896 25.606 -18.154 1.00 84.56 715 THR A O 1
ATOM 5634 N N . VAL A 1 716 ? -38.941 26.559 -18.715 1.00 84.81 716 VAL A N 1
ATOM 5635 C CA . VAL A 1 716 ? -39.327 26.845 -20.109 1.00 84.81 716 VAL A CA 1
ATOM 5636 C C . VAL A 1 716 ? -39.665 25.562 -20.859 1.00 84.81 716 VAL A C 1
ATOM 5638 O O . VAL A 1 716 ? -40.697 25.479 -21.518 1.00 84.81 716 VAL A O 1
ATOM 5641 N N . LYS A 1 717 ? -38.843 24.518 -20.723 1.00 83.69 717 LYS A N 1
ATOM 5642 C CA . LYS A 1 717 ? -39.083 23.226 -21.375 1.00 83.69 717 LYS A CA 1
ATOM 5643 C C . LYS A 1 717 ? -40.429 22.611 -20.962 1.00 83.69 717 LYS A C 1
ATOM 5645 O O . LYS A 1 717 ? -41.156 22.087 -21.815 1.00 83.69 717 LYS A O 1
ATOM 5650 N N . ARG A 1 718 ? -40.785 22.697 -19.678 1.00 83.94 718 ARG A N 1
ATOM 5651 C CA . ARG A 1 718 ? -42.043 22.149 -19.156 1.00 83.94 718 ARG A CA 1
ATOM 5652 C C . ARG A 1 718 ? -43.263 22.938 -19.632 1.00 83.94 718 ARG A C 1
ATOM 5654 O O . ARG A 1 718 ? -44.188 22.328 -20.157 1.00 83.94 718 ARG A O 1
ATOM 5661 N N . GLU A 1 719 ? -43.233 24.260 -19.494 1.00 83.00 719 GLU A N 1
ATOM 5662 C CA . GLU A 1 719 ? -44.419 25.119 -19.634 1.00 83.00 719 GLU A CA 1
ATOM 5663 C C . GLU A 1 719 ? -44.643 25.668 -21.058 1.00 83.00 719 GLU A C 1
ATOM 5665 O O . GLU A 1 719 ? -45.738 26.124 -21.372 1.00 83.00 719 GLU A O 1
ATOM 5670 N N . LEU A 1 720 ? -43.641 25.626 -21.948 1.00 84.88 720 LEU A N 1
ATOM 5671 C CA . LEU A 1 720 ? -43.783 26.131 -23.321 1.00 84.88 720 LEU A CA 1
ATOM 5672 C C . LEU A 1 720 ? -44.822 25.320 -24.115 1.00 84.88 720 LEU A C 1
ATOM 5674 O O . LEU A 1 720 ? -44.714 24.098 -24.216 1.00 84.88 720 LEU A O 1
ATOM 5678 N N . LEU A 1 721 ? -45.807 25.964 -24.734 1.00 82.69 721 LEU A N 1
ATOM 5679 C CA . LEU A 1 721 ? -46.811 25.274 -25.548 1.00 82.69 721 LEU A CA 1
ATOM 5680 C C . LEU A 1 721 ? -46.337 25.105 -26.998 1.00 82.69 721 LEU A C 1
ATOM 5682 O O . LEU A 1 721 ? -45.476 25.836 -27.479 1.00 82.69 721 LEU A O 1
ATOM 5686 N N . PHE A 1 722 ? -46.911 24.131 -27.714 1.00 79.38 722 PHE A N 1
ATOM 5687 C CA . PHE A 1 722 ? -46.573 23.865 -29.122 1.00 79.38 722 PHE A CA 1
ATOM 5688 C C . PHE A 1 722 ? -46.782 25.095 -30.019 1.00 79.38 722 PHE A C 1
ATOM 5690 O O . PHE A 1 722 ? -45.969 25.361 -30.896 1.00 79.38 722 PHE A O 1
ATOM 5697 N N . GLN A 1 723 ? -47.850 25.857 -29.766 1.00 79.50 723 GLN A N 1
ATOM 5698 C CA . GLN A 1 723 ? -48.223 27.035 -30.558 1.00 79.50 723 GLN A CA 1
ATOM 5699 C C . GLN A 1 723 ? -47.218 28.189 -30.416 1.00 79.50 723 GLN A C 1
ATOM 5701 O O . GLN A 1 723 ? -47.065 28.977 -31.344 1.00 79.50 723 GLN A O 1
ATOM 5706 N N . ASP A 1 724 ? -46.486 28.240 -29.300 1.00 83.00 724 ASP A N 1
ATOM 5707 C CA . ASP A 1 724 ? -45.547 29.321 -28.981 1.00 83.00 724 ASP A CA 1
ATOM 5708 C C . ASP A 1 724 ? -44.079 28.942 -29.245 1.00 83.00 724 ASP A C 1
ATOM 5710 O O . ASP A 1 724 ? -43.169 29.755 -29.064 1.00 83.00 724 ASP A O 1
ATOM 5714 N N . PHE A 1 725 ? -43.828 27.699 -29.673 1.00 84.38 725 PHE A N 1
ATOM 5715 C CA . PHE A 1 725 ? -42.485 27.158 -29.887 1.00 84.38 725 PHE A CA 1
ATOM 5716 C C . PHE A 1 725 ? -41.702 27.947 -30.944 1.00 84.38 725 PHE A C 1
ATOM 5718 O O . PHE A 1 725 ? -40.555 28.331 -30.714 1.00 84.38 725 PHE A O 1
ATOM 5725 N N . GLU A 1 726 ? -42.333 28.227 -32.086 1.00 84.19 726 GLU A N 1
ATOM 5726 C CA . GLU A 1 726 ? -41.704 28.958 -33.190 1.00 84.19 726 GLU A CA 1
ATOM 5727 C C . GLU A 1 726 ? -41.454 30.427 -32.819 1.00 84.19 726 GLU A C 1
ATOM 5729 O O . GLU A 1 726 ? -40.374 30.957 -33.085 1.00 84.19 726 GLU A O 1
ATOM 5734 N N . ALA A 1 727 ? -42.398 31.059 -32.112 1.00 85.88 727 ALA A N 1
ATOM 5735 C CA . ALA A 1 727 ? -42.252 32.429 -31.625 1.00 85.88 727 ALA A CA 1
ATOM 5736 C C . ALA A 1 727 ? -41.059 32.568 -30.665 1.00 85.88 727 ALA A C 1
ATOM 5738 O O . ALA A 1 727 ? -40.240 33.477 -30.823 1.00 85.88 727 ALA A O 1
ATOM 5739 N N . LEU A 1 728 ? -40.905 31.638 -29.714 1.00 86.12 728 LEU A N 1
ATOM 5740 C CA . LEU A 1 728 ? -39.762 31.645 -28.804 1.00 86.12 728 LEU A CA 1
ATOM 5741 C C . LEU A 1 728 ? -38.444 31.383 -29.548 1.00 86.12 728 LEU A C 1
ATOM 5743 O O . LEU A 1 728 ? -37.478 32.116 -29.335 1.00 86.12 728 LEU A O 1
ATOM 5747 N N . ALA A 1 729 ? -38.397 30.402 -30.452 1.00 85.56 729 ALA A N 1
ATOM 5748 C CA . ALA A 1 729 ? -37.190 30.083 -31.217 1.00 85.56 729 ALA A CA 1
ATOM 5749 C C . ALA A 1 729 ? -36.686 31.280 -32.045 1.00 85.56 729 ALA A C 1
ATOM 5751 O O . ALA A 1 729 ? -35.491 31.577 -32.038 1.00 85.56 729 ALA A O 1
ATOM 5752 N N . ILE A 1 730 ? -37.592 32.036 -32.673 1.00 86.69 730 ILE A N 1
ATOM 5753 C CA . ILE A 1 730 ? -37.243 33.263 -33.404 1.00 86.69 730 ILE A CA 1
ATOM 5754 C C . ILE A 1 730 ? -36.662 34.317 -32.455 1.00 86.69 730 ILE A C 1
ATOM 5756 O O . ILE A 1 730 ? -35.639 34.930 -32.758 1.00 86.69 730 ILE A O 1
ATOM 5760 N N . THR A 1 731 ? -37.263 34.516 -31.277 1.00 86.19 731 THR A N 1
ATOM 5761 C CA . THR A 1 731 ? -36.749 35.496 -30.299 1.00 86.19 731 THR A CA 1
ATOM 5762 C C . THR A 1 731 ? -35.409 35.109 -29.676 1.00 86.19 731 THR A C 1
ATOM 5764 O O . THR A 1 731 ? -34.671 35.997 -29.252 1.00 86.19 731 THR A O 1
ATOM 5767 N N . LEU A 1 732 ? -35.079 33.815 -29.661 1.00 84.94 732 LEU A N 1
ATOM 5768 C CA . LEU A 1 732 ? -33.770 33.284 -29.270 1.00 84.94 732 LEU A CA 1
ATOM 5769 C C . LEU A 1 732 ? -32.734 33.356 -30.411 1.00 84.94 732 LEU A C 1
ATOM 5771 O O . LEU A 1 732 ? -31.593 32.946 -30.220 1.00 84.94 732 LEU A O 1
ATOM 5775 N N . GLY A 1 733 ? -33.110 33.892 -31.580 1.00 84.12 733 GLY A N 1
ATOM 5776 C CA . GLY A 1 733 ? -32.201 34.161 -32.697 1.00 84.12 733 GLY A CA 1
ATOM 5777 C C . GLY A 1 733 ? -32.057 33.026 -33.714 1.00 84.12 733 GLY A C 1
ATOM 5778 O O . GLY A 1 733 ? -31.106 33.043 -34.500 1.00 84.12 733 GLY A O 1
ATOM 5779 N N . PHE A 1 734 ? -32.970 32.049 -33.720 1.00 86.94 734 PHE A N 1
ATOM 5780 C CA . PHE A 1 734 ? -32.987 30.981 -34.723 1.00 86.94 734 PHE A CA 1
ATOM 5781 C C . PHE A 1 734 ? -33.757 31.405 -35.975 1.00 86.94 734 PHE A C 1
ATOM 5783 O O . PHE A 1 734 ? -34.828 32.010 -35.897 1.00 86.94 734 PHE A O 1
ATOM 5790 N N . ASN A 1 735 ? -33.222 31.071 -37.148 1.00 86.81 735 ASN A N 1
ATOM 5791 C CA . ASN A 1 735 ? -33.883 31.319 -38.427 1.00 86.81 735 ASN A CA 1
ATOM 5792 C C . ASN A 1 735 ? -34.823 30.161 -38.819 1.00 86.81 735 ASN A C 1
ATOM 5794 O O . ASN A 1 735 ? -34.736 29.048 -38.301 1.00 86.81 735 ASN A O 1
ATOM 5798 N N . GLY A 1 736 ? -35.720 30.396 -39.781 1.00 81.88 736 GLY A N 1
ATOM 5799 C CA . GLY A 1 736 ? -36.724 29.399 -40.179 1.00 81.88 736 GLY A CA 1
ATOM 5800 C C . GLY A 1 736 ? -36.157 28.080 -40.731 1.00 81.88 736 GLY A C 1
ATOM 5801 O O . GLY A 1 736 ? -36.845 27.062 -40.701 1.00 81.88 736 GLY A O 1
ATOM 5802 N N . HIS A 1 737 ? -34.911 28.063 -41.220 1.00 85.06 737 HIS A N 1
ATOM 5803 C CA . HIS A 1 737 ? -34.252 26.832 -41.667 1.00 85.06 737 HIS A CA 1
ATOM 5804 C C . HIS A 1 737 ? -33.728 26.014 -40.476 1.00 85.06 737 HIS A C 1
ATOM 5806 O O . HIS A 1 737 ? -33.896 24.797 -40.439 1.00 85.06 737 HIS A O 1
ATOM 5812 N N . GLU A 1 738 ? -33.156 26.680 -39.472 1.00 84.50 738 GLU A N 1
ATOM 5813 C CA . GLU A 1 738 ? -32.695 26.068 -38.221 1.00 84.50 738 GLU A CA 1
ATOM 5814 C C . GLU A 1 738 ? -33.860 25.504 -37.405 1.00 84.50 738 GLU A C 1
ATOM 5816 O O . GLU A 1 738 ? -33.784 24.379 -36.919 1.00 84.50 738 GLU A O 1
ATOM 5821 N N . ILE A 1 739 ? -34.976 26.235 -37.321 1.00 84.50 739 ILE A N 1
ATOM 5822 C CA . ILE A 1 739 ? -36.182 25.771 -36.621 1.00 84.50 739 ILE A CA 1
ATOM 5823 C C . ILE A 1 739 ? -36.720 24.495 -37.282 1.00 84.50 739 ILE A C 1
ATOM 5825 O O . ILE A 1 739 ? -36.995 23.512 -36.594 1.00 84.50 739 ILE A O 1
ATOM 5829 N N . LYS A 1 740 ? -36.781 24.452 -38.622 1.00 83.81 740 LYS A N 1
ATOM 5830 C CA . LYS A 1 740 ? -37.162 23.236 -39.362 1.00 83.81 740 LYS A CA 1
ATOM 5831 C C . LYS A 1 740 ? -36.189 22.083 -39.131 1.00 83.81 740 LYS A C 1
ATOM 5833 O O . LYS A 1 740 ? -36.635 20.949 -38.975 1.00 83.81 740 LYS A O 1
ATOM 5838 N N . ALA A 1 741 ? -34.884 22.352 -39.082 1.00 84.50 741 ALA A N 1
ATOM 5839 C CA . ALA A 1 741 ? -33.884 21.333 -38.778 1.00 84.50 741 ALA A CA 1
ATOM 5840 C C . ALA A 1 741 ? -34.092 20.740 -37.374 1.00 84.50 741 ALA A C 1
ATOM 5842 O O . ALA A 1 741 ? -34.102 19.519 -37.234 1.00 84.50 741 ALA A O 1
ATOM 5843 N N . ILE A 1 742 ? -34.362 21.579 -36.366 1.00 84.00 742 ILE A N 1
ATOM 5844 C CA . ILE A 1 742 ? -34.684 21.141 -34.999 1.00 84.00 742 ILE A CA 1
ATOM 5845 C C . ILE A 1 742 ? -35.966 20.298 -34.992 1.00 84.00 742 ILE A C 1
ATOM 5847 O O . ILE A 1 742 ? -35.971 19.210 -34.416 1.00 84.00 742 ILE A O 1
ATOM 5851 N N . CYS A 1 743 ? -37.029 20.722 -35.680 1.00 81.94 743 CYS A N 1
ATOM 5852 C CA . CYS A 1 743 ? -38.267 19.940 -35.779 1.00 81.94 743 CYS A CA 1
ATOM 5853 C C . CYS A 1 743 ? -38.056 18.576 -36.462 1.00 81.94 743 CYS A C 1
ATOM 5855 O O . CYS A 1 743 ? -38.652 17.579 -36.049 1.00 81.94 743 CYS A O 1
ATOM 5857 N N . ASN A 1 744 ? -37.160 18.504 -37.451 1.00 82.25 744 ASN A N 1
ATOM 5858 C CA . ASN A 1 744 ? -36.832 17.268 -38.163 1.00 82.25 744 ASN A CA 1
ATOM 5859 C C . ASN A 1 744 ? -36.022 16.271 -37.320 1.00 82.25 744 ASN A C 1
ATOM 5861 O O . ASN A 1 744 ? -36.061 15.078 -37.613 1.00 82.25 744 ASN A O 1
ATOM 5865 N N . THR A 1 745 ? -35.325 16.713 -36.263 1.00 77.12 745 THR A N 1
ATOM 5866 C CA . THR A 1 745 ? -34.606 15.791 -35.358 1.00 77.12 745 THR A CA 1
ATOM 5867 C C . THR A 1 745 ? -35.547 14.834 -34.618 1.00 77.12 745 THR A C 1
ATOM 5869 O O . THR A 1 745 ? -35.144 13.729 -34.245 1.00 77.12 745 THR A O 1
ATOM 5872 N N . ALA A 1 746 ? -36.802 15.241 -34.402 1.00 75.19 746 ALA A N 1
ATOM 5873 C CA . ALA A 1 746 ? -37.821 14.441 -33.735 1.00 75.19 746 ALA A CA 1
ATOM 5874 C C . ALA A 1 746 ? -39.235 14.885 -34.168 1.00 75.19 746 ALA A C 1
ATOM 5876 O O . ALA A 1 746 ? -39.861 15.682 -33.469 1.00 75.19 746 ALA A O 1
ATOM 5877 N N . PRO A 1 747 ? -39.776 14.378 -35.293 1.00 71.94 747 PRO A N 1
ATOM 5878 C CA . PRO A 1 747 ? -41.001 14.905 -35.916 1.00 71.94 747 PRO A CA 1
ATOM 5879 C C . PRO A 1 747 ? -42.281 14.806 -35.068 1.00 71.94 747 PRO A C 1
ATOM 5881 O O . PRO A 1 747 ? -43.250 15.506 -35.347 1.00 71.94 747 PRO A O 1
ATOM 5884 N N . ALA A 1 748 ? -42.294 13.949 -34.041 1.00 72.69 748 ALA A N 1
ATOM 5885 C CA . ALA A 1 748 ? -43.457 13.686 -33.187 1.00 72.69 748 ALA A CA 1
ATOM 5886 C C . ALA A 1 748 ? -43.191 13.892 -31.680 1.00 72.69 748 ALA A C 1
ATOM 5888 O O . ALA A 1 748 ? -44.061 13.593 -30.865 1.00 72.69 748 ALA A O 1
ATOM 5889 N N . ASP A 1 749 ? -42.012 14.399 -31.295 1.00 81.56 749 ASP A N 1
ATOM 5890 C CA . ASP A 1 749 ? -41.639 14.595 -29.887 1.00 81.56 749 ASP A CA 1
ATOM 5891 C C . ASP A 1 749 ? -41.243 16.052 -29.617 1.00 81.56 749 ASP A C 1
ATOM 5893 O O . ASP A 1 749 ? -40.085 16.462 -29.740 1.00 81.56 749 ASP A O 1
ATOM 5897 N N . LEU A 1 750 ? -42.236 16.838 -29.197 1.00 79.19 750 LEU A N 1
ATOM 5898 C CA . LEU A 1 750 ? -42.059 18.243 -28.842 1.00 79.19 750 LEU A CA 1
ATOM 5899 C C . LEU A 1 750 ? -41.099 18.434 -27.655 1.00 79.19 750 LEU A C 1
ATOM 5901 O O . LEU A 1 750 ? -40.418 19.453 -27.575 1.00 79.19 750 LEU A O 1
ATOM 5905 N N . GLN A 1 751 ? -41.008 17.479 -26.725 1.00 80.00 751 GLN A N 1
ATOM 5906 C CA . GLN A 1 751 ? -40.096 17.596 -25.583 1.00 80.00 751 GLN A CA 1
ATOM 5907 C C . GLN A 1 751 ? -38.640 17.467 -26.024 1.00 80.00 751 GLN A C 1
ATOM 5909 O O . GLN A 1 751 ? -37.771 18.197 -25.529 1.00 80.00 751 GLN A O 1
ATOM 5914 N N . LYS A 1 752 ? -38.371 16.595 -26.996 1.00 81.00 752 LYS A N 1
ATOM 5915 C CA . LYS A 1 752 ? -37.049 16.466 -27.609 1.00 81.00 752 LYS A CA 1
ATOM 5916 C C . LYS A 1 752 ? -36.690 17.702 -28.439 1.00 81.00 752 LYS A C 1
ATOM 5918 O O . LYS A 1 752 ? -35.595 18.230 -28.264 1.00 81.00 752 LYS A O 1
ATOM 5923 N N . GLN A 1 753 ? -37.637 18.249 -29.208 1.00 83.38 753 GLN A N 1
ATOM 5924 C CA . GLN A 1 753 ? -37.451 19.507 -29.952 1.00 83.38 753 GLN A CA 1
ATOM 5925 C C . GLN A 1 753 ? -37.132 20.701 -29.031 1.00 83.38 753 GLN A C 1
ATOM 5927 O O . GLN A 1 753 ? -36.191 21.449 -29.286 1.00 83.38 753 GLN A O 1
ATOM 5932 N N . LYS A 1 754 ? -37.857 20.855 -27.914 1.00 83.81 754 LYS A N 1
ATOM 5933 C CA . LYS A 1 754 ? -37.589 21.892 -26.897 1.00 83.81 754 LYS A CA 1
ATOM 5934 C C . LYS A 1 754 ? -36.221 21.751 -26.241 1.00 83.81 754 LYS A C 1
ATOM 5936 O O . LYS A 1 754 ? -35.558 22.751 -25.981 1.00 83.81 754 LYS A O 1
ATOM 5941 N N . SER A 1 755 ? -35.817 20.514 -25.952 1.00 85.12 755 SER A N 1
ATOM 5942 C CA . SER A 1 755 ? -34.507 20.229 -25.356 1.00 85.12 755 SER A CA 1
ATOM 5943 C C . SER A 1 755 ? -33.386 20.662 -26.283 1.00 85.12 755 SER A C 1
ATOM 5945 O O . SER A 1 755 ? -32.442 21.307 -25.839 1.00 85.12 755 SER A O 1
ATOM 5947 N N . GLU A 1 756 ? -33.523 20.337 -27.566 1.00 84.56 756 GLU A N 1
ATOM 5948 C CA . GLU A 1 756 ? -32.508 20.642 -28.562 1.00 84.56 756 GLU A CA 1
ATOM 5949 C C . GLU A 1 756 ? -32.429 22.144 -28.854 1.00 84.56 756 GLU A C 1
ATOM 5951 O O . GLU A 1 756 ? -31.332 22.693 -28.891 1.00 84.56 756 GLU A O 1
ATOM 5956 N N . LEU A 1 757 ? -33.568 22.842 -28.936 1.00 86.31 757 LEU A N 1
ATOM 5957 C CA . LEU A 1 757 ? -33.602 24.302 -29.074 1.00 86.31 757 LEU A CA 1
ATOM 5958 C C . LEU A 1 757 ? -32.864 25.008 -27.925 1.00 86.31 757 LEU A C 1
ATOM 5960 O O . LEU A 1 757 ? -32.009 25.859 -28.162 1.00 86.31 757 LEU A O 1
ATOM 5964 N N . LEU A 1 758 ? -33.177 24.652 -26.674 1.00 86.50 758 LEU A N 1
ATOM 5965 C CA . LEU A 1 758 ? -32.578 25.291 -25.498 1.00 86.50 758 LEU A CA 1
ATOM 5966 C C . LEU A 1 758 ? -31.101 24.908 -25.317 1.00 86.50 758 LEU A C 1
ATOM 5968 O O . LEU A 1 758 ? -30.319 25.731 -24.842 1.00 86.50 758 LEU A O 1
ATOM 5972 N N . ARG A 1 759 ? -30.705 23.696 -25.732 1.00 86.75 759 ARG A N 1
ATOM 5973 C CA . ARG A 1 759 ? -29.300 23.269 -25.772 1.00 86.75 759 ARG A CA 1
ATOM 5974 C C . ARG A 1 759 ? -28.510 24.092 -26.786 1.00 86.75 759 ARG A C 1
ATOM 5976 O O . ARG A 1 759 ? -27.505 24.685 -26.417 1.00 86.75 759 ARG A O 1
ATOM 5983 N N . LEU A 1 760 ? -28.992 24.177 -28.027 1.00 84.12 760 LEU A N 1
ATOM 5984 C CA . LEU A 1 760 ? -28.343 24.953 -29.087 1.00 84.12 760 LEU A CA 1
ATOM 5985 C C . LEU A 1 760 ? -28.278 26.444 -28.747 1.00 84.12 760 LEU A C 1
ATOM 5987 O O . LEU A 1 760 ? -27.294 27.099 -29.073 1.00 84.12 760 LEU A O 1
ATOM 5991 N N . TRP A 1 761 ? -29.296 26.982 -28.069 1.00 86.62 761 TRP A N 1
ATOM 5992 C CA . TRP A 1 761 ? -29.277 28.364 -27.594 1.00 86.62 761 TRP A CA 1
ATOM 5993 C C . TRP A 1 761 ? -28.172 28.581 -26.555 1.00 86.62 761 TRP A C 1
ATOM 5995 O O . TRP A 1 761 ? -27.370 29.502 -26.697 1.00 86.62 761 TRP A O 1
ATOM 6005 N N . ARG A 1 762 ? -28.090 27.701 -25.549 1.00 83.50 762 ARG A N 1
ATOM 6006 C CA . ARG A 1 762 ? -27.062 27.767 -24.503 1.00 83.50 762 ARG A CA 1
ATOM 6007 C C . ARG A 1 762 ? -25.653 27.628 -25.076 1.00 83.50 762 ARG A C 1
ATOM 6009 O O . ARG A 1 762 ? -24.761 28.344 -24.649 1.00 83.50 762 ARG A O 1
ATOM 6016 N N . ASP A 1 763 ? -25.459 26.731 -26.037 1.00 80.44 763 ASP A N 1
ATOM 6017 C CA . ASP A 1 763 ? -24.144 26.499 -26.641 1.00 80.44 763 ASP A CA 1
ATOM 6018 C C . ASP A 1 763 ? -23.722 27.667 -27.566 1.00 80.44 763 ASP A C 1
ATOM 6020 O O . ASP A 1 763 ? -22.535 27.852 -27.830 1.00 80.44 763 ASP A O 1
ATOM 6024 N N . ARG A 1 764 ? -24.677 28.482 -28.044 1.00 79.88 764 ARG A N 1
ATOM 6025 C CA . ARG A 1 764 ? -24.433 29.659 -28.898 1.00 79.88 764 ARG A CA 1
ATOM 6026 C C . ARG A 1 764 ? -24.166 30.942 -28.103 1.00 79.88 764 ARG A C 1
ATOM 6028 O O . ARG A 1 764 ? -23.405 31.793 -28.557 1.00 79.88 764 ARG A O 1
ATOM 6035 N N . GLU A 1 765 ? -24.795 31.101 -26.944 1.00 78.44 765 GLU A N 1
ATOM 6036 C CA . GLU A 1 765 ? -24.661 32.274 -26.074 1.00 78.44 765 GLU A CA 1
ATOM 6037 C C . GLU A 1 765 ? -23.584 32.036 -25.005 1.00 78.44 765 GLU A C 1
ATOM 6039 O O . GLU A 1 765 ? -23.843 31.439 -23.963 1.00 78.44 765 GLU A O 1
ATOM 6044 N N . VAL A 1 766 ? -22.371 32.556 -25.241 1.00 64.06 766 VAL A N 1
ATOM 6045 C CA . VAL A 1 766 ? -21.203 32.409 -24.340 1.00 64.06 766 VAL A CA 1
ATOM 6046 C C . VAL A 1 766 ? -21.481 32.934 -22.918 1.00 64.06 766 VAL A C 1
ATOM 6048 O O . VAL A 1 766 ? -20.894 32.443 -21.961 1.00 64.06 766 VAL A O 1
ATOM 6051 N N . ASN A 1 767 ? -22.429 33.871 -22.773 1.00 66.44 767 ASN A N 1
ATOM 6052 C CA . ASN A 1 767 ? -22.914 34.407 -21.497 1.00 66.44 767 ASN A CA 1
ATOM 6053 C C . ASN A 1 767 ? -24.441 34.237 -21.366 1.00 66.44 767 ASN A C 1
ATOM 6055 O O . ASN A 1 767 ? -25.166 35.190 -21.060 1.00 66.44 767 ASN A O 1
ATOM 6059 N N . ALA A 1 768 ? -24.963 33.039 -21.645 1.00 75.44 768 ALA A N 1
ATOM 6060 C CA . ALA A 1 768 ? -26.373 32.737 -21.424 1.00 75.44 768 ALA A CA 1
ATOM 6061 C C . ALA A 1 768 ? -26.737 32.976 -19.948 1.00 75.44 768 ALA A C 1
ATOM 6063 O O . ALA A 1 768 ? -26.156 32.378 -19.047 1.00 75.44 768 ALA A O 1
ATOM 6064 N N . THR A 1 769 ? -27.714 33.844 -19.685 1.00 82.31 769 THR A N 1
ATOM 6065 C CA . THR A 1 769 ? -28.178 34.152 -18.325 1.00 82.31 769 THR A CA 1
ATOM 6066 C C . THR A 1 769 ? -29.688 33.992 -18.228 1.00 82.31 769 THR A C 1
ATOM 6068 O O . THR A 1 769 ? -30.419 33.985 -19.225 1.00 82.31 769 THR A O 1
ATOM 6071 N N . VAL A 1 770 ? -30.178 33.895 -16.991 1.00 84.00 770 VAL A N 1
ATOM 6072 C CA . VAL A 1 770 ? -31.616 33.842 -16.695 1.00 84.00 770 VAL A CA 1
ATOM 6073 C C . VAL A 1 770 ? -32.340 35.070 -17.264 1.00 84.00 770 VAL A C 1
ATOM 6075 O O . VAL A 1 770 ? -33.465 34.952 -17.748 1.00 84.00 770 VAL A O 1
ATOM 6078 N N . THR A 1 771 ? -31.689 36.239 -17.266 1.00 83.06 771 THR A N 1
ATOM 6079 C CA . THR A 1 771 ? -32.262 37.493 -17.777 1.00 83.06 771 THR A CA 1
ATOM 6080 C C . THR A 1 771 ? -32.394 37.497 -19.298 1.00 83.06 771 THR A C 1
ATOM 6082 O O . THR A 1 771 ? -33.414 37.965 -19.807 1.00 83.06 771 THR A O 1
ATOM 6085 N N . HIS A 1 772 ? -31.435 36.916 -20.027 1.00 85.12 772 HIS A N 1
ATOM 6086 C CA . HIS A 1 772 ? -31.537 36.741 -21.478 1.00 85.12 772 HIS A CA 1
ATOM 6087 C C . HIS A 1 772 ? -32.743 35.866 -21.847 1.00 85.12 772 HIS A C 1
ATOM 6089 O O . HIS A 1 772 ? -33.570 36.263 -22.673 1.00 85.12 772 HIS A O 1
ATOM 6095 N N . LEU A 1 773 ? -32.909 34.726 -21.166 1.00 85.12 773 LEU A N 1
ATOM 6096 C CA . LEU A 1 773 ? -34.038 33.822 -21.399 1.00 85.12 773 LEU A CA 1
ATOM 6097 C C . LEU A 1 773 ? -35.379 34.470 -21.022 1.00 85.12 773 LEU A C 1
ATOM 6099 O O . LEU A 1 773 ? -36.356 34.366 -21.765 1.00 85.12 773 LEU A O 1
ATOM 6103 N N . GLN A 1 774 ? -35.418 35.204 -19.907 1.00 85.69 774 GLN A N 1
ATOM 6104 C CA . GLN A 1 774 ? -36.586 35.980 -19.490 1.00 85.69 774 GLN A CA 1
ATOM 6105 C C . GLN A 1 774 ? -36.988 37.014 -20.551 1.00 85.69 774 GLN A C 1
ATOM 6107 O O . GLN A 1 774 ? -38.170 37.145 -20.880 1.00 85.69 774 GLN A O 1
ATOM 6112 N N . GLN A 1 775 ? -36.023 37.764 -21.090 1.00 85.69 775 GLN A N 1
ATOM 6113 C CA . GLN A 1 775 ? -36.289 38.799 -22.084 1.00 85.69 775 GLN A CA 1
ATOM 6114 C C . GLN A 1 775 ? -36.767 38.202 -23.411 1.00 85.69 775 GLN A C 1
ATOM 6116 O O . GLN A 1 775 ? -37.684 38.759 -24.019 1.00 85.69 775 GLN A O 1
ATOM 6121 N N . ALA A 1 776 ? -36.210 37.062 -23.827 1.00 85.69 776 ALA A N 1
ATOM 6122 C CA . ALA A 1 776 ? -36.686 36.318 -24.990 1.00 85.69 776 ALA A CA 1
ATOM 6123 C C . ALA A 1 776 ? -38.151 35.883 -24.813 1.00 85.69 776 ALA A C 1
ATOM 6125 O O . ALA A 1 776 ? -38.985 36.178 -25.666 1.00 85.69 776 ALA A O 1
ATOM 6126 N N . CYS A 1 777 ? -38.505 35.326 -23.649 1.00 85.88 777 CYS A N 1
ATOM 6127 C CA . CYS A 1 777 ? -39.887 34.943 -23.340 1.00 85.88 777 CYS A CA 1
ATOM 6128 C C . CYS A 1 777 ? -40.851 36.143 -23.388 1.00 85.88 777 CYS A C 1
ATOM 6130 O O . CYS A 1 777 ? -41.937 36.038 -23.955 1.00 85.88 777 CYS A O 1
ATOM 6132 N N . ARG A 1 778 ? -40.447 37.320 -22.880 1.00 86.44 778 ARG A N 1
ATOM 6133 C CA . ARG A 1 778 ? -41.268 38.546 -22.977 1.00 86.44 778 ARG A CA 1
ATOM 6134 C C . ARG A 1 778 ? -41.490 38.993 -24.417 1.00 86.44 778 ARG A C 1
ATOM 6136 O O . ARG A 1 778 ? -42.602 39.381 -24.761 1.00 86.44 778 ARG A O 1
ATOM 6143 N N . ARG A 1 779 ? -40.450 38.942 -25.252 1.00 85.38 779 ARG A N 1
ATOM 6144 C CA . ARG A 1 779 ? -40.540 39.309 -26.676 1.00 85.38 779 ARG A CA 1
ATOM 6145 C C . ARG A 1 779 ? -41.404 38.330 -27.471 1.00 85.38 779 ARG A C 1
ATOM 6147 O O . ARG A 1 779 ? -42.038 38.751 -28.429 1.00 85.38 779 ARG A O 1
ATOM 6154 N N . ALA A 1 780 ? -41.468 37.070 -27.044 1.00 85.62 780 ALA A N 1
ATOM 6155 C CA . ALA A 1 780 ? -42.312 36.039 -27.646 1.00 85.62 780 ALA A CA 1
ATOM 6156 C C . ALA A 1 780 ? -43.790 36.118 -27.210 1.00 85.62 780 ALA A C 1
ATOM 6158 O O . ALA A 1 780 ? -44.595 35.313 -27.662 1.00 85.62 780 ALA A O 1
ATOM 6159 N N . GLY A 1 781 ? -44.161 37.058 -26.329 1.00 82.25 781 GLY A N 1
ATOM 6160 C CA . GLY A 1 781 ? -45.524 37.176 -25.792 1.00 82.25 781 GLY A CA 1
ATOM 6161 C C . GLY A 1 781 ? -45.826 36.252 -24.602 1.00 82.25 781 GLY A C 1
ATOM 6162 O O . GLY A 1 781 ? -46.951 36.237 -24.111 1.00 82.25 781 GLY A O 1
ATOM 6163 N N . LEU A 1 782 ? -44.824 35.533 -24.082 1.00 86.00 782 LEU A N 1
ATOM 6164 C CA . LEU A 1 782 ? -44.939 34.591 -22.962 1.00 86.00 782 LEU A CA 1
ATOM 6165 C C . LEU A 1 782 ? -44.754 35.302 -21.609 1.00 86.00 782 LEU A C 1
ATOM 6167 O O . LEU A 1 782 ? -43.795 35.049 -20.875 1.00 86.00 782 LEU A O 1
ATOM 6171 N N . SER A 1 783 ? -45.655 36.234 -21.282 1.00 81.44 783 SER A N 1
ATOM 6172 C CA . SER A 1 783 ? -45.557 37.078 -20.078 1.00 81.44 783 SER A CA 1
ATOM 6173 C C . SER A 1 783 ? -45.603 36.279 -18.771 1.00 81.44 783 SER A C 1
ATOM 6175 O O . SER A 1 783 ? -44.769 36.495 -17.895 1.00 81.44 783 SER A O 1
ATOM 6177 N N . THR A 1 784 ? -46.500 35.296 -18.668 1.00 81.75 784 THR A N 1
ATOM 6178 C CA . THR A 1 784 ? -46.640 34.416 -17.494 1.00 81.75 784 THR A CA 1
ATOM 6179 C C . THR A 1 784 ? -45.373 33.603 -17.223 1.00 81.75 784 THR A C 1
ATOM 6181 O O . THR A 1 784 ? -44.912 33.517 -16.085 1.00 81.75 784 THR A O 1
ATOM 6184 N N . LEU A 1 785 ? -44.770 33.055 -18.277 1.00 83.50 785 LEU A N 1
ATOM 6185 C CA . LEU A 1 785 ? -43.545 32.261 -18.213 1.00 83.50 785 LEU A CA 1
ATOM 6186 C C . LEU A 1 785 ? -42.327 33.141 -17.887 1.00 83.50 785 LEU A C 1
ATOM 6188 O O . LEU A 1 785 ? -41.482 32.767 -17.074 1.00 83.50 785 LEU A O 1
ATOM 6192 N N . ALA A 1 786 ? -42.268 34.358 -18.433 1.00 83.62 786 ALA A N 1
ATOM 6193 C CA . ALA A 1 786 ? -41.239 35.332 -18.080 1.00 83.62 786 ALA A CA 1
ATOM 6194 C C . ALA A 1 786 ? -41.318 35.790 -16.612 1.00 83.62 786 ALA A C 1
ATOM 6196 O O . ALA A 1 786 ? -40.283 36.033 -15.988 1.00 83.62 786 ALA A O 1
ATOM 6197 N N . ASP A 1 787 ? -42.519 35.902 -16.044 1.00 83.12 787 ASP A N 1
ATOM 6198 C CA . ASP A 1 787 ? -42.698 36.274 -14.639 1.00 83.12 787 ASP A CA 1
ATOM 6199 C C . ASP A 1 787 ? -42.343 35.115 -13.691 1.00 83.12 787 ASP A C 1
ATOM 6201 O O . ASP A 1 787 ? -41.727 35.346 -12.647 1.00 83.12 787 ASP A O 1
ATOM 6205 N N . GLN A 1 788 ? -42.595 33.862 -14.089 1.00 81.69 788 GLN A N 1
ATOM 6206 C CA . GLN A 1 788 ? -42.095 32.676 -13.378 1.00 81.69 788 GLN A CA 1
ATOM 6207 C C . GLN A 1 788 ? -40.558 32.614 -13.367 1.00 81.69 788 GLN A C 1
ATOM 6209 O O . GLN A 1 788 ? -39.955 32.404 -12.312 1.00 81.69 788 GLN A O 1
ATOM 6214 N N . ILE A 1 789 ? -39.908 32.876 -14.507 1.00 84.56 789 ILE A N 1
ATOM 6215 C CA . ILE A 1 789 ? -38.440 32.969 -14.597 1.00 84.56 789 ILE A CA 1
ATOM 6216 C C . ILE A 1 789 ? -37.910 34.121 -13.729 1.00 84.56 789 ILE A C 1
ATOM 6218 O O . ILE A 1 789 ? -36.891 33.976 -13.050 1.00 84.56 789 ILE A O 1
ATOM 6222 N N . SER A 1 790 ? -38.632 35.245 -13.674 1.00 80.81 790 SER A N 1
ATOM 6223 C CA . SER A 1 790 ? -38.275 36.375 -12.810 1.00 80.81 790 SER A CA 1
ATOM 6224 C C . SER A 1 790 ? -38.241 36.001 -11.324 1.00 80.81 790 SER A C 1
ATOM 6226 O O . SER A 1 790 ? -37.449 36.581 -10.579 1.00 80.81 790 SER A O 1
ATOM 6228 N N . GLY A 1 791 ? -39.083 35.058 -10.887 1.00 76.94 791 GLY A N 1
ATOM 6229 C CA . GLY A 1 791 ? -39.086 34.534 -9.519 1.00 76.94 791 GLY A CA 1
ATOM 6230 C C . GLY A 1 791 ? -37.828 33.726 -9.186 1.00 76.94 791 GLY A C 1
ATOM 6231 O O . GLY A 1 791 ? -37.278 33.874 -8.097 1.00 76.94 791 GLY A O 1
ATOM 6232 N N . ILE A 1 792 ? -37.314 32.952 -10.147 1.00 77.44 792 ILE A N 1
ATOM 6233 C CA . ILE A 1 792 ? -36.087 32.143 -10.008 1.00 77.44 792 ILE A CA 1
ATOM 6234 C C . ILE A 1 792 ? -34.850 33.043 -9.866 1.00 77.44 792 ILE A C 1
ATOM 6236 O O . ILE A 1 792 ? -33.956 32.754 -9.074 1.00 77.44 792 ILE A O 1
ATOM 6240 N N . SER A 1 793 ? -34.825 34.184 -10.563 1.00 65.88 793 SER A N 1
ATOM 6241 C CA . SER A 1 793 ? -33.745 35.172 -10.438 1.00 65.88 793 SER A CA 1
ATOM 6242 C C . SER A 1 793 ? -33.730 35.910 -9.090 1.00 65.88 793 SER A C 1
ATOM 6244 O O . SER A 1 793 ? -32.694 36.468 -8.729 1.00 65.88 793 SER A O 1
ATOM 6246 N N . ARG A 1 794 ? -34.859 35.962 -8.365 1.00 63.00 794 ARG A N 1
ATOM 6247 C CA . ARG A 1 794 ? -35.028 36.738 -7.119 1.00 63.00 794 ARG A CA 1
ATOM 6248 C C . ARG A 1 794 ? -35.005 35.899 -5.837 1.00 63.00 794 ARG A C 1
ATOM 6250 O O . ARG A 1 794 ? -35.038 36.477 -4.754 1.00 63.00 794 ARG A O 1
ATOM 6257 N N . ALA A 1 795 ? -34.962 34.571 -5.928 1.00 60.06 795 ALA A N 1
ATOM 6258 C CA . ALA A 1 795 ? -34.946 33.709 -4.749 1.00 60.06 795 ALA A CA 1
ATOM 6259 C C . ALA A 1 795 ? -33.617 33.857 -3.970 1.00 60.06 795 ALA A C 1
ATOM 6261 O O . ALA A 1 795 ? -32.553 33.683 -4.573 1.00 60.06 795 ALA A O 1
ATOM 6262 N N . PRO A 1 796 ? -33.628 34.165 -2.655 1.00 52.09 796 PRO A N 1
ATOM 6263 C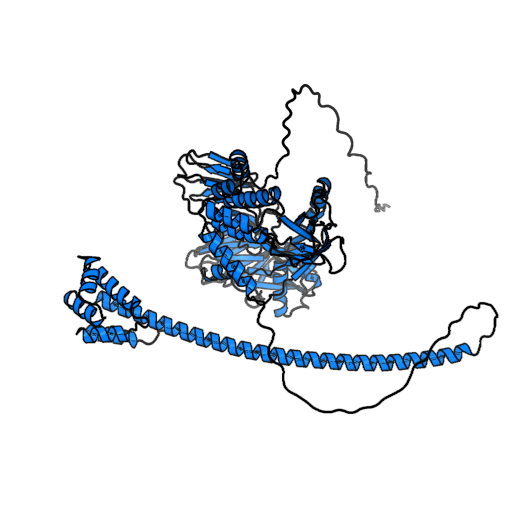 CA . PRO A 1 796 ? -32.408 34.155 -1.851 1.00 52.09 796 PRO A CA 1
ATOM 6264 C C . PRO A 1 796 ? -31.841 32.731 -1.779 1.00 52.09 796 PRO A C 1
ATOM 6266 O O . PRO A 1 796 ? -32.600 31.761 -1.707 1.00 52.09 796 PRO A O 1
ATOM 6269 N N . SER A 1 797 ? -30.513 32.604 -1.828 1.00 51.19 797 SER A N 1
ATOM 6270 C CA . SER A 1 797 ? -29.813 31.337 -1.601 1.00 51.19 797 SER A CA 1
ATOM 6271 C C . SER A 1 797 ? -30.230 30.793 -0.234 1.00 51.19 797 SER A C 1
ATOM 6273 O O . SER A 1 797 ? -30.011 31.451 0.782 1.00 51.19 797 SER A O 1
ATOM 6275 N N . ARG A 1 798 ? -30.880 29.624 -0.188 1.00 42.22 798 ARG A N 1
ATOM 6276 C CA . ARG A 1 798 ? -30.969 28.878 1.072 1.00 42.22 798 ARG A CA 1
ATOM 6277 C C . ARG A 1 798 ? -29.539 28.451 1.397 1.00 42.22 798 ARG A C 1
ATOM 6279 O O . ARG A 1 798 ? -28.938 27.777 0.565 1.00 42.22 798 ARG A O 1
ATOM 6286 N N . GLY A 1 799 ? -29.020 28.981 2.505 1.00 33.31 799 GLY A N 1
ATOM 6287 C CA . GLY A 1 799 ? -27.673 28.710 3.003 1.00 33.31 799 GLY A CA 1
ATOM 6288 C C . GLY A 1 799 ? -27.470 27.264 3.408 1.00 33.31 799 GLY A C 1
ATOM 6289 O O . GLY A 1 799 ? -28.489 26.569 3.645 1.00 33.31 799 GLY A O 1
#

Radius of gyration: 39.07 Å; Cα contacts (8 Å, |Δi|>4): 1175; chains: 1; bounding box: 126×108×112 Å

Organism: Branchiostoma floridae (NCBI:txid7739)

Sequence (799 aa):
MRKCPLPALENWPDEDEFERFEAASPSPTVPEKQDDTTPADPEDERLTVGPEGGKLQTGSCTVTVPPGAVTENITCQVTSPNDITLPLKDGDMLVSDIIELSPHGTTFDKPVTVEMQYSSTSTDGAREPVMWVTEDKFQWKELITTAKSKEKLMASVNQCSTFAIVAQLKKDRFPVSSKETMLTSSAHPAVQIGFPEKSVLTPIQVNIQVQEVPKETVEAIKSHSYGLISTSPIVIVKTDSVVKFNELVTVRVPHPQHYMGIRHKGSSKLRVMSRDEGTEDWRDVTSEVQIQAIGDIVEFTVNHFSRYVVLEIETSNGDPEELGQIPQEMCNFIHQCDVKFIVLQQEDNTNAIFVECHKACNADREYTKYTRRGYKGPEPSETVRLREGQRVEVSLVGNVSFASFYRVDKRVIFHSERPPRLNIIARADQVQGEEGLEGIGSVMFFALPIIVVKTDDETRARDLINCQSPGKQERQASRLLCQIPIKIPYQRQLILGRGRSRPEICEYFYDIKEGVSKNWMDLAFHLGFKGADITNIAGRNYDAKASCMDLLNEWQRREGNAATIQVLKEALLKAGMRNVVDELNDKLKEEGTESRTGEDVVREASTHDTGQQDDAIPDDEQAGIGYMEGEGVLEHAEVSGRICQQEETKTLKDTDKLLLAKIEDVERKMENKIDQLNTNIGDRLAQLNQQFHDMVMKLERDSLEQQRLAIAISTVKRELLFQDFEALAITLGFNGHEIKAICNTAPADLQKQKSELLRLWRDREVNATVTHLQQACRRAGLSTLADQISGISRAPSRG

pLDDT: mean 74.06, std 21.14, range [22.58, 97.0]

Foldseek 3Di:
DDDDDDDDDDDDDDPDPDDDDDDDDDDDDDDDDDDPDDDDDQADDKDKDALCWDWDDGPFKIKGGHRRFFHGMKIKHFDFPVVAFDLDDQAKFFFFTKMFIDDQPGFTPFWMKMKGFGDCPSPPVQWDKWKWKDRPSQDIDTADWDDPDSGMIMHTGGTTIMMTIMIDGDKDKDWDAQDWDKAADPSDRQWIKTDHHRQFHDTWIKIKGWADFDLVLQVVVVVVVQQFQFKWIKIAIDTPDDTFTPDWMKTKTFAGCVSNVHDDDADKDKWKWWDAPPDLWIATCRVVWDWDDDPGMIMITDRGGTIIMITIGHPVHDDRVCVRVSVSSRSVVSQKFWKWKDWKAAQVGQLKIKIKIAGPVCQQVVNVVVVVVRIDFDHIWDIFIDGQQWKKFKAKFFQKHFPPQDPQPRIFGDGHNNIHMGITRMAGHDDPPDPWDKTKIKIWIWTDDDPNPPDPDPVVSVVVVVPPDPDDDDCPDTHTTTIGIGIHGHDDDPDDDDDPDDPDPSVLLLLCLVQCQVLLLLLLVLLPHDPVRLVVLVVVDDGSSSSSSVSLVVSCVVCPPNPDPVSSLVSCVSSVRVVSSVVVVVVVVVVVPVPPPDDDDDDDDDDDDDDDDDDDDDDDDDDDDDDDDDDDDDDVPPVVVVVVVVVVVVVVVVVVVVVVVVVVVVVVVVVVVVVVVVVVVVVVVVVVVVVVVVVVVVVVVVVLQVVLLVVLLVLCLVPPDPVLLVLLLVLLPDDPVRLVVLCVVPVPDSSSSSVVSSVVSVVPDPPDGLVSSLVSCVSSVNPVSSVVSVVSVPDDDPD

InterPro domains:
  IPR000488 Death domain [PF00531] (508-587)
  IPR000488 Death domain [PF00531] (723-791)
  IPR000488 Death domain [PS50017] (519-588)
  IPR000488 Death domain [PS50017] (724-793)
  IPR000488 Death domain [SM00005] (495-588)
  IPR000488 Death domain [SM00005] (698-793)
  IPR000906 ZU5 domain [PF00791] (48-130)
  IPR000906 ZU5 domain [PS51145] (43-169)
  IPR000906 ZU5 domain [SM00218] (46-138)
  IPR011029 Death-like domain superfamily [G3DSA:1.10.533.10] (503-606)
  IPR011029 Death-like domain superfamily [G3DSA:1.10.533.10] (704-798)
  IPR011029 Death-like domain superfamily [SSF47986] (507-592)
  IPR011029 Death-like domain superfamily [SSF47986] (704-792)
  IPR016729 FAS-associated death domain protein [PTHR15077] (76-790)

Solvent-accessible surface area (backbone atoms only — not comparable to full-atom values): 46750 Å² total; per-residue (Å²): 133,89,85,86,81,86,88,80,90,90,82,85,85,79,96,80,85,84,86,85,88,86,83,86,82,84,85,88,88,83,82,91,74,90,77,95,68,83,82,72,79,91,73,74,70,72,40,73,45,45,35,76,33,48,74,48,71,60,99,53,36,38,38,42,37,49,64,61,16,35,91,56,69,35,35,42,33,67,49,63,67,69,83,49,69,73,93,68,55,97,67,36,39,52,34,32,71,34,39,37,33,35,59,62,83,41,65,34,83,39,68,29,38,44,36,38,41,42,58,51,89,72,47,80,69,39,29,39,81,41,44,33,37,21,71,78,66,70,62,74,41,85,49,84,65,48,76,77,52,93,44,31,44,32,35,76,40,51,51,32,33,35,37,38,33,33,30,30,65,36,73,45,77,42,85,44,49,42,54,65,44,78,47,66,40,85,68,45,72,63,33,33,44,34,37,48,68,52,18,31,86,63,73,44,54,39,36,42,33,55,45,82,68,62,73,66,52,55,59,63,50,40,77,72,68,66,38,57,75,38,41,31,52,39,38,37,41,47,55,90,59,95,77,76,57,76,44,64,32,38,41,33,35,42,23,21,39,65,69,69,70,50,86,81,89,72,68,65,43,80,40,38,35,38,32,48,89,93,57,90,63,42,40,72,42,48,91,80,31,63,74,46,79,58,88,63,31,32,37,33,42,38,78,72,74,34,33,36,34,41,39,29,29,33,70,90,52,80,62,67,79,63,56,24,50,55,63,53,50,47,51,52,52,74,39,41,42,57,24,19,46,40,53,33,20,39,75,92,42,51,41,38,38,40,37,39,46,33,43,48,90,48,32,68,61,53,51,54,54,42,45,76,73,48,35,48,65,60,78,64,46,74,79,40,79,47,38,64,67,35,42,29,41,57,46,65,42,65,39,28,39,68,50,85,83,60,91,67,80,48,61,42,37,38,27,84,75,50,56,34,79,46,83,40,55,46,38,37,48,82,55,95,90,55,90,79,60,63,8,52,27,28,44,34,36,25,42,45,82,82,80,77,76,82,75,91,45,83,66,60,52,54,52,64,70,65,66,74,66,99,71,89,72,85,77,74,80,60,40,78,70,54,75,45,71,46,72,24,69,54,78,82,73,88,76,80,67,98,60,88,77,71,84,59,63,70,77,49,45,61,61,46,23,72,65,37,26,93,50,34,68,50,35,37,49,58,70,71,49,50,73,68,58,53,50,50,45,52,72,77,34,96,44,51,44,50,25,29,44,50,48,52,54,50,48,37,69,72,46,47,91,71,54,37,66,66,58,52,45,52,20,33,51,72,54,67,42,52,70,53,50,50,56,54,51,53,55,64,49,59,76,66,61,80,81,75,85,86,86,86,87,85,87,86,85,88,84,88,86,89,84,84,88,87,86,84,88,88,85,88,88,89,86,82,88,86,91,83,90,85,87,89,79,97,72,73,61,67,64,54,50,54,54,52,53,52,52,51,56,48,53,50,52,56,50,52,54,53,49,51,57,50,49,55,52,51,50,55,53,48,51,55,50,49,52,54,49,51,51,54,50,51,54,50,49,53,54,50,52,51,53,50,52,55,50,50,57,47,52,53,52,53,50,53,51,52,52,44,31,52,53,39,54,51,50,49,59,70,70,60,49,81,90,49,46,64,46,37,42,44,53,69,71,47,51,78,68,56,52,51,52,45,42,65,75,37,83,87,36,68,67,58,31,44,50,50,51,55,49,55,46,49,76,69,35,94,80,67,45,57,65,56,55,27,51,25,29,46,75,43,69,37,52,71,62,21,53,54,39,52,50,62,77,65,59,76,81,83,128

Mean predicted aligned error: 21.29 Å

Secondary structure (DSSP, 8-state):
-----------PPPS--S------PPP--PPP---------TT---EEE-TT-EEEE-SSEEEEE-TTS-SS-EEEEEE-GGG------TT-EE-S-EEEEESTT-EEEEEEEEEEE--GGG--SSEEEEEEEESSSS--EE---EEEETTEEEEEEEE--EEEEEEEE--EEEEE-SS-EEEE-SS-TT-EEEE-TTS-SS-EEEEEEEE---HHHHHHHHTTTS-EEEEPPEEEEEESS----SSPEEEEEE-HHHHHT----S-EEEEEEEE-TT----EE-TTTS--EEETTEEEEEESS--EEEEEEEETT---HHHHTHHHHHHHHHHTEEEEEEEEEEESS-TTEEEEEEEEHHHHHHHHHHHHHTTEE-PPPPPPEEEETT-EEEEEEEESEEE-TTS----EEE--SSS--EEEEEEEEPPPTT-TT--EEEEEEEEEPP------S-HHHHHHHHH---SS------PEEEEEEEEEE----------S-PPPPGGGGHHHHHHHHTTSHHHHHHHTT--HHHHHHHHHT-SSHHHHHHHHHHHHHHHHGGG--HHHHHHHHHHTT-HHHHHHHHHHHHHTTTTTS--------------------------------------SSHHHHHHHHHHHHHHHHHHHHHHHHHHHHHHHHHHHHHHHHHHHHHHHHHHHHHHHHHHHHHHHHHHHHHHHHHHHHHHHHHHH--GGGHHHHHHHTT--HHHHHHHHHHSTT-HHHHHHHHHHHHHHH-TT--HHHHHHHHHHTT-HHHHHHHHHHHHPPP--

Nearest PDB structures (foldseek):
  4d8o-assembly1_A  TM=5.115E-01  e=1.644E-30  Homo sapiens
  6m3q-assembly1_E  TM=5.813E-01  e=3.624E-24  Homo sapiens
  3ud2-assembly1_C  TM=5.481E-01  e=7.428E-19  Homo sapiens
  3ud2-assembly3_A  TM=5.320E-01  e=2.375E-18  Homo sapiens
  3g5b-assembly1_A  TM=2.975E-01  e=1.702E-08  Rattus norvegicus